Protein AF-A0A7J4B486-F1 (afdb_monomer)

Foldseek 3Di:
DVVCVVVCVLVVVVVVVVCVVFFDWDKDWFDWFFWAFDDKDFDDPPPPPFGFKIKTWTDWDDDPQKIKTKIKMKGFDAFDPPADQWFKWAFQPVVLVVLLVLLVCLLPPDWDFPQPCVPAQDLAPDLVRNVVVLCVDPRSVVVCVVPVVCRSLSVVLNVLSNQLSVLSVVLSVLCVVPRIDTPVSLVVSLVSLVVNLVSLVSSCPGPCNVVVGTDNVSSVVSSVVSVCVSVSIHGPPPVSSLSSLVRHFKMKMWMKMKMFGQAFKKWKWKFFDAVQFDQAPVQKDKDAFQFPDWDGGPSIITITIDTDDNPDDRMDMITIIGMGGRDRVVVVSSRGIDTITMITGGDPVVDPVVVVVVVVLVVQLVVQVVPDANLQSNLVSVLVVSVVVVVVVLVVQLVVLQVVCVVVVHPSLVSVLVSLAAQDPCLVVLLVQLVVLLVQLVVLLVVQDHFPDPDSVCRCVVGVSSVVSSVSNSVSVVSVVVSVSSVVCCVPSDPVRHDDDPPPVVVLVVLLVVLVVVLVVLVVLLVVLVVVLVVVVHDDDPVLVVVLNVLSVVLNVCSVVSVSVVSVVSCVPPNVVSSVVSNVVSPPPPPLPVVLVVLLVVLVVLLVVLVVLVVVVVVVVDDDDDDDLNVQSVCLVVCCVPPNRVRSVVSSVVSSVVSVVVSVVSVVVVVVVVVQQVCFFQQLAPRDTAGPPDCARPPPRHGSLVSLVVSLVVLLVLLVVLVVVCVVVVPPVLPVLSVVLVVLSVVLNVVSVVVVSRVNSVSSVVSVVSSVVSVVVVVVVVVLVVLLVVLLVLLVVLLVVLVVLVVVCVVVVHDPVVLVVLVVVCDHCVNSVVLVPDDSVVSSVSSVVSSVSSVVSSVVSVVSVVLLVVLVVLLVLLVVLLVLLVVLLVLLVVLQADCPVVVVLSVVPPVVVQVVCSVVVNDDPVSSVVSSVSSVVSSVQSVVLSVLSVVLSVLVVVLVVLLVVLVVLCVVCVVLVNHPPVLVVLSVPQDCVVLSVCSRYDDPVCSVVSVVVSVVSSVSSVVSSVVSVVSVVVVVCLVVQLVVVVVVCVVDQKDALVNSPVDPSVCLQVSQVSSCVPDPFQWDDPDSMIGHDDDDDDDDLVLLVVLQVVLCVVVFFQWKFKAWLCQHTSDIDHPPPDDSSVVSNVLSVVLVVVQVVCVVVVNDHDAWDWDDDPQFIKIKGALADTMIMMTTGGPPDDPVVSSVSRVVSSPSSHVSVVVD

Structure (mmCIF, N/CA/C/O backbone):
data_AF-A0A7J4B486-F1
#
_entry.id   AF-A0A7J4B486-F1
#
loop_
_atom_site.group_PDB
_atom_site.id
_atom_site.type_symbol
_atom_site.label_atom_id
_atom_site.label_alt_id
_atom_site.label_comp_id
_atom_site.label_asym_id
_atom_site.label_entity_id
_atom_site.label_seq_id
_atom_site.pdbx_PDB_ins_code
_atom_site.Cartn_x
_atom_site.Cartn_y
_atom_site.Cartn_z
_atom_site.occupancy
_atom_site.B_iso_or_equiv
_atom_site.auth_seq_id
_atom_site.auth_comp_id
_atom_site.auth_asym_id
_atom_site.auth_atom_id
_atom_site.pdbx_PDB_model_num
ATOM 1 N N . MET A 1 1 ? 31.840 15.062 -29.868 1.00 35.25 1 MET A N 1
ATOM 2 C CA . MET A 1 1 ? 30.694 14.927 -28.935 1.00 35.25 1 MET A CA 1
ATOM 3 C C . MET A 1 1 ? 30.847 13.747 -27.963 1.00 35.25 1 MET A C 1
ATOM 5 O O . MET A 1 1 ? 30.755 13.978 -26.769 1.00 35.25 1 MET A O 1
ATOM 9 N N . VAL A 1 2 ? 31.172 12.523 -28.416 1.00 40.81 2 VAL A N 1
ATOM 10 C CA . VAL A 1 2 ? 31.375 11.330 -27.542 1.00 40.81 2 VAL A CA 1
ATOM 11 C C . VAL A 1 2 ? 32.538 11.485 -26.535 1.00 40.81 2 VAL A C 1
ATOM 13 O O . VAL A 1 2 ? 32.473 10.971 -25.422 1.00 40.81 2 VAL A O 1
ATOM 16 N N . MET A 1 3 ? 33.566 12.257 -26.903 1.00 42.00 3 MET A N 1
ATOM 17 C CA . MET A 1 3 ? 34.770 12.542 -26.103 1.00 42.00 3 MET A CA 1
ATOM 18 C C . MET A 1 3 ? 34.486 13.290 -24.787 1.00 42.00 3 MET A C 1
ATOM 20 O O . MET A 1 3 ? 35.061 12.951 -23.756 1.00 42.00 3 MET A O 1
ATOM 24 N N . ASN A 1 4 ? 33.548 14.246 -24.795 1.00 51.62 4 ASN A N 1
ATOM 25 C CA . ASN A 1 4 ? 33.191 15.011 -23.595 1.00 51.62 4 ASN A CA 1
ATOM 26 C C . ASN A 1 4 ? 32.416 14.153 -22.591 1.00 51.62 4 ASN A C 1
ATOM 28 O O . ASN A 1 4 ? 32.542 14.366 -21.395 1.00 51.62 4 ASN A O 1
ATOM 32 N N . TYR A 1 5 ? 31.670 13.151 -23.063 1.00 55.62 5 TYR A N 1
ATOM 33 C CA . TYR A 1 5 ? 30.859 12.295 -22.200 1.00 55.62 5 TYR A CA 1
ATOM 34 C C . TYR A 1 5 ? 31.695 11.312 -21.373 1.00 55.62 5 TYR A C 1
ATOM 36 O O . TYR A 1 5 ? 31.379 11.098 -20.210 1.00 55.62 5 TYR A O 1
ATOM 44 N N . ARG A 1 6 ? 32.770 10.730 -21.930 1.00 63.31 6 ARG A N 1
ATOM 45 C CA . ARG A 1 6 ? 33.605 9.745 -21.208 1.00 63.31 6 ARG A CA 1
ATOM 46 C C . ARG A 1 6 ? 34.406 10.388 -20.073 1.00 63.31 6 ARG A C 1
ATOM 48 O O . ARG A 1 6 ? 34.409 9.876 -18.957 1.00 63.31 6 ARG A O 1
ATOM 55 N N . ILE A 1 7 ? 35.035 11.530 -20.356 1.00 58.75 7 ILE A N 1
ATOM 56 C CA . ILE A 1 7 ? 35.798 12.294 -19.361 1.00 58.75 7 ILE A CA 1
ATOM 57 C C . ILE A 1 7 ? 34.842 12.918 -18.341 1.00 58.75 7 ILE A C 1
ATOM 59 O O . ILE A 1 7 ? 35.069 12.758 -17.149 1.00 58.75 7 ILE A O 1
ATOM 63 N N . ALA A 1 8 ? 33.724 13.519 -18.772 1.00 57.81 8 ALA A N 1
ATOM 64 C CA . ALA A 1 8 ? 32.730 14.049 -17.838 1.00 57.81 8 ALA A CA 1
ATOM 65 C C . ALA A 1 8 ? 32.130 12.962 -16.938 1.00 57.81 8 ALA A C 1
ATOM 67 O O . ALA A 1 8 ? 31.888 13.239 -15.775 1.00 57.81 8 ALA A O 1
ATOM 68 N N . PHE A 1 9 ? 31.932 11.733 -17.426 1.00 64.94 9 PHE A N 1
ATOM 69 C CA . PHE A 1 9 ? 31.400 10.630 -16.622 1.00 64.94 9 PHE A CA 1
ATOM 70 C C . PHE A 1 9 ? 32.386 10.158 -15.547 1.00 64.94 9 PHE A C 1
ATOM 72 O O . PHE A 1 9 ? 32.004 10.038 -14.388 1.00 64.94 9 PHE A O 1
ATOM 79 N N . LEU A 1 10 ? 33.659 9.941 -15.897 1.00 61.62 10 LEU A N 1
ATOM 80 C CA . LEU A 1 10 ? 34.688 9.565 -14.920 1.00 61.62 10 LEU A CA 1
ATOM 81 C C . LEU A 1 10 ? 34.997 10.706 -13.946 1.00 61.62 10 LEU A C 1
ATOM 83 O O . LEU A 1 10 ? 35.162 10.451 -12.759 1.00 61.62 10 LEU A O 1
ATOM 87 N N . SER A 1 11 ? 34.999 11.960 -14.404 1.00 57.25 11 SER A N 1
ATOM 88 C CA . SER A 1 11 ? 35.110 13.132 -13.529 1.00 57.25 11 SER A CA 1
ATOM 89 C C . SER A 1 11 ? 33.884 13.301 -12.630 1.00 57.25 11 SER A C 1
ATOM 91 O O . SER A 1 11 ? 34.046 13.649 -11.467 1.00 57.25 11 SER A O 1
ATOM 93 N N . PHE A 1 12 ? 32.677 13.014 -13.128 1.00 62.69 12 PHE A N 1
ATOM 94 C CA . PHE A 1 12 ? 31.435 13.028 -12.354 1.00 62.69 12 PHE A CA 1
ATOM 95 C C . PHE A 1 12 ? 31.423 11.925 -11.303 1.00 62.69 12 PHE A C 1
ATOM 97 O O . PHE A 1 12 ? 31.048 12.211 -10.180 1.00 62.69 12 PHE A O 1
ATOM 104 N N . PHE A 1 13 ? 31.888 10.711 -11.617 1.00 60.88 13 PHE A N 1
ATOM 105 C CA . PHE A 1 13 ? 32.009 9.613 -10.652 1.00 60.88 13 PHE A CA 1
ATOM 106 C C . PHE A 1 13 ? 33.167 9.791 -9.671 1.00 60.88 13 PHE A C 1
ATOM 108 O O . PHE A 1 13 ? 33.026 9.407 -8.519 1.00 60.88 13 PHE A O 1
ATOM 115 N N . LEU A 1 14 ? 34.274 10.419 -10.074 1.00 57.44 14 LEU A N 1
ATOM 116 C CA . LEU A 1 14 ? 35.321 10.870 -9.153 1.00 57.44 14 LEU A CA 1
ATOM 117 C C . LEU A 1 14 ? 34.750 11.911 -8.176 1.00 57.44 14 LEU A C 1
ATOM 119 O O . LEU A 1 14 ? 34.950 11.791 -6.973 1.00 57.44 14 LEU A O 1
ATOM 123 N N . LEU A 1 15 ? 33.974 12.879 -8.679 1.00 55.94 15 LEU A N 1
ATOM 124 C CA . LEU A 1 15 ? 33.225 13.840 -7.865 1.00 55.94 15 LEU A CA 1
ATOM 125 C C . LEU A 1 15 ? 32.200 13.141 -6.974 1.00 55.94 15 LEU A C 1
ATOM 127 O O . LEU A 1 15 ? 32.154 13.445 -5.797 1.00 55.94 15 LEU A O 1
ATOM 131 N N . LEU A 1 16 ? 31.429 12.182 -7.486 1.00 53.41 16 LEU A N 1
ATOM 132 C CA . LEU A 1 16 ? 30.439 11.404 -6.738 1.00 53.41 16 LEU A CA 1
ATOM 133 C C . LEU A 1 16 ? 31.081 10.497 -5.699 1.00 53.41 16 LEU A C 1
ATOM 135 O O . LEU A 1 16 ? 30.483 10.304 -4.661 1.00 53.41 16 LEU A O 1
ATOM 139 N N . PHE A 1 17 ? 32.279 9.967 -5.936 1.00 58.56 17 PHE A N 1
ATOM 140 C CA . PHE A 1 17 ? 33.033 9.192 -4.954 1.00 58.56 17 PHE A CA 1
ATOM 141 C C . PHE A 1 17 ? 33.535 10.107 -3.829 1.00 58.56 17 PHE A C 1
ATOM 143 O O . PHE A 1 17 ? 33.348 9.801 -2.652 1.00 58.56 17 PHE A O 1
ATOM 150 N N . ILE A 1 18 ? 34.052 11.290 -4.189 1.00 54.09 18 ILE A N 1
ATOM 151 C CA . ILE A 1 18 ? 34.416 12.360 -3.247 1.00 54.09 18 ILE A CA 1
ATOM 152 C C . ILE A 1 18 ? 33.174 12.864 -2.480 1.00 54.09 18 ILE A C 1
ATOM 154 O O . ILE A 1 18 ? 33.251 13.102 -1.279 1.00 54.09 18 ILE A O 1
ATOM 158 N N . PHE A 1 19 ? 32.014 12.964 -3.137 1.00 46.88 19 PHE A N 1
ATOM 159 C CA . PHE A 1 19 ? 30.731 13.371 -2.552 1.00 46.88 19 PHE A CA 1
ATOM 160 C C . PHE A 1 19 ? 29.998 12.233 -1.831 1.00 46.88 19 PHE A C 1
ATOM 162 O O . PHE A 1 19 ? 29.177 12.523 -0.974 1.00 46.88 19 PHE A O 1
ATOM 169 N N . SER A 1 20 ? 30.298 10.960 -2.108 1.00 47.25 20 SER A N 1
ATOM 170 C CA . SER A 1 20 ? 29.746 9.789 -1.403 1.00 47.25 20 SER A CA 1
ATOM 171 C C . SER A 1 20 ? 30.420 9.553 -0.057 1.00 47.25 20 SER A C 1
ATOM 173 O O . SER A 1 20 ? 29.933 8.767 0.746 1.00 47.25 20 SER A O 1
ATOM 175 N N . MET A 1 21 ? 31.495 10.297 0.224 1.00 46.81 21 MET A N 1
ATOM 176 C CA . MET A 1 21 ? 31.936 10.562 1.594 1.00 46.81 21 MET A CA 1
ATOM 177 C C . MET A 1 21 ? 31.051 11.604 2.306 1.00 46.81 21 MET A C 1
ATOM 179 O O . MET A 1 21 ? 31.299 11.950 3.458 1.00 46.81 21 MET A O 1
ATOM 183 N N . GLY A 1 22 ? 30.008 12.102 1.638 1.00 45.34 22 GLY A N 1
ATOM 184 C CA . GLY A 1 22 ? 28.989 13.002 2.154 1.00 45.34 22 GLY A CA 1
ATOM 185 C C . GLY A 1 22 ? 27.659 12.289 2.405 1.00 45.34 22 GLY A C 1
ATOM 186 O O . GLY A 1 22 ? 26.991 11.832 1.485 1.00 45.34 22 GLY A O 1
ATOM 187 N N . CYS A 1 23 ? 27.308 12.250 3.688 1.00 45.22 23 CYS A N 1
ATOM 188 C CA . CYS A 1 23 ? 25.974 12.334 4.284 1.00 45.22 23 CYS A CA 1
ATOM 189 C C . CYS A 1 23 ? 24.801 11.647 3.562 1.00 45.22 23 CYS A C 1
ATOM 191 O O . CYS A 1 23 ? 24.114 12.255 2.744 1.00 45.22 23 CYS A O 1
ATOM 193 N N . LEU A 1 24 ? 24.474 10.433 4.007 1.00 45.28 24 LEU A N 1
ATOM 194 C CA . LEU A 1 24 ? 23.100 9.930 3.984 1.00 45.28 24 LEU A CA 1
ATOM 195 C C . LEU A 1 24 ? 22.490 10.164 5.373 1.00 45.28 24 LEU A C 1
ATOM 197 O O . LEU A 1 24 ? 23.072 9.773 6.384 1.00 45.28 24 LEU A O 1
ATOM 201 N N . GLU A 1 25 ? 21.357 10.866 5.417 1.00 50.50 25 GLU A N 1
ATOM 202 C CA . GLU A 1 25 ? 20.599 11.109 6.646 1.00 50.50 25 GLU A CA 1
ATOM 203 C C . GLU A 1 25 ? 19.809 9.846 7.003 1.00 50.50 25 GLU A C 1
ATOM 205 O O . GLU A 1 25 ? 18.933 9.418 6.253 1.00 50.50 25 GLU A O 1
ATOM 210 N N . THR A 1 26 ? 20.100 9.245 8.156 1.00 53.62 26 THR A N 1
ATOM 211 C CA . THR A 1 26 ? 19.224 8.222 8.740 1.00 53.62 26 THR A CA 1
ATOM 212 C C . THR A 1 26 ? 18.359 8.874 9.806 1.00 53.62 26 THR A C 1
ATOM 214 O O . THR A 1 26 ? 18.893 9.404 10.783 1.00 53.62 26 THR A O 1
ATOM 217 N N . SER A 1 27 ? 17.039 8.841 9.626 1.00 59.53 27 SER A N 1
ATOM 218 C CA . SER A 1 27 ? 16.076 9.352 10.603 1.00 59.53 27 SER A CA 1
ATOM 219 C C . SER A 1 27 ? 15.604 8.235 11.534 1.00 59.53 27 SER A C 1
ATOM 221 O O . SER A 1 27 ? 14.993 7.271 11.068 1.00 59.53 27 SER A O 1
ATOM 223 N N . THR A 1 28 ? 15.824 8.371 12.838 1.00 74.06 28 THR A N 1
ATOM 224 C CA . THR A 1 28 ? 15.201 7.528 13.865 1.00 74.06 28 THR A CA 1
ATOM 225 C C . THR A 1 28 ? 14.073 8.299 14.563 1.00 74.06 28 THR A C 1
ATOM 227 O O . THR A 1 28 ? 14.246 9.476 14.901 1.00 74.06 28 THR A O 1
ATOM 230 N N . PRO A 1 29 ? 12.887 7.692 14.755 1.00 80.25 29 PRO A N 1
ATOM 231 C CA . PRO A 1 29 ? 11.792 8.335 15.472 1.00 80.25 29 PRO A CA 1
ATOM 232 C C . PRO A 1 29 ? 12.079 8.386 16.980 1.00 80.25 29 PRO A C 1
ATOM 234 O O . PRO A 1 29 ? 12.559 7.420 17.565 1.00 80.25 29 PRO A O 1
ATOM 237 N N . LEU A 1 30 ? 11.743 9.509 17.612 1.00 82.94 30 LEU A N 1
ATOM 238 C CA . LEU A 1 30 ? 11.764 9.728 19.057 1.00 82.94 30 LEU A CA 1
ATOM 239 C C . LEU A 1 30 ? 10.314 9.738 19.559 1.00 82.94 30 LEU A C 1
ATOM 241 O O . LEU A 1 30 ? 9.554 10.664 19.271 1.00 82.94 30 LEU A O 1
ATOM 245 N N . ALA A 1 31 ? 9.920 8.693 20.284 1.00 80.56 31 ALA A N 1
ATOM 246 C CA . ALA A 1 31 ? 8.553 8.537 20.773 1.00 80.56 31 ALA A CA 1
ATOM 247 C C . ALA A 1 31 ? 8.219 9.522 21.907 1.00 80.56 31 ALA A C 1
ATOM 249 O O . ALA A 1 31 ? 9.063 9.836 22.750 1.00 80.56 31 ALA A O 1
ATOM 250 N N . GLN A 1 32 ? 6.961 9.966 21.967 1.00 82.44 32 GLN A N 1
ATOM 251 C CA . GLN A 1 32 ? 6.466 10.782 23.074 1.00 82.44 32 GLN A CA 1
ATOM 252 C C . GLN A 1 32 ? 6.387 9.940 24.353 1.00 82.44 32 GLN A C 1
ATOM 254 O O . GLN A 1 32 ? 5.708 8.915 24.384 1.00 82.44 32 GLN A O 1
ATOM 259 N N . LYS A 1 33 ? 7.053 10.377 25.426 1.00 85.81 33 LYS A N 1
ATOM 260 C CA . LYS A 1 33 ? 7.035 9.705 26.736 1.00 85.81 33 LYS A CA 1
ATOM 261 C C . LYS A 1 33 ? 6.523 10.652 27.819 1.00 85.81 33 LYS A C 1
ATOM 263 O O . LYS A 1 33 ? 6.839 11.845 27.814 1.00 85.81 33 LYS A O 1
ATOM 268 N N . LYS A 1 34 ? 5.741 10.126 28.764 1.00 86.56 34 LYS A N 1
ATOM 269 C CA . LYS A 1 34 ? 5.276 10.874 29.943 1.00 86.56 34 LYS A CA 1
ATOM 270 C C . LYS A 1 34 ? 6.471 11.237 30.832 1.00 86.56 34 LYS A C 1
ATOM 272 O O . LYS A 1 34 ? 7.337 10.395 31.061 1.00 86.56 34 LYS A O 1
ATOM 277 N N . ALA A 1 35 ? 6.537 12.477 31.315 1.00 87.75 35 ALA A N 1
ATOM 278 C CA . ALA A 1 35 ? 7.606 12.901 32.211 1.00 87.75 35 ALA A CA 1
ATOM 279 C C . ALA A 1 35 ? 7.284 12.476 33.652 1.00 87.75 35 ALA A C 1
ATOM 281 O O . ALA A 1 35 ? 6.197 12.748 34.157 1.00 87.75 35 ALA A O 1
ATOM 282 N N . ILE A 1 36 ? 8.224 11.798 34.315 1.00 88.06 36 ILE A N 1
ATOM 283 C CA . ILE A 1 36 ? 8.067 11.357 35.707 1.00 88.06 36 ILE A CA 1
ATOM 284 C C . ILE A 1 36 ? 8.708 12.409 36.611 1.00 88.06 36 ILE A C 1
ATOM 286 O O . ILE A 1 36 ? 9.889 12.729 36.459 1.00 88.06 36 ILE A O 1
ATOM 290 N N . LEU A 1 37 ? 7.929 12.974 37.535 1.00 88.81 37 LEU A N 1
ATOM 291 C CA . LEU A 1 37 ? 8.420 13.959 38.496 1.00 88.81 37 LEU A CA 1
ATOM 292 C C . LEU A 1 37 ? 9.411 13.286 39.459 1.00 88.81 37 LEU A C 1
ATOM 294 O O . LEU A 1 37 ? 9.061 12.330 40.142 1.00 88.81 37 LEU A O 1
ATOM 298 N N . GLN A 1 38 ? 10.648 13.783 39.509 1.00 89.62 38 GLN A N 1
ATOM 299 C CA . GLN A 1 38 ? 11.706 13.243 40.367 1.00 89.62 38 GLN A CA 1
ATOM 300 C C . GLN A 1 38 ? 11.854 14.044 41.660 1.00 89.62 38 GLN A C 1
ATOM 302 O O . GLN A 1 38 ? 12.089 13.477 42.725 1.00 89.62 38 GLN A O 1
ATOM 307 N N . LYS A 1 39 ? 11.780 15.374 41.565 1.00 89.12 39 LYS A N 1
ATOM 308 C CA . LYS A 1 39 ? 11.981 16.269 42.703 1.00 89.12 39 LYS A CA 1
ATOM 309 C C . LYS A 1 39 ? 11.145 17.532 42.545 1.00 89.12 39 LYS A C 1
ATOM 311 O O . LYS A 1 39 ? 11.134 18.132 41.473 1.00 89.12 39 LYS A O 1
ATOM 316 N N . GLN A 1 40 ? 10.521 17.955 43.637 1.00 88.88 40 GLN A N 1
ATOM 317 C CA . GLN A 1 40 ? 9.857 19.245 43.778 1.00 88.88 40 GLN A CA 1
ATOM 318 C C . GLN A 1 40 ? 10.542 20.030 44.895 1.00 88.88 40 GLN A C 1
ATOM 320 O O . GLN A 1 40 ? 10.841 19.480 45.954 1.00 88.88 40 GLN A O 1
ATOM 325 N N . VAL A 1 41 ? 10.827 21.305 44.646 1.00 89.00 41 VAL A N 1
ATOM 326 C CA . VAL A 1 41 ? 11.360 22.232 45.649 1.00 89.00 41 VAL A CA 1
ATOM 327 C C . VAL A 1 41 ? 10.549 23.512 45.582 1.00 89.00 41 VAL A C 1
ATOM 329 O O . VAL A 1 41 ? 10.491 24.140 44.527 1.00 89.00 41 VAL A O 1
ATOM 332 N N . SER A 1 42 ? 9.934 23.895 46.693 1.00 87.44 42 SER A N 1
ATOM 333 C CA . SER A 1 42 ? 9.303 25.201 46.857 1.00 87.44 42 SER A CA 1
ATOM 334 C C . SER A 1 42 ? 10.254 26.149 47.588 1.00 87.44 42 SER A C 1
ATOM 336 O O . SER A 1 42 ? 10.998 25.728 48.475 1.00 87.44 42 SER A O 1
ATOM 338 N N . SER A 1 43 ? 10.241 27.419 47.208 1.00 89.25 43 SER A N 1
ATOM 339 C CA . SER A 1 43 ? 10.996 28.490 47.849 1.00 89.25 43 SER A CA 1
ATOM 340 C C . SER A 1 43 ? 10.087 29.697 48.000 1.00 89.25 43 SER A C 1
ATOM 342 O O . SER A 1 43 ? 9.318 29.998 47.094 1.00 89.25 43 SER A O 1
ATOM 344 N N . ASP A 1 44 ? 10.213 30.369 49.133 1.00 87.62 44 ASP A N 1
ATOM 345 C CA . ASP A 1 44 ? 9.686 31.708 49.366 1.00 87.62 44 ASP A CA 1
ATOM 346 C C . ASP A 1 44 ? 10.830 32.697 49.089 1.00 87.62 44 ASP A C 1
ATOM 348 O O . ASP A 1 44 ? 11.880 32.634 49.737 1.00 87.62 44 ASP A O 1
ATOM 352 N N . THR A 1 45 ? 10.692 33.516 48.047 1.00 85.69 45 THR A N 1
ATOM 353 C CA . THR A 1 45 ? 11.715 34.474 47.617 1.00 85.69 45 THR A CA 1
ATOM 354 C C . THR A 1 45 ? 11.479 35.898 48.104 1.00 85.69 45 THR A C 1
ATOM 356 O O . THR A 1 45 ? 12.429 36.685 48.081 1.00 85.69 45 THR A O 1
ATOM 359 N N . ASP A 1 46 ? 10.278 36.232 48.583 1.00 82.69 46 ASP A N 1
ATOM 360 C CA . ASP A 1 46 ? 9.950 37.560 49.114 1.00 82.69 46 ASP A CA 1
ATOM 361 C C . ASP A 1 46 ? 9.849 37.606 50.652 1.00 82.69 46 ASP A C 1
ATOM 363 O O . ASP A 1 46 ? 9.852 38.693 51.238 1.00 82.69 46 ASP A O 1
ATOM 367 N N . GLY A 1 47 ? 9.909 36.445 51.309 1.00 81.62 47 GLY A N 1
ATOM 368 C CA . GLY A 1 47 ? 9.977 36.288 52.759 1.00 81.62 47 GLY A CA 1
ATOM 369 C C . GLY A 1 47 ? 8.639 36.507 53.458 1.00 81.62 47 GLY A C 1
ATOM 370 O O . GLY A 1 47 ? 8.629 36.789 54.661 1.00 81.62 47 GLY A O 1
ATOM 371 N N . ASP A 1 48 ? 7.525 36.438 52.727 1.00 79.69 48 ASP A N 1
ATOM 372 C CA . ASP A 1 48 ? 6.185 36.656 53.267 1.00 79.69 48 ASP A CA 1
ATOM 373 C C . ASP A 1 48 ? 5.585 35.417 53.965 1.00 79.69 48 ASP A C 1
ATOM 375 O O . ASP A 1 48 ? 4.487 35.485 54.531 1.00 79.69 48 ASP A O 1
ATOM 379 N N . GLY A 1 49 ? 6.333 34.310 53.985 1.00 76.81 49 GLY A N 1
ATOM 380 C CA . GLY A 1 49 ? 5.950 33.041 54.591 1.00 76.81 49 GLY A CA 1
ATOM 381 C C . GLY A 1 49 ? 5.122 32.141 53.673 1.00 76.81 49 GLY A C 1
ATOM 382 O O . GLY A 1 49 ? 4.749 31.043 54.097 1.00 76.81 49 GLY A O 1
ATOM 383 N N . LEU A 1 50 ? 4.832 32.565 52.440 1.00 81.88 50 LEU A N 1
ATOM 384 C CA . LEU A 1 50 ? 4.195 31.764 51.402 1.00 81.88 50 LEU A CA 1
ATOM 385 C C . LEU A 1 50 ? 5.234 31.430 50.322 1.00 81.88 50 LEU A C 1
ATOM 387 O O . LEU A 1 50 ? 5.945 32.308 49.846 1.00 81.88 50 LEU A O 1
ATOM 391 N N . PRO A 1 51 ? 5.345 30.166 49.886 1.00 84.06 51 PRO A N 1
ATOM 392 C CA . PRO A 1 51 ? 6.192 29.854 48.747 1.00 84.06 51 PRO A CA 1
ATOM 393 C C . PRO A 1 51 ? 5.666 30.563 47.495 1.00 84.06 51 PRO A C 1
ATOM 395 O O . PRO A 1 51 ? 4.486 30.443 47.173 1.00 84.06 51 PRO A O 1
ATOM 398 N N . ASP A 1 52 ? 6.545 31.251 46.772 1.00 87.25 52 ASP A N 1
ATOM 399 C CA . ASP A 1 52 ? 6.223 31.978 45.543 1.00 87.25 52 ASP A CA 1
ATOM 400 C C . ASP A 1 52 ? 6.907 31.361 44.312 1.00 87.25 52 ASP A C 1
ATOM 402 O O . ASP A 1 52 ? 6.565 31.693 43.177 1.00 87.25 52 ASP A O 1
ATOM 406 N N . VAL A 1 53 ? 7.845 30.426 44.505 1.00 90.25 53 VAL A N 1
ATOM 407 C CA . VAL A 1 53 ? 8.537 29.702 43.434 1.00 90.25 53 VAL A CA 1
ATOM 408 C C . VAL A 1 53 ? 8.509 28.197 43.687 1.00 90.25 53 VAL A C 1
ATOM 410 O O . VAL A 1 53 ? 8.990 27.710 44.707 1.00 90.25 53 VAL A O 1
ATOM 413 N N . TRP A 1 54 ? 8.048 27.431 42.698 1.00 92.31 54 TRP A N 1
ATOM 414 C CA . TRP A 1 54 ? 8.089 25.969 42.684 1.00 92.31 54 TRP A CA 1
ATOM 415 C C . TRP A 1 54 ? 8.926 25.473 41.518 1.00 92.31 54 TRP A C 1
ATOM 417 O O . TRP A 1 54 ? 8.660 25.777 40.357 1.00 92.31 54 TRP A O 1
ATOM 427 N N . LYS A 1 55 ? 9.933 24.666 41.830 1.00 93.56 55 LYS A N 1
ATOM 428 C CA . LYS A 1 55 ? 10.833 24.050 40.865 1.00 93.56 55 LYS A CA 1
ATOM 429 C C . LYS A 1 55 ? 10.562 22.551 40.783 1.00 93.56 55 LYS A C 1
ATOM 431 O O . LYS A 1 55 ? 10.768 21.828 41.757 1.00 93.56 55 LYS A O 1
ATOM 436 N N . TYR A 1 56 ? 10.160 22.098 39.601 1.00 93.00 56 TYR A N 1
ATOM 437 C CA . TYR A 1 56 ? 9.882 20.706 39.266 1.00 93.00 56 TYR A CA 1
ATOM 438 C C . TYR A 1 56 ? 11.006 20.155 38.386 1.00 93.00 56 TYR A C 1
ATOM 440 O O . TYR A 1 56 ? 11.278 20.667 37.298 1.00 93.00 56 TYR A O 1
ATOM 448 N N . THR A 1 57 ? 11.671 19.102 38.854 1.00 91.88 57 THR A N 1
ATOM 449 C CA . THR A 1 57 ? 12.711 18.381 38.113 1.00 91.88 57 THR A CA 1
ATOM 450 C C . THR A 1 57 ? 12.195 16.996 37.750 1.00 91.88 57 THR A C 1
ATOM 452 O O . THR A 1 57 ? 11.752 16.247 38.623 1.00 91.88 57 THR A O 1
ATOM 455 N N . PHE A 1 58 ? 12.262 16.654 36.465 1.00 93.31 58 PHE A N 1
ATOM 456 C CA . PHE A 1 58 ? 11.785 15.378 35.932 1.00 93.31 58 PHE A CA 1
ATOM 457 C C . PHE A 1 58 ? 12.942 14.400 35.708 1.00 93.31 58 PHE A C 1
ATOM 459 O O . PHE A 1 58 ? 14.067 14.813 35.417 1.00 93.31 58 PHE A O 1
ATOM 466 N N . SER A 1 59 ? 12.660 13.100 35.826 1.00 88.81 59 SER A N 1
ATOM 467 C CA . SER A 1 59 ? 13.648 12.030 35.665 1.00 88.81 59 SER A CA 1
ATOM 468 C C . SER A 1 59 ? 14.265 12.047 34.266 1.00 88.81 59 SER A C 1
ATOM 470 O O . SER A 1 59 ? 13.537 11.945 33.279 1.00 88.81 59 SER A O 1
ATOM 472 N N . GLN A 1 60 ? 15.591 12.105 34.171 1.00 88.88 60 GLN A N 1
ATOM 473 C CA . GLN A 1 60 ? 16.300 12.069 32.891 1.00 88.88 60 GLN A CA 1
ATOM 474 C C . GLN A 1 60 ? 15.915 10.831 32.061 1.00 88.88 60 GLN A C 1
ATOM 476 O O . GLN A 1 60 ? 15.817 9.725 32.589 1.00 88.88 60 GLN A O 1
ATOM 481 N N . GLN A 1 61 ? 15.705 11.029 30.762 1.00 86.19 61 GLN A N 1
ATOM 482 C CA . GLN A 1 61 ? 15.413 9.966 29.798 1.00 86.19 61 GLN A CA 1
ATOM 483 C C . GLN A 1 61 ? 16.593 9.792 28.843 1.00 86.19 61 GLN A C 1
ATOM 485 O O . GLN A 1 61 ? 17.292 10.765 28.544 1.00 86.19 61 GLN A O 1
ATOM 490 N N . SER A 1 62 ? 16.802 8.571 28.351 1.00 83.94 62 SER A N 1
ATOM 491 C CA . SER A 1 62 ? 17.803 8.277 27.323 1.00 83.94 62 SER A CA 1
ATOM 492 C C . SER A 1 62 ? 17.216 7.444 26.188 1.00 83.94 62 SER A C 1
ATOM 494 O O . SER A 1 62 ? 16.565 6.433 26.450 1.00 83.94 62 SER A O 1
ATOM 496 N N . GLU A 1 63 ? 17.491 7.835 24.947 1.00 77.69 63 GLU A N 1
ATOM 497 C CA . GLU A 1 63 ? 17.129 7.100 23.732 1.00 77.69 63 GLU A CA 1
ATOM 498 C C . GLU A 1 63 ? 18.375 7.025 22.832 1.00 77.69 63 GLU A C 1
ATOM 500 O O . GLU A 1 63 ? 18.796 8.024 22.244 1.00 77.69 63 GLU A O 1
ATOM 505 N N . GLY A 1 64 ? 19.036 5.864 22.783 1.00 78.44 64 GLY A N 1
ATOM 506 C CA . GLY A 1 64 ? 20.367 5.745 22.173 1.00 78.44 64 GLY A CA 1
ATOM 507 C C . GLY A 1 64 ? 21.404 6.633 22.877 1.00 78.44 64 GLY A C 1
ATOM 508 O O . GLY A 1 64 ? 21.507 6.610 24.101 1.00 78.44 64 GLY A O 1
ATOM 509 N N . ASN A 1 65 ? 22.139 7.443 22.106 1.00 79.31 65 ASN A N 1
ATOM 510 C CA . ASN A 1 65 ? 23.136 8.400 22.614 1.00 79.31 65 ASN A CA 1
ATOM 511 C C . ASN A 1 65 ? 22.529 9.767 23.001 1.00 79.31 65 ASN A C 1
ATOM 513 O O . ASN A 1 65 ? 23.267 10.717 23.267 1.00 79.31 65 ASN A O 1
ATOM 517 N N . LEU A 1 66 ? 21.193 9.890 23.011 1.00 82.94 66 LEU A N 1
ATOM 518 C CA . LEU A 1 66 ? 20.486 11.116 23.375 1.00 82.94 66 LEU A CA 1
ATOM 519 C C . LEU A 1 66 ? 19.999 11.082 24.809 1.00 82.94 66 LEU A C 1
ATOM 521 O O . LEU A 1 66 ? 19.204 10.223 25.177 1.00 82.94 66 LEU A O 1
ATOM 525 N N . TYR A 1 67 ? 20.399 12.091 25.577 1.00 87.31 67 TYR A N 1
ATOM 526 C CA . TYR A 1 67 ? 19.951 12.309 26.943 1.00 87.31 67 TYR A CA 1
ATOM 527 C C . TYR A 1 67 ? 19.074 13.551 27.031 1.00 87.31 67 TYR A C 1
ATOM 529 O O . TYR A 1 67 ? 19.460 14.624 26.568 1.00 87.31 67 TYR A O 1
ATOM 537 N N . ILE A 1 68 ? 17.914 13.415 27.668 1.00 90.06 68 ILE A N 1
ATOM 538 C CA . ILE A 1 68 ? 16.924 14.483 27.786 1.00 90.06 68 ILE A CA 1
ATOM 539 C C . ILE A 1 68 ? 16.635 14.739 29.262 1.00 90.06 68 ILE A C 1
ATOM 541 O O . ILE A 1 68 ? 16.219 13.836 29.990 1.00 90.06 68 ILE A O 1
ATOM 545 N N . SER A 1 69 ? 16.809 15.982 29.703 1.00 90.75 69 SER A N 1
ATOM 546 C CA . SER A 1 69 ? 16.363 16.442 31.019 1.00 90.75 69 SER A CA 1
ATOM 547 C C . SER A 1 69 ? 15.398 17.614 30.880 1.00 90.75 69 SER A C 1
ATOM 549 O O . SER A 1 69 ? 15.484 18.410 29.945 1.00 90.75 69 SER A O 1
ATOM 551 N N . LYS A 1 70 ? 14.424 17.690 31.790 1.00 92.88 70 LYS A N 1
ATOM 552 C CA . LYS A 1 70 ? 13.384 18.719 31.780 1.00 92.88 70 LYS A CA 1
ATOM 553 C C . LYS A 1 70 ? 13.222 19.297 33.174 1.00 92.88 70 LYS A C 1
ATOM 555 O O . LYS A 1 70 ? 13.215 18.570 34.169 1.00 92.88 70 LYS A O 1
ATOM 560 N N . GLU A 1 71 ? 13.098 20.611 33.219 1.00 93.94 71 GLU A N 1
ATOM 561 C CA . GLU A 1 71 ? 12.908 21.399 34.423 1.00 93.94 71 GLU A CA 1
ATOM 562 C C . GLU A 1 71 ? 11.803 22.418 34.160 1.00 93.94 71 GLU A C 1
ATOM 564 O O . GLU A 1 71 ? 11.828 23.117 33.148 1.00 93.94 71 GLU A O 1
ATOM 569 N N . ILE A 1 72 ? 10.829 22.501 35.063 1.00 94.19 72 ILE A N 1
ATOM 570 C CA . ILE A 1 72 ? 9.775 23.512 34.998 1.00 94.19 72 ILE A CA 1
ATOM 571 C C . ILE A 1 72 ? 9.800 24.316 36.290 1.00 94.19 72 ILE A C 1
ATOM 573 O O . ILE A 1 72 ? 9.802 23.753 37.382 1.00 94.19 72 ILE A O 1
ATOM 577 N N . VAL A 1 73 ? 9.820 25.638 36.162 1.00 93.88 73 VAL A N 1
ATOM 578 C CA . VAL A 1 73 ? 9.732 26.575 37.281 1.00 93.88 73 VAL A CA 1
ATOM 579 C C . VAL A 1 73 ? 8.415 27.324 37.172 1.00 93.88 73 VAL A C 1
ATOM 581 O O . VAL A 1 73 ? 8.140 27.932 36.143 1.00 93.88 73 VAL A O 1
ATOM 584 N N . VAL A 1 74 ? 7.610 27.281 38.225 1.00 92.94 74 VAL A N 1
ATOM 585 C CA . VAL A 1 74 ? 6.356 28.024 38.352 1.00 92.94 74 VAL A CA 1
ATOM 586 C C . VAL A 1 74 ? 6.572 29.118 39.384 1.00 92.94 74 VAL A C 1
ATOM 588 O O . VAL A 1 74 ? 7.011 28.821 40.492 1.00 92.94 74 VAL A O 1
ATOM 591 N N . LYS A 1 75 ? 6.290 30.370 39.032 1.00 92.31 75 LYS A N 1
ATOM 592 C CA . LYS A 1 75 ? 6.455 31.526 39.914 1.00 92.31 75 LYS A CA 1
ATOM 593 C C . LYS A 1 75 ? 5.140 32.287 40.073 1.00 92.31 75 LYS A C 1
ATOM 595 O O . LYS A 1 75 ? 4.539 32.655 39.070 1.00 92.31 75 LYS A O 1
ATOM 600 N N . GLY A 1 76 ? 4.700 32.538 41.302 1.00 89.38 76 GLY A N 1
ATOM 601 C CA . GLY A 1 76 ? 3.556 33.400 41.601 1.00 89.38 76 GLY A CA 1
ATOM 602 C C . GLY A 1 76 ? 3.843 34.850 41.208 1.00 89.38 76 GLY A C 1
ATOM 603 O O . GLY A 1 76 ? 4.926 35.366 41.479 1.00 89.38 76 GLY A O 1
ATOM 604 N N . MET A 1 77 ? 2.899 35.499 40.521 1.00 87.56 77 MET A N 1
ATOM 605 C CA . MET A 1 77 ? 3.077 36.865 40.003 1.00 87.56 77 MET A CA 1
ATOM 606 C C . MET A 1 77 ? 2.164 37.880 40.693 1.00 87.56 77 MET A C 1
ATOM 608 O O . MET A 1 77 ? 2.638 38.904 41.177 1.00 87.56 77 MET A O 1
ATOM 612 N N . GLU A 1 78 ? 0.857 37.612 40.742 1.00 85.88 78 GLU A N 1
ATOM 613 C CA . GLU A 1 78 ? -0.129 38.510 41.355 1.00 85.88 78 GLU A CA 1
ATOM 614 C C . GLU A 1 78 ? -0.756 37.840 42.577 1.00 85.88 78 GLU A C 1
ATOM 616 O O . GLU A 1 78 ? -1.567 36.930 42.425 1.00 85.88 78 GLU A O 1
ATOM 621 N N . LYS A 1 79 ? -0.388 38.285 43.782 1.00 84.06 79 LYS A N 1
ATOM 622 C CA . LYS A 1 79 ? -0.935 37.757 45.039 1.00 84.06 79 LYS A CA 1
ATOM 623 C C . LYS A 1 79 ? -2.422 38.096 45.179 1.00 84.06 79 LYS A C 1
ATOM 625 O O . LYS A 1 79 ? -2.828 39.228 44.907 1.00 84.06 79 LYS A O 1
ATOM 630 N N . ASP A 1 80 ? -3.235 37.139 45.617 1.00 82.88 80 ASP A N 1
ATOM 631 C CA . ASP A 1 80 ? -4.642 37.380 45.925 1.00 82.88 80 ASP A CA 1
ATOM 632 C C . ASP A 1 80 ? -4.778 38.017 47.324 1.00 82.88 80 ASP A C 1
ATOM 634 O O . ASP A 1 80 ? -4.452 37.378 48.326 1.00 82.88 80 ASP A O 1
ATOM 638 N N . PRO A 1 81 ? -5.258 39.271 47.439 1.00 77.44 81 PRO A N 1
ATOM 639 C CA . PRO A 1 81 ? -5.409 39.938 48.732 1.00 77.44 81 PRO A CA 1
ATOM 640 C C . PRO A 1 81 ? -6.474 39.303 49.639 1.00 77.44 81 PRO A C 1
ATOM 642 O O . PRO A 1 81 ? -6.502 39.614 50.827 1.00 77.44 81 PRO A O 1
ATOM 645 N N . ALA A 1 82 ? -7.360 38.455 49.104 1.00 76.81 82 ALA A N 1
ATOM 646 C CA . ALA A 1 82 ? -8.367 37.738 49.885 1.00 76.81 82 ALA A CA 1
ATOM 647 C C . ALA A 1 82 ? -7.866 36.388 50.426 1.00 76.81 82 ALA A C 1
ATOM 649 O O . ALA A 1 82 ? -8.574 35.746 51.205 1.00 76.81 82 ALA A O 1
ATOM 650 N N . PHE A 1 83 ? -6.669 35.947 50.025 1.00 76.81 83 PHE A N 1
ATOM 651 C CA . PHE A 1 83 ? -6.147 34.646 50.416 1.00 76.81 83 PHE A CA 1
ATOM 652 C C . PHE A 1 83 ? -5.759 34.617 51.898 1.00 76.81 83 PHE A C 1
ATOM 654 O O . PHE A 1 83 ? -4.931 35.399 52.370 1.00 76.81 83 PHE A O 1
ATOM 661 N N . VAL A 1 84 ? -6.343 33.668 52.627 1.00 72.12 84 VAL A N 1
ATOM 662 C CA . VAL A 1 84 ? -5.993 33.345 54.011 1.00 72.12 84 VAL A CA 1
ATOM 663 C C . VAL A 1 84 ? -5.585 31.883 54.036 1.00 72.12 84 VAL A C 1
ATOM 665 O O . VAL A 1 84 ? -6.384 31.017 53.682 1.00 72.12 84 VAL A O 1
ATOM 668 N N . LEU A 1 85 ? -4.354 31.605 54.469 1.00 68.06 85 LEU A N 1
ATOM 669 C CA . LEU A 1 85 ? -3.864 30.238 54.599 1.00 68.06 85 LEU A CA 1
ATOM 670 C C . LEU A 1 85 ? -4.698 29.498 55.652 1.00 68.06 85 LEU A C 1
ATOM 672 O O . LEU A 1 85 ? -4.584 29.762 56.849 1.00 68.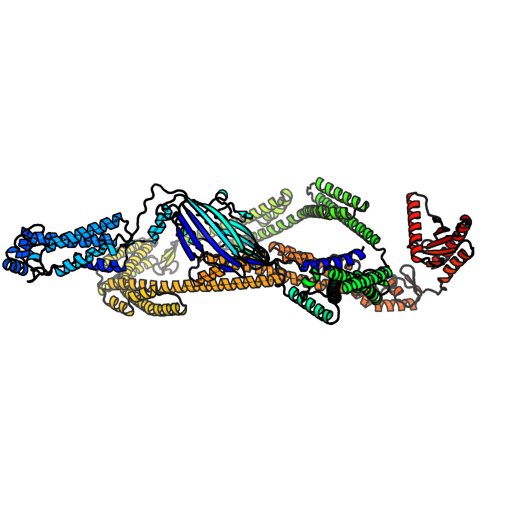06 85 LEU A O 1
ATOM 676 N N . GLN A 1 86 ? -5.549 28.580 55.203 1.00 65.31 86 GLN A N 1
ATOM 677 C CA . GLN A 1 86 ? -6.281 27.682 56.085 1.00 65.31 86 GLN A CA 1
ATOM 678 C C . GLN A 1 86 ? -5.481 26.391 56.236 1.00 65.31 86 GLN A C 1
ATOM 680 O O . GLN A 1 86 ? -5.417 25.591 55.305 1.00 65.31 86 GLN A O 1
ATOM 685 N N . SER A 1 87 ? -4.879 26.179 57.408 1.00 62.53 87 SER A N 1
ATOM 686 C CA . SER A 1 87 ? -4.298 24.880 57.753 1.00 62.53 87 SER A CA 1
ATOM 687 C C . SER A 1 87 ? -5.398 23.820 57.708 1.00 62.53 87 SER A C 1
ATOM 689 O O . SER A 1 87 ? -6.423 23.947 58.387 1.00 62.53 87 SER A O 1
ATOM 691 N N . LYS A 1 88 ? -5.202 22.794 56.880 1.00 67.25 88 LYS A N 1
ATOM 692 C CA . LYS A 1 88 ? -6.122 21.660 56.763 1.00 67.25 88 LYS A CA 1
ATOM 693 C C . LYS A 1 88 ? -5.565 20.512 57.589 1.00 67.25 88 LYS A C 1
ATOM 695 O O . LYS A 1 88 ? -4.384 20.187 57.488 1.00 67.25 88 LYS A O 1
ATOM 700 N N . TYR A 1 89 ? -6.410 19.914 58.417 1.00 79.00 89 TYR A N 1
ATOM 701 C CA . TYR A 1 89 ? -6.040 18.766 59.234 1.00 79.00 89 TYR A CA 1
ATOM 702 C C . TYR A 1 89 ? -6.602 17.491 58.621 1.00 79.00 89 TYR A C 1
ATOM 704 O O . TYR A 1 89 ? -7.653 17.507 57.981 1.00 79.00 89 TYR A O 1
ATOM 712 N N . LYS A 1 90 ? -5.925 16.370 58.847 1.00 84.81 90 LYS A N 1
ATOM 713 C CA . LYS A 1 90 ? -6.373 15.036 58.460 1.00 84.81 90 LYS A CA 1
ATOM 714 C C . LYS A 1 90 ? -6.432 14.147 59.693 1.00 84.81 90 LYS A C 1
ATOM 716 O O . LYS A 1 90 ? -5.476 14.068 60.463 1.00 84.81 90 LYS A O 1
ATOM 721 N N . ARG A 1 91 ? -7.570 13.475 59.869 1.00 87.62 91 ARG A N 1
ATOM 722 C CA . ARG A 1 91 ? -7.766 12.476 60.920 1.00 87.62 91 ARG A CA 1
ATOM 723 C C . ARG A 1 91 ? -6.901 11.245 60.640 1.00 87.62 91 ARG A C 1
ATOM 725 O O . ARG A 1 91 ? -6.995 10.661 59.560 1.00 87.62 91 ARG A O 1
ATOM 732 N N . ASP A 1 92 ? -6.092 10.836 61.608 1.00 85.00 92 ASP A N 1
ATOM 733 C CA . ASP A 1 92 ? -5.394 9.554 61.586 1.00 85.00 92 ASP A CA 1
ATOM 734 C C . ASP A 1 92 ? -6.366 8.440 62.003 1.00 85.00 92 ASP A C 1
ATOM 736 O O . ASP A 1 92 ? -6.776 8.337 63.164 1.00 85.00 92 ASP A O 1
ATOM 740 N N . GLU A 1 93 ? -6.755 7.603 61.040 1.00 82.56 93 GLU A N 1
ATOM 741 C CA . GLU A 1 93 ? -7.708 6.510 61.260 1.00 82.56 93 GLU A CA 1
ATOM 742 C C . GLU A 1 93 ? -7.187 5.444 62.235 1.00 82.56 93 GLU A C 1
ATOM 744 O O . GLU A 1 93 ? -7.984 4.810 62.932 1.00 82.56 93 GLU A O 1
ATOM 749 N N . SER A 1 94 ? -5.862 5.273 62.344 1.00 79.69 94 SER A N 1
ATOM 750 C CA . SER A 1 94 ? -5.265 4.320 63.283 1.00 79.69 94 SER A CA 1
ATOM 751 C C . SER A 1 94 ? -5.566 4.728 64.725 1.00 79.69 94 SER A C 1
ATOM 753 O O . SER A 1 94 ? -5.979 3.891 65.529 1.00 79.69 94 SER A O 1
ATOM 755 N N . TYR A 1 95 ? -5.433 6.017 65.049 1.00 80.06 95 TYR A N 1
ATOM 756 C CA . TYR A 1 95 ? -5.719 6.537 66.390 1.00 80.06 95 TYR A CA 1
ATOM 757 C C . TYR A 1 95 ? -7.211 6.808 66.620 1.00 80.06 95 TYR A C 1
ATOM 759 O O . TYR A 1 95 ? -7.702 6.601 67.732 1.00 80.06 95 TYR A O 1
ATOM 767 N N . ALA A 1 96 ? -7.962 7.205 65.586 1.00 84.62 96 ALA A N 1
ATOM 768 C CA . ALA A 1 96 ? -9.394 7.494 65.697 1.00 84.62 96 ALA A CA 1
ATOM 769 C C . ALA A 1 96 ? -10.213 6.286 66.188 1.00 84.62 96 ALA A C 1
ATOM 771 O O . ALA A 1 96 ? -11.141 6.460 66.980 1.00 84.62 96 ALA A O 1
ATOM 772 N N . SER A 1 97 ? -9.831 5.066 65.789 1.00 82.44 97 SER A N 1
ATOM 773 C CA . SER A 1 97 ? -10.462 3.816 66.242 1.00 82.44 97 SER A CA 1
ATOM 774 C C . SER A 1 97 ? -10.534 3.697 67.773 1.00 82.44 97 SER A C 1
ATOM 776 O O . SER A 1 97 ? -11.595 3.416 68.329 1.00 82.44 97 SER A O 1
ATOM 778 N N . THR A 1 98 ? -9.445 4.040 68.467 1.00 84.25 98 THR A N 1
ATOM 779 C CA . THR A 1 98 ? -9.348 3.960 69.934 1.00 84.25 98 THR A CA 1
ATOM 780 C C . THR A 1 98 ? -10.307 4.942 70.615 1.00 84.25 98 THR A C 1
ATOM 782 O O . THR A 1 98 ? -10.901 4.638 71.652 1.00 84.25 98 THR A O 1
ATOM 785 N N . TYR A 1 99 ? -10.511 6.118 70.015 1.00 88.25 99 TYR A N 1
ATOM 786 C CA . TYR A 1 99 ? -11.444 7.124 70.522 1.00 88.25 99 TYR A CA 1
ATOM 787 C C . TYR A 1 99 ? -12.901 6.792 70.213 1.00 88.25 99 TYR A C 1
ATOM 789 O O . TYR A 1 99 ? -13.771 7.090 71.032 1.00 88.25 99 TYR A O 1
ATOM 797 N N . TYR A 1 100 ? -13.189 6.142 69.082 1.00 88.75 100 TYR A N 1
ATOM 798 C CA . TYR A 1 100 ? -14.531 5.629 68.817 1.00 88.75 100 TYR A CA 1
ATOM 799 C C . TYR A 1 100 ? -14.940 4.585 69.846 1.00 88.75 100 TYR A C 1
ATOM 801 O O . TYR A 1 100 ? -16.058 4.667 70.356 1.00 88.75 100 TYR A O 1
ATOM 809 N N . ASP A 1 101 ? -14.046 3.665 70.196 1.00 86.31 101 ASP A N 1
ATOM 810 C CA . ASP A 1 101 ? -14.309 2.660 71.225 1.00 86.31 101 ASP A CA 1
ATOM 811 C C . ASP A 1 101 ? -14.502 3.315 72.592 1.00 86.31 101 ASP A C 1
ATOM 813 O O . ASP A 1 101 ? -15.494 3.048 73.269 1.00 86.31 101 ASP A O 1
ATOM 817 N N . LEU A 1 102 ? -13.627 4.254 72.968 1.00 90.31 102 LEU A N 1
ATOM 818 C CA . LEU A 1 102 ? -13.758 5.015 74.211 1.00 90.31 102 LEU A CA 1
ATOM 819 C C . LEU A 1 102 ? -15.106 5.748 74.312 1.00 90.31 102 LEU A C 1
ATOM 821 O O . LEU A 1 102 ? -15.808 5.628 75.317 1.00 90.31 102 LEU A O 1
ATOM 825 N N . LEU A 1 103 ? -15.484 6.502 73.279 1.00 92.44 103 LEU A N 1
ATOM 826 C CA . LEU A 1 103 ? -16.723 7.281 73.268 1.00 92.44 103 LEU A CA 1
ATOM 827 C C . LEU A 1 103 ? -17.964 6.388 73.185 1.00 92.44 103 LEU A C 1
ATOM 829 O O . LEU A 1 103 ? -18.988 6.710 73.783 1.00 92.44 103 LEU A O 1
ATOM 833 N N . THR A 1 104 ? -17.880 5.251 72.491 1.00 90.88 104 THR A N 1
ATOM 834 C CA . THR A 1 104 ? -18.955 4.247 72.456 1.00 90.88 104 THR A CA 1
ATOM 835 C C . THR A 1 104 ? -19.145 3.611 73.824 1.00 90.88 104 THR A C 1
ATOM 837 O O . THR A 1 104 ? -20.278 3.508 74.299 1.00 90.88 104 THR A O 1
ATOM 840 N N . ASN A 1 105 ? -18.043 3.255 74.486 1.00 88.56 105 ASN A N 1
ATOM 841 C CA . ASN A 1 105 ? -18.063 2.736 75.844 1.00 88.56 105 ASN A CA 1
ATOM 842 C C . ASN A 1 105 ? -18.690 3.765 76.785 1.00 88.56 105 ASN A C 1
ATOM 844 O O . ASN A 1 105 ? -19.641 3.424 77.467 1.00 88.56 105 ASN A O 1
ATOM 848 N N . LEU A 1 106 ? -18.287 5.040 76.748 1.00 88.81 106 LEU A N 1
ATOM 849 C CA . LEU A 1 106 ? -18.908 6.100 77.559 1.00 88.81 106 LEU A CA 1
ATOM 850 C C . LEU A 1 106 ? -20.387 6.348 77.235 1.00 88.81 106 LEU A C 1
ATOM 852 O O . LEU A 1 106 ? -21.179 6.596 78.140 1.00 88.81 106 LEU A O 1
ATOM 856 N N . ALA A 1 107 ? -20.786 6.276 75.965 1.00 88.25 107 ALA A N 1
ATOM 857 C CA . ALA A 1 107 ? -22.179 6.461 75.559 1.00 88.25 107 ALA A CA 1
ATOM 858 C C . ALA A 1 107 ? -23.085 5.300 76.003 1.00 88.25 107 ALA A C 1
ATOM 860 O O . ALA A 1 107 ? -24.295 5.481 76.149 1.00 88.25 107 ALA A O 1
ATOM 861 N N . THR A 1 108 ? -22.516 4.115 76.238 1.00 85.00 108 THR A N 1
ATOM 862 C CA . THR A 1 108 ? -23.246 2.894 76.620 1.00 85.00 108 THR A CA 1
ATOM 863 C C . THR A 1 108 ? -22.968 2.431 78.050 1.00 85.00 108 THR A C 1
ATOM 865 O O . THR A 1 108 ? -23.653 1.527 78.526 1.00 85.00 108 THR A O 1
ATOM 868 N N . ILE A 1 109 ? -22.043 3.090 78.754 1.00 84.06 109 ILE A N 1
ATOM 869 C CA . ILE A 1 109 ? -21.592 2.731 80.099 1.00 84.06 109 ILE A CA 1
ATOM 870 C C . ILE A 1 109 ? -22.765 2.648 81.077 1.00 84.06 109 ILE A C 1
ATOM 872 O O . ILE A 1 109 ? -23.765 3.375 80.975 1.00 84.06 109 ILE A O 1
ATOM 876 N N . THR A 1 110 ? -22.615 1.757 82.048 1.00 78.12 110 THR A N 1
ATOM 877 C CA . THR A 1 110 ? -23.493 1.601 83.208 1.00 78.12 110 THR A CA 1
ATOM 878 C C . THR A 1 110 ? -22.694 1.906 84.467 1.00 78.12 110 THR A C 1
ATOM 880 O O . THR A 1 110 ? -21.541 1.497 84.571 1.00 78.12 110 THR A O 1
ATOM 883 N N . LEU A 1 111 ? -23.286 2.605 85.436 1.00 75.69 111 LEU A N 1
ATOM 884 C CA . LEU A 1 111 ? -22.600 2.947 86.682 1.00 75.69 111 LEU A CA 1
ATOM 885 C C . LEU A 1 111 ? -22.284 1.688 87.503 1.00 75.69 111 LEU A C 1
ATOM 887 O O . LEU A 1 111 ? -23.185 0.970 87.929 1.00 75.69 111 LEU A O 1
ATOM 891 N N . ASN A 1 112 ? -21.001 1.441 87.765 1.00 71.44 112 ASN A N 1
ATOM 892 C CA . ASN A 1 112 ? -20.564 0.350 88.629 1.00 71.44 112 ASN A CA 1
ATOM 893 C C . ASN A 1 112 ? -20.449 0.836 90.082 1.00 71.44 112 ASN A C 1
ATOM 895 O O . ASN A 1 112 ? -19.484 1.516 90.443 1.00 71.44 112 ASN A O 1
ATOM 899 N N . CYS A 1 113 ? -21.439 0.509 90.914 1.00 73.25 113 CYS A N 1
ATOM 900 C CA . CYS A 1 113 ? -21.499 0.949 92.307 1.00 73.25 113 CYS A CA 1
ATOM 901 C C . CYS A 1 113 ? -21.631 -0.229 93.293 1.00 73.25 113 CYS A C 1
ATOM 903 O O . CYS A 1 113 ? -22.345 -1.204 93.045 1.00 73.25 113 CYS A O 1
ATOM 905 N N . ASN A 1 114 ? -20.962 -0.124 94.445 1.00 66.12 114 ASN A N 1
ATOM 906 C CA . ASN A 1 114 ? -20.985 -1.100 95.533 1.00 66.12 114 ASN A CA 1
ATOM 907 C C . ASN A 1 114 ? -22.408 -1.290 96.087 1.00 66.12 114 ASN A C 1
ATOM 909 O O . ASN A 1 114 ? -23.139 -0.325 96.292 1.00 66.12 114 ASN A O 1
ATOM 913 N N . TYR A 1 115 ? -22.768 -2.543 96.392 1.00 60.97 115 TYR A N 1
ATOM 914 C CA . TYR A 1 115 ? -24.120 -2.980 96.785 1.00 60.97 115 TYR A CA 1
ATOM 915 C C . TYR A 1 115 ? -25.177 -2.815 95.701 1.00 60.97 115 TYR A C 1
ATOM 917 O O . TYR A 1 115 ? -26.191 -2.178 95.947 1.00 60.97 115 TYR A O 1
ATOM 925 N N . ALA A 1 116 ? -24.958 -3.425 94.532 1.00 53.56 116 ALA A N 1
ATOM 926 C CA . ALA A 1 116 ? -25.964 -3.626 93.489 1.00 53.56 116 ALA A CA 1
ATOM 927 C C . ALA A 1 116 ? -27.003 -2.495 93.399 1.00 53.56 116 ALA A C 1
ATOM 929 O O . ALA A 1 116 ? -28.199 -2.746 93.250 1.00 53.56 116 ALA A O 1
ATOM 930 N N . LEU A 1 117 ? -26.514 -1.253 93.343 1.00 55.44 117 LEU A N 1
ATOM 931 C CA . LEU A 1 117 ? -27.163 -0.205 92.576 1.00 55.44 117 LEU A CA 1
ATOM 932 C C . LEU A 1 117 ? -27.015 -0.576 91.073 1.00 55.44 117 LEU A C 1
ATOM 934 O O . LEU A 1 117 ? -26.621 0.227 90.249 1.00 55.44 117 LEU A O 1
ATOM 938 N N . GLY A 1 118 ? -27.209 -1.849 90.717 1.00 46.78 118 GLY A N 1
ATOM 939 C CA . GLY A 1 118 ? -26.756 -2.443 89.458 1.00 46.78 118 GLY A CA 1
ATOM 940 C C . GLY A 1 118 ? -27.733 -2.234 88.309 1.00 46.78 118 GLY A C 1
ATOM 941 O O . GLY A 1 118 ? -27.367 -2.450 87.166 1.00 46.78 118 GLY A O 1
ATOM 942 N N . ASP A 1 119 ? -28.937 -1.758 88.629 1.00 52.25 119 ASP A N 1
ATOM 943 C CA . ASP A 1 119 ? -29.983 -1.351 87.686 1.00 52.25 119 ASP A CA 1
ATOM 944 C C . ASP A 1 119 ? -30.361 0.130 87.922 1.00 52.25 119 ASP A C 1
ATOM 946 O O . ASP A 1 119 ? -31.520 0.522 87.787 1.00 52.25 119 ASP A O 1
ATOM 950 N N . VAL A 1 120 ? -29.410 0.936 88.421 1.00 58.28 120 VAL A N 1
ATOM 951 C CA . VAL A 1 120 ? -29.686 2.203 89.112 1.00 58.28 120 VAL A CA 1
ATOM 952 C C . VAL A 1 120 ? -29.512 3.452 88.277 1.00 58.28 120 VAL A C 1
ATOM 954 O O . VAL A 1 120 ? -28.637 3.591 87.431 1.00 58.28 120 VAL A O 1
ATOM 957 N N . ILE A 1 121 ? -30.382 4.374 88.672 1.00 58.72 121 ILE A N 1
ATOM 958 C CA . ILE A 1 121 ? -30.747 5.655 88.117 1.00 58.72 121 ILE A CA 1
ATOM 959 C C . ILE A 1 121 ? -31.550 5.506 86.821 1.00 58.72 121 ILE A C 1
ATOM 961 O O . ILE A 1 121 ? -30.999 5.577 85.724 1.00 58.72 121 ILE A O 1
ATOM 965 N N . PRO A 1 122 ? -32.871 5.282 86.936 1.00 56.19 122 PRO A N 1
ATOM 966 C CA . PRO A 1 122 ? -33.739 5.333 85.775 1.00 56.19 122 PRO A CA 1
ATOM 967 C C . PRO A 1 122 ? -33.669 6.724 85.150 1.00 56.19 122 PRO A C 1
ATOM 969 O O . PRO A 1 122 ? -33.405 7.712 85.837 1.00 56.19 122 PRO A O 1
ATOM 972 N N . VAL A 1 123 ? -33.927 6.804 83.845 1.00 59.62 123 VAL A N 1
ATOM 973 C CA . VAL A 1 123 ? -34.178 8.090 83.194 1.00 59.62 123 VAL A CA 1
ATOM 974 C C . VAL A 1 123 ? -35.417 8.675 83.857 1.00 59.62 123 VAL A C 1
ATOM 976 O O . VAL A 1 123 ? -36.530 8.214 83.634 1.00 59.62 123 VAL A O 1
ATOM 979 N N . CYS A 1 124 ? -35.190 9.623 84.749 1.00 69.19 124 CYS A N 1
ATOM 980 C CA . CYS A 1 124 ? -36.201 10.249 85.573 1.00 69.19 124 CYS A CA 1
ATOM 981 C C . CYS A 1 124 ? -36.199 11.741 85.248 1.00 69.19 124 CYS A C 1
ATOM 983 O O . CYS A 1 124 ? -35.153 12.341 84.994 1.00 69.19 124 CYS A O 1
ATOM 985 N N . SER A 1 125 ? -37.384 12.331 85.216 1.00 71.12 125 SER A N 1
ATOM 986 C CA . SER A 1 125 ? -37.622 13.703 84.761 1.00 71.12 125 SER A CA 1
ATOM 987 C C . SER A 1 125 ? -37.596 14.701 85.916 1.00 71.12 125 SER A C 1
ATOM 989 O O . SER A 1 125 ? -37.492 15.906 85.703 1.00 71.12 125 SER A O 1
ATOM 991 N N . ASN A 1 126 ? -37.748 14.202 87.143 1.00 77.50 126 ASN A N 1
ATOM 992 C CA . ASN A 1 126 ? -37.738 14.979 88.372 1.00 77.50 126 ASN A CA 1
ATOM 993 C C . ASN A 1 126 ? -37.318 14.109 89.573 1.00 77.50 126 ASN A C 1
ATOM 995 O O . ASN A 1 126 ? -37.190 12.884 89.487 1.00 77.50 126 ASN A O 1
ATOM 999 N N . GLU A 1 127 ? -37.083 14.773 90.702 1.00 76.19 127 GLU A N 1
ATOM 1000 C CA . GLU A 1 127 ? -36.565 14.168 91.930 1.00 76.19 127 GLU A CA 1
ATOM 1001 C C . GLU A 1 127 ? -37.527 13.147 92.559 1.00 76.19 127 GLU A C 1
ATOM 1003 O O . GLU A 1 127 ? -37.083 12.092 93.015 1.00 76.19 127 GLU A O 1
ATOM 1008 N N . GLU A 1 128 ? -38.837 13.408 92.503 1.00 76.38 128 GLU A N 1
ATOM 1009 C CA . GLU A 1 128 ? -39.877 12.506 93.016 1.00 76.38 128 GLU A CA 1
ATOM 1010 C C . GLU A 1 128 ? -39.950 11.202 92.216 1.00 76.38 128 GLU A C 1
ATOM 1012 O O . GLU A 1 128 ? -40.002 10.120 92.799 1.00 76.38 128 GLU A O 1
ATOM 1017 N N . GLU A 1 129 ? -39.891 11.283 90.887 1.00 77.81 129 GLU A N 1
ATOM 1018 C CA . GLU A 1 129 ? -39.894 10.129 89.987 1.00 77.81 129 GLU A CA 1
ATOM 1019 C C . GLU A 1 129 ? -38.646 9.263 90.192 1.00 77.81 129 GLU A C 1
ATOM 1021 O O . GLU A 1 129 ? -38.728 8.035 90.269 1.00 77.81 129 GLU A O 1
ATOM 1026 N N . CYS A 1 130 ? -37.484 9.899 90.355 1.00 73.25 130 CYS A N 1
ATOM 1027 C CA . CYS A 1 130 ? -36.235 9.186 90.590 1.00 73.25 130 CYS A CA 1
ATOM 1028 C C . CYS A 1 130 ? -36.235 8.451 91.940 1.00 73.25 130 CYS A C 1
ATOM 1030 O O . CYS A 1 130 ? -35.780 7.306 92.040 1.00 73.25 130 CYS A O 1
ATOM 1032 N N . LEU A 1 131 ? -36.793 9.085 92.975 1.00 73.44 131 LEU A N 1
ATOM 1033 C CA . LEU A 1 131 ? -36.969 8.476 94.289 1.00 73.44 131 LEU A CA 1
ATOM 1034 C C . LEU A 1 131 ? -38.016 7.350 94.257 1.00 73.44 131 LEU A C 1
ATOM 1036 O O . LEU A 1 131 ? -37.788 6.291 94.842 1.00 73.44 131 LEU A O 1
ATOM 1040 N N . ALA A 1 132 ? -39.128 7.527 93.540 1.00 73.81 132 ALA A N 1
ATOM 1041 C CA . ALA A 1 132 ? -40.177 6.518 93.385 1.00 73.81 132 ALA A CA 1
ATOM 1042 C C . ALA A 1 132 ? -39.662 5.258 92.672 1.00 73.81 132 ALA A C 1
ATOM 1044 O O . ALA A 1 132 ? -39.869 4.137 93.139 1.00 73.81 132 ALA A O 1
ATOM 1045 N N . LEU A 1 133 ? -38.917 5.425 91.579 1.00 75.50 133 LEU A N 1
ATOM 1046 C CA . LEU A 1 133 ? -38.349 4.296 90.847 1.00 75.50 133 LEU A CA 1
ATOM 1047 C C . LEU A 1 133 ? -37.217 3.608 91.631 1.00 75.50 133 LEU A C 1
ATOM 1049 O O . LEU A 1 133 ? -37.093 2.383 91.588 1.00 75.50 133 LEU A O 1
ATOM 1053 N N . CYS A 1 134 ? -36.427 4.361 92.405 1.00 73.38 134 CYS A N 1
ATOM 1054 C CA . CYS A 1 134 ? -35.411 3.774 93.282 1.00 73.38 134 CYS A CA 1
ATOM 1055 C C . CYS A 1 134 ? -36.031 3.025 94.474 1.00 73.38 134 CYS A C 1
ATOM 1057 O O . CYS A 1 134 ? -35.571 1.944 94.828 1.00 73.38 134 CYS A O 1
ATOM 1059 N N . THR A 1 135 ? -37.103 3.542 95.077 1.00 74.56 135 THR A N 1
ATOM 1060 C CA . THR A 1 135 ? -37.797 2.857 96.183 1.00 74.56 135 THR A CA 1
ATOM 1061 C C . THR A 1 135 ? -38.544 1.601 95.722 1.00 74.56 135 THR A C 1
ATOM 1063 O O . THR A 1 135 ? -38.605 0.629 96.479 1.00 74.56 135 THR A O 1
ATOM 1066 N N . ALA A 1 136 ? -39.031 1.574 94.474 1.00 74.50 136 ALA A N 1
ATOM 1067 C CA . ALA A 1 136 ? -39.627 0.395 93.842 1.00 74.50 136 ALA A CA 1
ATOM 1068 C C . ALA A 1 136 ? -38.609 -0.728 93.554 1.00 74.50 136 ALA A C 1
ATOM 1070 O O . ALA A 1 136 ? -38.970 -1.907 93.545 1.00 74.50 136 ALA A O 1
ATOM 1071 N N . ASN A 1 137 ? -37.329 -0.396 93.354 1.00 74.81 137 ASN A N 1
ATOM 1072 C CA . ASN A 1 137 ? -36.266 -1.384 93.198 1.00 74.81 137 ASN A CA 1
ATOM 1073 C C . ASN A 1 137 ? -35.683 -1.761 94.570 1.00 74.81 137 ASN A C 1
ATOM 1075 O O . ASN A 1 137 ? -34.994 -0.970 95.212 1.00 74.81 137 ASN A O 1
ATOM 1079 N N . VAL A 1 138 ? -35.902 -3.010 94.996 1.00 71.75 138 VAL A N 1
ATOM 1080 C CA . VAL A 1 138 ? -35.474 -3.524 96.312 1.00 71.75 138 VAL A CA 1
ATOM 1081 C C . VAL A 1 138 ? -33.986 -3.272 96.586 1.00 71.75 138 VAL A C 1
ATOM 1083 O O . VAL A 1 138 ? -33.610 -2.963 97.715 1.00 71.75 138 VAL A O 1
ATOM 1086 N N . ARG A 1 139 ? -33.122 -3.358 95.569 1.00 67.81 139 ARG A N 1
ATOM 1087 C CA . ARG A 1 139 ? -31.679 -3.140 95.737 1.00 67.81 139 ARG A CA 1
ATOM 1088 C C . ARG A 1 139 ? -31.327 -1.655 95.874 1.00 67.81 139 ARG A C 1
ATOM 1090 O O . ARG A 1 139 ? -30.531 -1.313 96.745 1.00 67.81 139 ARG A O 1
ATOM 1097 N N . CYS A 1 140 ? -31.965 -0.781 95.093 1.00 71.81 140 CYS A N 1
ATOM 1098 C CA . CYS A 1 140 ? -31.774 0.672 95.183 1.00 71.81 140 CYS A CA 1
ATOM 1099 C C . CYS A 1 140 ? -32.313 1.228 96.514 1.00 71.81 140 CYS A C 1
ATOM 1101 O O . CYS A 1 140 ? -31.617 1.982 97.194 1.00 71.81 140 CYS A O 1
ATOM 1103 N N . ASN A 1 141 ? -33.483 0.758 96.960 1.00 74.31 141 ASN A N 1
ATOM 1104 C CA . ASN A 1 141 ? -34.064 1.094 98.262 1.00 74.31 141 ASN A CA 1
ATOM 1105 C C . ASN A 1 141 ? -33.167 0.643 99.433 1.00 74.31 141 ASN A C 1
ATOM 1107 O O . ASN A 1 141 ? -32.904 1.406 100.361 1.00 74.31 141 ASN A O 1
ATOM 1111 N N . ASN A 1 142 ? -32.609 -0.573 99.370 1.00 71.06 142 ASN A N 1
ATOM 1112 C CA . ASN A 1 142 ? -31.639 -1.046 100.365 1.00 71.06 142 ASN A CA 1
ATOM 1113 C C . ASN A 1 142 ? -30.362 -0.185 100.391 1.00 71.06 142 ASN A C 1
ATOM 1115 O O . ASN A 1 142 ? -29.819 0.069 101.468 1.00 71.06 142 ASN A O 1
ATOM 1119 N N . GLY A 1 143 ? -29.905 0.295 99.229 1.00 70.62 143 GLY A N 1
ATOM 1120 C CA . GLY A 1 143 ? -28.802 1.251 99.111 1.00 70.62 143 GLY A CA 1
ATOM 1121 C C . GLY A 1 143 ? -29.116 2.609 99.748 1.00 70.62 143 GLY A C 1
ATOM 1122 O O . GLY A 1 143 ? -28.317 3.098 100.545 1.00 70.62 143 GLY A O 1
ATOM 1123 N N . LEU A 1 144 ? -30.297 3.177 99.474 1.00 72.25 144 LEU A N 1
ATOM 1124 C CA . LEU A 1 144 ? -30.784 4.423 100.087 1.00 72.25 144 LEU A CA 1
ATOM 1125 C C . LEU A 1 144 ? -30.904 4.318 101.612 1.00 72.25 144 LEU A C 1
ATOM 1127 O O . LEU A 1 144 ? -30.478 5.221 102.326 1.00 72.25 144 LEU A O 1
ATOM 1131 N N . ASN A 1 145 ? -31.426 3.201 102.124 1.00 74.69 145 ASN A N 1
ATOM 1132 C CA . ASN A 1 145 ? -31.549 2.972 103.566 1.00 74.69 145 ASN A CA 1
ATOM 1133 C C . ASN A 1 145 ? -30.182 2.826 104.251 1.00 74.69 145 ASN A C 1
ATOM 1135 O O . ASN A 1 145 ? -30.003 3.267 105.385 1.00 74.69 145 ASN A O 1
ATOM 1139 N N . LYS A 1 146 ? -29.202 2.226 103.563 1.00 74.69 146 LYS A N 1
ATOM 1140 C CA . LYS A 1 146 ? -27.826 2.086 104.059 1.00 74.69 146 LYS A CA 1
ATOM 1141 C C . LYS A 1 146 ? -27.031 3.392 103.981 1.00 74.69 146 LYS A C 1
ATOM 1143 O O . LYS A 1 146 ? -26.173 3.630 104.829 1.00 74.69 146 LYS A O 1
ATOM 1148 N N . TYR A 1 147 ? -27.336 4.244 103.004 1.00 72.81 147 TYR A N 1
ATOM 1149 C CA . TYR A 1 147 ? -26.704 5.545 102.796 1.00 72.81 147 TYR A CA 1
ATOM 1150 C C . TYR A 1 147 ? -27.769 6.649 102.647 1.00 72.81 147 TYR A C 1
ATOM 1152 O O . TYR A 1 147 ? -27.973 7.162 101.544 1.00 72.81 147 TYR A O 1
ATOM 1160 N N . PRO A 1 148 ? -28.412 7.088 103.752 1.00 72.06 148 PRO A N 1
ATOM 1161 C CA . PRO A 1 148 ? -29.507 8.072 103.716 1.00 72.06 148 PRO A CA 1
ATOM 1162 C C . PRO A 1 148 ? -29.105 9.420 103.106 1.00 72.06 148 PRO A C 1
ATOM 1164 O O . PRO A 1 148 ? -29.942 10.178 102.629 1.00 72.06 148 PRO A O 1
ATOM 1167 N N . GLN A 1 149 ? -27.802 9.702 103.105 1.00 72.38 149 GLN A N 1
ATOM 1168 C CA . GLN A 1 149 ? -27.188 10.923 102.582 1.00 72.38 149 GLN A CA 1
ATOM 1169 C C . GLN A 1 149 ? -27.277 11.035 101.051 1.00 72.38 149 GLN A C 1
ATOM 1171 O O . GLN A 1 149 ? -26.941 12.078 100.500 1.00 72.38 149 GLN A O 1
ATOM 1176 N N . LEU A 1 150 ? -27.711 9.967 100.369 1.00 70.69 150 LEU A N 1
ATOM 1177 C CA . LEU A 1 150 ? -28.005 9.968 98.937 1.00 70.69 150 LEU A CA 1
ATOM 1178 C C . LEU A 1 150 ? -29.402 10.513 98.609 1.00 70.69 150 LEU A C 1
ATOM 1180 O O . LEU A 1 150 ? -29.665 10.839 97.447 1.00 70.69 150 LEU A O 1
ATOM 1184 N N . ASN A 1 151 ? -30.295 10.617 99.598 1.00 69.25 151 ASN A N 1
ATOM 1185 C CA . ASN A 1 151 ? -31.650 11.110 99.385 1.00 69.25 151 ASN A CA 1
ATOM 1186 C C . ASN A 1 151 ? -31.615 12.570 98.892 1.00 69.25 151 ASN A C 1
ATOM 1188 O O . ASN A 1 151 ? -30.954 13.415 99.491 1.00 69.25 151 ASN A O 1
ATOM 1192 N N . GLY A 1 152 ? -32.261 12.828 97.757 1.00 69.94 152 GLY A N 1
ATOM 1193 C CA . GLY A 1 152 ? -32.228 14.105 97.030 1.00 69.94 152 GLY A CA 1
ATOM 1194 C C . GLY A 1 152 ? -30.998 14.372 96.146 1.00 69.94 152 GLY A C 1
ATOM 1195 O O . GLY A 1 152 ? -30.930 15.375 95.444 1.00 69.94 152 GLY A O 1
ATOM 1196 N N . THR A 1 153 ? -30.025 13.454 96.098 1.00 74.19 153 THR A N 1
ATOM 1197 C CA . THR A 1 153 ? -28.848 13.566 95.200 1.00 74.19 153 THR A CA 1
ATOM 1198 C C . THR A 1 153 ? -28.883 12.597 94.014 1.00 74.19 153 THR A C 1
ATOM 1200 O O . THR A 1 153 ? -28.108 12.743 93.067 1.00 74.19 153 THR A O 1
ATOM 1203 N N . LEU A 1 154 ? -29.820 11.642 94.021 1.00 73.06 154 LEU A N 1
ATOM 1204 C CA . LEU A 1 154 ? -29.997 10.648 92.956 1.00 73.06 154 LEU A CA 1
ATOM 1205 C C . LEU A 1 154 ? -30.399 11.278 91.618 1.00 73.06 154 LEU A C 1
ATOM 1207 O O . LEU A 1 154 ? -29.801 10.951 90.598 1.00 73.06 154 LEU A O 1
ATOM 1211 N N . TYR A 1 155 ? -31.359 12.206 91.622 1.00 75.38 155 TYR A N 1
ATOM 1212 C CA . TYR A 1 155 ? -31.804 12.896 90.408 1.00 75.38 155 TYR A CA 1
ATOM 1213 C C . TYR A 1 155 ? -30.704 13.776 89.785 1.00 75.38 155 TYR A C 1
ATOM 1215 O O . TYR A 1 155 ? -30.414 13.598 88.603 1.00 75.38 155 TYR A O 1
ATOM 1223 N N . PRO A 1 156 ? -29.991 14.636 90.542 1.00 77.44 156 PRO A N 1
ATOM 1224 C CA . PRO A 1 156 ? -28.825 15.346 90.012 1.00 77.44 156 PRO A CA 1
ATOM 1225 C C . PRO A 1 156 ? -27.763 14.413 89.414 1.00 77.44 156 PRO A C 1
ATOM 1227 O O . PRO A 1 156 ? -27.231 14.688 88.342 1.00 77.44 156 PRO A O 1
ATOM 1230 N N . THR A 1 157 ? -27.497 13.273 90.060 1.00 81.75 157 THR A N 1
ATOM 1231 C CA . THR A 1 157 ? -26.542 12.274 89.552 1.00 81.75 157 THR A CA 1
ATOM 1232 C C . THR A 1 157 ? -27.043 11.624 88.250 1.00 81.75 157 THR A C 1
ATOM 1234 O O . THR A 1 157 ? -26.254 11.422 87.331 1.00 81.75 157 THR A O 1
ATOM 1237 N N . ALA A 1 158 ? -28.355 11.374 88.124 1.00 78.00 158 ALA A N 1
ATOM 1238 C CA . ALA A 1 158 ? -29.015 10.898 86.899 1.00 78.00 158 ALA A CA 1
ATOM 1239 C C . ALA A 1 158 ? -28.800 11.824 85.711 1.00 78.00 158 ALA A C 1
ATOM 1241 O O . ALA A 1 158 ? -28.475 11.391 84.605 1.00 78.00 158 ALA A O 1
ATOM 1242 N N . VAL A 1 159 ? -29.044 13.109 85.957 1.00 81.94 159 VAL A N 1
ATOM 1243 C CA . VAL A 1 159 ? -29.021 14.149 84.938 1.00 81.94 159 VAL A CA 1
ATOM 1244 C C . VAL A 1 159 ? -27.603 14.304 84.408 1.00 81.94 159 VAL A C 1
ATOM 1246 O O . VAL A 1 159 ? -27.403 14.262 83.196 1.00 81.94 159 VAL A O 1
ATOM 1249 N N . GLU A 1 160 ? -26.615 14.394 85.299 1.00 85.94 160 GLU A N 1
ATOM 1250 C CA . GLU A 1 160 ? -25.210 14.501 84.900 1.00 85.94 160 GLU A CA 1
ATOM 1251 C C . GLU A 1 160 ? -24.717 13.231 84.193 1.00 85.94 160 GLU A C 1
ATOM 1253 O O . GLU A 1 160 ? -24.002 13.314 83.196 1.00 85.94 160 GLU A O 1
ATOM 1258 N N . PHE A 1 161 ? -25.156 12.047 84.627 1.00 86.44 161 PHE A N 1
ATOM 1259 C CA . PHE A 1 161 ? -24.786 10.791 83.976 1.00 86.44 161 PHE A CA 1
ATOM 1260 C C . PHE A 1 161 ? -25.335 10.687 82.547 1.00 86.44 161 PHE A C 1
ATOM 1262 O O . PHE A 1 161 ? -24.598 10.383 81.608 1.00 86.44 161 PHE A O 1
ATOM 1269 N N . ASN A 1 162 ? -26.616 11.007 82.352 1.00 84.25 162 ASN A N 1
ATOM 1270 C CA . ASN A 1 162 ? -27.225 11.026 81.022 1.00 84.25 162 ASN A CA 1
ATOM 1271 C C . ASN A 1 162 ? -26.623 12.119 80.129 1.00 84.25 162 ASN A C 1
ATOM 1273 O O . ASN A 1 162 ? -26.479 11.916 78.921 1.00 84.25 162 ASN A O 1
ATOM 1277 N N . LEU A 1 163 ? -26.223 13.253 80.711 1.00 88.81 163 LEU A N 1
ATOM 1278 C CA . LEU A 1 163 ? -25.527 14.315 79.992 1.00 88.81 163 LEU A CA 1
ATOM 1279 C C . LEU A 1 163 ? -24.162 13.846 79.471 1.00 88.81 163 LEU A C 1
ATOM 1281 O O . LEU A 1 163 ? -23.837 14.133 78.319 1.00 88.81 163 LEU A O 1
ATOM 1285 N N . VAL A 1 164 ? -23.401 13.083 80.266 1.00 90.88 164 VAL A N 1
ATOM 1286 C CA . VAL A 1 164 ? -22.143 12.453 79.825 1.00 90.88 164 VAL A CA 1
ATOM 1287 C C . VAL A 1 164 ? -22.393 11.502 78.654 1.00 90.88 164 VAL A C 1
ATOM 1289 O O . VAL A 1 164 ? -21.722 11.621 77.630 1.00 90.88 164 VAL A O 1
ATOM 1292 N N . LYS A 1 165 ? -23.395 10.614 78.747 1.00 90.81 165 LYS A N 1
ATOM 1293 C CA . LYS A 1 165 ? -23.729 9.668 77.664 1.00 90.81 165 LYS A CA 1
ATOM 1294 C C . LYS A 1 165 ? -24.098 10.388 76.367 1.00 90.81 165 LYS A C 1
ATOM 1296 O O . LYS A 1 165 ? -23.608 10.025 75.299 1.00 90.81 165 LYS A O 1
ATOM 1301 N N . LYS A 1 166 ? -24.922 11.437 76.468 1.00 91.50 166 LYS A N 1
ATOM 1302 C CA . LYS A 1 166 ? -25.324 12.260 75.322 1.00 91.50 166 LYS A CA 1
ATOM 1303 C C . LYS A 1 166 ? -24.125 12.973 74.696 1.00 91.50 166 LYS A C 1
ATOM 1305 O O . LYS A 1 166 ? -23.894 12.819 73.503 1.00 91.50 166 LYS A O 1
ATOM 1310 N N . LYS A 1 167 ? -23.327 13.693 75.493 1.00 94.25 167 LYS A N 1
ATOM 1311 C CA . LYS A 1 167 ? -22.148 14.419 74.992 1.00 94.25 167 LYS A CA 1
ATOM 1312 C C . LYS A 1 167 ? -21.103 13.479 74.380 1.00 94.25 167 LYS A C 1
ATOM 1314 O O . LYS A 1 167 ? -20.470 13.851 73.399 1.00 94.25 167 LYS A O 1
ATOM 1319 N N . ALA A 1 168 ? -20.951 12.260 74.906 1.00 93.06 168 ALA A N 1
ATOM 1320 C CA . ALA A 1 168 ? -20.075 11.246 74.320 1.00 93.06 168 ALA A CA 1
ATOM 1321 C C . ALA A 1 168 ? -20.575 10.769 72.944 1.00 93.06 168 ALA A C 1
ATOM 1323 O O . ALA A 1 168 ? -19.778 10.653 72.012 1.00 93.06 168 ALA A O 1
ATOM 1324 N N . ALA A 1 169 ? -21.885 10.544 72.790 1.00 91.06 169 ALA A N 1
ATOM 1325 C CA . ALA A 1 169 ? -22.492 10.175 71.510 1.00 91.06 169 ALA A CA 1
ATOM 1326 C C . ALA A 1 169 ? -22.424 11.312 70.470 1.00 91.06 169 ALA A C 1
ATOM 1328 O O . ALA A 1 169 ? -22.096 11.062 69.307 1.00 91.06 169 ALA A O 1
ATOM 1329 N N . ASP A 1 170 ? -22.676 12.553 70.896 1.00 91.81 170 ASP A N 1
ATOM 1330 C CA . ASP A 1 170 ? -22.593 13.743 70.044 1.00 91.81 170 ASP A CA 1
ATOM 1331 C C . ASP A 1 170 ? -21.153 13.936 69.538 1.00 91.81 170 ASP A C 1
ATOM 1333 O O . ASP A 1 170 ? -20.925 13.993 68.329 1.00 91.81 170 ASP A O 1
ATOM 1337 N N . LEU A 1 171 ? -20.162 13.916 70.440 1.00 93.88 171 LEU A N 1
ATOM 1338 C CA . LEU A 1 171 ? -18.747 14.056 70.080 1.00 93.88 171 LEU A CA 1
ATOM 1339 C C . LEU A 1 171 ? -18.275 12.936 69.144 1.00 93.88 171 LEU A C 1
ATOM 1341 O O . LEU A 1 171 ? -17.560 13.201 68.178 1.00 93.88 171 LEU A O 1
ATOM 1345 N N . ARG A 1 172 ? -18.710 11.690 69.376 1.00 93.44 172 ARG A N 1
ATOM 1346 C CA . ARG A 1 172 ? -18.417 10.560 68.480 1.00 93.44 172 ARG A CA 1
ATOM 1347 C C . ARG A 1 172 ? -18.933 10.821 67.066 1.00 93.44 172 ARG A C 1
ATOM 1349 O O . ARG A 1 172 ? -18.225 10.546 66.101 1.00 93.44 172 ARG A O 1
ATOM 1356 N N . THR A 1 173 ? -20.150 11.346 66.948 1.00 90.62 173 THR A N 1
ATOM 1357 C CA . THR A 1 173 ? -20.794 11.635 65.659 1.00 90.62 173 THR A CA 1
ATOM 1358 C C . THR A 1 173 ? -20.084 12.774 64.927 1.00 90.62 173 THR A C 1
ATOM 1360 O O . THR A 1 173 ? -19.828 12.667 63.726 1.00 90.62 173 THR A O 1
ATOM 1363 N N . THR A 1 174 ? -19.693 13.829 65.648 1.00 90.50 174 THR A N 1
ATOM 1364 C CA . THR A 1 174 ? -18.901 14.939 65.095 1.00 90.50 174 THR A CA 1
ATOM 1365 C C . THR A 1 174 ? -17.539 14.452 64.598 1.00 90.50 174 THR A C 1
ATOM 1367 O O . THR A 1 174 ? -17.163 14.738 63.467 1.00 90.50 174 THR A O 1
ATOM 1370 N N . ILE A 1 175 ? -16.817 13.647 65.391 1.00 90.19 175 ILE A N 1
ATOM 1371 C CA . ILE A 1 175 ? -15.532 13.076 64.959 1.00 90.19 175 ILE A CA 1
ATOM 1372 C C . ILE A 1 175 ? -15.733 12.198 63.725 1.00 90.19 175 ILE A C 1
ATOM 1374 O O . ILE A 1 175 ? -14.962 12.324 62.784 1.00 90.19 175 ILE A O 1
ATOM 1378 N N . ALA A 1 176 ? -16.766 11.349 63.697 1.00 86.00 176 ALA A N 1
ATOM 1379 C CA . ALA A 1 176 ? -17.032 10.441 62.581 1.00 86.00 176 ALA A CA 1
ATOM 1380 C C . ALA A 1 176 ? -17.326 11.176 61.265 1.00 86.00 176 ALA A C 1
ATOM 1382 O O . ALA A 1 176 ? -16.804 10.776 60.222 1.00 86.00 176 ALA A O 1
ATOM 1383 N N . SER A 1 177 ? -18.112 12.253 61.324 1.00 86.62 177 SER A N 1
ATOM 1384 C CA . SER A 1 177 ? -18.526 13.043 60.156 1.00 86.62 177 SER A CA 1
ATOM 1385 C C . SER A 1 177 ? -17.460 14.017 59.642 1.00 86.62 177 SER A C 1
ATOM 1387 O O . SER A 1 177 ? -17.530 14.411 58.479 1.00 86.62 177 SER A O 1
ATOM 1389 N N . THR A 1 178 ? -16.442 14.341 60.445 1.00 84.38 178 THR A N 1
ATOM 1390 C CA . THR A 1 178 ? -15.418 15.333 60.090 1.00 84.38 178 THR A CA 1
ATOM 1391 C C . THR A 1 178 ? -14.025 14.703 60.007 1.00 84.38 178 THR A C 1
ATOM 1393 O O . THR A 1 178 ? -13.242 14.737 60.951 1.00 84.38 178 THR A O 1
ATOM 1396 N N . SER A 1 179 ? -13.683 14.120 58.852 1.00 83.00 179 SER A N 1
ATOM 1397 C CA . SER A 1 179 ? -12.373 13.476 58.628 1.00 83.00 179 SER A CA 1
ATOM 1398 C C . SER A 1 179 ? -11.247 14.448 58.245 1.00 83.00 179 SER A C 1
ATOM 1400 O O . SER A 1 179 ? -10.071 14.110 58.397 1.00 83.00 179 SER A O 1
ATOM 1402 N N . LYS A 1 180 ? -11.590 15.636 57.729 1.00 83.56 180 LYS A N 1
ATOM 1403 C CA . LYS A 1 180 ? -10.639 16.682 57.323 1.00 83.56 180 LYS A CA 1
ATOM 1404 C C . LYS A 1 180 ? -11.068 18.073 57.821 1.00 83.56 180 LYS A C 1
ATOM 1406 O O . LYS A 1 180 ? -11.536 18.872 57.010 1.00 83.56 180 LYS A O 1
ATOM 1411 N N . PRO A 1 181 ? -11.004 18.348 59.135 1.00 82.94 181 PRO A N 1
ATOM 1412 C CA . PRO A 1 181 ? -11.478 19.617 59.672 1.00 82.94 181 PRO A CA 1
ATOM 1413 C C . PRO A 1 181 ? -10.578 20.787 59.259 1.00 82.94 181 PRO A C 1
ATOM 1415 O O . PRO A 1 181 ? -9.349 20.679 59.210 1.00 82.94 181 PRO A O 1
ATOM 1418 N N . THR A 1 182 ? -11.202 21.938 59.034 1.00 81.62 182 THR A N 1
ATOM 1419 C CA . THR A 1 182 ? -10.541 23.247 59.111 1.00 81.62 182 THR A CA 1
ATOM 1420 C C . THR A 1 182 ? -10.142 23.560 60.557 1.00 81.62 182 THR A C 1
ATOM 1422 O O . THR A 1 182 ? -10.674 22.965 61.495 1.00 81.62 182 THR A O 1
ATOM 1425 N N . GLN A 1 183 ? -9.253 24.537 60.773 1.00 80.12 183 GLN A N 1
ATOM 1426 C CA . GLN A 1 183 ? -8.894 24.982 62.130 1.00 80.12 183 GLN A CA 1
ATOM 1427 C C . GLN A 1 183 ? -10.130 25.327 62.983 1.00 80.12 183 GLN A C 1
ATOM 1429 O O . GLN A 1 183 ? -10.224 24.905 64.130 1.00 80.12 183 GLN A O 1
ATOM 1434 N N . ALA A 1 184 ? -11.108 26.036 62.409 1.00 80.31 184 ALA A N 1
ATOM 1435 C CA . ALA A 1 184 ? -12.324 26.427 63.122 1.00 80.31 184 ALA A CA 1
ATOM 1436 C C . ALA A 1 184 ? -13.203 25.220 63.507 1.00 80.31 184 ALA A C 1
ATOM 1438 O O . ALA A 1 184 ? -13.800 25.197 64.584 1.00 80.31 184 ALA A O 1
ATOM 1439 N N . GLU A 1 185 ? -13.277 24.204 62.646 1.00 85.44 185 GLU A N 1
ATOM 1440 C CA . GLU A 1 185 ? -14.008 22.964 62.931 1.00 85.44 185 GLU A CA 1
ATOM 1441 C C . GLU A 1 185 ? -13.273 22.094 63.953 1.00 85.44 185 GLU A C 1
ATOM 1443 O O . GLU A 1 185 ? -13.913 21.495 64.818 1.00 85.44 185 GLU A O 1
ATOM 1448 N N . LEU A 1 186 ? -11.937 22.057 63.904 1.00 87.88 186 LEU A N 1
ATOM 1449 C CA . LEU A 1 186 ? -11.121 21.389 64.913 1.00 87.88 186 LEU A CA 1
ATOM 1450 C C . LEU A 1 186 ? -11.319 22.047 66.282 1.00 87.88 186 LEU A C 1
ATOM 1452 O O . LEU A 1 186 ? -11.594 21.346 67.253 1.00 87.88 186 LEU A O 1
ATOM 1456 N N . ASP A 1 187 ? -11.285 23.378 66.357 1.00 87.62 187 ASP A N 1
ATOM 1457 C CA . ASP A 1 187 ? -11.551 24.119 67.593 1.00 87.62 187 ASP A CA 1
ATOM 1458 C C . ASP A 1 187 ? -12.953 23.806 68.150 1.00 87.62 187 ASP A C 1
ATOM 1460 O O . ASP A 1 187 ? -13.119 23.611 69.357 1.00 87.62 187 ASP A O 1
ATOM 1464 N N . ALA A 1 188 ? -13.963 23.660 67.282 1.00 89.38 188 ALA A N 1
ATOM 1465 C CA . ALA A 1 188 ? -15.309 23.248 67.683 1.00 89.38 188 ALA A CA 1
ATOM 1466 C C . ALA A 1 188 ? -15.359 21.805 68.228 1.00 89.38 188 ALA A C 1
ATOM 1468 O O . ALA A 1 188 ? -16.069 21.538 69.203 1.00 89.38 188 ALA A O 1
ATOM 1469 N N . ILE A 1 189 ? -14.591 20.875 67.650 1.00 90.94 189 ILE A N 1
ATOM 1470 C CA . ILE A 1 189 ? -14.452 19.496 68.155 1.00 90.94 189 ILE A CA 1
ATOM 1471 C C . ILE A 1 189 ? -13.773 19.490 69.532 1.00 90.94 189 ILE A C 1
ATOM 1473 O O . ILE A 1 189 ? -14.225 18.796 70.446 1.00 90.94 189 ILE A O 1
ATOM 1477 N N . LEU A 1 190 ? -12.714 20.284 69.712 1.00 91.94 190 LEU A N 1
ATOM 1478 C CA . LEU A 1 190 ? -12.008 20.399 70.992 1.00 91.94 190 LEU A CA 1
ATOM 1479 C C . LEU A 1 190 ? -12.888 21.036 72.075 1.00 91.94 190 LEU A C 1
ATOM 1481 O O . LEU A 1 190 ? -12.845 20.606 73.228 1.00 91.94 190 LEU A O 1
ATOM 1485 N N . LEU A 1 191 ? -13.756 21.974 71.698 1.00 92.44 191 LEU A N 1
ATOM 1486 C CA . LEU A 1 191 ? -14.756 22.532 72.603 1.00 92.44 191 LEU A CA 1
ATOM 1487 C C . LEU A 1 191 ? -15.771 21.468 73.056 1.00 92.44 191 LEU A C 1
ATOM 1489 O O . LEU A 1 191 ? -16.059 21.365 74.247 1.00 92.44 191 LEU A O 1
ATOM 1493 N N . GLN A 1 192 ? -16.268 20.623 72.142 1.00 92.88 192 GLN A N 1
ATOM 1494 C CA . GLN A 1 192 ? -17.166 19.509 72.491 1.00 92.88 192 GLN A CA 1
ATOM 1495 C C . GLN A 1 192 ? -16.492 18.472 73.411 1.00 92.88 192 GLN A C 1
ATOM 1497 O O . GLN A 1 192 ? -17.134 17.933 74.318 1.00 92.88 192 GLN A O 1
ATOM 1502 N N . ARG A 1 193 ? -15.193 18.212 73.219 1.00 93.94 193 ARG A N 1
ATOM 1503 C CA . ARG A 1 193 ? -14.370 17.395 74.128 1.00 93.94 193 ARG A CA 1
ATOM 1504 C C . ARG A 1 193 ? -14.303 18.000 75.526 1.00 93.94 193 ARG A C 1
ATOM 1506 O O . ARG A 1 193 ? -14.480 17.276 76.506 1.00 93.94 193 ARG A O 1
ATOM 1513 N N . ASP A 1 194 ? -14.039 19.298 75.631 1.00 92.62 194 ASP A N 1
ATOM 1514 C CA . ASP A 1 194 ? -13.925 19.977 76.926 1.00 92.62 194 ASP A CA 1
ATOM 1515 C C . ASP A 1 194 ? -15.262 19.983 77.670 1.00 92.62 194 ASP A C 1
ATOM 1517 O O . ASP A 1 194 ? -15.317 19.698 78.866 1.00 92.62 194 ASP A O 1
ATOM 1521 N N . ASP A 1 195 ? -16.355 20.173 76.941 1.00 92.44 195 ASP A N 1
ATOM 1522 C CA . ASP A 1 195 ? -17.721 20.017 77.427 1.00 92.44 195 ASP A CA 1
ATOM 1523 C C . ASP A 1 195 ? -18.006 18.624 78.010 1.00 92.44 195 ASP A C 1
ATOM 1525 O O . ASP A 1 195 ? -18.636 18.505 79.066 1.00 92.44 195 ASP A O 1
ATOM 1529 N N . LEU A 1 196 ? -17.553 17.565 77.332 1.00 93.94 196 LEU A N 1
ATOM 1530 C CA . LEU A 1 196 ? -17.674 16.191 77.819 1.00 93.94 196 LEU A CA 1
ATOM 1531 C C . LEU A 1 196 ? -16.821 15.971 79.078 1.00 93.94 196 LEU A C 1
ATOM 1533 O O . LEU A 1 196 ? -17.320 15.431 80.064 1.00 93.94 196 LEU A O 1
ATOM 1537 N N . ASN A 1 197 ? -15.569 16.436 79.087 1.00 92.25 197 ASN A N 1
ATOM 1538 C CA . ASN A 1 197 ? -14.683 16.351 80.254 1.00 92.25 197 ASN A CA 1
ATOM 1539 C C . ASN A 1 197 ? -15.242 17.097 81.476 1.00 92.25 197 ASN A C 1
ATOM 1541 O O . ASN A 1 197 ? -15.139 16.613 82.608 1.00 92.25 197 ASN A O 1
ATOM 1545 N N . ASN A 1 198 ? -15.869 18.253 81.257 1.00 91.75 198 ASN A N 1
ATOM 1546 C CA . ASN A 1 198 ? -16.534 19.021 82.304 1.00 91.75 198 ASN A CA 1
ATOM 1547 C C . ASN A 1 198 ? -17.747 18.266 82.865 1.00 91.75 198 ASN A C 1
ATOM 1549 O O . ASN A 1 198 ? -17.902 18.188 84.084 1.00 91.75 198 ASN A O 1
ATOM 1553 N N . ALA A 1 199 ? -18.568 17.656 82.002 1.00 91.06 199 ALA A N 1
ATOM 1554 C CA . ALA A 1 199 ? -19.692 16.821 82.431 1.00 91.06 199 ALA A CA 1
ATOM 1555 C C . ALA A 1 199 ? -19.223 15.593 83.236 1.00 91.06 199 ALA A C 1
ATOM 1557 O O . ALA A 1 199 ? -19.788 15.291 84.286 1.00 91.06 199 ALA A O 1
ATOM 1558 N N . ILE A 1 200 ? -18.138 14.937 82.805 1.00 91.19 200 ILE A N 1
ATOM 1559 C CA . ILE A 1 200 ? -17.521 13.819 83.535 1.00 91.19 200 ILE A CA 1
ATOM 1560 C C . ILE A 1 200 ? -17.033 14.278 84.918 1.00 91.19 200 ILE A C 1
ATOM 1562 O O . ILE A 1 200 ? -17.321 13.633 85.924 1.00 91.19 200 ILE A O 1
ATOM 1566 N N . SER A 1 201 ? -16.347 15.420 84.994 1.00 89.88 201 SER A N 1
ATOM 1567 C CA . SER A 1 201 ? -15.858 15.981 86.263 1.00 89.88 201 SER A CA 1
ATOM 1568 C C . SER A 1 201 ? -17.004 16.316 87.221 1.00 89.88 201 SER A C 1
ATOM 1570 O O . SER A 1 201 ? -16.937 16.000 88.410 1.00 89.88 201 SER A O 1
ATOM 1572 N N . LYS A 1 202 ? -18.090 16.898 86.701 1.00 89.38 202 LYS A N 1
ATOM 1573 C CA . LYS A 1 202 ? -19.281 17.244 87.481 1.00 89.38 202 LYS A CA 1
ATOM 1574 C C . LYS A 1 202 ? -20.004 16.000 88.003 1.00 89.38 202 LYS A C 1
ATOM 1576 O O . LYS A 1 202 ? -20.366 15.964 89.178 1.00 89.38 202 LYS A O 1
ATOM 1581 N N . LEU A 1 203 ? -20.121 14.954 87.184 1.00 88.44 203 LEU A N 1
ATOM 1582 C CA . LEU A 1 203 ? -20.638 13.651 87.606 1.00 88.44 203 LEU A CA 1
ATOM 1583 C C . LEU A 1 203 ? -19.789 13.042 88.733 1.00 88.44 203 LEU A C 1
ATOM 1585 O O . LEU A 1 203 ? -20.342 12.606 89.743 1.00 88.44 203 LEU A O 1
ATOM 1589 N N . MET A 1 204 ? -18.459 13.053 88.598 1.00 86.50 204 MET A N 1
ATOM 1590 C CA . MET A 1 204 ? -17.543 12.505 89.610 1.00 86.50 204 MET A CA 1
ATOM 1591 C C . MET A 1 204 ? -17.551 13.288 90.931 1.00 86.50 204 MET A C 1
ATOM 1593 O O . MET A 1 204 ? -17.232 12.706 91.962 1.00 86.50 204 MET A O 1
ATOM 1597 N N . SER A 1 205 ? -17.949 14.565 90.912 1.00 84.81 205 SER A N 1
ATOM 1598 C CA . SER A 1 205 ? -18.164 15.389 92.115 1.00 84.81 205 SER A CA 1
ATOM 1599 C C . SER A 1 205 ? -19.539 15.201 92.769 1.00 84.81 205 SER A C 1
ATOM 1601 O O . SER A 1 205 ? -19.865 15.855 93.759 1.00 84.81 205 SER A O 1
ATOM 1603 N N . SER A 1 206 ? -20.396 14.349 92.197 1.00 84.19 206 SER A N 1
ATOM 1604 C CA . SER A 1 206 ? -21.686 14.046 92.810 1.00 84.19 206 SER A CA 1
ATOM 1605 C C . SER A 1 206 ? -21.504 13.182 94.058 1.00 84.19 206 SER A C 1
ATOM 1607 O O . SER A 1 206 ? -20.562 12.394 94.192 1.00 84.19 206 SER A O 1
ATOM 1609 N N . LYS A 1 207 ? -22.462 13.292 94.984 1.00 80.12 207 LYS A N 1
ATOM 1610 C CA . LYS A 1 207 ? -22.362 12.674 96.311 1.00 80.12 207 LYS A CA 1
ATOM 1611 C C . LYS A 1 207 ? -22.191 11.148 96.268 1.00 80.12 207 LYS A C 1
ATOM 1613 O O . LYS A 1 207 ? -21.593 10.575 97.176 1.00 80.12 207 LYS A O 1
ATOM 1618 N N . ALA A 1 208 ? -22.684 10.499 95.211 1.00 76.38 208 ALA A N 1
ATOM 1619 C CA . ALA A 1 208 ? -22.550 9.060 94.993 1.00 76.38 208 ALA A CA 1
ATOM 1620 C C . ALA A 1 208 ? -21.093 8.615 94.765 1.00 76.38 208 ALA A C 1
ATOM 1622 O O . ALA A 1 208 ? -20.690 7.545 95.223 1.00 76.38 208 ALA A O 1
ATOM 1623 N N . PHE A 1 209 ? -20.283 9.438 94.103 1.00 81.06 209 PHE A N 1
ATOM 1624 C CA . PHE A 1 209 ? -18.870 9.146 93.873 1.00 81.06 209 PHE A CA 1
ATOM 1625 C C . PHE A 1 209 ? -17.993 9.636 95.034 1.00 81.06 209 PHE A C 1
ATOM 1627 O O . PHE A 1 209 ? -17.100 8.903 95.451 1.00 81.06 209 PHE A O 1
ATOM 1634 N N . ASP A 1 210 ? -18.308 10.790 95.637 1.00 80.69 210 ASP A N 1
ATOM 1635 C CA . ASP A 1 210 ? -17.611 11.312 96.830 1.00 80.69 210 ASP A CA 1
ATOM 1636 C C . ASP A 1 210 ? -17.625 10.333 98.014 1.00 80.69 210 ASP A C 1
ATOM 1638 O O . ASP A 1 210 ? -16.669 10.244 98.783 1.00 80.69 210 ASP A O 1
ATOM 1642 N N . LEU A 1 211 ? -18.726 9.595 98.186 1.00 77.62 211 LEU A N 1
ATOM 1643 C CA . LEU A 1 211 ? -18.879 8.603 99.253 1.00 77.62 211 LEU A CA 1
ATOM 1644 C C . LEU A 1 211 ? -18.224 7.247 98.920 1.00 77.62 211 LEU A C 1
ATOM 1646 O O . LEU A 1 211 ? -18.349 6.308 99.707 1.00 77.62 211 LEU A O 1
ATOM 1650 N N . GLY A 1 212 ? -17.555 7.118 97.767 1.00 74.31 212 GLY A N 1
ATOM 1651 C CA . GLY A 1 212 ? -16.921 5.874 97.314 1.00 74.31 212 GLY A CA 1
ATOM 1652 C C . GLY A 1 212 ? -17.918 4.758 96.983 1.00 74.31 212 GLY A C 1
ATOM 1653 O O . GLY A 1 212 ? -17.573 3.575 97.030 1.00 74.31 212 GLY A O 1
ATOM 1654 N N . ILE A 1 213 ? -19.174 5.120 96.701 1.00 79.00 213 ILE A N 1
ATOM 1655 C CA . ILE A 1 213 ? -20.246 4.162 96.415 1.00 79.00 213 ILE A CA 1
ATOM 1656 C C . ILE A 1 213 ? -20.156 3.723 94.955 1.00 79.00 213 ILE A C 1
ATOM 1658 O O . ILE A 1 213 ? -20.267 2.532 94.691 1.00 79.00 213 ILE A O 1
ATOM 1662 N N . CYS A 1 214 ? -19.891 4.649 94.031 1.00 80.12 214 CYS A N 1
ATOM 1663 C CA . CYS A 1 214 ? -19.665 4.369 92.613 1.00 80.12 214 CYS A CA 1
ATOM 1664 C C . CYS A 1 214 ? -18.180 4.462 92.237 1.00 80.12 214 CYS A C 1
ATOM 1666 O O . CYS A 1 214 ? -17.461 5.337 92.721 1.00 80.12 214 CYS A O 1
ATOM 1668 N N . SER A 1 215 ? -17.718 3.559 91.370 1.00 81.31 215 SER A N 1
ATOM 1669 C CA . SER A 1 215 ? -16.338 3.535 90.874 1.00 81.31 215 SER A CA 1
ATOM 1670 C C . SER A 1 215 ? -16.069 4.716 89.943 1.00 81.31 215 SER A C 1
ATOM 1672 O O . SER A 1 215 ? -16.763 4.895 88.945 1.00 81.31 215 SER A O 1
ATOM 1674 N N . GLN A 1 216 ? -15.022 5.492 90.230 1.00 84.75 216 GLN A N 1
ATOM 1675 C CA . GLN A 1 216 ? -14.561 6.580 89.357 1.00 84.75 216 GLN A CA 1
ATOM 1676 C C . GLN A 1 216 ? -13.593 6.103 88.259 1.00 84.75 216 GLN A C 1
ATOM 1678 O O . GLN A 1 216 ? -13.283 6.872 87.352 1.00 84.75 216 GLN A O 1
ATOM 1683 N N . ASN A 1 217 ? -13.098 4.859 88.317 1.00 84.75 217 ASN A N 1
ATOM 1684 C CA . ASN A 1 217 ? -11.954 4.417 87.507 1.00 84.75 217 ASN A CA 1
ATOM 1685 C C . ASN A 1 217 ? -12.186 4.575 85.998 1.00 84.75 217 ASN A C 1
ATOM 1687 O O . ASN A 1 217 ? -11.333 5.118 85.303 1.00 84.75 217 ASN A O 1
ATOM 1691 N N . GLU A 1 218 ? -13.345 4.146 85.500 1.00 83.25 218 GLU A N 1
ATOM 1692 C CA . GLU A 1 218 ? -13.682 4.196 84.070 1.00 83.25 218 GLU A CA 1
ATOM 1693 C C . GLU A 1 218 ? -13.785 5.646 83.565 1.00 83.25 218 GLU A C 1
ATOM 1695 O O . GLU A 1 218 ? -13.283 5.971 82.491 1.00 83.25 218 GLU A O 1
ATOM 1700 N N . PHE A 1 219 ? -14.335 6.546 84.384 1.00 88.31 219 PHE A N 1
ATOM 1701 C CA . PHE A 1 219 ? -14.461 7.970 84.068 1.00 88.31 219 PHE A CA 1
ATOM 1702 C C . PHE A 1 219 ? -13.130 8.725 84.162 1.00 88.31 219 PHE A C 1
ATOM 1704 O O . PHE A 1 219 ? -12.878 9.614 83.351 1.00 88.31 219 PHE A O 1
ATOM 1711 N N . MET A 1 220 ? -12.250 8.359 85.100 1.00 86.19 220 MET A N 1
ATOM 1712 C CA . MET A 1 220 ? -10.905 8.937 85.188 1.00 86.19 220 MET A CA 1
ATOM 1713 C C . MET A 1 220 ? -10.021 8.514 84.015 1.00 86.19 220 MET A C 1
ATOM 1715 O O . MET A 1 220 ? -9.312 9.351 83.456 1.00 86.19 220 MET A O 1
ATOM 1719 N N . VAL A 1 221 ? -10.078 7.237 83.617 1.00 87.25 221 VAL A N 1
ATOM 1720 C CA . VAL A 1 221 ? -9.365 6.737 82.430 1.00 87.25 221 VAL A CA 1
ATOM 1721 C C . VAL A 1 221 ? -9.869 7.457 81.182 1.00 87.25 221 VAL A C 1
ATOM 1723 O O . VAL A 1 221 ? -9.064 7.982 80.413 1.00 87.25 221 VAL A O 1
ATOM 1726 N N . ALA A 1 222 ? -11.190 7.577 81.036 1.00 87.19 222 ALA A N 1
ATOM 1727 C CA . ALA A 1 222 ? -11.803 8.309 79.939 1.00 87.19 222 ALA A CA 1
ATOM 1728 C C . ALA A 1 222 ? -11.393 9.786 79.889 1.00 87.19 222 ALA A C 1
ATOM 1730 O O . ALA A 1 222 ? -10.953 10.262 78.844 1.00 87.19 222 ALA A O 1
ATOM 1731 N N . ALA A 1 223 ? -11.475 10.506 81.010 1.00 87.88 223 ALA A N 1
ATOM 1732 C CA . ALA A 1 223 ? -11.077 11.911 81.081 1.00 87.88 223 ALA A CA 1
ATOM 1733 C C . ALA A 1 223 ? -9.577 12.109 80.791 1.00 87.88 223 ALA A C 1
ATOM 1735 O O . ALA A 1 223 ? -9.183 13.115 80.197 1.00 87.88 223 ALA A O 1
ATOM 1736 N N . GLY A 1 224 ? -8.731 11.147 81.179 1.00 88.56 224 GLY A N 1
ATOM 1737 C CA . GLY A 1 224 ? -7.308 11.131 80.842 1.00 88.56 224 GLY A CA 1
ATOM 1738 C C . GLY A 1 224 ? -7.065 10.969 79.342 1.00 88.56 224 GLY A C 1
ATOM 1739 O O . GLY A 1 224 ? -6.347 11.770 78.748 1.00 88.56 224 GLY A O 1
ATOM 1740 N N . GLN A 1 225 ? -7.708 9.983 78.715 1.00 88.25 225 GLN A N 1
ATOM 1741 C CA . GLN A 1 225 ? -7.567 9.711 77.281 1.00 88.25 225 GLN A CA 1
ATOM 1742 C C . GLN A 1 225 ? -8.143 10.836 76.411 1.00 88.25 225 GLN A C 1
ATOM 1744 O O . GLN A 1 225 ? -7.535 11.207 75.405 1.00 88.25 225 GLN A O 1
ATOM 1749 N N . LEU A 1 226 ? -9.266 11.439 76.818 1.00 89.94 226 LEU A N 1
ATOM 1750 C CA . LEU A 1 226 ? -9.906 12.539 76.091 1.00 89.94 226 LEU A CA 1
ATOM 1751 C C . LEU A 1 226 ? -8.989 13.756 75.922 1.00 89.94 226 LEU A C 1
ATOM 1753 O O . LEU A 1 226 ? -9.091 14.427 74.902 1.00 89.94 226 LEU A O 1
ATOM 1757 N N . LYS A 1 227 ? -8.060 14.033 76.850 1.00 87.25 227 LYS A N 1
ATOM 1758 C CA . LYS A 1 227 ? -7.118 15.166 76.725 1.00 87.25 227 LYS A CA 1
ATOM 1759 C C . LYS A 1 227 ? -6.268 15.105 75.456 1.00 87.25 227 LYS A C 1
ATOM 1761 O O . LYS A 1 227 ? -5.988 16.150 74.877 1.00 87.25 227 LYS A O 1
ATOM 1766 N N . HIS A 1 228 ? -5.933 13.899 75.009 1.00 87.94 228 HIS A N 1
ATOM 1767 C CA . HIS A 1 228 ? -5.097 13.658 73.835 1.00 87.94 228 HIS A CA 1
ATOM 1768 C C . HIS A 1 228 ? -5.895 13.609 72.521 1.00 87.94 228 HIS A C 1
ATOM 1770 O O . HIS A 1 228 ? -5.323 13.374 71.466 1.00 87.94 228 HIS A O 1
ATOM 1776 N N . LEU A 1 229 ? -7.207 13.890 72.539 1.00 87.00 229 LEU A N 1
ATOM 1777 C CA . LEU A 1 229 ? -8.044 13.845 71.333 1.00 87.00 229 LEU A CA 1
ATOM 1778 C C . LEU A 1 229 ? -7.535 14.764 70.209 1.00 87.00 229 LEU A C 1
ATOM 1780 O O . LEU A 1 229 ? -7.717 14.444 69.043 1.00 87.00 229 LEU A O 1
ATOM 1784 N N . SER A 1 230 ? -6.880 15.887 70.524 1.00 83.94 230 SER A N 1
ATOM 1785 C CA . SER A 1 230 ? -6.293 16.763 69.497 1.00 83.94 230 SER A CA 1
ATOM 1786 C C . SER A 1 230 ? -5.199 16.079 68.674 1.00 83.94 230 SER A C 1
ATOM 1788 O O . SER A 1 230 ? -4.962 16.478 67.543 1.00 83.94 230 SER A O 1
ATOM 1790 N N . GLU A 1 231 ? -4.549 15.048 69.218 1.00 84.44 231 GLU A N 1
ATOM 1791 C CA . GLU A 1 231 ? -3.430 14.349 68.578 1.00 84.44 231 GLU A CA 1
ATOM 1792 C C . GLU A 1 231 ? -3.883 13.427 67.434 1.00 84.44 231 GLU A C 1
ATOM 1794 O O . GLU A 1 231 ? -3.055 13.021 66.624 1.00 84.44 231 GLU A O 1
ATOM 1799 N N . ILE A 1 232 ? -5.188 13.137 67.307 1.00 88.44 232 ILE A N 1
ATOM 1800 C CA . ILE A 1 232 ? -5.717 12.343 66.182 1.00 88.44 232 ILE A CA 1
ATOM 1801 C C . ILE A 1 232 ? -5.804 13.145 64.880 1.00 88.44 232 ILE A C 1
ATOM 1803 O O . ILE A 1 232 ? -6.004 12.557 63.821 1.00 88.44 232 ILE A O 1
ATOM 1807 N N . TYR A 1 233 ? -5.718 14.475 64.949 1.00 86.00 233 TYR A N 1
ATOM 1808 C CA . TYR A 1 233 ? -5.777 15.356 63.789 1.00 86.00 233 TYR A CA 1
ATOM 1809 C C . TYR A 1 233 ? -4.381 15.905 63.513 1.00 86.00 233 TYR A C 1
ATOM 1811 O O . TYR A 1 233 ? -3.894 16.798 64.205 1.00 86.00 233 TYR A O 1
ATOM 1819 N N . LEU A 1 234 ? -3.735 15.356 62.489 1.00 82.81 234 LEU A N 1
ATOM 1820 C CA . LEU A 1 234 ? -2.414 15.781 62.035 1.00 82.81 234 LEU A CA 1
ATOM 1821 C C . LEU A 1 234 ? -2.567 16.860 60.959 1.00 82.81 234 LEU A C 1
ATOM 1823 O O . LEU A 1 234 ? -3.589 16.903 60.274 1.00 82.81 234 LEU A O 1
ATOM 1827 N N . MET A 1 235 ? -1.571 17.733 60.794 1.00 75.31 235 MET A N 1
ATOM 1828 C CA . MET A 1 235 ? -1.570 18.655 59.653 1.00 75.31 235 MET A CA 1
ATOM 1829 C C . MET A 1 235 ? -1.484 17.857 58.347 1.00 75.31 235 MET A C 1
ATOM 1831 O O . MET A 1 235 ? -0.660 16.954 58.212 1.00 75.31 235 MET A O 1
ATOM 1835 N N . ASP A 1 236 ? -2.359 18.177 57.397 1.00 75.75 236 ASP A N 1
ATOM 1836 C CA . ASP A 1 236 ? -2.317 17.638 56.041 1.00 75.75 236 ASP A CA 1
ATOM 1837 C C . ASP A 1 236 ? -1.354 18.510 55.225 1.00 75.75 236 ASP A C 1
ATOM 1839 O O . ASP A 1 236 ? -1.756 19.505 54.612 1.00 75.75 236 ASP A O 1
ATOM 1843 N N . ASP A 1 237 ? -0.060 18.183 55.286 1.00 66.62 237 ASP A N 1
ATOM 1844 C CA . ASP A 1 237 ? 1.004 18.938 54.607 1.00 66.62 237 ASP A CA 1
ATOM 1845 C C . ASP A 1 237 ? 0.739 19.062 53.095 1.00 66.62 237 ASP A C 1
ATOM 1847 O O . ASP A 1 237 ? 1.039 20.089 52.483 1.00 66.62 237 ASP A O 1
ATOM 1851 N N . GLU A 1 238 ? 0.112 18.050 52.488 1.00 65.19 238 GLU A N 1
ATOM 1852 C CA . GLU A 1 238 ? -0.214 18.010 51.062 1.00 65.19 238 GLU A CA 1
ATOM 1853 C C . GLU A 1 238 ? -1.372 18.964 50.731 1.00 65.19 238 GLU A C 1
ATOM 1855 O O . GLU A 1 238 ? -1.225 19.831 49.869 1.00 65.19 238 GLU A O 1
ATOM 1860 N N . ALA A 1 239 ? -2.478 18.910 51.483 1.00 64.38 239 ALA A N 1
ATOM 1861 C CA . ALA A 1 239 ? -3.610 19.826 51.295 1.00 64.38 239 ALA A CA 1
ATOM 1862 C C . ALA A 1 239 ? -3.274 21.287 51.665 1.00 64.38 239 ALA A C 1
ATOM 1864 O O . ALA A 1 239 ? -3.833 22.235 51.098 1.00 64.38 239 ALA A O 1
ATOM 1865 N N . THR A 1 240 ? -2.353 21.483 52.610 1.00 67.31 240 THR A N 1
ATOM 1866 C CA . THR A 1 240 ? -1.815 22.806 52.961 1.00 67.31 240 THR A CA 1
ATOM 1867 C C . THR A 1 240 ? -0.938 23.338 51.828 1.00 67.31 240 THR A C 1
ATOM 1869 O O . THR A 1 240 ? -1.065 24.503 51.452 1.00 67.31 240 THR A O 1
ATOM 1872 N N . THR A 1 241 ? -0.137 22.468 51.201 1.00 67.06 241 THR A N 1
ATOM 1873 C CA . THR A 1 241 ? 0.671 22.820 50.027 1.00 67.06 241 THR A CA 1
ATOM 1874 C C . THR A 1 241 ? -0.188 23.185 48.816 1.00 67.06 241 THR A C 1
ATOM 1876 O O . THR A 1 241 ? 0.108 24.162 48.132 1.00 67.06 241 THR A O 1
ATOM 1879 N N . GLU A 1 242 ? -1.279 22.454 48.567 1.00 69.19 242 GLU A N 1
ATOM 1880 C CA . GLU A 1 242 ? -2.239 22.785 47.504 1.00 69.19 242 GLU A CA 1
ATOM 1881 C C . GLU A 1 242 ? -2.874 24.162 47.701 1.00 69.19 242 GLU A C 1
ATOM 1883 O O . GLU A 1 242 ? -3.069 24.897 46.734 1.00 69.19 242 GLU A O 1
ATOM 1888 N N . SER A 1 243 ? -3.131 24.540 48.954 1.00 72.62 243 SER A N 1
ATOM 1889 C CA . SER A 1 243 ? -3.726 25.836 49.279 1.00 72.62 243 SER A CA 1
ATOM 1890 C C . SER A 1 243 ? -2.768 26.994 48.952 1.00 72.62 243 SER A C 1
ATOM 1892 O O . SER A 1 243 ? -3.229 28.080 48.618 1.00 72.62 243 SER A O 1
ATOM 1894 N N . TYR A 1 244 ? -1.441 26.785 48.925 1.00 78.94 244 TYR A N 1
ATOM 1895 C CA . TYR A 1 244 ? -0.495 27.816 48.462 1.00 78.94 244 TYR A CA 1
ATOM 1896 C C . TYR A 1 244 ? -0.659 28.174 46.978 1.00 78.94 244 TYR A C 1
ATOM 1898 O O . TYR A 1 244 ? -0.320 29.289 46.579 1.00 78.94 244 TYR A O 1
ATOM 1906 N N . PHE A 1 245 ? -1.204 27.277 46.149 1.00 80.44 245 PHE A N 1
ATOM 1907 C CA . PHE A 1 245 ? -1.475 27.583 44.739 1.00 80.44 245 PHE A CA 1
ATOM 1908 C C . PHE A 1 245 ? -2.690 28.502 44.531 1.00 80.44 245 PHE A C 1
ATOM 1910 O O . PHE A 1 245 ? -2.926 28.979 43.424 1.00 80.44 245 PHE A O 1
ATOM 1917 N N . GLU A 1 246 ? -3.455 28.767 45.589 1.00 80.81 246 GLU A N 1
ATOM 1918 C CA . GLU A 1 246 ? -4.562 29.728 45.586 1.00 80.81 246 GLU A CA 1
ATOM 1919 C C . GLU A 1 246 ? -4.106 31.119 46.061 1.00 80.81 246 GLU A C 1
ATOM 1921 O O . GLU A 1 246 ? -4.846 32.093 45.940 1.00 80.81 246 GLU A O 1
ATOM 1926 N N . ALA A 1 247 ? -2.866 31.240 46.556 1.00 82.38 247 ALA A N 1
ATOM 1927 C CA . ALA A 1 247 ? -2.312 32.502 47.038 1.00 82.38 247 ALA A CA 1
ATOM 1928 C C . ALA A 1 247 ? -2.038 33.518 45.921 1.00 82.38 247 ALA A C 1
ATOM 1930 O O . ALA A 1 247 ? -1.926 34.712 46.202 1.00 82.38 247 ALA A O 1
ATOM 1931 N N . TYR A 1 248 ? -1.939 33.075 44.663 1.00 86.50 248 TYR A N 1
ATOM 1932 C CA . TYR A 1 248 ? -1.672 33.939 43.515 1.00 86.50 248 TYR A CA 1
ATOM 1933 C C . TYR A 1 248 ? -2.696 33.703 42.402 1.00 86.50 248 TYR A C 1
ATOM 1935 O O . TYR A 1 248 ? -3.034 32.572 42.072 1.00 86.50 248 TYR A O 1
ATOM 1943 N N . LYS A 1 249 ? -3.163 34.781 41.768 1.00 84.88 249 LYS A N 1
ATOM 1944 C CA . LYS A 1 249 ? -4.126 34.744 40.654 1.00 84.88 249 LYS A CA 1
ATOM 1945 C C . LYS A 1 249 ? -3.494 34.301 39.340 1.00 84.88 249 LYS A C 1
ATOM 1947 O O . LYS A 1 249 ? -4.154 33.691 38.498 1.00 84.88 249 LYS A O 1
ATOM 1952 N N . THR A 1 250 ? -2.227 34.657 39.146 1.00 88.12 250 THR A N 1
ATOM 1953 C CA . THR A 1 250 ? -1.466 34.362 37.932 1.00 88.12 250 THR A CA 1
ATOM 1954 C C . THR A 1 250 ? -0.074 33.856 38.273 1.00 88.12 250 THR A C 1
ATOM 1956 O O . THR A 1 250 ? 0.548 34.289 39.247 1.00 88.12 250 THR A O 1
ATOM 1959 N N . TYR A 1 251 ? 0.408 32.947 37.433 1.00 91.06 251 TYR A N 1
ATOM 1960 C CA . TYR A 1 251 ? 1.697 32.291 37.555 1.00 91.06 251 TYR A CA 1
ATOM 1961 C C . TYR A 1 251 ? 2.501 32.449 36.269 1.00 91.06 251 TYR A C 1
ATOM 1963 O O . TYR A 1 251 ? 1.975 32.336 35.164 1.00 91.06 251 TYR A O 1
ATOM 1971 N N . GLU A 1 252 ? 3.796 32.683 36.407 1.00 92.38 252 GLU A N 1
ATOM 1972 C CA . GLU A 1 252 ? 4.762 32.606 35.324 1.00 92.38 252 GLU A CA 1
ATOM 1973 C C . GLU A 1 252 ? 5.391 31.210 35.310 1.00 92.38 252 GLU A C 1
ATOM 1975 O O . GLU A 1 252 ? 6.083 30.811 36.246 1.00 92.38 252 GLU A O 1
ATOM 1980 N N . ILE A 1 253 ? 5.160 30.462 34.238 1.00 92.88 253 ILE A N 1
ATOM 1981 C CA . ILE A 1 253 ? 5.713 29.127 34.031 1.00 92.88 253 ILE A CA 1
ATOM 1982 C C . ILE A 1 253 ? 6.891 29.246 33.078 1.00 92.88 253 ILE A C 1
ATOM 1984 O O . ILE A 1 253 ? 6.739 29.713 31.952 1.00 92.88 253 ILE A O 1
ATOM 1988 N N . THR A 1 254 ? 8.058 28.782 33.505 1.00 93.12 254 THR A N 1
ATOM 1989 C CA . THR A 1 254 ? 9.256 28.647 32.677 1.00 93.12 254 THR A CA 1
ATOM 1990 C C . THR A 1 254 ? 9.570 27.167 32.507 1.00 93.12 254 THR A C 1
ATOM 1992 O O . THR A 1 254 ? 9.995 26.510 33.453 1.00 93.12 254 THR A O 1
ATOM 1995 N N . SER A 1 255 ? 9.367 26.638 31.301 1.00 92.94 255 SER A N 1
ATOM 1996 C CA . SER A 1 255 ? 9.750 25.276 30.923 1.00 92.94 255 SER A CA 1
ATOM 1997 C C . SER A 1 255 ? 11.105 25.310 30.233 1.00 92.94 255 SER A C 1
ATOM 1999 O O . SER A 1 255 ? 11.282 26.041 29.258 1.00 92.94 255 SER A O 1
ATOM 2001 N N . LYS A 1 256 ? 12.057 24.516 30.721 1.00 92.75 256 LYS A N 1
ATOM 2002 C CA . LYS A 1 256 ? 13.383 24.340 30.135 1.00 92.75 256 LYS A CA 1
ATOM 2003 C C . LYS A 1 256 ? 13.643 22.858 29.893 1.00 92.75 256 LYS A C 1
ATOM 2005 O O . LYS A 1 256 ? 13.632 22.054 30.822 1.00 92.75 256 LYS A O 1
ATOM 2010 N N . THR A 1 257 ? 13.947 22.516 28.650 1.00 90.25 257 THR A N 1
ATOM 2011 C CA . THR A 1 257 ? 14.349 21.171 28.245 1.00 90.25 257 THR A CA 1
ATOM 2012 C C . THR A 1 257 ? 15.778 21.214 27.709 1.00 90.25 257 THR A C 1
ATOM 2014 O O . THR A 1 257 ? 16.117 22.052 26.874 1.00 90.25 257 THR A O 1
ATOM 2017 N N . SER A 1 258 ? 16.625 20.321 28.208 1.00 88.88 258 SER A N 1
ATOM 2018 C CA . SER A 1 258 ? 18.031 20.188 27.833 1.00 88.88 258 SER A CA 1
ATOM 2019 C C . SER A 1 258 ? 18.247 18.854 27.130 1.00 88.88 258 SER A C 1
ATOM 2021 O O . SER A 1 258 ? 17.889 17.806 27.666 1.00 88.88 258 SER A O 1
ATOM 2023 N N . TYR A 1 259 ? 18.836 18.896 25.939 1.00 87.81 259 TYR A N 1
ATOM 2024 C CA . TYR A 1 259 ? 19.230 17.719 25.167 1.00 87.81 259 TYR A CA 1
ATOM 2025 C C . TYR A 1 259 ? 20.754 17.640 25.134 1.00 87.81 259 TYR A C 1
ATOM 2027 O O . TYR A 1 259 ? 21.403 18.640 24.828 1.00 87.81 259 TYR A O 1
ATOM 2035 N N . THR A 1 260 ? 21.312 16.462 25.40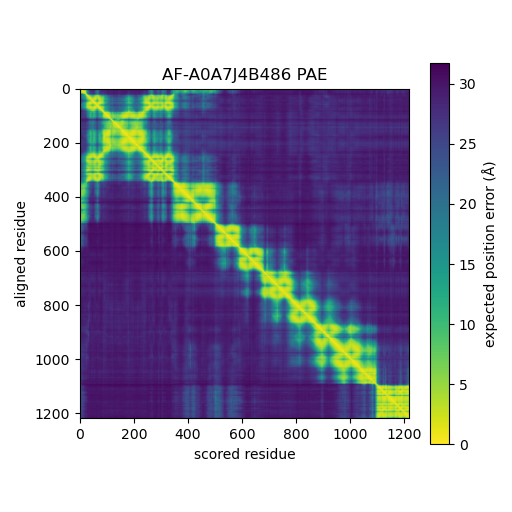6 1.00 84.69 260 THR A N 1
ATOM 2036 C CA . THR A 1 260 ? 22.747 16.185 25.272 1.00 84.69 260 THR A CA 1
ATOM 2037 C C . THR A 1 260 ? 22.958 15.033 24.293 1.00 84.69 260 THR A C 1
ATOM 2039 O O . THR A 1 260 ? 22.326 13.988 24.455 1.00 84.69 260 THR A O 1
ATOM 2042 N N . TYR A 1 261 ? 23.821 15.221 23.292 1.00 80.50 261 TYR A N 1
ATOM 2043 C CA . TYR A 1 261 ? 24.119 14.233 22.249 1.00 80.50 261 TYR A CA 1
ATOM 2044 C C . TYR A 1 261 ? 25.613 14.241 21.890 1.00 80.50 261 TYR A C 1
ATOM 2046 O O . TYR A 1 261 ? 26.200 15.311 21.720 1.00 80.50 261 TYR A O 1
ATOM 2054 N N . ASP A 1 262 ? 26.209 13.056 21.734 1.00 67.50 262 ASP A N 1
ATOM 2055 C CA . ASP A 1 262 ? 27.666 12.886 21.557 1.00 67.50 262 ASP A CA 1
ATOM 2056 C C . ASP A 1 262 ? 28.122 12.757 20.082 1.00 67.50 262 ASP A C 1
ATOM 2058 O O . ASP A 1 262 ? 29.311 12.602 19.789 1.00 67.50 262 ASP A O 1
ATOM 2062 N N . GLU A 1 263 ? 27.200 12.856 19.119 1.00 69.88 263 GLU A N 1
ATOM 2063 C CA . GLU A 1 263 ? 27.473 12.726 17.678 1.00 69.88 263 GLU A CA 1
ATOM 2064 C C . GLU A 1 263 ? 26.942 13.917 16.855 1.00 69.88 263 GLU A C 1
ATOM 2066 O O . GLU A 1 263 ? 26.212 14.776 17.347 1.00 69.88 263 GLU A O 1
ATOM 2071 N N . ASN A 1 264 ? 27.306 13.982 15.567 1.00 72.31 264 ASN A N 1
ATOM 2072 C CA . ASN A 1 264 ? 26.719 14.951 14.637 1.00 72.31 264 ASN A CA 1
ATOM 2073 C C . ASN A 1 264 ? 25.273 14.550 14.316 1.00 72.31 264 ASN A C 1
ATOM 2075 O O . ASN A 1 264 ? 25.048 13.615 13.542 1.00 72.31 264 ASN A O 1
ATOM 2079 N N . ALA A 1 265 ? 24.302 15.275 14.867 1.00 76.00 265 ALA A N 1
ATOM 2080 C CA . ALA A 1 265 ? 22.892 15.003 14.629 1.00 76.00 265 ALA A CA 1
ATOM 2081 C C . ALA A 1 265 ? 22.061 16.274 14.506 1.00 76.00 265 ALA A C 1
ATOM 2083 O O . ALA A 1 265 ? 22.286 17.277 15.183 1.00 76.00 265 ALA A O 1
ATOM 2084 N N . ILE A 1 266 ? 21.040 16.198 13.661 1.00 80.56 266 ILE A N 1
ATOM 2085 C CA . ILE A 1 266 ? 19.971 17.185 13.607 1.00 80.56 266 ILE A CA 1
ATOM 2086 C C . ILE A 1 266 ? 18.757 16.563 14.284 1.00 80.56 266 ILE A C 1
ATOM 2088 O O . ILE A 1 266 ? 18.205 15.577 13.804 1.00 80.56 266 ILE A O 1
ATOM 2092 N N . VAL A 1 267 ? 18.330 17.142 15.397 1.00 83.69 267 VAL A N 1
ATOM 2093 C CA . VAL A 1 267 ? 17.200 16.645 16.182 1.00 83.69 267 VAL A CA 1
ATOM 2094 C C . VAL A 1 267 ? 16.041 17.612 16.009 1.00 83.69 267 VAL A C 1
ATOM 2096 O O . VAL A 1 267 ? 16.148 18.783 16.369 1.00 83.69 267 VAL A O 1
ATOM 2099 N N . THR A 1 268 ? 14.944 17.141 15.422 1.00 86.31 268 THR A N 1
ATOM 2100 C CA . THR A 1 268 ? 13.707 17.924 15.292 1.00 86.31 268 THR A CA 1
ATOM 2101 C C . THR A 1 268 ? 12.687 17.368 16.263 1.00 86.31 268 THR A C 1
ATOM 2103 O O . THR A 1 268 ? 12.423 16.170 16.220 1.00 86.31 268 THR A O 1
ATOM 2106 N N . VAL A 1 269 ? 12.135 18.213 17.131 1.00 89.38 269 VAL A N 1
ATOM 2107 C CA . VAL A 1 269 ? 11.200 17.791 18.179 1.00 89.38 269 VAL A CA 1
ATOM 2108 C C . VAL A 1 269 ? 9.971 18.676 18.241 1.00 89.38 269 VAL A C 1
ATOM 2110 O O . VAL A 1 269 ? 10.069 19.892 18.102 1.00 89.38 269 VAL A O 1
ATOM 2113 N N . ASP A 1 270 ? 8.838 18.043 18.496 1.00 89.25 270 ASP A N 1
ATOM 2114 C CA . ASP A 1 270 ? 7.529 18.617 18.733 1.00 89.25 270 ASP A CA 1
ATOM 2115 C C . ASP A 1 270 ? 7.196 18.485 20.220 1.00 89.25 270 ASP A C 1
ATOM 2117 O O . ASP A 1 270 ? 7.094 17.389 20.777 1.00 89.25 270 ASP A O 1
ATOM 2121 N N . GLU A 1 271 ? 7.043 19.628 20.880 1.00 89.69 271 GLU A N 1
ATOM 2122 C CA . GLU A 1 271 ? 6.587 19.716 22.259 1.00 89.69 271 GLU A CA 1
ATOM 2123 C C . GLU A 1 271 ? 5.120 20.145 22.291 1.00 89.69 271 GLU A C 1
ATOM 2125 O O . GLU A 1 271 ? 4.761 21.194 21.754 1.00 89.69 271 GLU A O 1
ATOM 2130 N N . ILE A 1 272 ? 4.281 19.344 22.949 1.00 89.19 272 ILE A N 1
ATOM 2131 C CA . ILE A 1 272 ? 2.889 19.696 23.234 1.00 89.19 272 ILE A CA 1
ATOM 2132 C C . ILE A 1 272 ? 2.856 20.504 24.533 1.00 89.19 272 ILE A C 1
ATOM 2134 O O . ILE A 1 272 ? 3.312 20.035 25.578 1.00 89.19 272 ILE A O 1
ATOM 2138 N N . ILE A 1 273 ? 2.321 21.720 24.462 1.00 88.38 273 ILE A N 1
ATOM 2139 C CA . ILE A 1 273 ? 2.126 22.603 25.610 1.00 88.38 273 ILE A CA 1
ATOM 2140 C C . ILE A 1 273 ? 0.741 22.317 26.207 1.00 88.38 273 ILE A C 1
ATOM 2142 O O . ILE A 1 273 ? -0.255 22.430 25.485 1.00 88.38 273 ILE A O 1
ATOM 2146 N N . PRO A 1 274 ? 0.652 21.963 27.504 1.00 87.75 274 PRO A N 1
ATOM 2147 C CA . PRO A 1 274 ? -0.627 21.765 28.179 1.00 87.75 274 PRO A CA 1
ATOM 2148 C C . PRO A 1 274 ? -1.535 22.994 28.065 1.00 87.75 274 PRO A C 1
ATOM 2150 O O . PRO A 1 274 ? -1.073 24.130 28.178 1.00 87.75 274 PRO A O 1
ATOM 2153 N N . GLU A 1 275 ? -2.842 22.783 27.903 1.00 86.12 275 GLU A N 1
ATOM 2154 C CA . GLU A 1 275 ? -3.814 23.885 27.801 1.00 86.12 275 GLU A CA 1
ATOM 2155 C C . GLU A 1 275 ? -3.847 24.760 29.061 1.00 86.12 275 GLU A C 1
ATOM 2157 O O . GLU A 1 275 ? -4.082 25.964 28.972 1.00 86.12 275 GLU A O 1
ATOM 2162 N N . SER A 1 276 ? -3.539 24.171 30.221 1.00 82.94 276 SER A N 1
ATOM 2163 C CA . SER A 1 276 ? -3.376 24.880 31.493 1.00 82.94 276 SER A CA 1
ATOM 2164 C C . SER A 1 276 ? -2.217 25.877 31.482 1.00 82.94 276 SER A C 1
ATOM 2166 O O . SER A 1 276 ? -2.220 26.819 32.270 1.00 82.94 276 SER A O 1
ATOM 2168 N N . PHE A 1 277 ? -1.235 25.704 30.592 1.00 87.06 277 PHE A N 1
ATOM 2169 C CA . PHE A 1 277 ? -0.088 26.599 30.476 1.00 87.06 277 PHE A CA 1
ATOM 2170 C C . PHE A 1 277 ? -0.380 27.712 29.471 1.00 87.06 277 PHE A C 1
ATOM 2172 O O . PHE A 1 277 ? -0.088 28.874 29.737 1.00 87.06 277 PHE A O 1
ATOM 2179 N N . ALA A 1 278 ? -0.934 27.366 28.305 1.00 85.62 278 ALA A N 1
ATOM 2180 C CA . ALA A 1 278 ? -1.166 28.315 27.223 1.00 85.62 278 ALA A CA 1
ATOM 2181 C C . ALA A 1 278 ? -2.299 27.868 26.291 1.00 85.62 278 ALA A C 1
ATOM 2183 O O . ALA A 1 278 ? -2.277 26.763 25.756 1.00 85.62 278 ALA A O 1
ATOM 2184 N N . THR A 1 279 ? -3.226 28.780 25.990 1.00 82.50 279 THR A N 1
ATOM 2185 C CA . THR A 1 279 ? -4.286 28.569 24.983 1.00 82.50 279 THR A CA 1
ATOM 2186 C C . THR A 1 279 ? -4.091 29.401 23.713 1.00 82.50 279 THR A C 1
ATOM 2188 O O . THR A 1 279 ? -4.804 29.210 22.732 1.00 82.50 279 THR A O 1
ATOM 2191 N N . ARG A 1 280 ? -3.138 30.345 23.700 1.00 84.25 280 ARG A N 1
ATOM 2192 C CA . ARG A 1 280 ? -2.858 31.219 22.549 1.00 84.25 280 ARG A CA 1
ATOM 2193 C C . ARG A 1 280 ? -1.361 31.362 22.324 1.00 84.25 280 ARG A C 1
ATOM 2195 O O . ARG A 1 280 ? -0.608 31.571 23.265 1.00 84.25 280 ARG A O 1
ATOM 2202 N N . LYS A 1 281 ? -0.932 31.380 21.063 1.00 85.38 281 LYS A N 1
ATOM 2203 C CA . LYS A 1 281 ? 0.475 31.597 20.684 1.00 85.38 281 LYS A CA 1
ATOM 2204 C C . LYS A 1 281 ? 1.077 32.890 21.251 1.00 85.38 281 LYS A C 1
ATOM 2206 O O . LYS A 1 281 ? 2.256 32.918 21.578 1.00 85.38 281 LYS A O 1
ATOM 2211 N N . SER A 1 282 ? 0.278 33.950 21.389 1.00 83.19 282 SER A N 1
ATOM 2212 C CA . SER A 1 282 ? 0.739 35.255 21.883 1.00 83.19 282 SER A CA 1
ATOM 2213 C C . SER A 1 282 ? 1.169 35.261 23.353 1.00 83.19 282 SER A C 1
ATOM 2215 O O . SER A 1 282 ? 1.802 36.224 23.771 1.00 83.19 282 SER A O 1
ATOM 2217 N N . SER A 1 283 ? 0.815 34.242 24.146 1.00 82.75 283 SER A N 1
ATOM 2218 C CA . SER A 1 283 ? 1.23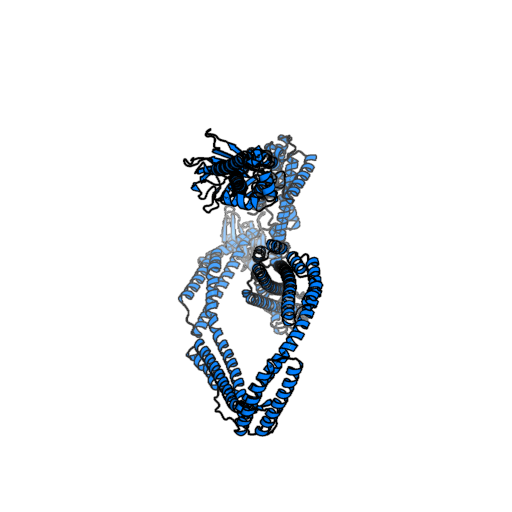2 34.153 25.551 1.00 82.75 283 SER A CA 1
ATOM 2219 C C . SER A 1 283 ? 2.601 33.488 25.734 1.00 82.75 283 SER A C 1
ATOM 2221 O O . SER A 1 283 ? 3.118 33.478 26.847 1.00 82.75 283 SER A O 1
ATOM 2223 N N . LEU A 1 284 ? 3.199 32.944 24.667 1.00 87.12 284 LEU A N 1
ATOM 2224 C CA . LEU A 1 284 ? 4.485 32.249 24.712 1.00 87.12 284 LEU A CA 1
ATOM 2225 C C . LEU A 1 284 ? 5.649 33.192 24.398 1.00 87.12 284 LEU A C 1
ATOM 2227 O O . LEU A 1 284 ? 5.646 33.910 23.399 1.00 87.12 284 LEU A O 1
ATOM 2231 N N . SER A 1 285 ? 6.697 33.107 25.211 1.00 88.88 285 SER A N 1
ATOM 2232 C CA . SER A 1 285 ? 8.006 33.713 24.957 1.00 88.88 285 SER A CA 1
ATOM 2233 C C . SER A 1 285 ? 9.083 32.626 24.982 1.00 88.88 285 SER A C 1
ATOM 2235 O O . SER A 1 285 ? 9.103 31.806 25.891 1.00 88.88 285 SER A O 1
ATOM 2237 N N . PHE A 1 286 ? 9.959 32.560 23.979 1.00 89.44 286 PHE A N 1
ATOM 2238 C CA . PHE A 1 286 ? 10.944 31.473 23.848 1.00 89.44 286 PHE A CA 1
ATOM 2239 C C . PHE A 1 286 ? 12.304 31.876 24.429 1.00 89.44 286 PHE A C 1
ATOM 2241 O O . PHE A 1 286 ? 12.722 33.020 24.273 1.00 89.44 286 PHE A O 1
ATOM 2248 N N . LEU A 1 287 ? 12.985 30.948 25.112 1.00 80.81 287 LEU A N 1
ATOM 2249 C CA . LEU A 1 287 ? 14.176 31.263 25.916 1.00 80.81 287 LEU A CA 1
ATOM 2250 C C . LEU A 1 287 ? 15.462 31.446 25.088 1.00 80.81 287 LEU A C 1
ATOM 2252 O O . LEU A 1 287 ? 16.135 32.464 25.213 1.00 80.81 287 LEU A O 1
ATOM 2256 N N . THR A 1 288 ? 15.838 30.445 24.288 1.00 72.00 288 THR A N 1
ATOM 2257 C CA . THR A 1 288 ? 17.181 30.336 23.673 1.00 72.00 288 THR A CA 1
ATOM 2258 C C . THR A 1 288 ? 17.110 29.973 22.192 1.00 72.00 288 THR A C 1
ATOM 2260 O O . THR A 1 288 ? 17.618 30.704 21.346 1.00 72.00 288 THR A O 1
ATOM 2263 N N . VAL A 1 289 ? 16.453 28.859 21.864 1.00 77.56 289 VAL A N 1
ATOM 2264 C CA . VAL A 1 289 ? 16.240 28.402 20.486 1.00 77.56 289 VAL A CA 1
ATOM 2265 C C . VAL A 1 289 ? 14.845 28.822 20.045 1.00 77.56 289 VAL A C 1
ATOM 2267 O O . VAL A 1 289 ? 13.851 28.415 20.645 1.00 77.56 289 VAL A O 1
ATOM 2270 N N . SER A 1 290 ? 14.766 29.637 18.992 1.00 82.19 290 SER A N 1
ATOM 2271 C CA . SER A 1 290 ? 13.477 29.984 18.390 1.00 82.19 290 SER A CA 1
ATOM 2272 C C . SER A 1 290 ? 12.875 28.751 17.708 1.00 82.19 290 SER A C 1
ATOM 2274 O O . SER A 1 290 ? 13.584 28.072 16.958 1.00 82.19 290 SER A O 1
ATOM 2276 N N . PRO A 1 291 ? 11.590 28.443 17.942 1.00 86.12 291 PRO A N 1
ATOM 2277 C CA . PRO A 1 291 ? 10.942 27.334 17.265 1.00 86.12 291 PRO A CA 1
ATOM 2278 C C . PRO A 1 291 ? 10.756 27.640 15.781 1.00 86.12 291 PRO A C 1
ATOM 2280 O O . PRO A 1 291 ? 10.594 28.790 15.375 1.00 86.12 291 PRO A O 1
ATOM 2283 N N . ILE A 1 292 ? 10.737 26.592 14.963 1.00 89.81 292 ILE A N 1
ATOM 2284 C CA . ILE A 1 292 ? 10.464 26.711 13.526 1.00 89.81 292 ILE A CA 1
ATOM 2285 C C . ILE A 1 292 ? 8.962 26.870 13.283 1.00 89.81 292 ILE A C 1
ATOM 2287 O O . ILE A 1 292 ? 8.544 27.500 12.315 1.00 89.81 292 ILE A O 1
ATOM 2291 N N . TYR A 1 293 ? 8.143 26.278 14.153 1.00 89.31 293 TYR A N 1
ATOM 2292 C CA . TYR A 1 293 ? 6.695 26.274 14.018 1.00 89.31 293 TYR A CA 1
ATOM 2293 C C . TYR A 1 293 ? 6.016 26.278 15.388 1.00 89.31 293 TYR A C 1
ATOM 2295 O O . TYR A 1 293 ? 6.508 25.676 16.340 1.00 89.31 293 TYR A O 1
ATOM 2303 N N . VAL A 1 294 ? 4.876 26.962 15.463 1.00 89.44 294 VAL A N 1
ATOM 2304 C CA . VAL A 1 294 ? 3.963 26.967 16.610 1.00 89.44 294 VAL A CA 1
ATOM 2305 C C . VAL A 1 294 ? 2.555 26.867 16.039 1.00 89.44 294 VAL A C 1
ATOM 2307 O O . VAL A 1 294 ? 2.216 27.698 15.190 1.00 89.44 294 VAL A O 1
ATOM 2310 N N . SER A 1 295 ? 1.775 25.875 16.469 1.00 88.94 295 SER A N 1
ATOM 2311 C CA . SER A 1 295 ? 0.394 25.694 16.009 1.00 88.94 295 SER A CA 1
ATOM 2312 C C . SER A 1 295 ? -0.521 26.829 16.469 1.00 88.94 295 SER A C 1
ATOM 2314 O O . SER A 1 295 ? -0.272 27.480 17.484 1.00 88.94 295 SER A O 1
ATOM 2316 N N . ASP A 1 296 ? -1.603 27.045 15.719 1.00 83.75 296 ASP A N 1
ATOM 2317 C CA . ASP A 1 296 ? -2.647 28.017 16.068 1.00 83.75 296 ASP A CA 1
ATOM 2318 C C . ASP A 1 296 ? -3.825 27.369 16.829 1.00 83.75 296 ASP A C 1
ATOM 2320 O O . ASP A 1 296 ? -4.648 28.075 17.409 1.00 83.75 296 ASP A O 1
ATOM 2324 N N . SER A 1 297 ? -3.900 26.031 16.854 1.00 80.50 297 SER A N 1
ATOM 2325 C CA . SER A 1 297 ? -4.917 25.238 17.559 1.00 80.50 297 SER A CA 1
ATOM 2326 C C . SER A 1 297 ? -4.410 24.702 18.901 1.00 80.50 297 SER A C 1
ATOM 2328 O O . SER A 1 297 ? -3.236 24.337 19.008 1.00 80.50 297 SER A O 1
ATOM 2330 N N . THR A 1 298 ? -5.300 24.614 19.896 1.00 78.62 298 THR A N 1
ATOM 2331 C CA . THR A 1 298 ? -5.038 24.026 21.222 1.00 78.62 298 THR A CA 1
ATOM 2332 C C . THR A 1 298 ? -5.252 22.501 21.227 1.00 78.62 298 THR A C 1
ATOM 2334 O O . THR A 1 298 ? -6.192 22.045 20.572 1.00 78.62 298 THR A O 1
ATOM 2337 N N . PRO A 1 299 ? -4.416 21.713 21.940 1.00 84.44 299 PRO A N 1
ATOM 2338 C CA . PRO A 1 299 ? -3.213 22.128 22.671 1.00 84.44 299 PRO A CA 1
ATOM 2339 C C . PRO A 1 299 ? -2.104 22.621 21.726 1.00 84.44 299 PRO A C 1
ATOM 2341 O O . PRO A 1 299 ? -1.905 22.080 20.637 1.00 84.44 299 PRO A O 1
ATOM 2344 N N . LEU A 1 300 ? -1.393 23.680 22.131 1.00 88.31 300 LEU A N 1
ATOM 2345 C CA . LEU A 1 300 ? -0.370 24.297 21.284 1.00 88.31 300 LEU A CA 1
ATOM 2346 C C . LEU A 1 300 ? 0.806 23.333 21.102 1.00 88.31 300 LEU A C 1
ATOM 2348 O O . LEU A 1 300 ? 1.343 22.809 22.072 1.00 88.31 300 LEU A O 1
ATOM 2352 N N . THR A 1 301 ? 1.243 23.138 19.864 1.00 88.69 301 THR A N 1
ATOM 2353 C CA . THR A 1 301 ? 2.409 22.319 19.524 1.00 88.69 301 THR A CA 1
ATOM 2354 C C . THR A 1 301 ? 3.530 23.219 19.031 1.00 88.69 301 THR A C 1
ATOM 2356 O O . THR A 1 301 ? 3.329 24.023 18.116 1.00 88.69 301 THR A O 1
ATOM 2359 N N . VAL A 1 302 ? 4.715 23.091 19.626 1.00 89.56 302 VAL A N 1
ATOM 2360 C CA . VAL A 1 302 ? 5.905 23.874 19.283 1.00 89.56 302 VAL A CA 1
ATOM 2361 C C . VAL A 1 302 ? 6.992 22.964 18.732 1.00 89.56 302 VAL A C 1
ATOM 2363 O O . VAL A 1 302 ? 7.420 22.029 19.404 1.00 89.56 302 VAL A O 1
ATOM 2366 N N . ARG A 1 303 ? 7.475 23.273 17.526 1.00 91.44 303 ARG A N 1
ATOM 2367 C CA . ARG A 1 303 ? 8.534 22.521 16.848 1.00 91.44 303 ARG A CA 1
ATOM 2368 C C . ARG A 1 303 ? 9.883 23.212 16.977 1.00 91.44 303 ARG A C 1
ATOM 2370 O O . ARG A 1 303 ? 10.055 24.326 16.477 1.00 91.44 303 ARG A O 1
ATOM 2377 N N . TYR A 1 304 ? 10.868 22.520 17.532 1.00 90.00 304 TYR A N 1
ATOM 2378 C CA . TYR A 1 304 ? 12.263 22.956 17.609 1.00 90.00 304 TYR A CA 1
ATOM 2379 C C . TYR A 1 304 ? 13.152 22.118 16.686 1.00 90.00 304 TYR A C 1
ATOM 2381 O O . TYR A 1 304 ? 12.898 20.935 16.470 1.00 90.00 304 TYR A O 1
ATOM 2389 N N . LYS A 1 305 ? 14.225 22.723 16.164 1.00 87.69 305 LYS A N 1
ATOM 2390 C CA . LYS A 1 305 ? 15.303 22.017 15.455 1.00 87.69 305 LYS A CA 1
ATOM 2391 C C . LYS A 1 305 ? 16.632 22.358 16.094 1.00 87.69 305 LYS A C 1
ATOM 2393 O O . LYS A 1 305 ? 17.034 23.518 16.135 1.00 87.69 305 LYS A O 1
ATOM 2398 N N . LEU A 1 306 ? 17.299 21.322 16.571 1.00 85.81 306 LEU A N 1
ATOM 2399 C CA . LEU A 1 306 ? 18.570 21.371 17.269 1.00 85.81 306 LEU A CA 1
ATOM 2400 C C . LEU A 1 306 ? 19.636 20.780 16.349 1.00 85.81 306 LEU A C 1
ATOM 2402 O O . LEU A 1 306 ? 19.397 19.774 15.682 1.00 85.81 306 LEU A O 1
ATOM 2406 N N . ASN A 1 307 ? 20.799 21.418 16.285 1.00 81.50 307 ASN A N 1
ATOM 2407 C CA . ASN A 1 307 ? 21.909 20.978 15.448 1.00 81.50 307 ASN A CA 1
ATOM 2408 C C . ASN A 1 307 ? 23.119 20.715 16.345 1.00 81.50 307 ASN A C 1
ATOM 2410 O O . ASN A 1 307 ? 23.752 21.659 16.811 1.00 81.50 307 ASN A O 1
ATOM 2414 N N . PHE A 1 308 ? 23.397 19.439 16.596 1.00 76.56 308 PHE A N 1
ATOM 2415 C CA . PHE A 1 308 ? 24.530 18.978 17.385 1.00 76.56 308 PHE A CA 1
ATOM 2416 C C . PHE A 1 308 ? 25.736 18.798 16.470 1.00 76.56 308 PHE A C 1
ATOM 2418 O O . PHE A 1 308 ? 25.679 18.071 15.474 1.00 76.56 308 PHE A O 1
ATOM 2425 N N . LYS A 1 309 ? 26.837 19.467 16.816 1.00 70.38 309 LYS A N 1
ATOM 2426 C CA . LYS A 1 309 ? 28.127 19.337 16.133 1.00 70.38 309 LYS A CA 1
ATOM 2427 C C . LYS A 1 309 ? 29.149 18.769 17.111 1.00 70.38 309 LYS A C 1
ATOM 2429 O O . LYS A 1 309 ? 29.400 19.379 18.148 1.00 70.38 309 LYS A O 1
ATOM 2434 N N . LYS A 1 310 ? 29.810 17.674 16.723 1.00 58.91 310 LYS A N 1
ATOM 2435 C CA . LYS A 1 310 ? 30.772 16.852 17.489 1.00 58.91 310 LYS A CA 1
ATOM 2436 C C . LYS A 1 310 ? 31.927 17.637 18.139 1.00 58.91 310 LYS A C 1
ATOM 2438 O O . LYS A 1 310 ? 32.621 17.096 18.987 1.00 58.91 310 LYS A O 1
ATOM 2443 N N . LEU A 1 311 ? 32.158 18.891 17.738 1.00 48.19 311 LEU A N 1
ATOM 2444 C CA . LEU A 1 311 ? 33.284 19.727 18.172 1.00 48.19 311 LEU A CA 1
ATOM 2445 C C . LEU A 1 311 ? 32.888 21.010 18.934 1.00 48.19 311 LEU A C 1
ATOM 2447 O O . LEU A 1 311 ? 33.795 21.672 19.430 1.00 48.19 311 LEU A O 1
ATOM 2451 N N . SER A 1 312 ? 31.602 21.392 19.033 1.00 55.16 312 SER A N 1
ATOM 2452 C CA . SER A 1 312 ? 31.215 22.680 19.658 1.00 55.16 312 SER A CA 1
ATOM 2453 C C . SER A 1 312 ? 30.053 22.614 20.645 1.00 55.16 312 SER A C 1
ATOM 2455 O O . SER A 1 312 ? 30.153 23.212 21.710 1.00 55.16 312 SER A O 1
ATOM 2457 N N . ASP A 1 313 ? 28.980 21.887 20.330 1.00 63.12 313 ASP A N 1
ATOM 2458 C CA . ASP A 1 313 ? 27.725 21.961 21.084 1.00 63.12 313 ASP A CA 1
ATOM 2459 C C . ASP A 1 313 ? 27.165 20.555 21.298 1.00 63.12 313 ASP A C 1
ATOM 2461 O O . ASP A 1 313 ? 26.347 20.066 20.518 1.00 63.12 313 ASP A O 1
ATOM 2465 N N . THR A 1 314 ? 27.627 19.886 22.355 1.00 72.94 314 THR A N 1
ATOM 2466 C CA . THR A 1 314 ? 27.071 18.591 22.787 1.00 72.94 314 THR A CA 1
ATOM 2467 C C . THR A 1 314 ? 25.793 18.757 23.600 1.00 72.94 314 THR A C 1
ATOM 2469 O O . THR A 1 314 ? 25.102 17.775 23.839 1.00 72.94 314 THR A O 1
ATOM 2472 N N . LYS A 1 315 ? 25.445 19.987 24.007 1.00 83.75 315 LYS A N 1
ATOM 2473 C CA . LYS A 1 315 ? 24.251 20.307 24.792 1.00 83.75 315 LYS A CA 1
ATOM 2474 C C . LYS A 1 315 ? 23.459 21.446 24.154 1.00 83.75 315 LYS A C 1
ATOM 2476 O O . LYS A 1 315 ? 24.016 22.505 23.883 1.00 83.75 315 LYS A O 1
ATOM 2481 N N . ALA A 1 316 ? 22.153 21.254 23.993 1.00 85.25 316 ALA A N 1
ATOM 2482 C CA . ALA A 1 316 ? 21.226 22.272 23.516 1.00 85.25 316 ALA A CA 1
ATOM 2483 C C . ALA A 1 316 ? 20.068 22.450 24.506 1.00 85.25 316 ALA A C 1
ATOM 2485 O O . ALA A 1 316 ? 19.336 21.506 24.804 1.00 85.25 316 ALA A O 1
ATOM 2486 N N . ASP A 1 317 ? 19.899 23.678 24.990 1.00 87.44 317 ASP A N 1
ATOM 2487 C CA . ASP A 1 317 ? 18.799 24.066 25.871 1.00 87.44 317 ASP A CA 1
ATOM 2488 C C . ASP A 1 317 ? 17.740 24.806 25.052 1.00 87.44 317 ASP A C 1
ATOM 2490 O O . ASP A 1 317 ? 18.077 25.729 24.308 1.00 87.44 317 ASP A O 1
ATOM 2494 N N . PHE A 1 318 ? 16.469 24.448 25.210 1.00 90.06 318 PHE A N 1
ATOM 2495 C CA . PHE A 1 318 ? 15.327 25.160 24.633 1.00 90.06 318 PHE A CA 1
ATOM 2496 C C . PHE A 1 318 ? 14.144 25.149 25.598 1.00 90.06 318 PHE A C 1
ATOM 2498 O O . PHE A 1 318 ? 14.139 24.435 26.601 1.00 90.06 318 PHE A O 1
ATOM 2505 N N . GLY A 1 319 ? 13.144 25.978 25.324 1.00 89.25 319 GLY A N 1
ATOM 2506 C CA . GLY A 1 319 ? 12.000 26.105 26.208 1.00 89.25 319 GLY A CA 1
ATOM 2507 C C . GLY A 1 319 ? 11.246 27.407 26.021 1.00 89.25 319 GLY A C 1
ATOM 2508 O O . GLY A 1 319 ? 11.573 28.227 25.155 1.00 89.25 319 GLY A O 1
ATOM 2509 N N . TYR A 1 320 ? 10.241 27.595 26.862 1.00 92.25 320 TYR A N 1
ATOM 2510 C CA . TYR A 1 320 ? 9.321 28.717 26.794 1.00 92.25 320 TYR A CA 1
ATOM 2511 C C . TYR A 1 320 ? 8.967 29.230 28.186 1.00 92.25 320 TYR A C 1
ATOM 2513 O O . TYR A 1 320 ? 9.016 28.506 29.180 1.00 92.25 320 TYR A O 1
ATOM 2521 N N . LYS A 1 321 ? 8.579 30.498 28.225 1.00 92.31 321 LYS A N 1
ATOM 2522 C CA . LYS A 1 321 ? 7.997 31.190 29.361 1.00 92.31 321 LYS A CA 1
ATOM 2523 C C . LYS A 1 321 ? 6.586 31.647 28.994 1.00 92.31 321 LYS A C 1
ATOM 2525 O O . LYS A 1 321 ? 6.377 32.196 27.908 1.00 92.31 321 LYS A O 1
ATOM 2530 N N . VAL A 1 322 ? 5.638 31.423 29.897 1.00 92.94 322 VAL A N 1
ATOM 2531 C CA . VAL A 1 322 ? 4.221 31.758 29.721 1.00 92.94 322 VAL A CA 1
ATOM 2532 C C . VAL A 1 322 ? 3.585 32.227 31.020 1.00 92.94 322 VAL A C 1
ATOM 2534 O O . VAL A 1 322 ? 3.989 31.804 32.098 1.00 92.94 322 VAL A O 1
ATOM 2537 N N . THR A 1 323 ? 2.577 33.089 30.914 1.00 89.88 323 THR A N 1
ATOM 2538 C CA . THR A 1 323 ? 1.711 33.465 32.034 1.00 89.88 323 THR A CA 1
ATOM 2539 C C . THR A 1 323 ? 0.422 32.649 31.991 1.00 89.88 323 THR A C 1
ATOM 2541 O O . THR A 1 323 ? -0.298 32.688 30.992 1.00 89.88 323 THR A O 1
ATOM 2544 N N . ALA A 1 324 ? 0.129 31.940 33.075 1.00 89.06 324 ALA A N 1
ATOM 2545 C CA . ALA A 1 324 ? -1.024 31.063 33.231 1.00 89.06 324 ALA A CA 1
ATOM 2546 C C . ALA A 1 324 ? -1.868 31.463 34.460 1.00 89.06 324 ALA A C 1
ATOM 2548 O O . ALA A 1 324 ? -1.337 32.077 35.392 1.00 89.06 324 ALA A O 1
ATOM 2549 N N . PRO A 1 325 ? -3.178 31.161 34.481 1.00 87.69 325 PRO A N 1
ATOM 2550 C CA . PRO A 1 325 ? -4.025 31.389 35.652 1.00 87.69 325 PRO A CA 1
ATOM 2551 C C . PRO A 1 325 ? -3.700 30.406 36.787 1.00 87.69 325 PRO A C 1
ATOM 2553 O O . PRO A 1 325 ? -3.005 29.414 36.576 1.00 87.69 325 PRO A O 1
ATOM 2556 N N . ALA A 1 326 ? -4.224 30.670 37.985 1.00 82.62 326 ALA A N 1
ATOM 2557 C CA . ALA A 1 326 ? -4.138 29.746 39.114 1.00 82.62 326 ALA A CA 1
ATOM 2558 C C . ALA A 1 326 ? -4.681 28.347 38.765 1.00 82.62 326 ALA A C 1
ATOM 2560 O O . ALA A 1 326 ? -5.761 28.210 38.188 1.00 82.62 326 ALA A O 1
ATOM 2561 N N . ALA A 1 327 ? -3.921 27.312 39.122 1.00 84.25 327 ALA A N 1
ATOM 2562 C CA . ALA A 1 327 ? -4.257 25.909 38.911 1.00 84.25 327 ALA A CA 1
ATOM 2563 C C . ALA A 1 327 ? -3.568 25.042 39.977 1.00 84.25 327 ALA A C 1
ATOM 2565 O O . ALA A 1 327 ? -2.586 25.463 40.588 1.00 84.25 327 ALA A O 1
ATOM 2566 N N . ASN A 1 328 ? -4.033 23.802 40.166 1.00 84.69 328 ASN A N 1
ATOM 2567 C CA . ASN A 1 328 ? -3.307 22.827 40.981 1.00 84.69 328 ASN A CA 1
ATOM 2568 C C . ASN A 1 328 ? -2.072 22.345 40.201 1.00 84.69 328 ASN A C 1
ATOM 2570 O O . ASN A 1 328 ? -2.135 21.394 39.416 1.00 84.69 328 ASN A O 1
ATOM 2574 N N . TRP A 1 329 ? -0.942 23.027 40.402 1.00 86.31 329 TRP A N 1
ATOM 2575 C CA . TRP A 1 329 ? 0.284 22.769 39.649 1.00 86.31 329 TRP A CA 1
ATOM 2576 C C . TRP A 1 329 ? 0.848 21.369 39.891 1.00 86.31 329 TRP A C 1
ATOM 2578 O O . TRP A 1 329 ? 1.394 20.788 38.959 1.00 86.31 329 TRP A O 1
ATOM 2588 N N . ASN A 1 330 ? 0.642 20.771 41.068 1.00 84.31 330 ASN A N 1
ATOM 2589 C CA . ASN A 1 330 ? 1.034 19.378 41.308 1.00 84.31 330 ASN A CA 1
ATOM 2590 C C . ASN A 1 330 ? 0.298 18.421 40.355 1.00 84.31 330 ASN A C 1
ATOM 2592 O O . ASN A 1 330 ? 0.917 17.530 39.775 1.00 84.31 330 ASN A O 1
ATOM 2596 N N . THR A 1 331 ? -1.001 18.643 40.134 1.00 84.38 331 THR A N 1
ATOM 2597 C CA . THR A 1 331 ? -1.811 17.847 39.197 1.00 84.38 331 THR A CA 1
ATOM 2598 C C . THR A 1 331 ? -1.444 18.138 37.740 1.00 84.38 331 THR A C 1
ATOM 2600 O O . THR A 1 331 ? -1.304 17.219 36.933 1.00 84.38 331 THR A O 1
ATOM 2603 N N . GLU A 1 332 ? -1.235 19.407 37.382 1.00 86.12 332 GLU A N 1
ATOM 2604 C CA . GLU A 1 332 ? -0.878 19.786 36.009 1.00 86.12 332 GLU A CA 1
ATOM 2605 C C . GLU A 1 332 ? 0.513 19.273 35.598 1.00 86.12 332 GLU A C 1
ATOM 2607 O O . GLU A 1 332 ? 0.693 18.817 34.467 1.00 86.12 332 GLU A O 1
ATOM 2612 N N . MET A 1 333 ? 1.483 19.235 36.519 1.00 88.25 333 MET A N 1
ATOM 2613 C CA . MET A 1 333 ? 2.824 18.701 36.242 1.00 88.25 333 MET A CA 1
ATOM 2614 C C . MET A 1 333 ? 2.829 17.192 35.962 1.00 88.25 333 MET A C 1
ATOM 2616 O O . MET A 1 333 ? 3.730 16.709 35.277 1.00 88.25 333 MET A O 1
ATOM 2620 N N . GLN A 1 334 ? 1.807 16.444 36.396 1.00 85.12 334 GLN A N 1
ATOM 2621 C CA . GLN A 1 334 ? 1.658 15.024 36.048 1.00 85.12 334 GLN A CA 1
ATOM 2622 C C . GLN A 1 334 ? 1.254 14.800 34.583 1.00 85.12 334 GLN A C 1
ATOM 2624 O O . GLN A 1 334 ? 1.395 13.684 34.082 1.00 85.12 334 GLN A O 1
ATOM 2629 N N . LYS A 1 335 ? 0.752 15.827 33.884 1.00 84.62 335 LYS A N 1
ATOM 2630 C CA . LYS A 1 335 ? 0.347 15.757 32.467 1.00 84.62 335 LYS A CA 1
ATOM 2631 C C . LYS A 1 335 ? 1.492 16.091 31.504 1.00 84.62 335 LYS A C 1
ATOM 2633 O O . LYS A 1 335 ? 1.339 15.946 30.295 1.00 84.62 335 LYS A O 1
ATOM 2638 N N . VAL A 1 336 ? 2.638 16.538 32.021 1.00 87.94 336 VAL A N 1
ATOM 2639 C CA . VAL A 1 336 ? 3.788 16.964 31.215 1.00 87.94 336 VAL A CA 1
ATOM 2640 C C . VAL A 1 336 ? 4.422 15.767 30.503 1.00 87.94 336 VAL A C 1
ATOM 2642 O O . VAL A 1 336 ? 4.705 14.730 31.104 1.00 87.94 336 VAL A O 1
ATOM 2645 N N . THR A 1 337 ? 4.705 15.926 29.211 1.00 89.62 337 THR A N 1
ATOM 2646 C CA . THR A 1 337 ? 5.442 14.943 28.406 1.00 89.62 337 THR A CA 1
ATOM 2647 C C . THR A 1 337 ? 6.801 15.482 27.971 1.00 89.62 337 THR A C 1
ATOM 2649 O O . THR A 1 337 ? 7.034 16.699 27.922 1.00 89.62 337 THR A O 1
ATOM 2652 N N . TYR A 1 338 ? 7.703 14.569 27.614 1.00 88.69 338 TYR A N 1
ATOM 2653 C CA . TYR A 1 338 ? 8.882 14.903 26.825 1.00 88.69 338 TYR A CA 1
ATOM 2654 C C . TYR A 1 338 ? 8.490 15.185 25.365 1.00 88.69 338 TYR A C 1
ATOM 2656 O O . TYR A 1 338 ? 7.501 14.620 24.889 1.00 88.69 338 TYR A O 1
ATOM 2664 N N . PRO A 1 339 ? 9.230 16.058 24.658 1.00 86.06 339 PRO A N 1
ATOM 2665 C CA . PRO A 1 339 ? 9.010 16.298 23.234 1.00 86.06 339 PRO A CA 1
ATOM 2666 C C . PRO A 1 339 ? 9.213 15.017 22.411 1.00 86.06 339 PRO A C 1
ATOM 2668 O O . PRO A 1 339 ? 10.159 14.272 22.662 1.00 86.06 339 PRO A O 1
ATOM 2671 N N . ALA A 1 340 ? 8.337 14.774 21.439 1.00 85.88 340 ALA A N 1
ATOM 2672 C CA . ALA A 1 340 ? 8.475 13.693 20.458 1.00 85.88 340 ALA A CA 1
ATOM 2673 C C . ALA A 1 340 ? 9.179 14.218 19.206 1.00 85.88 340 ALA A C 1
ATOM 2675 O O . ALA A 1 340 ? 9.233 15.425 19.016 1.00 85.88 340 ALA A O 1
ATOM 2676 N N . GLY A 1 341 ? 9.709 13.378 18.321 1.00 85.12 341 GLY A N 1
ATOM 2677 C CA . GLY A 1 341 ? 10.369 13.916 17.133 1.00 85.12 341 GLY A CA 1
ATOM 2678 C C . GLY A 1 341 ? 11.131 12.919 16.286 1.00 85.12 341 GLY A C 1
ATOM 2679 O O . GLY A 1 341 ? 10.834 11.731 16.265 1.00 85.12 341 GLY A O 1
ATOM 2680 N N . THR A 1 342 ? 12.134 13.421 15.575 1.00 81.12 342 THR A N 1
ATOM 2681 C CA . THR A 1 342 ? 13.036 12.627 14.740 1.00 81.12 342 THR A CA 1
ATOM 2682 C C . THR A 1 342 ? 14.477 13.064 14.961 1.00 81.12 342 THR A C 1
ATOM 2684 O O . THR A 1 342 ? 14.795 14.255 14.861 1.00 81.12 342 THR A O 1
ATOM 2687 N N . ILE A 1 343 ? 15.354 12.096 15.203 1.00 77.81 343 ILE A N 1
ATOM 2688 C CA . ILE A 1 343 ? 16.802 12.280 15.255 1.00 77.81 343 ILE A CA 1
ATOM 2689 C C . ILE A 1 343 ? 17.340 11.907 13.878 1.00 77.81 343 ILE A C 1
ATOM 2691 O O . ILE A 1 343 ? 17.175 10.782 13.423 1.00 77.81 343 ILE A O 1
ATOM 2695 N N . SER A 1 344 ? 17.968 12.855 13.194 1.00 73.12 344 SER A N 1
ATOM 2696 C CA . SER A 1 344 ? 18.665 12.601 11.935 1.00 73.12 344 SER A CA 1
ATOM 2697 C C . SER A 1 344 ? 20.157 12.523 12.223 1.00 73.12 344 SER A C 1
ATOM 2699 O O . SER A 1 344 ? 20.789 13.543 12.508 1.00 73.12 344 SER A O 1
ATOM 2701 N N . ILE A 1 345 ? 20.703 11.308 12.199 1.00 64.81 345 ILE A N 1
ATOM 2702 C CA . ILE A 1 345 ? 22.136 11.060 12.383 1.00 64.81 345 ILE A CA 1
ATOM 2703 C C . ILE A 1 345 ? 22.795 11.090 11.008 1.00 64.81 345 ILE A C 1
ATOM 2705 O O . ILE A 1 345 ? 22.325 10.457 10.060 1.00 64.81 345 ILE A O 1
ATOM 2709 N N . LEU A 1 346 ? 23.895 11.828 10.904 1.00 58.84 346 LEU A N 1
ATOM 2710 C CA . LEU A 1 346 ? 24.726 11.861 9.706 1.00 58.84 346 LEU A CA 1
ATOM 2711 C C . LEU A 1 346 ? 25.809 10.778 9.845 1.00 58.84 346 LEU A C 1
ATOM 2713 O O . LEU A 1 346 ? 26.897 11.062 10.342 1.00 58.84 346 LEU A O 1
ATOM 2717 N N . SER A 1 347 ? 25.507 9.534 9.445 1.00 53.56 347 SER A N 1
ATOM 2718 C CA . SER A 1 347 ? 26.470 8.417 9.476 1.00 53.56 347 SER A CA 1
ATOM 2719 C C . SER A 1 347 ? 26.327 7.471 8.277 1.00 53.56 347 SER A C 1
ATOM 2721 O O . SER A 1 347 ? 25.257 6.932 8.010 1.00 53.56 347 SER A O 1
ATOM 2723 N N . LEU A 1 348 ? 27.438 7.235 7.570 1.00 54.34 348 LEU A N 1
ATOM 2724 C CA . LEU A 1 348 ? 27.538 6.289 6.447 1.00 54.34 348 LEU A CA 1
ATOM 2725 C C . LEU A 1 348 ? 27.843 4.846 6.906 1.00 54.34 348 LEU A C 1
ATOM 2727 O O . LEU A 1 348 ? 27.854 3.931 6.086 1.00 54.34 348 LEU A O 1
ATOM 2731 N N . GLU A 1 349 ? 28.081 4.614 8.204 1.00 53.94 349 GLU A N 1
ATOM 2732 C CA . GLU A 1 349 ? 28.521 3.308 8.731 1.00 53.94 349 GLU A CA 1
ATOM 2733 C C . GLU A 1 349 ? 27.420 2.238 8.774 1.00 53.94 349 GLU A C 1
ATOM 2735 O O . GLU A 1 349 ? 27.723 1.050 8.824 1.00 53.94 349 GLU A O 1
ATOM 2740 N N . ASN A 1 350 ? 26.146 2.626 8.679 1.00 50.16 350 ASN A N 1
ATOM 2741 C CA . ASN A 1 350 ? 25.022 1.683 8.716 1.00 50.16 350 ASN A CA 1
ATOM 2742 C C . ASN A 1 350 ? 24.715 1.023 7.358 1.00 50.16 350 ASN A C 1
ATOM 2744 O O . ASN A 1 350 ? 23.864 0.137 7.278 1.00 50.16 350 ASN A O 1
ATOM 2748 N N . ILE A 1 351 ? 25.393 1.426 6.277 1.00 57.66 351 ILE A N 1
ATOM 2749 C CA . ILE A 1 351 ? 25.196 0.844 4.945 1.00 57.66 351 ILE A CA 1
ATOM 2750 C C . ILE A 1 351 ? 26.228 -0.266 4.745 1.00 57.66 351 ILE A C 1
ATOM 2752 O O . ILE A 1 351 ? 27.395 -0.003 4.458 1.00 57.66 351 ILE A O 1
ATOM 2756 N N . SER A 1 352 ? 25.793 -1.524 4.851 1.00 59.69 352 SER A N 1
ATOM 2757 C CA . SER A 1 352 ? 26.673 -2.702 4.755 1.00 59.69 352 SER A CA 1
ATOM 2758 C C . SER A 1 352 ? 27.506 -2.731 3.469 1.00 59.69 352 SER A C 1
ATOM 2760 O O . SER A 1 352 ? 28.695 -3.035 3.514 1.00 59.69 352 SER A O 1
ATOM 2762 N N . ALA A 1 353 ? 26.918 -2.341 2.335 1.00 64.12 353 ALA A N 1
ATOM 2763 C CA . ALA A 1 353 ? 27.622 -2.239 1.059 1.00 64.12 353 ALA A CA 1
ATOM 2764 C C . ALA A 1 353 ? 28.725 -1.164 1.076 1.00 64.12 353 ALA A C 1
ATOM 2766 O O . ALA A 1 353 ? 29.785 -1.376 0.495 1.00 64.12 353 ALA A O 1
ATOM 2767 N N . TYR A 1 354 ? 28.509 -0.036 1.763 1.00 64.12 354 TYR A N 1
ATOM 2768 C CA . TYR A 1 354 ? 29.520 1.014 1.915 1.00 64.12 354 TYR A CA 1
ATOM 2769 C C . TYR A 1 354 ? 30.656 0.556 2.826 1.00 64.12 354 TYR A C 1
ATOM 2771 O O . TYR A 1 354 ? 31.816 0.729 2.468 1.00 64.12 354 TYR A O 1
ATOM 2779 N N . VAL A 1 355 ? 30.339 -0.078 3.960 1.00 64.56 355 VAL A N 1
ATOM 2780 C CA . VAL A 1 355 ? 31.346 -0.641 4.872 1.00 64.56 355 VAL A CA 1
ATOM 2781 C C . VAL A 1 355 ? 32.204 -1.672 4.142 1.00 64.56 355 VAL A C 1
ATOM 2783 O O . VAL A 1 355 ? 33.424 -1.564 4.155 1.00 64.56 355 VAL A O 1
ATOM 2786 N N . GLN A 1 356 ? 31.587 -2.593 3.396 1.00 73.44 356 GLN A N 1
ATOM 2787 C CA . GLN A 1 356 ? 32.313 -3.566 2.575 1.00 73.44 356 GLN A CA 1
ATOM 2788 C C . GLN A 1 356 ? 33.184 -2.899 1.505 1.00 73.44 356 GLN A C 1
ATOM 2790 O O . GLN A 1 356 ? 34.326 -3.309 1.296 1.00 73.44 356 GLN A O 1
ATOM 2795 N N . LEU A 1 357 ? 32.675 -1.867 0.827 1.00 71.00 357 LEU A N 1
ATOM 2796 C CA . LEU A 1 357 ? 33.405 -1.157 -0.223 1.00 71.00 357 LEU A CA 1
ATOM 2797 C C . LEU A 1 357 ? 34.588 -0.363 0.352 1.00 71.00 357 LEU A C 1
ATOM 2799 O O . LEU A 1 357 ? 35.686 -0.430 -0.200 1.00 71.00 357 LEU A O 1
ATOM 2803 N N . ARG A 1 358 ? 34.394 0.316 1.490 1.00 75.12 358 ARG A N 1
ATOM 2804 C CA . ARG A 1 358 ? 35.440 1.004 2.260 1.00 75.12 358 ARG A CA 1
ATOM 2805 C C . ARG A 1 358 ? 36.505 0.022 2.729 1.00 75.12 358 ARG A C 1
ATOM 2807 O O . ARG A 1 358 ? 37.681 0.274 2.501 1.00 75.12 358 ARG A O 1
ATOM 2814 N N . ASP A 1 359 ? 36.108 -1.088 3.341 1.00 76.94 359 ASP A N 1
ATOM 2815 C CA . ASP A 1 359 ? 37.037 -2.076 3.895 1.00 76.94 359 ASP A CA 1
ATOM 2816 C C . ASP A 1 359 ? 37.820 -2.792 2.780 1.00 76.94 359 ASP A C 1
ATOM 2818 O O . ASP A 1 359 ? 39.009 -3.074 2.912 1.00 76.94 359 ASP A O 1
ATOM 2822 N N . THR A 1 360 ? 37.192 -3.009 1.621 1.00 81.44 360 THR A N 1
ATOM 2823 C CA . THR A 1 360 ? 37.881 -3.510 0.422 1.00 81.44 360 THR A CA 1
ATOM 2824 C C . THR A 1 360 ? 38.866 -2.473 -0.124 1.00 81.44 360 THR A C 1
ATOM 2826 O O . THR A 1 360 ? 39.980 -2.824 -0.517 1.00 81.44 360 THR A O 1
ATOM 2829 N N . PHE A 1 361 ? 38.490 -1.190 -0.132 1.00 85.44 361 PHE A N 1
ATOM 2830 C CA . PHE A 1 361 ? 39.370 -0.101 -0.554 1.00 85.44 361 PHE A CA 1
ATOM 2831 C C . PHE A 1 361 ? 40.588 0.014 0.366 1.00 85.44 361 PHE A C 1
ATOM 2833 O O . PHE A 1 361 ? 41.715 0.080 -0.123 1.00 85.44 361 PHE A O 1
ATOM 2840 N N . THR A 1 362 ? 40.390 -0.008 1.686 1.00 82.62 362 THR A N 1
ATOM 2841 C CA . THR A 1 362 ? 41.485 0.065 2.663 1.00 82.62 362 THR A CA 1
ATOM 2842 C C . THR A 1 362 ? 42.379 -1.170 2.607 1.00 82.62 362 THR A C 1
ATOM 2844 O O . THR A 1 362 ? 43.595 -1.024 2.706 1.00 82.62 362 THR A O 1
ATOM 2847 N N . LEU A 1 363 ? 41.824 -2.362 2.360 1.00 86.12 363 LEU A N 1
ATOM 2848 C CA . LEU A 1 363 ? 42.600 -3.587 2.154 1.00 86.12 363 LEU A CA 1
ATOM 2849 C C . LEU A 1 363 ? 43.496 -3.502 0.908 1.00 86.12 363 LEU A C 1
ATOM 2851 O O . LEU A 1 363 ? 44.691 -3.783 0.991 1.00 86.12 363 LEU A O 1
ATOM 2855 N N . ILE A 1 364 ? 42.943 -3.102 -0.243 1.00 86.94 364 ILE A N 1
ATOM 2856 C CA . ILE A 1 364 ? 43.709 -2.960 -1.495 1.00 86.94 364 ILE A CA 1
ATOM 2857 C C . ILE A 1 364 ? 44.769 -1.862 -1.350 1.00 86.94 364 ILE A C 1
ATOM 2859 O O . ILE A 1 364 ? 45.912 -2.048 -1.770 1.00 86.94 364 ILE A O 1
ATOM 2863 N N . PHE A 1 365 ? 44.416 -0.753 -0.699 1.00 89.62 365 PHE A N 1
ATOM 2864 C CA . PHE A 1 365 ? 45.362 0.308 -0.383 1.00 89.62 365 PHE A CA 1
ATOM 2865 C C . PHE A 1 365 ? 46.508 -0.193 0.498 1.00 89.62 365 PHE A C 1
ATOM 2867 O O . PHE A 1 365 ? 47.665 0.043 0.162 1.00 89.62 365 PHE A O 1
ATOM 2874 N N . ALA A 1 366 ? 46.214 -0.924 1.578 1.00 85.38 366 ALA A N 1
ATOM 2875 C CA . ALA A 1 366 ? 47.230 -1.483 2.467 1.00 85.38 366 ALA A CA 1
ATOM 2876 C C . ALA A 1 366 ? 48.163 -2.461 1.732 1.00 85.38 366 ALA A C 1
ATOM 2878 O O . ALA A 1 366 ? 49.377 -2.417 1.930 1.00 85.38 366 ALA A O 1
ATOM 2879 N N . LEU A 1 367 ? 47.616 -3.292 0.835 1.00 90.19 367 LEU A N 1
ATOM 2880 C CA . LEU A 1 367 ? 48.401 -4.193 -0.012 1.00 90.19 367 LEU A CA 1
ATOM 2881 C C . LEU A 1 367 ? 49.355 -3.429 -0.931 1.00 90.19 367 LEU A C 1
ATOM 2883 O O . LEU A 1 367 ? 50.523 -3.794 -1.021 1.00 90.19 367 LEU A O 1
ATOM 2887 N N . PHE A 1 368 ? 48.898 -2.368 -1.600 1.00 91.12 368 PHE A N 1
ATOM 2888 C CA . PHE A 1 368 ? 49.791 -1.564 -2.433 1.00 91.12 368 PHE A CA 1
ATOM 2889 C C . PHE A 1 368 ? 50.806 -0.788 -1.603 1.00 91.12 368 PHE A C 1
ATOM 2891 O O . PHE A 1 368 ? 51.987 -0.779 -1.948 1.00 91.12 368 PHE A O 1
ATOM 2898 N N . HIS A 1 369 ? 50.378 -0.187 -0.496 1.00 89.56 369 HIS A N 1
ATOM 2899 C CA . HIS A 1 369 ? 51.244 0.607 0.364 1.00 89.56 369 HIS A CA 1
ATOM 2900 C C . HIS A 1 369 ? 52.392 -0.218 0.967 1.00 89.56 369 HIS A C 1
ATOM 2902 O O . HIS A 1 369 ? 53.476 0.316 1.174 1.00 89.56 369 HIS A O 1
ATOM 2908 N N . ALA A 1 370 ? 52.212 -1.531 1.144 1.00 88.75 370 ALA A N 1
ATOM 2909 C CA . ALA A 1 370 ? 53.288 -2.433 1.556 1.00 88.75 370 ALA A CA 1
ATOM 2910 C C . ALA A 1 370 ? 54.471 -2.496 0.564 1.00 88.75 370 ALA A C 1
ATOM 2912 O O . ALA A 1 370 ? 55.578 -2.855 0.962 1.00 88.75 370 ALA A O 1
ATOM 2913 N N . TYR A 1 371 ? 54.260 -2.156 -0.713 1.00 91.00 371 TYR A N 1
ATOM 2914 C CA . TYR A 1 371 ? 55.280 -2.239 -1.768 1.00 91.00 371 TYR A CA 1
ATOM 2915 C C . TYR A 1 371 ? 55.652 -0.887 -2.391 1.00 91.00 371 TYR A C 1
ATOM 2917 O O . TYR A 1 371 ? 56.670 -0.800 -3.078 1.00 91.00 371 TYR A O 1
ATOM 2925 N N . MET A 1 372 ? 54.847 0.163 -2.196 1.00 91.19 372 MET A N 1
ATOM 2926 C CA . MET A 1 372 ? 55.069 1.479 -2.802 1.00 91.19 372 MET A CA 1
ATOM 2927 C C . MET A 1 372 ? 54.677 2.633 -1.873 1.00 91.19 372 MET A C 1
ATOM 2929 O O . MET A 1 372 ? 53.880 2.479 -0.948 1.00 91.19 372 MET A O 1
ATOM 2933 N N . GLY A 1 373 ? 55.209 3.825 -2.157 1.00 87.75 373 GLY A N 1
ATOM 2934 C CA . GLY A 1 373 ? 54.916 5.029 -1.377 1.00 87.75 373 GLY A CA 1
ATOM 2935 C C . GLY A 1 373 ? 53.423 5.376 -1.342 1.00 87.75 373 GLY A C 1
ATOM 2936 O O . GLY A 1 373 ? 52.685 5.109 -2.295 1.00 87.75 373 GLY A O 1
ATOM 2937 N N . PHE A 1 374 ? 52.993 6.010 -0.248 1.00 89.12 374 PHE A N 1
ATOM 2938 C CA . PHE A 1 374 ? 51.589 6.294 0.078 1.00 89.12 374 PHE A CA 1
ATOM 2939 C C . PHE A 1 374 ? 50.781 6.884 -1.095 1.00 89.12 374 PHE A C 1
ATOM 2941 O O . PHE A 1 374 ? 49.698 6.395 -1.416 1.00 89.12 374 PHE A O 1
ATOM 2948 N N . GLY A 1 375 ? 51.317 7.899 -1.786 1.00 86.44 375 GLY A N 1
ATOM 2949 C CA . GLY A 1 375 ? 50.620 8.547 -2.906 1.00 86.44 375 GLY A CA 1
ATOM 2950 C C . GLY A 1 375 ? 50.430 7.644 -4.133 1.00 86.44 375 GLY A C 1
ATOM 2951 O O . GLY A 1 375 ? 49.372 7.661 -4.762 1.00 86.44 375 GLY A O 1
ATOM 2952 N N . PHE A 1 376 ? 51.414 6.791 -4.443 1.00 91.62 376 PHE A N 1
ATOM 2953 C CA . PHE A 1 376 ? 51.298 5.817 -5.534 1.00 91.62 376 PHE A CA 1
ATOM 2954 C C . PHE A 1 376 ? 50.272 4.733 -5.199 1.00 91.62 376 PHE A C 1
ATOM 2956 O O . PHE A 1 376 ? 49.432 4.408 -6.040 1.00 91.62 376 PHE A O 1
ATOM 2963 N N . ALA A 1 377 ? 50.293 4.230 -3.960 1.00 90.56 377 ALA A N 1
ATOM 2964 C CA . ALA A 1 377 ? 49.337 3.238 -3.482 1.00 90.56 377 ALA A CA 1
ATOM 2965 C C . ALA A 1 377 ? 47.900 3.774 -3.531 1.00 90.56 377 ALA A C 1
ATOM 2967 O O . ALA A 1 377 ? 46.988 3.082 -3.990 1.00 90.56 377 ALA A O 1
ATOM 2968 N N . PHE A 1 378 ? 47.700 5.033 -3.135 1.00 89.56 378 PHE A N 1
ATOM 2969 C CA . PHE A 1 378 ? 46.400 5.694 -3.209 1.00 89.56 378 PHE A CA 1
ATOM 2970 C C . PHE A 1 378 ? 45.916 5.837 -4.658 1.00 89.56 378 PHE A C 1
ATOM 2972 O O . PHE A 1 378 ? 44.792 5.441 -4.972 1.00 89.56 378 PHE A O 1
ATOM 2979 N N . ALA A 1 379 ? 46.772 6.334 -5.557 1.00 90.56 379 ALA A N 1
ATOM 2980 C CA . ALA A 1 379 ? 46.420 6.524 -6.962 1.00 90.56 379 ALA A CA 1
ATOM 2981 C C . ALA A 1 379 ? 46.063 5.202 -7.670 1.00 90.56 379 ALA A C 1
ATOM 2983 O O . ALA A 1 379 ? 45.084 5.151 -8.412 1.00 90.56 379 ALA A O 1
ATOM 2984 N N . LEU A 1 380 ? 46.806 4.120 -7.411 1.00 91.75 380 LEU A N 1
ATOM 2985 C CA . LEU A 1 380 ? 46.531 2.787 -7.967 1.00 91.75 380 LEU A CA 1
ATOM 2986 C C . LEU A 1 380 ? 45.249 2.164 -7.413 1.00 91.75 380 LEU A C 1
ATOM 2988 O O . LEU A 1 380 ? 44.466 1.596 -8.176 1.00 91.75 380 LEU A O 1
ATOM 2992 N N . THR A 1 381 ? 45.001 2.304 -6.110 1.00 89.31 381 THR A N 1
ATOM 2993 C CA . THR A 1 381 ? 43.754 1.827 -5.493 1.00 89.31 381 THR A CA 1
ATOM 2994 C C . THR A 1 381 ? 42.555 2.540 -6.110 1.00 89.31 381 THR A C 1
ATOM 2996 O O . THR A 1 381 ? 41.619 1.897 -6.580 1.00 89.31 381 THR A O 1
ATOM 2999 N N . LEU A 1 382 ? 42.611 3.872 -6.202 1.00 87.31 382 LEU A N 1
ATOM 3000 C CA . LEU A 1 382 ? 41.542 4.675 -6.789 1.00 87.31 382 LEU A CA 1
ATOM 3001 C C . LEU A 1 382 ? 41.337 4.359 -8.281 1.00 87.31 382 LEU A C 1
ATOM 3003 O O . LEU A 1 382 ? 40.200 4.265 -8.741 1.00 87.31 382 LEU A O 1
ATOM 3007 N N . PHE A 1 383 ? 42.418 4.112 -9.026 1.00 90.94 383 PHE A N 1
ATOM 3008 C CA . PHE A 1 383 ? 42.359 3.687 -10.425 1.00 90.94 383 PHE A CA 1
ATOM 3009 C C . PHE A 1 383 ? 41.616 2.359 -10.614 1.00 90.94 383 PHE A C 1
ATOM 3011 O O . PHE A 1 383 ? 40.745 2.271 -11.480 1.00 90.94 383 PHE A O 1
ATOM 3018 N N . LEU A 1 384 ? 41.905 1.342 -9.791 1.00 89.06 384 LEU A N 1
ATOM 3019 C CA . LEU A 1 384 ? 41.219 0.047 -9.866 1.00 89.06 384 LEU A CA 1
ATOM 3020 C C . LEU A 1 384 ? 39.717 0.171 -9.602 1.00 89.06 384 LEU A C 1
ATOM 3022 O O . LEU A 1 384 ? 38.918 -0.418 -10.329 1.00 89.06 384 LEU A O 1
ATOM 3026 N N . PHE A 1 385 ? 39.327 0.964 -8.602 1.00 85.81 385 PHE A N 1
ATOM 3027 C CA . PHE A 1 385 ? 37.915 1.204 -8.302 1.00 85.81 385 PHE A CA 1
ATOM 3028 C C . PHE A 1 385 ? 37.206 1.945 -9.440 1.00 85.81 385 PHE A C 1
ATOM 3030 O O . PHE A 1 385 ? 36.108 1.553 -9.834 1.00 85.81 385 PHE A O 1
ATOM 3037 N N . LEU A 1 386 ? 37.838 2.968 -10.026 1.00 84.12 386 LEU A N 1
ATOM 3038 C CA . LEU A 1 386 ? 37.271 3.689 -11.169 1.00 84.12 386 LEU A CA 1
ATOM 3039 C C . LEU A 1 386 ? 37.135 2.798 -12.410 1.00 84.12 386 LEU A C 1
ATOM 3041 O O . LEU A 1 386 ? 36.121 2.882 -13.102 1.00 84.12 386 LEU A O 1
ATOM 3045 N N . ILE A 1 387 ? 38.099 1.906 -12.667 1.00 85.06 387 ILE A N 1
ATOM 3046 C CA . ILE A 1 387 ? 37.983 0.903 -13.735 1.00 85.06 387 ILE A CA 1
ATOM 3047 C C . ILE A 1 387 ? 36.837 -0.063 -13.452 1.00 85.06 387 ILE A C 1
ATOM 3049 O O . ILE A 1 387 ? 36.051 -0.339 -14.354 1.00 85.06 387 ILE A O 1
ATOM 3053 N N . LEU A 1 388 ? 36.715 -0.574 -12.225 1.00 83.50 388 LEU A N 1
ATOM 3054 C CA . LEU A 1 388 ? 35.641 -1.496 -11.862 1.00 83.50 388 LEU A CA 1
ATOM 3055 C C . LEU A 1 388 ? 34.265 -0.852 -12.082 1.00 83.50 388 LEU A C 1
ATOM 3057 O O . LEU A 1 388 ? 33.397 -1.454 -12.713 1.00 83.50 388 LEU A O 1
ATOM 3061 N N . ILE A 1 389 ? 34.088 0.397 -11.641 1.00 81.12 389 ILE A N 1
ATOM 3062 C CA . ILE A 1 389 ? 32.862 1.176 -11.868 1.00 81.12 389 ILE A CA 1
ATOM 3063 C C . ILE A 1 389 ? 32.618 1.373 -13.370 1.00 81.12 389 ILE A C 1
ATOM 3065 O O . ILE A 1 389 ? 31.498 1.182 -13.845 1.00 81.12 389 ILE A O 1
ATOM 3069 N N . TYR A 1 390 ? 33.658 1.705 -14.138 1.00 82.56 390 TYR A N 1
ATOM 3070 C CA . TYR A 1 390 ? 33.560 1.864 -15.589 1.00 82.56 390 TYR A CA 1
ATOM 3071 C C . TYR A 1 390 ? 33.165 0.560 -16.306 1.00 82.56 390 TYR A C 1
ATOM 3073 O O . TYR A 1 390 ? 32.341 0.582 -17.227 1.00 82.56 390 TYR A O 1
ATOM 3081 N N . LEU A 1 391 ? 33.691 -0.586 -15.865 1.00 82.38 391 LEU A N 1
ATOM 3082 C CA . LEU A 1 391 ? 33.330 -1.907 -16.381 1.00 82.38 391 LEU A CA 1
ATOM 3083 C C . LEU A 1 391 ? 31.878 -2.262 -16.047 1.00 82.38 391 LEU A C 1
ATOM 3085 O O . LEU A 1 391 ? 31.150 -2.695 -16.939 1.00 82.38 391 LEU A O 1
ATOM 3089 N N . ILE A 1 392 ? 31.431 -2.020 -14.809 1.00 79.44 392 ILE A N 1
ATOM 3090 C CA . ILE A 1 392 ? 30.033 -2.227 -14.396 1.00 79.44 392 ILE A CA 1
ATOM 3091 C C . ILE A 1 392 ? 29.097 -1.339 -15.222 1.00 79.44 392 ILE A C 1
ATOM 3093 O O . ILE A 1 392 ? 28.105 -1.826 -15.759 1.00 79.44 392 ILE A O 1
ATOM 3097 N N . TYR A 1 393 ? 29.423 -0.057 -15.397 1.00 82.38 393 TYR A N 1
ATOM 3098 C CA . TYR A 1 393 ? 28.643 0.852 -16.240 1.00 82.38 393 TYR A CA 1
ATOM 3099 C C . TYR A 1 393 ? 28.555 0.355 -17.687 1.00 82.38 393 TYR A C 1
ATOM 3101 O O . TYR A 1 393 ? 27.475 0.326 -18.283 1.00 82.38 393 TYR A O 1
ATOM 3109 N N . THR A 1 394 ? 29.683 -0.081 -18.250 1.00 79.44 394 THR A N 1
ATOM 3110 C CA . THR A 1 394 ? 29.733 -0.628 -19.609 1.00 79.44 394 THR A CA 1
ATOM 3111 C C . THR A 1 394 ? 28.907 -1.910 -19.721 1.00 79.44 394 THR A C 1
ATOM 3113 O O . THR A 1 394 ? 28.205 -2.083 -20.715 1.00 79.44 394 THR A O 1
ATOM 3116 N N . LEU A 1 395 ? 28.910 -2.762 -18.691 1.00 80.31 395 LEU A N 1
ATOM 3117 C CA . LEU A 1 395 ? 28.088 -3.969 -18.610 1.00 80.31 395 LEU A CA 1
ATOM 3118 C C . LEU A 1 395 ? 26.592 -3.642 -18.531 1.00 80.31 395 LEU A C 1
ATOM 3120 O O . LEU A 1 395 ? 25.811 -4.225 -19.273 1.00 80.31 395 LEU A O 1
ATOM 3124 N N . VAL A 1 396 ? 26.177 -2.685 -17.697 1.00 79.81 396 VAL A N 1
ATOM 3125 C CA . VAL A 1 396 ? 24.772 -2.242 -17.614 1.00 79.81 396 VAL A CA 1
ATOM 3126 C C . VAL A 1 396 ? 24.315 -1.667 -18.951 1.00 79.81 396 VAL A C 1
ATOM 3128 O O . VAL A 1 396 ? 23.237 -2.000 -19.443 1.00 79.81 396 VAL A O 1
ATOM 3131 N N . ARG A 1 397 ? 25.155 -0.849 -19.591 1.00 79.00 397 ARG A N 1
ATOM 3132 C CA . ARG A 1 397 ? 24.874 -0.305 -20.921 1.00 79.00 397 ARG A CA 1
ATOM 3133 C C . ARG A 1 397 ? 24.799 -1.414 -21.976 1.00 79.00 397 ARG A C 1
ATOM 3135 O O . ARG A 1 397 ? 23.943 -1.328 -22.855 1.00 79.00 397 ARG A O 1
ATOM 3142 N N . LEU A 1 398 ? 25.633 -2.454 -21.858 1.00 80.88 398 LEU A N 1
ATOM 3143 C CA . LEU A 1 398 ? 25.572 -3.693 -22.644 1.00 80.88 398 LEU A CA 1
ATOM 3144 C C . LEU A 1 398 ? 24.264 -4.429 -22.467 1.00 80.88 398 LEU A C 1
ATOM 3146 O O . LEU A 1 398 ? 23.594 -4.670 -23.464 1.00 80.88 398 LEU A O 1
ATOM 3150 N N . ILE A 1 399 ? 23.853 -4.689 -21.234 1.00 79.69 399 ILE A N 1
ATOM 3151 C CA . ILE A 1 399 ? 22.576 -5.330 -20.931 1.00 79.69 399 ILE A CA 1
ATOM 3152 C C . ILE A 1 399 ? 21.424 -4.505 -21.509 1.00 79.69 399 ILE A C 1
ATOM 3154 O O . ILE A 1 399 ? 20.592 -5.050 -22.224 1.00 79.69 399 ILE A O 1
ATOM 3158 N N . HIS A 1 400 ? 21.408 -3.185 -21.302 1.00 81.06 400 HIS A N 1
ATOM 3159 C CA . HIS A 1 400 ? 20.376 -2.315 -21.865 1.00 81.06 400 HIS A CA 1
ATOM 3160 C C . HIS A 1 400 ? 20.357 -2.347 -23.402 1.00 81.06 400 HIS A C 1
ATOM 3162 O O . HIS A 1 400 ? 19.297 -2.491 -24.003 1.00 81.06 400 HIS A O 1
ATOM 3168 N N . SER A 1 401 ? 21.515 -2.250 -24.063 1.00 74.50 401 SER A N 1
ATOM 3169 C CA . SER A 1 401 ? 21.596 -2.325 -25.529 1.00 74.50 401 SER A CA 1
ATOM 3170 C C . SER A 1 401 ? 21.191 -3.701 -26.051 1.00 74.50 401 SER A C 1
ATOM 3172 O O . SER A 1 401 ? 20.514 -3.777 -27.066 1.00 74.50 401 SER A O 1
ATOM 3174 N N . VAL A 1 402 ? 21.539 -4.780 -25.346 1.00 76.19 402 VAL A N 1
ATOM 3175 C CA . VAL A 1 402 ? 21.117 -6.150 -25.663 1.00 76.19 402 VAL A CA 1
ATOM 3176 C C . VAL A 1 402 ? 19.608 -6.298 -25.498 1.00 76.19 402 VAL A C 1
ATOM 3178 O O . VAL A 1 402 ? 18.977 -6.850 -26.385 1.00 76.19 402 VAL A O 1
ATOM 3181 N N . ILE A 1 403 ? 19.004 -5.744 -24.442 1.00 77.81 403 ILE A N 1
ATOM 3182 C CA . ILE A 1 403 ? 17.544 -5.716 -24.263 1.00 77.81 403 ILE A CA 1
ATOM 3183 C C . ILE A 1 403 ? 16.884 -4.935 -25.402 1.00 77.81 403 ILE A C 1
ATOM 3185 O O . ILE A 1 403 ? 15.904 -5.397 -25.977 1.00 77.81 403 ILE A O 1
ATOM 3189 N N . VAL A 1 404 ? 17.423 -3.769 -25.770 1.00 71.50 404 VAL A N 1
ATOM 3190 C CA . VAL A 1 404 ? 16.908 -2.964 -26.888 1.00 71.50 404 VAL A CA 1
ATOM 3191 C C . VAL A 1 404 ? 17.061 -3.701 -28.218 1.00 71.50 404 VAL A C 1
ATOM 3193 O O . VAL A 1 404 ? 16.140 -3.686 -29.025 1.00 71.50 404 VAL A O 1
ATOM 3196 N N . SER A 1 405 ? 18.193 -4.356 -28.451 1.00 76.38 405 SER A N 1
ATOM 3197 C CA . SER A 1 405 ? 18.484 -5.104 -29.676 1.00 76.38 405 SER A CA 1
ATOM 3198 C C . SER A 1 405 ? 17.638 -6.381 -29.761 1.00 76.38 405 SER A C 1
ATOM 3200 O O . SER A 1 405 ? 17.090 -6.665 -30.819 1.00 76.38 405 SER A O 1
ATOM 3202 N N . ALA A 1 406 ? 17.386 -7.056 -28.632 1.00 71.31 406 ALA A N 1
ATOM 3203 C CA . ALA A 1 406 ? 16.442 -8.168 -28.514 1.00 71.31 406 ALA A CA 1
ATOM 3204 C C . ALA A 1 406 ? 14.993 -7.716 -28.756 1.00 71.31 406 ALA A C 1
ATOM 3206 O O . ALA A 1 406 ? 14.267 -8.371 -29.496 1.00 71.31 406 ALA A O 1
ATOM 3207 N N . ARG A 1 407 ? 14.585 -6.556 -28.217 1.00 69.00 407 ARG A N 1
ATOM 3208 C CA . ARG A 1 407 ? 13.284 -5.938 -28.533 1.00 69.00 407 ARG A CA 1
ATOM 3209 C C . ARG A 1 407 ? 13.172 -5.592 -30.020 1.00 69.00 407 ARG A C 1
ATOM 3211 O O . ARG A 1 407 ? 12.118 -5.783 -30.610 1.00 69.00 407 ARG A O 1
ATOM 3218 N N . ARG A 1 408 ? 14.260 -5.130 -30.644 1.00 61.97 408 ARG A N 1
ATOM 3219 C CA . ARG A 1 408 ? 14.308 -4.730 -32.062 1.00 61.97 408 ARG A CA 1
ATOM 3220 C C . ARG A 1 408 ? 14.614 -5.865 -33.041 1.00 61.97 408 ARG A C 1
ATOM 3222 O O . ARG A 1 408 ? 14.649 -5.605 -34.237 1.00 61.97 408 ARG A O 1
ATOM 3229 N N . HIS A 1 409 ? 14.819 -7.091 -32.553 1.00 69.94 409 HIS A N 1
ATOM 3230 C CA . HIS A 1 409 ? 15.178 -8.260 -33.367 1.00 69.94 409 HIS A CA 1
ATOM 3231 C C . HIS A 1 409 ? 16.439 -8.025 -34.226 1.00 69.94 409 HIS A C 1
ATOM 3233 O O . HIS A 1 409 ? 16.595 -8.571 -35.315 1.00 69.94 409 HIS A O 1
ATOM 3239 N N . GLU A 1 410 ? 17.354 -7.188 -33.740 1.00 68.94 410 GLU A N 1
ATOM 3240 C CA . GLU A 1 410 ? 18.640 -6.943 -34.384 1.00 68.94 410 GLU A CA 1
ATOM 3241 C C . GLU A 1 410 ? 19.661 -7.993 -33.901 1.00 68.94 410 GLU A C 1
ATOM 3243 O O . GLU A 1 410 ? 19.587 -8.452 -32.755 1.00 68.94 410 GLU A O 1
ATOM 3248 N N . PRO A 1 411 ? 20.643 -8.389 -34.731 1.00 75.25 411 PRO A N 1
ATOM 3249 C CA . PRO A 1 411 ? 21.691 -9.298 -34.287 1.00 75.25 411 PRO A CA 1
ATOM 3250 C C . PRO A 1 411 ? 22.470 -8.678 -33.119 1.00 75.25 411 PRO A C 1
ATOM 3252 O O . PRO A 1 411 ? 22.814 -7.498 -33.145 1.00 75.25 411 PRO A O 1
ATOM 3255 N N . LEU A 1 412 ? 22.804 -9.492 -32.109 1.00 72.31 412 LEU A N 1
ATOM 3256 C CA . LEU A 1 412 ? 23.508 -9.056 -30.889 1.00 72.31 412 LEU A CA 1
ATOM 3257 C C . LEU A 1 412 ? 24.826 -8.319 -31.173 1.00 72.31 412 LEU A C 1
ATOM 3259 O O . LEU A 1 412 ? 25.269 -7.501 -30.369 1.00 72.31 412 LEU A O 1
ATOM 3263 N N . THR A 1 413 ? 25.442 -8.576 -32.326 1.00 71.38 413 THR A N 1
ATOM 3264 C CA . THR A 1 413 ? 26.618 -7.844 -32.804 1.00 71.38 413 THR A CA 1
ATOM 3265 C C . THR A 1 413 ? 26.340 -6.346 -32.931 1.00 71.38 413 THR A C 1
ATOM 3267 O O . THR A 1 413 ? 27.187 -5.539 -32.558 1.00 71.38 413 THR A O 1
ATOM 3270 N N . GLU A 1 414 ? 25.141 -5.948 -33.355 1.00 70.00 414 GLU A N 1
ATOM 3271 C CA . GLU A 1 414 ? 24.742 -4.548 -33.501 1.00 70.00 414 GLU A CA 1
ATOM 3272 C C . GLU A 1 414 ? 24.580 -3.850 -32.142 1.00 70.00 414 GLU A C 1
ATOM 3274 O O . GLU A 1 414 ? 24.965 -2.688 -31.983 1.00 70.00 414 GLU A O 1
ATOM 3279 N N . ALA A 1 415 ? 24.119 -4.580 -31.118 1.00 73.50 415 ALA A N 1
ATOM 3280 C CA . ALA A 1 415 ? 24.094 -4.097 -29.737 1.00 73.50 415 ALA A CA 1
ATOM 3281 C C . ALA A 1 415 ? 25.503 -3.754 -29.232 1.00 73.50 415 ALA A C 1
ATOM 3283 O O . ALA A 1 415 ? 25.691 -2.720 -28.581 1.00 73.50 415 ALA A O 1
ATOM 3284 N N . VAL A 1 416 ? 26.482 -4.608 -29.559 1.00 75.62 416 VAL A N 1
ATOM 3285 C CA . VAL A 1 416 ? 27.897 -4.440 -29.200 1.00 75.62 416 VAL A CA 1
ATOM 3286 C C . VAL A 1 416 ? 28.510 -3.252 -29.948 1.00 75.62 416 VAL A C 1
ATOM 3288 O O . VAL A 1 416 ? 29.149 -2.411 -29.313 1.00 75.62 416 VAL A O 1
ATOM 3291 N N . TYR A 1 417 ? 28.261 -3.109 -31.255 1.00 73.00 417 TYR A N 1
ATOM 3292 C CA . TYR A 1 417 ? 28.750 -1.966 -32.043 1.00 73.00 417 TYR A CA 1
ATOM 3293 C C . TYR A 1 417 ? 28.185 -0.628 -31.545 1.00 73.00 417 TYR A C 1
ATOM 3295 O O . TYR A 1 417 ? 28.927 0.347 -31.399 1.00 73.00 417 TYR A O 1
ATOM 3303 N N . ARG A 1 418 ? 26.902 -0.590 -31.168 1.00 70.12 418 ARG A N 1
ATOM 3304 C CA . ARG A 1 418 ? 26.237 0.606 -30.623 1.00 70.12 418 ARG A CA 1
ATOM 3305 C C . ARG A 1 418 ? 26.873 1.120 -29.324 1.00 70.12 418 ARG A C 1
ATOM 3307 O O . ARG A 1 418 ? 26.831 2.319 -29.043 1.00 70.12 418 ARG A O 1
ATOM 3314 N N . ILE A 1 419 ? 27.457 0.230 -28.521 1.00 73.69 419 ILE A N 1
ATOM 3315 C CA . ILE A 1 419 ? 28.119 0.585 -27.254 1.00 73.69 419 ILE A CA 1
ATOM 3316 C C . ILE A 1 419 ? 29.588 0.879 -27.445 1.00 73.69 419 ILE A C 1
ATOM 3318 O O . ILE A 1 419 ? 30.088 1.848 -26.866 1.00 73.69 419 ILE A O 1
ATOM 3322 N N . A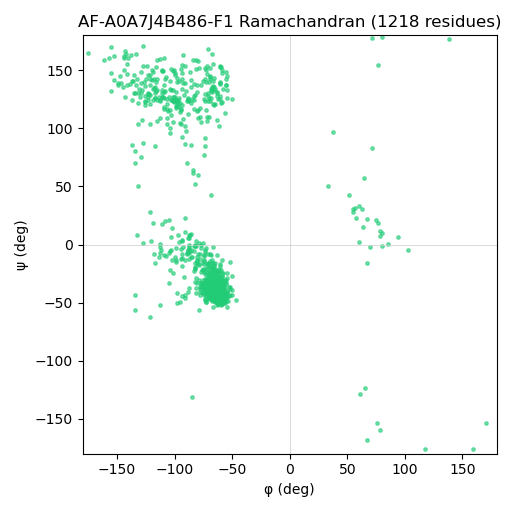LA A 1 420 ? 30.267 0.045 -28.237 1.00 69.44 420 ALA A N 1
ATOM 3323 C CA . ALA A 1 420 ? 31.665 0.241 -28.569 1.00 69.44 420 ALA A CA 1
ATOM 3324 C C . ALA A 1 420 ? 31.883 1.662 -29.103 1.00 69.44 420 ALA A C 1
ATOM 3326 O O . ALA A 1 420 ? 32.842 2.326 -28.699 1.00 69.44 420 ALA A O 1
ATOM 3327 N N . GLY A 1 421 ? 30.921 2.165 -29.885 1.00 67.88 421 GLY A N 1
ATOM 3328 C CA . GLY A 1 421 ? 31.001 3.460 -30.540 1.00 67.88 421 GLY A CA 1
ATOM 3329 C C . GLY A 1 421 ? 31.929 3.375 -31.744 1.00 67.88 421 GLY A C 1
ATOM 3330 O O . GLY A 1 421 ? 32.106 2.305 -32.314 1.00 67.88 421 GLY A O 1
ATOM 3331 N N . TYR A 1 422 ? 32.530 4.502 -32.112 1.00 65.12 422 TYR A N 1
ATOM 3332 C CA . TYR A 1 422 ? 33.482 4.578 -33.218 1.00 65.12 422 TYR A CA 1
ATOM 3333 C C . TYR A 1 422 ? 34.865 4.952 -32.688 1.00 65.12 422 TYR A C 1
ATOM 3335 O O . TYR A 1 422 ? 34.973 5.774 -31.771 1.00 65.12 422 TYR A O 1
ATOM 3343 N N . GLY A 1 423 ? 35.911 4.368 -33.273 1.00 62.78 423 GLY A N 1
ATOM 3344 C CA . GLY A 1 423 ? 37.295 4.655 -32.902 1.00 62.78 423 GLY A CA 1
ATOM 3345 C C . GLY A 1 423 ? 37.676 6.113 -33.180 1.00 62.78 423 GLY A C 1
ATOM 3346 O O . GLY A 1 423 ? 37.491 6.619 -34.288 1.00 62.78 423 GLY A O 1
ATOM 3347 N N . GLY A 1 424 ? 38.219 6.804 -32.176 1.00 61.16 424 GLY A N 1
ATOM 3348 C CA . GLY A 1 424 ? 38.713 8.175 -32.321 1.00 61.16 424 GLY A CA 1
ATOM 3349 C C . GLY A 1 424 ? 40.075 8.226 -33.025 1.00 61.16 424 GLY A C 1
ATOM 3350 O O . GLY A 1 424 ? 40.972 7.450 -32.711 1.00 61.16 424 GLY A O 1
ATOM 3351 N N . ARG A 1 425 ? 40.271 9.178 -33.951 1.00 54.38 425 ARG A N 1
ATOM 3352 C CA . ARG A 1 425 ? 41.539 9.363 -34.696 1.00 54.38 425 ARG A CA 1
ATOM 3353 C C . ARG A 1 425 ? 42.703 9.958 -33.867 1.00 54.38 425 ARG A C 1
ATOM 3355 O O . ARG A 1 425 ? 43.807 10.063 -34.384 1.00 54.38 425 ARG A O 1
ATOM 3362 N N . GLY A 1 426 ? 42.499 10.313 -32.594 1.00 63.94 426 GLY A N 1
ATOM 3363 C CA . GLY A 1 426 ? 43.459 11.063 -31.759 1.00 63.94 426 GLY A CA 1
ATOM 3364 C C . GLY A 1 426 ? 44.463 10.248 -30.921 1.00 63.94 426 GLY A C 1
ATOM 3365 O O . GLY A 1 426 ? 44.945 10.763 -29.917 1.00 63.94 426 GLY A O 1
ATOM 3366 N N . LYS A 1 427 ? 44.785 8.986 -31.265 1.00 69.25 427 LYS A N 1
ATOM 3367 C CA . LYS A 1 427 ? 45.593 8.081 -30.402 1.00 69.25 427 LYS A CA 1
ATOM 3368 C C . LYS A 1 427 ? 46.940 8.675 -29.931 1.00 69.25 427 LYS A C 1
ATOM 3370 O O . LYS A 1 427 ? 47.339 8.436 -28.795 1.00 69.25 427 LYS A O 1
ATOM 3375 N N . MET A 1 428 ? 47.627 9.461 -30.764 1.00 74.94 428 MET A N 1
ATOM 3376 C CA . MET A 1 428 ? 48.960 10.003 -30.441 1.00 74.94 428 MET A CA 1
ATOM 3377 C C . MET A 1 428 ? 48.937 11.123 -29.390 1.00 74.94 428 MET A C 1
ATOM 3379 O O . MET A 1 428 ? 49.854 11.219 -28.576 1.00 74.94 428 MET A O 1
ATOM 3383 N N . GLU A 1 429 ? 47.883 11.938 -29.366 1.00 79.38 429 GLU A N 1
ATOM 3384 C CA . GLU A 1 429 ? 47.738 13.048 -28.413 1.00 79.38 429 GLU A CA 1
ATOM 3385 C C . GLU A 1 429 ? 47.503 12.523 -26.989 1.00 79.38 429 GLU A C 1
ATOM 3387 O O . GLU A 1 429 ? 48.082 13.030 -26.027 1.00 79.38 429 GLU A O 1
ATOM 3392 N N . TYR A 1 430 ? 46.733 11.437 -26.857 1.00 79.88 430 TYR A N 1
ATOM 3393 C CA . TYR A 1 430 ? 46.493 10.771 -25.576 1.00 79.88 430 TYR A CA 1
ATOM 3394 C C . TYR A 1 430 ? 47.746 10.107 -25.005 1.00 79.88 430 TYR A C 1
ATOM 3396 O O . TYR A 1 430 ? 47.975 10.191 -23.800 1.00 79.88 430 TYR A O 1
ATOM 3404 N N . ILE A 1 431 ? 48.574 9.483 -25.852 1.00 84.19 431 ILE A N 1
ATOM 3405 C CA . ILE A 1 431 ? 49.837 8.866 -25.417 1.00 84.19 431 ILE A CA 1
ATOM 3406 C C . ILE A 1 431 ? 50.766 9.941 -24.844 1.00 84.19 431 ILE A C 1
ATOM 3408 O O . ILE A 1 431 ? 51.311 9.771 -23.754 1.00 84.19 431 ILE A O 1
ATOM 3412 N N . ALA A 1 432 ? 50.901 11.073 -25.542 1.00 86.06 432 ALA A N 1
ATOM 3413 C CA . ALA A 1 432 ? 51.717 12.189 -25.075 1.00 86.06 432 ALA A CA 1
ATOM 3414 C C . ALA A 1 432 ? 51.196 12.763 -23.744 1.00 86.06 432 ALA A C 1
ATOM 3416 O O . ALA A 1 432 ? 51.971 12.941 -22.803 1.00 86.06 432 ALA A O 1
ATOM 3417 N N . ALA A 1 433 ? 49.883 12.988 -23.626 1.00 86.88 433 ALA A N 1
ATOM 3418 C CA . ALA A 1 433 ? 49.268 13.501 -22.402 1.00 86.88 433 ALA A CA 1
ATOM 3419 C C . ALA A 1 433 ? 49.407 12.535 -21.207 1.00 86.88 433 ALA A C 1
ATOM 3421 O O . ALA A 1 433 ? 49.689 12.980 -20.091 1.00 86.88 433 ALA A O 1
ATOM 3422 N N . ALA A 1 434 ? 49.265 11.223 -21.429 1.00 88.88 434 ALA A N 1
ATOM 3423 C CA . ALA A 1 434 ? 49.433 10.202 -20.393 1.00 88.88 434 ALA A CA 1
ATOM 3424 C C . ALA A 1 434 ? 50.871 10.170 -19.853 1.00 88.88 434 ALA A C 1
ATOM 3426 O O . ALA A 1 434 ? 51.078 10.169 -18.643 1.00 88.88 434 ALA A O 1
ATOM 3427 N N . ILE A 1 435 ? 51.876 10.215 -20.736 1.00 91.69 435 ILE A N 1
ATOM 3428 C CA . ILE A 1 435 ? 53.292 10.214 -20.334 1.00 91.69 435 ILE A CA 1
ATOM 3429 C C . ILE A 1 435 ? 53.626 11.461 -19.503 1.00 91.69 435 ILE A C 1
ATOM 3431 O O . ILE A 1 435 ? 54.250 11.347 -18.448 1.00 91.69 435 ILE A O 1
ATOM 3435 N N . ILE A 1 436 ? 53.183 12.643 -19.947 1.00 92.12 436 ILE A N 1
ATOM 3436 C CA . ILE A 1 436 ? 53.445 13.914 -19.251 1.00 92.12 436 ILE A CA 1
ATOM 3437 C C . ILE A 1 436 ? 52.821 13.914 -17.850 1.00 92.12 436 ILE A C 1
ATOM 3439 O O . ILE A 1 436 ? 53.478 14.284 -16.877 1.00 92.12 436 ILE A O 1
ATOM 3443 N N . THR A 1 437 ? 51.565 13.480 -17.731 1.00 92.06 437 THR A N 1
ATOM 3444 C CA . THR A 1 437 ? 50.844 13.464 -16.448 1.00 92.06 437 THR A CA 1
ATOM 3445 C C . THR A 1 437 ? 51.395 12.412 -15.484 1.00 92.06 437 THR A C 1
ATOM 3447 O O . THR A 1 437 ? 51.590 12.723 -14.311 1.00 92.06 437 THR A O 1
ATOM 3450 N N . LEU A 1 438 ? 51.763 11.215 -15.956 1.00 93.94 438 LEU A N 1
ATOM 3451 C CA . LEU A 1 438 ? 52.426 10.204 -15.119 1.00 93.94 438 LEU A CA 1
ATOM 3452 C C . LEU A 1 438 ? 53.776 10.695 -14.579 1.00 93.94 438 LEU A C 1
ATOM 3454 O O . LEU A 1 438 ? 54.062 10.518 -13.393 1.00 93.94 438 LEU A O 1
ATOM 3458 N N . ALA A 1 439 ? 54.594 11.337 -15.419 1.00 92.00 439 ALA A N 1
ATOM 3459 C CA . ALA A 1 439 ? 55.890 11.871 -15.007 1.00 92.00 439 ALA A CA 1
ATOM 3460 C C . ALA A 1 439 ? 55.741 13.003 -13.975 1.00 92.00 439 ALA A C 1
ATOM 3462 O O . ALA A 1 439 ? 56.407 12.989 -12.938 1.00 92.00 439 ALA A O 1
ATOM 3463 N N . LEU A 1 440 ? 54.825 13.946 -14.222 1.00 93.12 440 LEU A N 1
ATOM 3464 C CA . LEU A 1 440 ? 54.563 15.071 -13.322 1.00 93.12 440 LEU A CA 1
ATOM 3465 C C . LEU A 1 440 ? 53.976 14.616 -11.977 1.00 93.12 440 LEU A C 1
ATOM 3467 O O . LEU A 1 440 ? 54.419 15.076 -10.927 1.00 93.12 440 LEU A O 1
ATOM 3471 N N . GLY A 1 441 ? 53.012 13.691 -11.997 1.00 91.06 441 GLY A N 1
ATOM 3472 C CA . GLY A 1 441 ? 52.420 13.124 -10.786 1.00 91.06 441 GLY A CA 1
ATOM 3473 C C . GLY A 1 441 ? 53.449 12.367 -9.947 1.00 91.06 441 GLY A C 1
ATOM 3474 O O . GLY A 1 441 ? 53.546 12.596 -8.744 1.00 91.06 441 GLY A O 1
ATOM 3475 N N . SER A 1 442 ? 54.292 11.549 -10.589 1.00 92.50 442 SER A N 1
ATOM 3476 C CA . SER A 1 442 ? 55.370 10.820 -9.905 1.00 92.50 442 SER A CA 1
ATOM 3477 C C . SER A 1 442 ? 56.354 11.763 -9.216 1.00 92.50 442 SER A C 1
ATOM 3479 O O . SER A 1 442 ? 56.719 11.536 -8.065 1.00 92.50 442 SER A O 1
ATOM 3481 N N . TYR A 1 443 ? 56.749 12.843 -9.898 1.00 93.69 443 TYR A N 1
ATOM 3482 C CA . TYR A 1 443 ? 57.636 13.858 -9.335 1.00 93.69 443 TYR A CA 1
ATOM 3483 C C . TYR A 1 443 ? 57.035 14.498 -8.076 1.00 93.69 443 TYR A C 1
ATOM 3485 O O . TYR A 1 443 ? 57.689 14.532 -7.035 1.00 93.69 443 TYR A O 1
ATOM 3493 N N . LEU A 1 444 ? 55.769 14.928 -8.135 1.00 92.06 444 LEU A N 1
ATOM 3494 C CA . LEU A 1 444 ? 55.088 15.563 -7.003 1.00 92.06 444 LEU A CA 1
ATOM 3495 C C . LEU A 1 444 ? 54.939 14.623 -5.799 1.00 92.06 444 LEU A C 1
ATOM 3497 O O . LEU A 1 444 ? 55.202 15.041 -4.672 1.00 92.06 444 LEU A O 1
ATOM 3501 N N . ILE A 1 445 ? 54.582 13.354 -6.030 1.00 92.25 445 ILE A N 1
ATOM 3502 C CA . ILE A 1 445 ? 54.453 12.348 -4.963 1.00 92.25 445 ILE A CA 1
ATOM 3503 C C . ILE A 1 445 ? 55.799 12.121 -4.265 1.00 92.25 445 ILE A C 1
ATOM 3505 O O . ILE A 1 445 ? 55.852 12.119 -3.038 1.00 92.25 445 ILE A O 1
ATOM 3509 N N . ILE A 1 446 ? 56.892 11.983 -5.024 1.00 90.62 446 ILE A N 1
ATOM 3510 C CA . ILE A 1 446 ? 58.237 11.779 -4.460 1.00 90.62 446 ILE A CA 1
ATOM 3511 C C . ILE A 1 446 ? 58.672 12.994 -3.628 1.00 90.62 446 ILE A C 1
ATOM 3513 O O . ILE A 1 446 ? 59.251 12.830 -2.557 1.00 90.62 446 ILE A O 1
ATOM 3517 N N . THR A 1 447 ? 58.364 14.215 -4.081 1.00 88.25 447 THR A N 1
ATOM 3518 C CA . THR A 1 447 ? 58.725 15.443 -3.350 1.00 88.25 447 THR A CA 1
ATOM 3519 C C . THR A 1 447 ? 57.899 15.694 -2.087 1.00 88.25 447 THR A C 1
ATOM 3521 O O . THR A 1 447 ? 58.342 16.446 -1.223 1.00 88.25 447 THR A O 1
ATOM 3524 N N . ALA A 1 448 ? 56.713 15.090 -1.961 1.00 84.56 448 ALA A N 1
ATOM 3525 C CA . ALA A 1 448 ? 55.792 15.356 -0.856 1.00 84.56 448 ALA A CA 1
ATOM 3526 C C . ALA A 1 448 ? 56.137 14.612 0.452 1.00 84.56 448 ALA A C 1
ATOM 3528 O O . ALA A 1 448 ? 55.640 15.014 1.506 1.00 84.56 448 ALA A O 1
ATOM 3529 N N . GLY A 1 449 ? 56.987 13.577 0.399 1.00 77.94 449 GLY A N 1
ATOM 3530 C CA . GLY A 1 449 ? 57.383 12.767 1.562 1.00 77.94 449 GLY A CA 1
ATOM 3531 C C . GLY A 1 449 ? 56.273 11.850 2.103 1.00 77.94 449 GLY A C 1
ATOM 3532 O O . GLY A 1 449 ? 55.152 11.837 1.592 1.00 77.94 449 GLY A O 1
ATOM 3533 N N . GLU A 1 450 ? 56.582 11.054 3.134 1.00 78.62 450 GLU A N 1
ATOM 3534 C CA . GLU A 1 450 ? 55.598 10.170 3.781 1.00 78.62 450 GLU A CA 1
ATOM 3535 C C . GLU A 1 450 ? 54.746 10.916 4.827 1.00 78.62 450 GLU A C 1
ATOM 3537 O O . GLU A 1 450 ? 55.276 11.736 5.583 1.00 78.62 450 GLU A O 1
ATOM 3542 N N . PRO A 1 451 ? 53.425 10.659 4.887 1.00 78.62 451 PRO A N 1
ATOM 3543 C CA . PRO A 1 451 ? 52.543 11.284 5.867 1.00 78.62 451 PRO A CA 1
ATOM 3544 C C . PRO A 1 451 ? 52.749 10.717 7.281 1.00 78.62 451 PRO A C 1
ATOM 3546 O O . PRO A 1 451 ? 53.108 9.559 7.465 1.00 78.62 451 PRO A O 1
ATOM 3549 N N . VAL A 1 452 ? 52.472 11.540 8.297 1.00 70.38 452 VAL A N 1
ATOM 3550 C CA . VAL A 1 452 ? 52.682 11.201 9.720 1.00 70.38 452 VAL A CA 1
ATOM 3551 C C . VAL A 1 452 ? 51.520 10.386 10.317 1.00 70.38 452 VAL A C 1
ATOM 3553 O O . VAL A 1 452 ? 51.703 9.687 11.311 1.00 70.38 452 VAL A O 1
ATOM 3556 N N . SER A 1 453 ? 50.317 10.461 9.738 1.00 69.31 453 SER A N 1
ATOM 3557 C CA . SER A 1 453 ? 49.121 9.765 10.234 1.00 69.31 453 SER A CA 1
ATOM 3558 C C . SER A 1 453 ? 48.859 8.456 9.489 1.00 69.31 453 SER A C 1
ATOM 3560 O O . SER A 1 453 ? 48.934 8.415 8.264 1.00 69.31 453 SER A O 1
ATOM 3562 N N . ALA A 1 454 ? 48.455 7.415 10.223 1.00 62.97 454 ALA A N 1
ATOM 3563 C CA . ALA A 1 454 ? 48.023 6.139 9.644 1.00 62.97 454 ALA A CA 1
ATOM 3564 C C . ALA A 1 454 ? 46.623 6.208 8.997 1.00 62.97 454 ALA A C 1
ATOM 3566 O O . ALA A 1 454 ? 46.297 5.385 8.145 1.00 62.97 454 ALA A O 1
ATOM 3567 N N . ASP A 1 455 ? 45.797 7.184 9.390 1.00 73.12 455 ASP A N 1
ATOM 3568 C CA . ASP A 1 455 ? 44.482 7.410 8.788 1.00 73.12 455 ASP A CA 1
ATOM 3569 C C . ASP A 1 455 ? 44.627 8.030 7.388 1.00 73.12 455 ASP A C 1
ATOM 3571 O O . ASP A 1 455 ? 45.236 9.093 7.220 1.00 73.12 455 ASP A O 1
ATOM 3575 N N . LEU A 1 456 ? 44.049 7.354 6.389 1.00 72.19 456 LEU A N 1
ATOM 3576 C CA . LEU A 1 456 ? 44.111 7.714 4.973 1.00 72.19 456 LEU A CA 1
ATOM 3577 C C . LEU A 1 456 ? 43.597 9.140 4.702 1.00 72.19 456 LEU A C 1
ATOM 3579 O O . LEU A 1 456 ? 44.213 9.884 3.936 1.00 72.19 456 LEU A O 1
ATOM 3583 N N . ILE A 1 457 ? 42.479 9.534 5.320 1.00 71.38 457 ILE A N 1
ATOM 3584 C CA . ILE A 1 457 ? 41.823 10.826 5.063 1.00 71.38 457 ILE A CA 1
ATOM 3585 C C . ILE A 1 457 ? 42.614 11.948 5.736 1.00 71.38 457 ILE A C 1
ATOM 3587 O O . ILE A 1 457 ? 42.853 13.010 5.148 1.00 71.38 457 ILE A O 1
ATOM 3591 N N . GLN A 1 458 ? 43.075 11.703 6.960 1.00 68.81 458 GLN A N 1
ATOM 3592 C CA . GLN A 1 458 ? 43.895 12.661 7.692 1.00 68.81 458 GLN A CA 1
ATOM 3593 C C . GLN A 1 458 ? 45.249 12.890 6.999 1.00 68.81 458 GLN A C 1
ATOM 3595 O O . GLN A 1 458 ? 45.686 14.032 6.869 1.00 68.81 458 GLN A O 1
ATOM 3600 N N . ALA A 1 459 ? 45.858 11.833 6.456 1.00 73.94 459 ALA A N 1
ATOM 3601 C CA . ALA A 1 459 ? 47.124 11.901 5.729 1.00 73.94 459 ALA A CA 1
ATOM 3602 C C . ALA A 1 459 ? 47.022 12.708 4.423 1.00 73.94 459 ALA A C 1
ATOM 3604 O O . ALA A 1 459 ? 47.902 13.515 4.121 1.00 73.94 459 ALA A O 1
ATOM 3605 N N . LEU A 1 460 ? 45.938 12.524 3.660 1.00 74.75 460 LEU A N 1
ATOM 3606 C CA . LEU A 1 460 ? 45.707 13.242 2.401 1.00 74.75 460 LEU A CA 1
ATOM 3607 C C . LEU A 1 460 ? 45.293 14.705 2.618 1.00 74.75 460 LEU A C 1
ATOM 3609 O O . LEU A 1 460 ? 45.703 15.575 1.852 1.00 74.75 460 LEU A O 1
ATOM 3613 N N . SER A 1 461 ? 44.502 14.989 3.658 1.00 71.94 461 SER A N 1
ATOM 3614 C CA . SER A 1 461 ? 44.074 16.360 3.988 1.00 71.94 461 SER A CA 1
ATOM 3615 C C . SER A 1 461 ? 45.200 17.213 4.584 1.00 71.94 461 SER A C 1
ATOM 3617 O O . SER A 1 461 ? 45.240 18.420 4.350 1.00 71.94 461 SER A O 1
ATOM 3619 N N . ALA A 1 462 ? 46.145 16.595 5.299 1.00 73.94 462 ALA A N 1
ATOM 3620 C CA . ALA A 1 462 ? 47.292 17.284 5.883 1.00 73.94 462 ALA A CA 1
ATOM 3621 C C . ALA A 1 462 ? 48.396 17.620 4.861 1.00 73.94 462 ALA A C 1
ATOM 3623 O O . ALA A 1 462 ? 49.175 18.543 5.095 1.00 73.94 462 ALA A O 1
ATOM 3624 N N . ASN A 1 463 ? 48.475 16.900 3.733 1.00 82.81 463 ASN A N 1
ATOM 3625 C CA . ASN A 1 463 ? 49.508 17.090 2.711 1.00 82.81 463 ASN A CA 1
ATOM 3626 C C . ASN A 1 463 ? 48.889 17.274 1.315 1.00 82.81 463 ASN A C 1
ATOM 3628 O O . ASN A 1 463 ? 48.723 16.334 0.534 1.00 82.81 463 ASN A O 1
ATOM 3632 N N . THR A 1 464 ? 48.570 18.526 0.988 1.00 82.25 464 THR A N 1
ATOM 3633 C CA . THR A 1 464 ? 47.940 18.909 -0.284 1.00 82.25 464 THR A CA 1
ATOM 3634 C C . THR A 1 464 ? 48.796 18.565 -1.504 1.00 82.25 464 THR A C 1
ATOM 3636 O O . THR A 1 464 ? 48.252 18.159 -2.530 1.00 82.25 464 THR A O 1
ATOM 3639 N N . THR A 1 465 ? 50.125 18.657 -1.403 1.00 86.88 465 THR A N 1
ATOM 3640 C CA . THR A 1 465 ? 51.051 18.289 -2.488 1.00 86.88 465 THR A CA 1
ATOM 3641 C C . THR A 1 465 ? 50.974 16.797 -2.805 1.00 86.88 465 THR A C 1
ATOM 3643 O O . THR A 1 465 ? 50.930 16.421 -3.977 1.00 86.88 465 THR A O 1
ATOM 3646 N N . LEU A 1 466 ? 50.890 15.948 -1.773 1.00 87.44 466 LEU A N 1
ATOM 3647 C CA . LEU A 1 466 ? 50.736 14.499 -1.919 1.00 87.44 466 LEU A CA 1
ATOM 3648 C C . LEU A 1 466 ? 49.406 14.143 -2.598 1.00 87.44 466 LEU A C 1
ATOM 3650 O O . LEU A 1 466 ? 49.383 13.317 -3.513 1.00 87.44 466 LEU A O 1
ATOM 3654 N N . LEU A 1 467 ? 48.311 14.802 -2.202 1.00 86.06 467 LEU A N 1
ATOM 3655 C CA . LEU A 1 467 ? 46.995 14.631 -2.821 1.00 86.06 467 LEU A CA 1
ATOM 3656 C C . LEU A 1 467 ? 47.011 15.034 -4.305 1.00 86.06 467 LEU A C 1
ATOM 3658 O O . LEU A 1 467 ? 46.599 14.252 -5.162 1.00 86.06 467 LEU A O 1
ATOM 3662 N N . ILE A 1 468 ? 47.526 16.227 -4.619 1.00 87.31 468 ILE A N 1
ATOM 3663 C CA . ILE A 1 468 ? 47.600 16.741 -5.996 1.00 87.31 468 ILE A CA 1
ATOM 3664 C C . ILE A 1 468 ? 48.474 15.830 -6.866 1.00 87.31 468 ILE A C 1
ATOM 3666 O O . ILE A 1 468 ? 48.069 15.466 -7.971 1.00 87.31 468 ILE A O 1
ATOM 3670 N N . GLY A 1 469 ? 49.638 15.407 -6.362 1.00 89.62 469 GLY A N 1
ATOM 3671 C CA . GLY A 1 469 ? 50.524 14.482 -7.071 1.00 89.62 469 GLY A CA 1
ATOM 3672 C C . GLY A 1 469 ? 49.850 13.144 -7.383 1.00 89.62 469 GLY A C 1
ATOM 3673 O O . GLY A 1 469 ? 49.918 12.668 -8.517 1.00 89.62 469 GLY A O 1
ATOM 3674 N N . SER A 1 470 ? 49.123 12.585 -6.411 1.00 90.44 470 SER A N 1
ATOM 3675 C CA . SER A 1 470 ? 48.391 11.319 -6.562 1.00 90.44 470 SER A CA 1
ATOM 3676 C C . SER A 1 470 ? 47.259 11.412 -7.592 1.00 90.44 470 SER A C 1
ATOM 3678 O O . SER A 1 470 ? 47.085 10.503 -8.402 1.00 90.44 470 SER A O 1
ATOM 3680 N N . LEU A 1 471 ? 46.521 12.527 -7.625 1.00 89.38 471 LEU A N 1
ATOM 3681 C CA . LEU A 1 471 ? 45.450 12.756 -8.604 1.00 89.38 471 LEU A CA 1
ATOM 3682 C C . LEU A 1 471 ? 45.982 12.969 -10.029 1.00 89.38 471 LEU A C 1
ATOM 3684 O O . LEU A 1 471 ? 45.394 12.464 -10.986 1.00 89.38 471 LEU A O 1
ATOM 3688 N N . ILE A 1 472 ? 47.103 13.679 -10.188 1.00 91.50 472 ILE A N 1
ATOM 3689 C CA . ILE A 1 472 ? 47.747 13.867 -11.499 1.00 91.50 472 ILE A CA 1
ATOM 3690 C C . ILE A 1 472 ? 48.284 12.530 -12.027 1.00 91.50 472 ILE A C 1
ATOM 3692 O O . ILE A 1 472 ? 48.127 12.224 -13.210 1.00 91.50 472 ILE A O 1
ATOM 3696 N N . PHE A 1 473 ? 48.861 11.705 -11.152 1.00 94.00 473 PHE A N 1
ATOM 3697 C CA . PHE A 1 473 ? 49.305 10.361 -11.514 1.00 94.00 473 PHE A CA 1
ATOM 3698 C C . PHE A 1 473 ? 48.126 9.463 -11.929 1.00 94.00 473 PHE A C 1
ATOM 3700 O O . PHE A 1 473 ? 48.185 8.801 -12.966 1.00 94.00 473 PHE A O 1
ATOM 3707 N N . LEU A 1 474 ? 47.016 9.503 -11.181 1.00 92.19 474 LEU A N 1
ATOM 3708 C CA . LEU A 1 474 ? 45.774 8.809 -11.532 1.00 92.19 474 LEU A CA 1
ATOM 3709 C C . LEU A 1 474 ? 45.244 9.228 -12.912 1.00 92.19 474 LEU A C 1
ATOM 3711 O O . LEU A 1 474 ? 44.847 8.369 -13.699 1.00 92.19 474 LEU A O 1
ATOM 3715 N N . LEU A 1 475 ? 45.250 10.527 -13.226 1.00 89.31 475 LEU A N 1
ATOM 3716 C CA . LEU A 1 475 ? 44.823 11.026 -14.537 1.00 89.31 475 LEU A CA 1
ATOM 3717 C C . LEU A 1 475 ? 45.643 10.385 -15.665 1.00 89.31 475 LEU A C 1
ATOM 3719 O O . LEU A 1 475 ? 45.078 9.960 -16.672 1.00 89.31 475 LEU A O 1
ATOM 3723 N N . GLY A 1 476 ? 46.953 10.246 -15.466 1.00 91.56 476 GLY A N 1
ATOM 3724 C CA . GLY A 1 476 ? 47.833 9.557 -16.403 1.00 91.56 476 GLY A CA 1
ATOM 3725 C C . GLY A 1 476 ? 47.472 8.082 -16.612 1.00 91.56 476 GLY A C 1
ATOM 3726 O O . GLY A 1 476 ? 47.431 7.618 -17.753 1.00 91.56 476 GLY A O 1
ATOM 3727 N N . LEU A 1 477 ? 47.124 7.358 -15.540 1.00 91.88 477 LEU A N 1
ATOM 3728 C CA . LEU A 1 477 ? 46.651 5.969 -15.626 1.00 91.88 477 LEU A CA 1
ATOM 3729 C C . LEU A 1 477 ? 45.315 5.855 -16.382 1.00 91.88 477 LEU A C 1
ATOM 3731 O O . LEU A 1 477 ? 45.151 4.963 -17.216 1.00 91.88 477 LEU A O 1
ATOM 3735 N N . ILE A 1 478 ? 44.376 6.778 -16.146 1.00 89.00 478 ILE A N 1
ATOM 3736 C CA . ILE A 1 478 ? 43.079 6.816 -16.844 1.00 89.00 478 ILE A CA 1
ATOM 3737 C C . ILE A 1 478 ? 43.279 7.038 -18.346 1.00 89.00 478 ILE A C 1
ATOM 3739 O O . ILE A 1 478 ? 42.712 6.300 -19.154 1.00 89.00 478 ILE A O 1
ATOM 3743 N N . LEU A 1 479 ? 44.123 7.997 -18.738 1.00 87.75 479 LEU A N 1
ATOM 3744 C CA . LEU A 1 479 ? 44.421 8.254 -20.151 1.00 87.75 479 LEU A CA 1
ATOM 3745 C C . LEU A 1 479 ? 45.046 7.030 -20.836 1.00 87.75 479 LEU A C 1
ATOM 3747 O O . LEU A 1 479 ? 44.678 6.701 -21.964 1.00 87.75 479 LEU A O 1
ATOM 3751 N N . LEU A 1 480 ? 45.934 6.316 -20.137 1.00 88.06 480 LEU A N 1
ATOM 3752 C CA . LEU A 1 480 ? 46.530 5.074 -20.628 1.00 88.06 480 LEU A CA 1
ATOM 3753 C C . LEU A 1 480 ? 45.481 3.963 -20.813 1.00 88.06 480 LEU A C 1
ATOM 3755 O O . LEU A 1 480 ? 45.514 3.244 -21.812 1.00 88.06 480 LEU A O 1
ATOM 3759 N N . SER A 1 481 ? 44.512 3.856 -19.899 1.00 87.12 481 SER A N 1
ATOM 3760 C CA . SER A 1 481 ? 43.446 2.849 -19.975 1.00 87.12 481 SER A CA 1
ATOM 3761 C C . SER A 1 481 ? 42.553 3.003 -21.213 1.00 87.12 481 SER A C 1
ATOM 3763 O O . SER A 1 481 ? 42.206 2.000 -21.833 1.00 87.12 481 SER A O 1
ATOM 3765 N N . PHE A 1 482 ? 42.256 4.236 -21.646 1.00 84.50 482 PHE A N 1
ATOM 3766 C CA . PHE A 1 482 ? 41.467 4.479 -22.861 1.00 84.50 482 PHE A CA 1
ATOM 3767 C C . PHE A 1 482 ? 42.183 4.021 -24.131 1.00 84.50 482 PHE A C 1
ATOM 3769 O O . PHE A 1 482 ? 41.546 3.511 -25.051 1.00 84.50 482 PHE A O 1
ATOM 3776 N N . ILE A 1 483 ? 43.509 4.171 -24.177 1.00 85.06 483 ILE A N 1
ATOM 3777 C CA . ILE A 1 483 ? 44.318 3.705 -25.308 1.00 85.06 483 ILE A CA 1
ATOM 3778 C C . ILE A 1 483 ? 44.266 2.178 -25.386 1.00 85.06 483 ILE A C 1
ATOM 3780 O O . ILE A 1 483 ? 44.045 1.621 -26.462 1.00 85.06 483 ILE A O 1
ATOM 3784 N N . VAL A 1 484 ? 44.432 1.507 -24.243 1.00 84.62 484 VAL A N 1
ATOM 3785 C CA . VAL A 1 484 ? 44.343 0.044 -24.145 1.00 84.62 484 VAL A CA 1
ATOM 3786 C C . VAL A 1 484 ? 42.948 -0.439 -24.548 1.00 84.62 484 VAL A C 1
ATOM 3788 O O . VAL A 1 484 ? 42.827 -1.388 -25.318 1.00 84.62 484 VAL A O 1
ATOM 3791 N N . GLU A 1 485 ? 41.895 0.236 -24.093 1.00 81.75 485 GLU A N 1
ATOM 3792 C CA . GLU A 1 485 ? 40.512 -0.094 -24.434 1.00 81.75 485 GLU A CA 1
ATOM 3793 C C . GLU A 1 485 ? 40.234 0.026 -25.939 1.00 81.75 485 GLU A C 1
ATOM 3795 O O . GLU A 1 485 ? 39.666 -0.893 -26.531 1.00 81.75 485 GLU A O 1
ATOM 3800 N N . ASP A 1 486 ? 40.642 1.125 -26.577 1.00 79.00 486 ASP A N 1
ATOM 3801 C CA . ASP A 1 486 ? 40.452 1.314 -28.019 1.00 79.00 486 ASP A CA 1
ATOM 3802 C C . ASP A 1 486 ? 41.255 0.297 -28.842 1.00 79.00 486 ASP A C 1
ATOM 3804 O O . ASP A 1 486 ? 40.803 -0.132 -29.904 1.00 79.00 486 ASP A O 1
ATOM 3808 N N . GLU A 1 487 ? 42.421 -0.131 -28.356 1.00 82.56 487 GLU A N 1
ATOM 3809 C CA . GLU A 1 487 ? 43.218 -1.181 -28.992 1.00 82.56 487 GLU A CA 1
ATOM 3810 C C . GLU A 1 487 ? 42.551 -2.558 -28.872 1.00 82.56 487 GLU A C 1
ATOM 3812 O O . GLU A 1 487 ? 42.433 -3.281 -29.864 1.00 82.56 487 GLU A O 1
ATOM 3817 N N . ILE A 1 488 ? 42.038 -2.898 -27.685 1.00 82.38 488 ILE A N 1
ATOM 3818 C CA . ILE A 1 488 ? 41.269 -4.128 -27.462 1.00 82.38 488 ILE A CA 1
ATOM 3819 C C . ILE A 1 488 ? 40.024 -4.135 -28.356 1.00 82.38 488 ILE A C 1
ATOM 3821 O O . ILE A 1 488 ? 39.800 -5.099 -29.087 1.00 82.38 488 ILE A O 1
ATOM 3825 N N . LYS A 1 489 ? 39.239 -3.049 -28.368 1.00 78.69 489 LYS A N 1
ATOM 3826 C CA . LYS A 1 489 ? 38.036 -2.932 -29.207 1.00 78.69 489 LYS A CA 1
ATOM 3827 C C . LYS A 1 489 ? 38.359 -3.022 -30.691 1.00 78.69 489 LYS A C 1
ATOM 3829 O O . LYS A 1 489 ? 37.644 -3.707 -31.416 1.00 78.69 489 LYS A O 1
ATOM 3834 N N . SER A 1 490 ? 39.447 -2.395 -31.136 1.00 74.62 490 SER A N 1
ATOM 3835 C CA . SER A 1 490 ? 39.891 -2.472 -32.530 1.00 74.62 490 SER A CA 1
ATOM 3836 C C . SER A 1 490 ? 40.232 -3.903 -32.949 1.00 74.62 490 SER A C 1
ATOM 3838 O O . SER A 1 490 ? 39.926 -4.287 -34.075 1.00 74.62 490 SER A O 1
ATOM 3840 N N . ARG A 1 491 ? 40.843 -4.701 -32.063 1.00 81.25 491 ARG A N 1
ATOM 3841 C CA . ARG A 1 491 ? 41.163 -6.110 -32.349 1.00 81.25 491 ARG A CA 1
ATOM 3842 C C . ARG A 1 491 ? 39.938 -7.016 -32.302 1.00 81.25 491 ARG A C 1
ATOM 3844 O O . ARG A 1 491 ? 39.845 -7.939 -33.100 1.00 81.25 491 ARG A O 1
ATOM 3851 N N . VAL A 1 492 ? 39.012 -6.757 -31.379 1.00 78.88 492 VAL A N 1
ATOM 3852 C CA . VAL A 1 492 ? 37.818 -7.592 -31.179 1.00 78.88 492 VAL A CA 1
ATOM 3853 C C . VAL A 1 492 ? 36.735 -7.316 -32.230 1.00 78.88 492 VAL A C 1
ATOM 3855 O O . VAL A 1 492 ? 36.075 -8.249 -32.672 1.00 78.88 492 VAL A O 1
ATOM 3858 N N . LEU A 1 493 ? 36.537 -6.058 -32.642 1.00 76.12 493 LEU A N 1
ATOM 3859 C CA . LEU A 1 493 ? 35.383 -5.638 -33.457 1.00 76.12 493 LEU A CA 1
ATOM 3860 C C . LEU A 1 493 ? 35.694 -5.396 -34.945 1.00 76.12 493 LEU A C 1
ATOM 3862 O O . LEU A 1 493 ? 34.765 -5.166 -35.727 1.00 76.12 493 LEU A O 1
ATOM 3866 N N . GLY A 1 494 ? 36.966 -5.473 -35.344 1.00 73.81 494 GLY A N 1
ATOM 3867 C CA . GLY A 1 494 ? 37.407 -5.388 -36.740 1.00 73.81 494 GLY A CA 1
ATOM 3868 C C . GLY A 1 494 ? 37.196 -4.019 -37.406 1.00 73.81 494 GLY A C 1
ATOM 3869 O O . GLY A 1 494 ? 36.888 -3.019 -36.755 1.00 73.81 494 GLY A O 1
ATOM 3870 N N . GLU A 1 495 ? 37.349 -3.968 -38.736 1.00 63.44 495 GLU A N 1
ATOM 3871 C CA . GLU A 1 495 ? 37.342 -2.723 -39.533 1.00 63.44 495 GLU A CA 1
ATOM 3872 C C . GLU A 1 495 ? 36.063 -1.881 -39.398 1.00 63.44 495 GLU A C 1
ATOM 3874 O O . GLU A 1 495 ? 36.093 -0.663 -39.587 1.00 63.44 495 GLU A O 1
ATOM 3879 N N . ARG A 1 496 ? 34.937 -2.505 -39.030 1.00 64.75 496 ARG A N 1
ATOM 3880 C CA . ARG A 1 496 ? 33.641 -1.831 -38.867 1.00 64.75 496 ARG A CA 1
ATOM 3881 C C . ARG A 1 496 ? 33.660 -0.782 -37.745 1.00 64.75 496 ARG A C 1
ATOM 3883 O O . ARG A 1 496 ? 32.973 0.225 -37.866 1.00 64.75 496 ARG A O 1
ATOM 3890 N N . TYR A 1 497 ? 34.492 -0.954 -36.711 1.00 65.88 497 TYR A N 1
ATOM 3891 C CA . TYR A 1 497 ? 34.662 0.020 -35.615 1.00 65.88 497 TYR A CA 1
ATOM 3892 C C . TYR A 1 497 ? 35.317 1.346 -36.065 1.00 65.88 497 TYR A C 1
ATOM 3894 O O . TYR A 1 497 ? 35.183 2.370 -35.393 1.00 65.88 497 TYR A O 1
ATOM 3902 N N . LEU A 1 498 ? 36.019 1.351 -37.207 1.00 62.62 498 LEU A N 1
ATOM 3903 C CA . LEU A 1 498 ? 36.817 2.488 -37.684 1.00 62.62 498 LEU A CA 1
ATOM 3904 C C . LEU A 1 498 ? 36.110 3.367 -38.741 1.00 62.62 498 LEU A C 1
ATOM 3906 O O . LEU A 1 498 ? 36.675 4.386 -39.143 1.00 62.62 498 LEU A O 1
ATOM 3910 N N . ARG A 1 499 ? 34.887 3.028 -39.187 1.00 59.03 499 ARG A N 1
ATOM 3911 C CA . ARG A 1 499 ? 34.123 3.796 -40.200 1.00 59.03 499 ARG A CA 1
ATOM 3912 C C . ARG A 1 499 ? 33.045 4.675 -39.533 1.00 59.03 499 ARG A C 1
ATOM 3914 O O . ARG A 1 499 ? 32.245 4.159 -38.767 1.00 59.03 499 ARG A O 1
ATOM 3921 N N . ALA A 1 500 ? 33.007 5.986 -39.807 1.00 47.69 500 ALA A N 1
ATOM 3922 C CA . ALA A 1 500 ? 32.022 6.937 -39.243 1.00 47.69 500 ALA A CA 1
ATOM 3923 C C . ALA A 1 500 ? 30.784 7.120 -40.165 1.00 47.69 500 ALA A C 1
ATOM 3925 O O . ALA A 1 500 ? 30.968 7.059 -41.381 1.00 47.69 500 ALA A O 1
ATOM 3926 N N . PRO A 1 501 ? 29.548 7.370 -39.661 1.00 53.81 501 PRO A N 1
A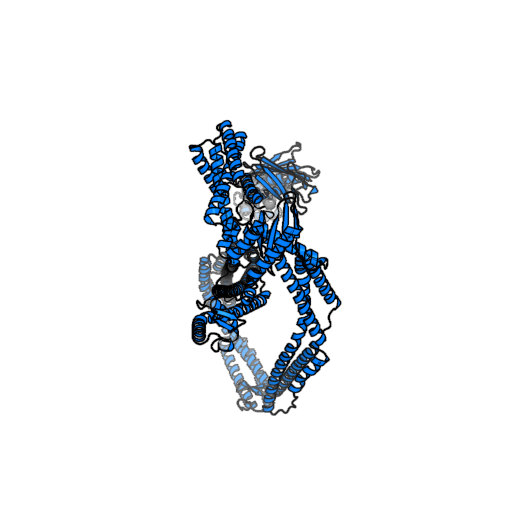TOM 3927 C CA . PRO A 1 501 ? 28.345 7.239 -40.493 1.00 53.81 501 PRO A CA 1
ATOM 3928 C C . PRO A 1 501 ? 27.737 8.552 -41.032 1.00 53.81 501 PRO A C 1
ATOM 3930 O O . PRO A 1 501 ? 27.726 9.595 -40.380 1.00 53.81 501 PRO A O 1
ATOM 3933 N N . VAL A 1 502 ? 27.123 8.407 -42.213 1.00 46.94 502 VAL A N 1
ATOM 3934 C CA . VAL A 1 502 ? 26.314 9.349 -43.023 1.00 46.94 502 VAL A CA 1
ATOM 3935 C C . VAL A 1 502 ? 24.812 9.353 -42.611 1.00 46.94 502 VAL A C 1
ATOM 3937 O O . VAL A 1 502 ? 23.964 9.978 -43.241 1.00 46.94 502 VAL A O 1
ATOM 3940 N N . GLU A 1 503 ? 24.434 8.694 -41.511 1.00 48.19 503 GLU A N 1
ATOM 3941 C CA . GLU A 1 503 ? 23.039 8.305 -41.202 1.00 48.19 503 GLU A CA 1
ATOM 3942 C C . GLU A 1 503 ? 22.051 9.402 -40.746 1.00 48.19 503 GLU A C 1
ATOM 3944 O O . GLU A 1 503 ? 20.842 9.164 -40.755 1.00 48.19 503 GLU A O 1
ATOM 3949 N N . GLN A 1 504 ? 22.477 10.612 -40.366 1.00 45.22 504 GLN A N 1
ATOM 3950 C CA . GLN A 1 504 ? 21.528 11.616 -39.837 1.00 45.22 504 GLN A CA 1
ATOM 3951 C C . GLN A 1 504 ? 20.549 12.190 -40.883 1.00 45.22 504 GLN A C 1
ATOM 3953 O O . GLN A 1 504 ? 19.502 12.717 -40.504 1.00 45.22 504 GLN A O 1
ATOM 3958 N N . GLY A 1 505 ? 20.846 12.074 -42.182 1.00 46.03 505 GLY A N 1
ATOM 3959 C CA . GLY A 1 505 ? 19.971 12.573 -43.252 1.00 46.03 505 GLY A CA 1
ATOM 3960 C C . GLY A 1 505 ? 18.761 11.678 -43.541 1.00 46.03 505 GLY A C 1
ATOM 3961 O O . GLY A 1 505 ? 17.671 12.181 -43.792 1.00 46.03 505 GLY A O 1
ATOM 3962 N N . ILE A 1 506 ? 18.922 10.355 -43.451 1.00 49.31 506 ILE A N 1
ATOM 3963 C CA . ILE A 1 506 ? 17.904 9.379 -43.883 1.00 49.31 506 ILE A CA 1
ATOM 3964 C C . ILE A 1 506 ? 16.736 9.316 -42.888 1.00 49.31 506 ILE A C 1
ATOM 3966 O O . ILE A 1 506 ? 15.574 9.242 -43.284 1.00 49.31 506 ILE A O 1
ATOM 3970 N N . ARG A 1 507 ? 17.023 9.440 -41.586 1.00 47.91 507 ARG A N 1
ATOM 3971 C CA . ARG A 1 507 ? 16.000 9.393 -40.530 1.00 47.91 507 ARG A CA 1
ATOM 3972 C C . ARG A 1 507 ? 14.998 10.551 -40.614 1.00 47.91 507 ARG A C 1
ATOM 3974 O O . ARG A 1 507 ? 13.824 10.349 -40.331 1.00 47.91 507 ARG A O 1
ATOM 3981 N N . LYS A 1 508 ? 15.436 11.745 -41.032 1.00 55.75 508 LYS A N 1
ATOM 3982 C CA . LYS A 1 508 ? 14.550 12.915 -41.173 1.00 55.75 508 LYS A CA 1
ATOM 3983 C C . LYS A 1 508 ? 13.533 12.748 -42.304 1.00 55.75 508 LYS A C 1
ATOM 3985 O O . LYS A 1 508 ? 12.398 13.179 -42.159 1.00 55.75 508 LYS A O 1
ATOM 3990 N N . VAL A 1 509 ? 13.924 12.079 -43.388 1.00 58.75 509 VAL A N 1
ATOM 3991 C CA . VAL A 1 509 ? 13.058 11.849 -44.555 1.00 58.75 509 VAL A CA 1
ATOM 3992 C C . VAL A 1 509 ? 11.975 10.803 -44.262 1.00 58.75 509 VAL A C 1
ATOM 3994 O O . VAL A 1 509 ? 10.847 10.937 -44.729 1.00 58.75 509 VAL A O 1
ATOM 3997 N N . LEU A 1 510 ? 12.288 9.779 -43.460 1.00 61.16 510 LEU A N 1
ATOM 3998 C CA . LEU A 1 510 ? 11.317 8.748 -43.071 1.00 61.16 510 LEU A CA 1
ATOM 3999 C C . LEU A 1 510 ? 10.208 9.292 -42.159 1.00 61.16 510 LEU A C 1
ATOM 4001 O O . LEU A 1 510 ? 9.037 9.030 -42.419 1.00 61.16 510 LEU A O 1
ATOM 4005 N N . VAL A 1 511 ? 10.566 10.095 -41.153 1.00 70.12 511 VAL A N 1
ATOM 4006 C CA . VAL A 1 511 ? 9.599 10.676 -40.201 1.00 70.12 511 VAL A CA 1
ATOM 4007 C C . VAL A 1 511 ? 8.630 11.637 -40.898 1.00 70.12 511 VAL A C 1
ATOM 4009 O O . VAL A 1 511 ? 7.433 11.620 -40.622 1.00 70.12 511 VAL A O 1
ATOM 4012 N N . GLU A 1 512 ? 9.113 12.427 -41.865 1.00 75.69 512 GLU A N 1
ATOM 4013 C CA . GLU A 1 512 ? 8.249 13.328 -42.640 1.00 75.69 512 GLU A CA 1
ATOM 4014 C C . GLU A 1 512 ? 7.160 12.565 -43.418 1.00 75.69 512 GLU A C 1
ATOM 4016 O O . GLU A 1 512 ? 6.011 13.007 -43.500 1.00 75.69 512 GLU A O 1
ATOM 4021 N N . LYS A 1 513 ? 7.508 11.402 -43.983 1.00 75.94 513 LYS A N 1
ATOM 4022 C CA . LYS A 1 513 ? 6.586 10.590 -44.788 1.00 75.94 513 LYS A CA 1
ATOM 4023 C C . LYS A 1 513 ? 5.455 9.995 -43.943 1.00 75.94 513 LYS A C 1
ATOM 4025 O O . LYS A 1 513 ? 4.316 9.952 -44.403 1.00 75.94 513 LYS A O 1
ATOM 4030 N N . GLU A 1 514 ? 5.766 9.556 -42.728 1.00 78.75 514 GLU A N 1
ATOM 4031 C CA . GLU A 1 514 ? 4.822 8.893 -41.824 1.00 78.75 514 GLU A CA 1
ATOM 4032 C C . GLU A 1 514 ? 3.752 9.864 -41.296 1.00 78.75 514 GLU A C 1
ATOM 4034 O O . GLU A 1 514 ? 2.556 9.595 -41.414 1.00 78.75 514 GLU A O 1
ATOM 4039 N N . MET A 1 515 ? 4.158 11.059 -40.853 1.00 79.06 515 MET A N 1
ATOM 4040 C CA . MET A 1 515 ? 3.226 12.081 -40.352 1.00 79.06 515 MET A CA 1
ATOM 4041 C C . MET A 1 515 ? 2.224 12.557 -41.413 1.00 79.06 515 MET A C 1
ATOM 4043 O O . MET A 1 515 ? 1.053 12.796 -41.112 1.00 79.06 515 MET A O 1
ATOM 4047 N N . ARG A 1 516 ? 2.652 12.675 -42.680 1.00 82.94 516 ARG A N 1
ATOM 4048 C CA . ARG A 1 516 ? 1.747 13.054 -43.781 1.00 82.94 516 ARG A CA 1
ATOM 4049 C C . ARG A 1 516 ? 0.696 11.980 -44.068 1.00 82.94 516 ARG A C 1
ATOM 4051 O O . ARG A 1 516 ? -0.435 12.323 -44.409 1.00 82.94 516 ARG A O 1
ATOM 4058 N N . ALA A 1 517 ? 1.050 10.701 -43.934 1.00 81.06 517 ALA A N 1
ATOM 4059 C CA . ALA A 1 517 ? 0.109 9.601 -44.138 1.00 81.06 517 ALA A CA 1
ATOM 4060 C C . ALA A 1 517 ? -0.978 9.581 -43.050 1.00 81.06 517 ALA A C 1
ATOM 4062 O O . ALA A 1 517 ? -2.158 9.408 -43.356 1.00 81.06 517 ALA A O 1
ATOM 4063 N N . GLU A 1 518 ? -0.595 9.832 -41.795 1.00 86.12 518 GLU A N 1
ATOM 4064 C CA . GLU A 1 518 ? -1.526 9.874 -40.665 1.00 86.12 518 GLU A CA 1
ATOM 4065 C C . GLU A 1 518 ? -2.565 11.003 -40.805 1.00 86.12 518 GLU A C 1
ATOM 4067 O O . GLU A 1 518 ? -3.765 10.774 -40.631 1.00 86.12 518 GLU A O 1
ATOM 4072 N N . ILE A 1 519 ? -2.128 12.206 -41.201 1.00 89.06 519 ILE A N 1
ATOM 4073 C CA . ILE A 1 519 ? -3.024 13.355 -41.423 1.00 89.06 519 ILE A CA 1
ATOM 4074 C C . ILE A 1 519 ? -4.056 13.063 -42.522 1.00 89.06 519 ILE A C 1
ATOM 4076 O O . ILE A 1 519 ? -5.238 13.386 -42.371 1.00 89.06 519 ILE A O 1
ATOM 4080 N N . GLN A 1 520 ? -3.641 12.420 -43.616 1.00 86.62 520 GLN A N 1
ATOM 4081 C CA . GLN A 1 520 ? -4.549 12.079 -44.715 1.00 86.62 520 GLN A CA 1
ATOM 4082 C C . GLN A 1 520 ? -5.596 11.036 -44.320 1.00 86.62 520 GLN A C 1
ATOM 4084 O O . GLN A 1 520 ? -6.756 11.150 -44.728 1.00 86.62 520 GLN A O 1
ATOM 4089 N N . LYS A 1 521 ? -5.222 10.065 -43.482 1.00 88.12 521 LYS A N 1
ATOM 4090 C CA . LYS A 1 521 ? -6.161 9.071 -42.955 1.00 88.12 521 LYS A CA 1
ATOM 4091 C C . LYS A 1 521 ? -7.244 9.718 -42.086 1.00 88.12 521 LYS A C 1
ATOM 4093 O O . LYS A 1 521 ? -8.427 9.541 -42.350 1.00 88.12 521 LYS A O 1
ATOM 4098 N N . MET A 1 522 ? -6.855 10.550 -41.117 1.00 89.69 522 MET A N 1
ATOM 4099 C CA . MET A 1 522 ? -7.823 11.249 -40.256 1.00 89.69 522 MET A CA 1
ATOM 4100 C C . MET A 1 522 ? -8.806 12.113 -41.061 1.00 89.69 522 MET A C 1
ATOM 4102 O O . MET A 1 522 ? -9.995 12.173 -40.745 1.00 89.69 522 MET A O 1
ATOM 4106 N N . ARG A 1 523 ? -8.322 12.769 -42.127 1.00 90.56 523 ARG A N 1
ATOM 4107 C CA . ARG A 1 523 ? -9.155 13.590 -43.016 1.00 90.56 523 ARG A CA 1
ATOM 4108 C C . ARG A 1 523 ? -10.196 12.752 -43.768 1.00 90.56 523 ARG A C 1
ATOM 4110 O O . ARG A 1 523 ? -11.335 13.192 -43.906 1.00 90.56 523 ARG A O 1
ATOM 4117 N N . THR A 1 524 ? -9.814 11.577 -44.262 1.00 85.75 524 THR A N 1
ATOM 4118 C CA . THR A 1 524 ? -10.696 10.703 -45.054 1.00 85.75 524 THR A CA 1
ATOM 4119 C C . THR A 1 524 ? -11.738 9.991 -44.193 1.00 85.75 524 THR A C 1
ATOM 4121 O O . THR A 1 524 ? -12.919 10.016 -44.546 1.00 85.75 524 THR A O 1
ATOM 4124 N N . ASP A 1 525 ? -11.344 9.461 -43.034 1.00 85.12 525 ASP A N 1
ATOM 4125 C CA . ASP A 1 525 ? -12.245 8.743 -42.121 1.00 85.12 525 ASP A CA 1
ATOM 4126 C C . ASP A 1 525 ? -13.403 9.648 -41.653 1.00 85.12 525 ASP A C 1
ATOM 4128 O O . ASP A 1 525 ? -14.578 9.307 -41.825 1.00 85.12 525 ASP A O 1
ATOM 4132 N N . ILE A 1 526 ? -13.102 10.861 -41.172 1.00 85.75 526 ILE A N 1
ATOM 4133 C CA . ILE A 1 526 ? -14.132 11.807 -40.704 1.00 85.75 526 ILE A CA 1
ATOM 4134 C C . ILE A 1 526 ? -15.042 12.293 -41.842 1.00 85.75 526 ILE A C 1
ATOM 4136 O O . ILE A 1 526 ? -16.240 12.482 -41.621 1.00 85.75 526 ILE A O 1
ATOM 4140 N N . MET A 1 527 ? -14.527 12.470 -43.066 1.00 81.31 527 MET A N 1
ATOM 4141 C CA . MET A 1 527 ? -15.384 12.832 -44.204 1.00 81.31 527 MET A CA 1
ATOM 4142 C C . MET A 1 527 ? -16.390 11.727 -44.546 1.00 81.31 527 MET A C 1
ATOM 4144 O O . MET A 1 527 ? -17.558 12.033 -44.778 1.00 81.31 527 MET A O 1
ATOM 4148 N N . SER A 1 528 ? -15.977 10.457 -44.507 1.00 78.69 528 SER A N 1
ATOM 4149 C CA . SER A 1 528 ? -16.874 9.329 -44.801 1.00 78.69 528 SER A CA 1
ATOM 4150 C C . SER A 1 528 ? -18.007 9.181 -43.772 1.00 78.69 528 SER A C 1
ATOM 4152 O O . SER A 1 528 ? -19.167 8.941 -44.126 1.00 78.69 528 SER A O 1
ATOM 4154 N N . LEU A 1 529 ? -17.700 9.404 -42.489 1.00 78.69 529 LEU A N 1
ATOM 4155 C CA . LEU A 1 529 ? -18.684 9.376 -41.406 1.00 78.69 529 LEU A CA 1
ATOM 4156 C C . LEU A 1 529 ? -19.646 10.564 -41.486 1.00 78.69 529 LEU A C 1
ATOM 4158 O O . LEU A 1 529 ? -20.845 10.399 -41.270 1.00 78.69 529 LEU A O 1
ATOM 4162 N N . LYS A 1 530 ? -19.144 11.748 -41.861 1.00 79.00 530 LYS A N 1
ATOM 4163 C CA . LYS A 1 530 ? -19.967 12.940 -42.106 1.00 79.00 530 LYS A CA 1
ATOM 4164 C C . LYS A 1 530 ? -20.992 12.696 -43.218 1.00 79.00 530 LYS A C 1
ATOM 4166 O O . LYS A 1 530 ? -22.158 13.053 -43.057 1.00 79.00 530 LYS A O 1
ATOM 4171 N N . GLU A 1 531 ? -20.574 12.092 -44.331 1.00 75.44 531 GLU A N 1
ATOM 4172 C CA . GLU A 1 531 ? -21.475 11.745 -45.438 1.00 75.44 531 GLU A CA 1
ATOM 4173 C C . GLU A 1 531 ? -22.537 10.730 -44.997 1.00 75.44 531 GLU A C 1
ATOM 4175 O O . GLU A 1 531 ? -23.727 10.946 -45.226 1.00 75.44 531 GLU A O 1
ATOM 4180 N N . SER A 1 532 ? -22.131 9.682 -44.279 1.00 70.19 532 SER A N 1
ATOM 4181 C CA . SER A 1 532 ? -23.038 8.632 -43.794 1.00 70.19 532 SER A CA 1
ATOM 4182 C C . SER A 1 532 ? -24.073 9.162 -42.791 1.00 70.19 532 SER A C 1
ATOM 4184 O O . SER A 1 532 ? -25.263 8.863 -42.901 1.00 70.19 532 SER A O 1
ATOM 4186 N N . ALA A 1 533 ? -23.655 10.019 -41.856 1.00 66.69 533 ALA A N 1
ATOM 4187 C CA . ALA A 1 533 ? -24.545 10.651 -40.881 1.00 66.69 533 ALA A CA 1
ATOM 4188 C C . ALA A 1 533 ? -25.524 11.643 -41.533 1.00 66.69 533 ALA A C 1
ATOM 4190 O O . ALA A 1 533 ? -26.685 11.728 -41.124 1.00 66.69 533 ALA A O 1
ATOM 4191 N N . SER A 1 534 ? -25.089 12.351 -42.584 1.00 66.06 534 SER A N 1
ATOM 4192 C CA . SER A 1 534 ? -25.965 13.226 -43.369 1.00 66.06 534 SER A CA 1
ATOM 4193 C C . SER A 1 534 ? -27.040 12.441 -44.128 1.00 66.06 534 SER A C 1
ATOM 4195 O O . SER A 1 534 ? -28.157 12.938 -44.265 1.00 66.06 534 SER A O 1
ATOM 4197 N N . VAL A 1 535 ? -26.734 11.228 -44.608 1.00 68.44 535 VAL A N 1
ATOM 4198 C CA . VAL A 1 535 ? -27.710 10.334 -45.263 1.00 68.44 535 VAL A CA 1
ATOM 4199 C C . VAL A 1 535 ? -28.726 9.785 -44.256 1.00 68.44 535 VAL A C 1
ATOM 4201 O O . VAL A 1 535 ? -29.907 9.681 -44.577 1.00 68.44 535 VAL A O 1
ATOM 4204 N N . ALA A 1 536 ? -28.295 9.497 -43.026 1.00 57.56 536 ALA A N 1
ATOM 4205 C CA . ALA A 1 536 ? -29.157 9.030 -41.937 1.00 57.56 536 ALA A CA 1
ATOM 4206 C C . ALA A 1 536 ? -30.010 10.141 -41.279 1.00 57.56 536 ALA A C 1
ATOM 4208 O O . ALA A 1 536 ? -30.780 9.861 -40.362 1.00 57.56 536 ALA A O 1
ATOM 4209 N N . GLY A 1 537 ? -29.891 11.399 -41.727 1.00 54.56 537 GLY A N 1
ATOM 4210 C CA . GLY A 1 537 ? -30.682 12.527 -41.220 1.00 54.56 537 GLY A CA 1
ATOM 4211 C C . GLY A 1 537 ? -30.258 13.050 -39.841 1.00 54.56 537 GLY A C 1
ATOM 4212 O O . GLY A 1 537 ? -31.053 13.699 -39.161 1.00 54.56 537 GLY A O 1
ATOM 4213 N N . ILE A 1 538 ? -29.022 12.777 -39.413 1.00 61.97 538 ILE A N 1
ATOM 4214 C CA . ILE A 1 538 ? -28.493 13.171 -38.098 1.00 61.97 538 ILE A CA 1
ATOM 4215 C C . ILE A 1 538 ? -27.980 14.623 -38.156 1.00 61.97 538 ILE A C 1
ATOM 4217 O O . ILE A 1 538 ? -27.169 14.967 -39.013 1.00 61.97 538 ILE A O 1
ATOM 4221 N N . ILE A 1 539 ? -28.431 15.489 -37.237 1.00 59.16 539 ILE A N 1
ATOM 4222 C CA . ILE A 1 539 ? -28.033 16.911 -37.158 1.00 59.16 539 ILE A CA 1
ATOM 4223 C C . ILE A 1 539 ? -26.766 17.058 -36.293 1.00 59.16 539 ILE A C 1
ATOM 4225 O O . ILE A 1 539 ? -26.771 16.641 -35.136 1.00 59.16 539 ILE A O 1
ATOM 4229 N N . PHE A 1 540 ? -25.703 17.686 -36.815 1.00 69.56 540 PHE A N 1
ATOM 4230 C CA . PHE A 1 540 ? -24.428 17.917 -36.107 1.00 69.56 540 PHE A CA 1
ATOM 4231 C C . PHE A 1 540 ? -23.820 19.313 -36.384 1.00 69.56 540 PHE A C 1
ATOM 4233 O O . PHE A 1 540 ? -24.171 19.970 -37.363 1.00 69.56 540 PHE A O 1
ATOM 4240 N N . ASP A 1 541 ? -22.906 19.777 -35.515 1.00 76.19 541 ASP A N 1
ATOM 4241 C CA . ASP A 1 541 ? -22.269 21.109 -35.581 1.00 76.19 541 ASP A CA 1
ATOM 4242 C C . ASP A 1 541 ? -21.165 21.177 -36.655 1.00 76.19 541 ASP A C 1
ATOM 4244 O O . ASP A 1 541 ? -20.055 20.666 -36.480 1.00 76.19 541 ASP A O 1
ATOM 4248 N N . SER A 1 542 ? -21.457 21.844 -37.775 1.00 73.81 542 SER A N 1
ATOM 4249 C CA . SER A 1 542 ? -20.527 21.978 -38.900 1.00 73.81 542 SER A CA 1
ATOM 4250 C C . SER A 1 542 ? -19.299 22.840 -38.582 1.00 73.81 542 SER A C 1
ATOM 4252 O O . SER A 1 542 ? -18.228 22.592 -39.130 1.00 73.81 542 SER A O 1
ATOM 4254 N N . ALA A 1 543 ? -19.405 23.808 -37.664 1.00 78.38 543 ALA A N 1
ATOM 4255 C CA . ALA A 1 543 ? -18.314 24.740 -37.368 1.00 78.38 543 ALA A CA 1
ATOM 4256 C C . ALA A 1 543 ? -17.156 24.076 -36.609 1.00 78.38 543 ALA A C 1
ATOM 4258 O O . ALA A 1 543 ? -16.009 24.527 -36.688 1.00 78.38 543 ALA A O 1
ATOM 4259 N N . ARG A 1 544 ? -17.451 23.010 -35.857 1.00 81.62 544 ARG A N 1
ATOM 4260 C CA . ARG A 1 544 ? -16.452 22.213 -35.139 1.00 81.62 544 ARG A CA 1
ATOM 4261 C C . ARG A 1 544 ? -15.637 21.333 -36.092 1.00 81.62 544 ARG A C 1
ATOM 4263 O O . ARG A 1 544 ? -14.416 21.271 -35.970 1.00 81.62 544 ARG A O 1
ATOM 4270 N N . LEU A 1 545 ? -16.297 20.740 -37.087 1.00 82.38 545 LEU A N 1
ATOM 4271 C CA . LEU A 1 545 ? -15.658 19.969 -38.160 1.00 82.38 545 LEU A CA 1
ATOM 4272 C C . LEU A 1 545 ? -14.729 20.834 -39.020 1.00 82.38 545 LEU A C 1
ATOM 4274 O O . LEU A 1 545 ? -13.606 20.427 -39.314 1.00 82.38 545 LEU A O 1
ATOM 4278 N N . ASP A 1 546 ? -15.154 22.046 -39.375 1.00 85.06 546 ASP A N 1
ATOM 4279 C CA . ASP A 1 546 ? -14.350 22.936 -40.220 1.00 85.06 546 ASP A CA 1
ATOM 4280 C C . ASP A 1 546 ? -13.048 23.382 -39.530 1.00 85.06 546 ASP A C 1
ATOM 4282 O O . ASP A 1 546 ? -11.996 23.456 -40.170 1.00 85.06 546 ASP A O 1
ATOM 4286 N N . ARG A 1 547 ? -13.080 23.612 -38.209 1.00 86.62 547 ARG A N 1
ATOM 4287 C CA . ARG A 1 547 ? -11.867 23.909 -37.425 1.00 86.62 547 ARG A CA 1
ATOM 4288 C C . ARG A 1 547 ? -10.890 22.740 -37.412 1.00 86.62 547 ARG A C 1
ATOM 4290 O O . ARG A 1 547 ? -9.702 22.950 -37.633 1.00 86.62 547 ARG A O 1
ATOM 4297 N N . PHE A 1 548 ? -11.386 21.518 -37.229 1.00 91.00 548 PHE A N 1
ATOM 4298 C CA . PHE A 1 548 ? -10.543 20.324 -37.243 1.00 91.00 548 PHE A CA 1
ATOM 4299 C C . PHE A 1 548 ? -9.790 20.165 -38.577 1.00 91.00 548 PHE A C 1
ATOM 4301 O O . PHE A 1 548 ? -8.580 19.928 -38.593 1.00 91.00 548 PHE A O 1
ATOM 4308 N N . PHE A 1 549 ? -10.459 20.389 -39.714 1.00 90.50 549 PHE A N 1
ATOM 4309 C CA . PHE A 1 549 ? -9.795 20.350 -41.023 1.00 90.50 549 PHE A CA 1
ATOM 4310 C C . PHE A 1 549 ? -8.788 21.494 -41.236 1.00 90.50 549 PHE A C 1
ATOM 4312 O O . PHE A 1 549 ? -7.769 21.297 -41.913 1.00 90.50 549 PHE A O 1
ATOM 4319 N N . ALA A 1 550 ? -9.033 22.671 -40.655 1.00 89.69 550 ALA A N 1
ATOM 4320 C CA . ALA A 1 550 ? -8.083 23.781 -40.680 1.00 89.69 550 ALA A CA 1
ATOM 4321 C C . ALA A 1 550 ? -6.802 23.448 -39.892 1.00 89.69 550 ALA A C 1
ATOM 4323 O O . ALA A 1 550 ? -5.699 23.658 -40.402 1.00 89.69 550 ALA A O 1
ATOM 4324 N N . ASP A 1 551 ? -6.935 22.845 -38.710 1.00 89.81 551 ASP A N 1
ATOM 4325 C CA . ASP A 1 551 ? -5.801 22.448 -37.870 1.00 89.81 551 ASP A CA 1
ATOM 4326 C C . ASP A 1 551 ? -4.961 21.331 -38.513 1.00 89.81 551 ASP A C 1
ATOM 4328 O O . ASP A 1 551 ? -3.729 21.387 -38.476 1.00 89.81 551 ASP A O 1
ATOM 4332 N N . LEU A 1 552 ? -5.596 20.364 -39.195 1.00 90.94 552 LEU A N 1
ATOM 4333 C CA . LEU A 1 552 ? -4.880 19.352 -39.991 1.00 90.94 552 LEU A CA 1
ATOM 4334 C C . LEU A 1 552 ? -4.016 20.004 -41.085 1.00 90.94 552 LEU A C 1
ATOM 4336 O O . LEU A 1 552 ? -2.873 19.608 -41.311 1.00 90.94 552 LEU A O 1
ATOM 4340 N N . SER A 1 553 ? -4.538 21.045 -41.737 1.00 90.75 553 SER A N 1
ATOM 4341 C CA . SER A 1 553 ? -3.830 21.768 -42.803 1.00 90.75 553 SER A CA 1
ATOM 4342 C C . SER A 1 553 ? -2.661 22.610 -42.260 1.00 90.75 553 SER A C 1
ATOM 4344 O O . SER A 1 553 ? -1.615 22.746 -42.905 1.00 90.75 553 SER A O 1
ATOM 4346 N N . ALA A 1 554 ? -2.799 23.151 -41.045 1.00 88.25 554 ALA A N 1
ATOM 4347 C CA . ALA A 1 554 ? -1.721 23.853 -40.351 1.00 88.25 554 ALA A CA 1
ATOM 4348 C C . ALA A 1 554 ? -0.563 22.906 -39.981 1.00 88.25 554 ALA A C 1
ATOM 4350 O O . ALA A 1 554 ? 0.604 23.262 -40.175 1.00 88.25 554 ALA A O 1
ATOM 4351 N N . ALA A 1 555 ? -0.871 21.682 -39.538 1.00 86.88 555 ALA A N 1
ATOM 4352 C CA . ALA A 1 555 ? 0.129 20.649 -39.272 1.00 86.88 555 ALA A CA 1
ATOM 4353 C C . ALA A 1 555 ? 0.895 20.241 -40.551 1.00 86.88 555 ALA A C 1
ATOM 4355 O O . ALA A 1 555 ? 2.127 20.235 -40.546 1.00 86.88 555 ALA A O 1
ATOM 4356 N N . GLU A 1 556 ? 0.210 20.024 -41.684 1.00 85.25 556 GLU A N 1
ATOM 4357 C CA . GLU A 1 556 ? 0.859 19.744 -42.987 1.00 85.25 556 GLU A CA 1
ATOM 4358 C C . GLU A 1 556 ? 1.817 20.872 -43.423 1.00 85.25 556 GLU A C 1
ATOM 4360 O O . GLU A 1 556 ? 2.873 20.629 -44.024 1.00 85.25 556 GLU A O 1
ATOM 4365 N N . THR A 1 557 ? 1.477 22.121 -43.093 1.00 88.00 557 THR A N 1
ATOM 4366 C CA . THR A 1 557 ? 2.305 23.293 -43.405 1.00 88.00 557 THR A CA 1
ATOM 4367 C C . THR A 1 557 ? 3.595 23.314 -42.581 1.00 88.00 557 THR A C 1
ATOM 4369 O O . THR A 1 557 ? 4.656 23.613 -43.132 1.00 88.00 557 THR A O 1
ATOM 4372 N N . LYS A 1 558 ? 3.539 22.960 -41.290 1.00 84.12 558 LYS A N 1
ATOM 4373 C CA . LYS A 1 558 ? 4.725 22.856 -40.416 1.00 84.12 558 LYS A CA 1
ATOM 4374 C C . LYS A 1 558 ? 5.674 21.742 -40.857 1.00 84.12 558 LYS A C 1
ATOM 4376 O O . LYS A 1 558 ? 6.877 21.976 -40.969 1.00 84.12 558 LYS A O 1
ATOM 4381 N N . ILE A 1 559 ? 5.127 20.583 -41.229 1.00 82.38 559 ILE A N 1
ATOM 4382 C CA . ILE A 1 559 ? 5.896 19.464 -41.798 1.00 82.38 559 ILE A CA 1
ATOM 4383 C C . ILE A 1 559 ? 6.648 19.922 -43.055 1.00 82.38 559 ILE A C 1
ATOM 4385 O O . ILE A 1 559 ? 7.851 19.712 -43.180 1.00 82.38 559 ILE A O 1
ATOM 4389 N N . SER A 1 560 ? 5.967 20.649 -43.946 1.00 78.81 560 SER A N 1
ATOM 4390 C CA . SER A 1 560 ? 6.558 21.158 -45.193 1.00 78.81 560 SER A CA 1
ATOM 4391 C C . SER A 1 560 ? 7.663 22.206 -44.983 1.00 78.81 560 SER A C 1
ATOM 4393 O O . SER A 1 560 ? 8.439 22.461 -45.901 1.00 78.81 560 SER A O 1
ATOM 4395 N N . ARG A 1 561 ? 7.755 22.815 -43.793 1.00 78.88 561 ARG A N 1
ATOM 4396 C CA . ARG A 1 561 ? 8.821 23.760 -43.409 1.00 78.88 561 ARG A CA 1
ATOM 4397 C C . ARG A 1 561 ? 10.002 23.090 -42.694 1.00 78.88 561 ARG A C 1
ATOM 4399 O O . ARG A 1 561 ? 10.972 23.771 -42.378 1.00 78.88 561 ARG A O 1
ATOM 4406 N N . GLY A 1 562 ? 9.948 21.775 -42.459 1.00 66.94 562 GLY A N 1
ATOM 4407 C CA . GLY A 1 562 ? 10.984 21.024 -41.740 1.00 66.94 562 GLY A CA 1
ATOM 4408 C C . GLY A 1 562 ? 10.904 21.138 -40.212 1.00 66.94 562 GLY A C 1
ATOM 4409 O O . GLY A 1 562 ? 11.812 20.675 -39.520 1.00 66.94 562 GLY A O 1
ATOM 4410 N N . GLU A 1 563 ? 9.824 21.718 -39.679 1.00 82.62 563 GLU A N 1
ATOM 4411 C CA . GLU A 1 563 ? 9.538 21.845 -38.242 1.00 82.62 563 GLU A CA 1
ATOM 4412 C C . GLU A 1 563 ? 8.879 20.555 -37.709 1.00 82.62 563 GLU A C 1
ATOM 4414 O O . GLU A 1 563 ? 7.725 20.558 -37.282 1.00 82.62 563 GLU A O 1
ATOM 4419 N N . LEU A 1 564 ? 9.590 19.423 -37.793 1.00 77.75 564 LEU A N 1
ATOM 4420 C CA . LEU A 1 564 ? 9.012 18.095 -37.519 1.00 77.75 564 LEU A CA 1
ATOM 4421 C C . LEU A 1 564 ? 8.568 17.912 -36.056 1.00 77.75 564 LEU A C 1
ATOM 4423 O O . LEU A 1 564 ? 7.502 17.356 -35.818 1.00 77.75 564 LEU A O 1
ATOM 4427 N N . GLU A 1 565 ? 9.331 18.425 -35.088 1.00 74.06 565 GLU A N 1
ATOM 4428 C CA . GLU A 1 565 ? 8.993 18.310 -33.657 1.00 74.06 565 GLU A CA 1
ATOM 4429 C C . GLU A 1 565 ? 7.727 19.108 -33.296 1.00 74.06 565 GLU A C 1
ATOM 4431 O O . GLU A 1 565 ? 6.871 18.630 -32.553 1.00 74.06 565 GLU A O 1
ATOM 4436 N N . ASP A 1 566 ? 7.559 20.298 -33.875 1.00 78.50 566 ASP A N 1
ATOM 4437 C CA . ASP A 1 566 ? 6.368 21.125 -33.662 1.00 78.50 566 ASP A CA 1
ATOM 4438 C C . ASP A 1 566 ? 5.111 20.496 -34.274 1.00 78.50 566 ASP A C 1
ATOM 4440 O O . ASP A 1 566 ? 4.018 20.603 -33.713 1.00 78.50 566 ASP A O 1
ATOM 4444 N N . ALA A 1 567 ? 5.253 19.867 -35.445 1.00 81.88 567 ALA A N 1
ATOM 4445 C CA . ALA A 1 567 ? 4.158 19.160 -36.096 1.00 81.88 567 ALA A CA 1
ATOM 4446 C C . ALA A 1 567 ? 3.718 17.932 -35.284 1.00 81.88 567 ALA A C 1
ATOM 4448 O O . ALA A 1 567 ? 2.518 17.713 -35.112 1.00 81.88 567 ALA A O 1
ATOM 4449 N N . GLU A 1 568 ? 4.673 17.180 -34.731 1.00 81.81 568 GLU A N 1
ATOM 4450 C CA . GLU A 1 568 ? 4.402 16.029 -33.863 1.00 81.81 568 GLU A CA 1
ATOM 4451 C C . GLU A 1 568 ? 3.662 16.442 -32.590 1.00 81.81 568 GLU A C 1
ATOM 4453 O O . GLU A 1 568 ? 2.643 15.852 -32.226 1.00 81.81 568 GLU A O 1
ATOM 4458 N N . LEU A 1 569 ? 4.108 17.533 -31.965 1.00 84.75 569 LEU A N 1
ATOM 4459 C CA . LEU A 1 569 ? 3.481 18.076 -30.767 1.00 84.75 569 LEU A CA 1
ATOM 4460 C C . LEU A 1 569 ? 2.027 18.512 -31.016 1.00 84.75 569 LEU A C 1
ATOM 4462 O O . LEU A 1 569 ? 1.162 18.314 -30.159 1.00 84.75 569 LEU A O 1
ATOM 4466 N N . MET A 1 570 ? 1.746 19.106 -32.181 1.00 84.75 570 MET A N 1
ATOM 4467 C CA . MET A 1 570 ? 0.396 19.523 -32.577 1.00 84.75 570 MET A CA 1
ATOM 4468 C C . MET A 1 570 ? -0.526 18.323 -32.848 1.00 84.75 570 MET A C 1
ATOM 4470 O O . MET A 1 570 ? -1.703 18.350 -32.470 1.00 84.75 570 MET A O 1
ATOM 4474 N N . LEU A 1 571 ? 0.011 17.255 -33.451 1.00 84.69 571 LEU A N 1
ATOM 4475 C CA . LEU A 1 571 ? -0.709 15.999 -33.666 1.00 84.69 571 LEU A CA 1
ATOM 4476 C C . LEU A 1 571 ? -1.108 15.340 -32.341 1.00 84.69 571 LEU A C 1
ATOM 4478 O O . LEU A 1 571 ? -2.268 14.967 -32.161 1.00 84.69 571 LEU A O 1
ATOM 4482 N N . GLU A 1 572 ? -0.170 15.246 -31.398 1.00 81.75 572 GLU A N 1
ATOM 4483 C CA . GLU A 1 572 ? -0.377 14.557 -30.123 1.00 81.75 572 GLU A CA 1
ATOM 4484 C C . GLU A 1 572 ? -1.294 15.329 -29.165 1.00 81.75 572 GLU A C 1
ATOM 4486 O O . GLU A 1 572 ? -2.196 14.751 -28.550 1.00 81.75 572 GLU A O 1
ATOM 4491 N N . LYS A 1 573 ? -1.097 16.646 -29.032 1.00 79.94 573 LYS A N 1
ATOM 4492 C CA . LYS A 1 573 ? -1.843 17.437 -28.042 1.00 79.94 573 LYS A CA 1
ATOM 4493 C C . LYS A 1 573 ? -3.271 17.752 -28.460 1.00 79.94 573 LYS A C 1
ATOM 4495 O O . LYS A 1 573 ? -4.13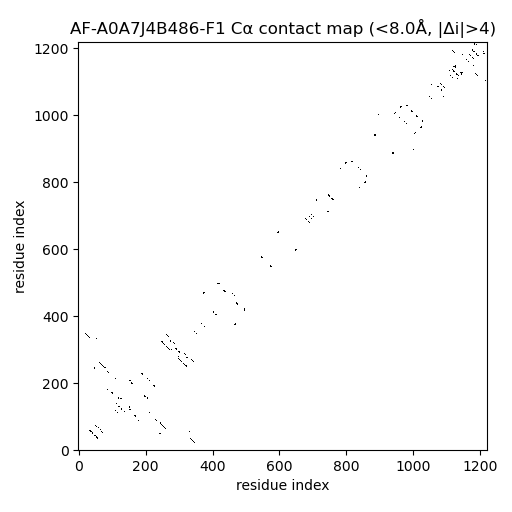1 17.822 -27.580 1.00 79.94 573 LYS A O 1
ATOM 4500 N N . THR A 1 574 ? -3.509 17.941 -29.756 1.00 82.94 574 THR A N 1
ATOM 4501 C CA . THR A 1 574 ? -4.763 18.522 -30.251 1.00 82.94 574 THR A CA 1
ATOM 4502 C C . THR A 1 574 ? -5.482 17.582 -31.214 1.00 82.94 574 THR A C 1
ATOM 4504 O O . THR A 1 574 ? -6.581 17.120 -30.915 1.00 82.94 574 THR A O 1
ATOM 4507 N N . LEU A 1 575 ? -4.862 17.256 -32.353 1.00 87.56 575 LEU A N 1
ATOM 4508 C CA . LEU A 1 575 ? -5.561 16.627 -33.480 1.00 87.56 575 LEU A CA 1
ATOM 4509 C C . LEU A 1 575 ? -6.045 15.202 -33.182 1.00 87.56 575 LEU A C 1
ATOM 4511 O O . LEU A 1 575 ? -7.196 14.887 -33.467 1.00 87.56 575 LEU A O 1
ATOM 4515 N N . ARG A 1 576 ? -5.223 14.352 -32.554 1.00 89.81 576 ARG A N 1
ATOM 4516 C CA . ARG A 1 576 ? -5.619 12.963 -32.243 1.00 89.81 576 ARG A CA 1
ATOM 4517 C C . ARG A 1 576 ? -6.792 12.877 -31.261 1.00 89.81 576 ARG A C 1
ATOM 4519 O O . ARG A 1 576 ? -7.648 12.007 -31.399 1.00 89.81 576 ARG A O 1
ATOM 4526 N N . LYS A 1 577 ? -6.853 13.789 -30.285 1.00 85.06 577 LYS A N 1
ATOM 4527 C CA . LYS A 1 577 ? -7.942 13.841 -29.295 1.00 85.06 577 LYS A CA 1
ATOM 4528 C C . LYS A 1 577 ? -9.252 14.297 -29.928 1.00 85.06 577 LYS A C 1
ATOM 4530 O O . LYS A 1 577 ? -10.288 13.681 -29.697 1.00 85.06 577 LYS A O 1
ATOM 4535 N N . GLU A 1 578 ? -9.192 15.345 -30.747 1.00 84.00 578 GLU A N 1
ATOM 4536 C CA . GLU A 1 578 ? -10.383 15.876 -31.415 1.00 84.00 578 GLU A CA 1
ATOM 4537 C C . GLU A 1 578 ? -10.927 14.896 -32.468 1.00 84.00 578 GLU A C 1
ATOM 4539 O O . GLU A 1 578 ? -12.140 14.733 -32.590 1.00 84.00 578 GLU A O 1
ATOM 4544 N N . TYR A 1 579 ? -10.039 14.172 -33.160 1.00 86.88 579 TYR A N 1
ATOM 4545 C CA . TYR A 1 579 ? -10.400 13.087 -34.075 1.00 86.88 579 TYR A CA 1
ATOM 4546 C C . TYR A 1 579 ? -11.233 11.991 -33.385 1.00 86.88 579 TYR A C 1
ATOM 4548 O O . TYR A 1 579 ? -12.296 11.625 -33.885 1.00 86.88 579 TYR A O 1
ATOM 4556 N N . ALA A 1 580 ? -10.792 11.502 -32.219 1.00 80.75 580 ALA A N 1
ATOM 4557 C CA . ALA A 1 580 ? -11.501 10.455 -31.479 1.00 80.75 580 ALA A CA 1
ATOM 4558 C C . ALA A 1 580 ? -12.910 10.899 -31.042 1.00 80.75 580 ALA A C 1
ATOM 4560 O O . ALA A 1 580 ? -13.878 10.167 -31.239 1.00 80.75 580 ALA A O 1
ATOM 4561 N N . ALA A 1 581 ? -13.035 12.127 -30.526 1.00 80.38 581 ALA A N 1
ATOM 4562 C CA . ALA A 1 581 ? -14.315 12.676 -30.080 1.00 80.38 581 ALA A CA 1
ATOM 4563 C C . ALA A 1 581 ? -15.327 12.845 -31.231 1.00 80.38 581 ALA A C 1
ATOM 4565 O O . ALA A 1 581 ? -16.514 12.560 -31.067 1.00 80.38 581 ALA A O 1
ATOM 4566 N N . LEU A 1 582 ? -14.872 13.298 -32.407 1.00 79.69 582 LEU A N 1
ATOM 4567 C CA . LEU A 1 582 ? -15.727 13.427 -33.593 1.00 79.69 582 LEU A CA 1
ATOM 4568 C C . LEU A 1 582 ? -16.156 12.062 -34.149 1.00 79.69 582 LEU A C 1
ATOM 4570 O O . LEU A 1 582 ? -17.286 11.923 -34.617 1.00 79.69 582 LEU A O 1
ATOM 4574 N N . HIS A 1 583 ? -15.281 11.060 -34.078 1.00 79.94 583 HIS A N 1
ATOM 4575 C CA . HIS A 1 583 ? -15.573 9.710 -34.552 1.00 79.94 583 HIS A CA 1
ATOM 4576 C C . HIS A 1 583 ? -16.634 9.002 -33.688 1.00 79.94 583 HIS A C 1
ATOM 4578 O O . HIS A 1 583 ? -17.527 8.348 -34.224 1.00 79.94 583 HIS A O 1
ATOM 4584 N N . GLU A 1 584 ? -16.572 9.136 -32.361 1.00 71.12 584 GLU A N 1
ATOM 4585 C CA . GLU A 1 584 ? -17.529 8.516 -31.430 1.00 71.12 584 GLU A CA 1
ATOM 4586 C C . GLU A 1 584 ? -18.950 9.078 -31.593 1.00 71.12 584 GLU A C 1
ATOM 4588 O O . GLU A 1 584 ? -19.923 8.327 -31.682 1.00 71.12 584 GLU A O 1
ATOM 4593 N N . LEU A 1 585 ? -19.072 10.402 -31.721 1.00 68.88 585 LEU A N 1
ATOM 4594 C CA . LEU A 1 585 ? -20.361 11.086 -31.839 1.00 68.88 585 LEU A CA 1
ATOM 4595 C C . LEU A 1 585 ? -21.158 10.637 -33.076 1.00 68.88 585 LEU A C 1
ATOM 4597 O O . LEU A 1 585 ? -22.382 10.538 -33.020 1.00 68.88 585 LEU A O 1
ATOM 4601 N N . LEU A 1 586 ? -20.474 10.337 -34.183 1.00 65.88 586 LEU A N 1
ATOM 4602 C CA . LEU A 1 586 ? -21.107 9.939 -35.444 1.00 65.88 586 LEU A CA 1
ATOM 4603 C C . LEU A 1 586 ? -21.534 8.453 -35.479 1.00 65.88 586 LEU A C 1
ATOM 4605 O O . LEU A 1 586 ? -22.332 8.088 -36.338 1.00 65.88 586 LEU A O 1
ATOM 4609 N N . ALA A 1 587 ? -21.069 7.605 -34.549 1.00 58.66 587 ALA A N 1
ATOM 4610 C CA . ALA A 1 587 ? -21.319 6.154 -34.554 1.00 58.66 587 ALA A CA 1
ATOM 4611 C C . ALA A 1 587 ? -22.566 5.694 -33.752 1.00 58.66 587 ALA A C 1
ATOM 4613 O O . ALA A 1 587 ? -23.183 4.688 -34.093 1.00 58.66 587 ALA A O 1
ATOM 4614 N N . VAL A 1 588 ? -22.980 6.430 -32.710 1.00 53.78 588 VAL A N 1
ATOM 4615 C CA . VAL A 1 588 ? -24.008 6.013 -31.718 1.00 53.78 588 VAL A CA 1
ATOM 4616 C C . VAL A 1 588 ? -25.453 5.955 -32.263 1.00 53.78 588 VAL A C 1
ATOM 4618 O O . VAL A 1 588 ? -26.320 5.310 -31.674 1.00 53.78 588 VAL A O 1
ATOM 4621 N N . GLY A 1 589 ? -25.752 6.572 -33.409 1.00 55.31 589 GLY A N 1
ATOM 4622 C CA . GLY A 1 589 ? -27.112 6.608 -33.973 1.00 55.31 589 GLY A CA 1
ATOM 4623 C C . GLY A 1 589 ? -27.691 5.250 -34.416 1.00 55.31 589 GLY A C 1
ATOM 4624 O O . GLY A 1 589 ? -28.901 5.144 -34.594 1.00 55.31 589 GLY A O 1
ATOM 4625 N N . MET A 1 590 ? -26.866 4.210 -34.578 1.00 56.19 590 MET A N 1
ATOM 4626 C CA . MET A 1 590 ? -27.258 2.937 -35.206 1.00 56.19 590 MET A CA 1
ATOM 4627 C C . MET A 1 590 ? -27.802 1.852 -34.244 1.00 56.19 590 MET A C 1
ATOM 4629 O O . MET A 1 590 ? -28.407 0.891 -34.712 1.00 56.19 590 MET A O 1
ATOM 4633 N N . ASP A 1 591 ? -27.646 1.976 -32.919 1.00 58.59 591 ASP A N 1
ATOM 4634 C CA . ASP A 1 591 ? -27.956 0.889 -31.957 1.00 58.59 591 ASP A CA 1
ATOM 4635 C C . ASP A 1 591 ? -29.406 0.853 -31.415 1.00 58.59 591 ASP A C 1
ATOM 4637 O O . ASP A 1 591 ? -29.809 -0.101 -30.744 1.00 58.59 591 ASP A O 1
ATOM 4641 N N . GLN A 1 592 ? -30.238 1.858 -31.698 1.00 61.84 592 GLN A N 1
ATOM 4642 C CA . GLN A 1 592 ? -31.554 2.019 -31.052 1.00 61.84 592 GLN A CA 1
ATOM 4643 C C . GLN A 1 592 ? -32.660 1.067 -31.566 1.00 61.84 592 GLN A C 1
ATOM 4645 O O . GLN A 1 592 ? -33.629 0.815 -30.849 1.00 61.84 592 GLN A O 1
ATOM 4650 N N . GLU A 1 593 ? -32.540 0.507 -32.771 1.00 62.53 593 GLU A N 1
ATOM 4651 C CA . GLU A 1 593 ? -33.591 -0.304 -33.416 1.00 62.53 593 GLU A CA 1
ATOM 4652 C C . GLU A 1 593 ? -33.700 -1.729 -32.832 1.00 62.53 593 GLU A C 1
ATOM 4654 O O . GLU A 1 593 ? -34.799 -2.240 -32.607 1.00 62.53 593 GLU A O 1
ATOM 4659 N N . LYS A 1 594 ? -32.566 -2.337 -32.451 1.00 66.88 594 LYS A N 1
ATOM 4660 C CA . LYS A 1 594 ? -32.502 -3.705 -31.894 1.00 66.88 594 LYS A CA 1
ATOM 4661 C C . LYS A 1 594 ? -33.214 -3.866 -30.547 1.00 66.88 594 LYS A C 1
ATOM 4663 O O . LYS A 1 594 ? -33.648 -4.960 -30.197 1.00 66.88 594 LYS A O 1
ATOM 4668 N N . ILE A 1 595 ? -33.329 -2.793 -29.766 1.00 74.31 595 ILE A N 1
ATOM 4669 C CA . ILE A 1 595 ? -33.902 -2.849 -28.413 1.00 74.31 595 ILE A CA 1
ATOM 4670 C C . ILE A 1 595 ? -35.429 -3.036 -28.454 1.00 74.31 595 ILE A C 1
ATOM 4672 O O . ILE A 1 595 ? -35.983 -3.729 -27.601 1.00 74.31 595 ILE A O 1
ATOM 4676 N N . LEU A 1 596 ? -36.120 -2.466 -29.447 1.00 76.25 596 LEU A N 1
ATOM 4677 C CA . LEU A 1 596 ? -37.583 -2.568 -29.547 1.00 76.25 596 LEU A CA 1
ATOM 4678 C C . LEU A 1 596 ? -38.056 -3.960 -29.984 1.00 76.25 596 LEU A C 1
ATOM 4680 O O . LEU A 1 596 ? -39.136 -4.385 -29.578 1.00 76.25 596 LEU A O 1
ATOM 4684 N N . GLU A 1 597 ? -37.257 -4.689 -30.768 1.00 75.62 597 GLU A N 1
ATOM 4685 C CA . GLU A 1 597 ? -37.597 -6.056 -31.186 1.00 75.62 597 GLU A CA 1
ATOM 4686 C C . GLU A 1 597 ? -37.647 -7.025 -30.005 1.00 75.62 597 GLU A C 1
ATOM 4688 O O . GLU A 1 597 ? -38.568 -7.833 -29.915 1.00 75.62 597 GLU A O 1
ATOM 4693 N N . LYS A 1 598 ? -36.719 -6.890 -29.052 1.00 81.00 598 LYS A N 1
ATOM 4694 C CA . LYS A 1 598 ? -36.676 -7.743 -27.859 1.00 81.00 598 LYS A CA 1
ATOM 4695 C C . LYS A 1 598 ? -37.908 -7.563 -26.963 1.00 81.00 598 LYS A C 1
ATOM 4697 O O . LYS A 1 598 ? -38.466 -8.542 -26.482 1.00 81.00 598 LYS A O 1
ATOM 4702 N N . MET A 1 599 ? -38.361 -6.325 -26.757 1.00 82.19 599 MET A N 1
ATOM 4703 C CA . MET A 1 599 ? -39.528 -6.043 -25.905 1.00 82.19 599 MET A CA 1
ATOM 4704 C C . MET A 1 599 ? -40.839 -6.589 -26.486 1.00 82.19 599 MET A C 1
ATOM 4706 O O . MET A 1 599 ? -41.738 -6.970 -25.741 1.00 82.19 599 MET A O 1
ATOM 4710 N N . ARG A 1 600 ? -40.966 -6.653 -27.816 1.00 85.06 600 ARG A N 1
ATOM 4711 C CA . ARG A 1 600 ? -42.128 -7.266 -28.477 1.00 85.06 600 ARG A CA 1
ATOM 4712 C C . ARG A 1 600 ? -42.249 -8.752 -28.130 1.00 85.06 600 ARG A C 1
ATOM 4714 O O . ARG A 1 600 ? -43.363 -9.239 -27.936 1.00 85.06 600 ARG A O 1
ATOM 4721 N N . ASP A 1 601 ? -41.126 -9.459 -28.060 1.00 82.25 601 ASP A N 1
ATOM 4722 C CA . ASP A 1 601 ? -41.122 -10.899 -27.806 1.00 82.25 601 ASP A CA 1
ATOM 4723 C C . ASP A 1 601 ? -41.605 -11.208 -26.377 1.00 82.25 601 ASP A C 1
ATOM 4725 O O . ASP A 1 601 ? -42.442 -12.088 -26.195 1.00 82.25 601 ASP A O 1
ATOM 4729 N N . GLU A 1 602 ? -41.221 -10.393 -25.388 1.00 85.38 602 GLU A N 1
ATOM 4730 C CA . GLU A 1 602 ? -41.706 -10.510 -24.000 1.00 85.38 602 GLU A CA 1
ATOM 4731 C C . GLU A 1 602 ? -43.232 -10.323 -23.881 1.00 85.38 602 GLU A C 1
ATOM 4733 O O . GLU A 1 602 ? -43.902 -11.029 -23.124 1.00 85.38 602 GLU A O 1
ATOM 4738 N N . VAL A 1 603 ? -43.816 -9.410 -24.665 1.00 86.38 603 VAL A N 1
ATOM 4739 C CA . VAL A 1 603 ? -45.277 -9.220 -24.712 1.00 86.38 603 VAL A CA 1
ATOM 4740 C C . VAL A 1 603 ? -45.982 -10.448 -25.299 1.00 86.38 603 VAL A C 1
ATOM 4742 O O . VAL A 1 603 ? -47.090 -10.778 -24.872 1.00 86.38 603 VAL A O 1
ATOM 4745 N N . SER A 1 604 ? -45.358 -11.152 -26.250 1.00 83.00 604 SER A N 1
ATOM 4746 C CA . SER A 1 604 ? -45.934 -12.366 -26.843 1.00 83.00 604 SER A CA 1
ATOM 4747 C C . SER A 1 604 ? -46.088 -13.494 -25.817 1.00 83.00 604 SER A C 1
ATOM 4749 O O . SER A 1 604 ? -47.101 -14.194 -25.847 1.00 83.00 604 SER A O 1
ATOM 4751 N N . ASP A 1 605 ? -45.143 -13.645 -24.890 1.00 84.94 605 ASP A N 1
ATOM 4752 C CA . ASP A 1 605 ? -45.172 -14.713 -23.882 1.00 84.94 605 ASP A CA 1
ATOM 4753 C C . ASP A 1 605 ? -46.321 -14.544 -22.867 1.00 84.94 605 ASP A C 1
ATOM 4755 O O . ASP A 1 605 ? -46.978 -15.514 -22.478 1.00 84.94 605 ASP A O 1
ATOM 4759 N N . GLU A 1 606 ? -46.622 -13.311 -22.445 1.00 85.88 606 GLU A N 1
ATOM 4760 C CA . GLU A 1 606 ? -47.730 -13.034 -21.510 1.00 85.88 606 GLU A CA 1
ATOM 4761 C C . GLU A 1 606 ? -49.107 -13.303 -22.136 1.00 85.88 606 GLU A C 1
ATOM 4763 O O . GLU A 1 606 ? -50.038 -13.744 -21.450 1.00 85.88 606 GLU A O 1
ATOM 4768 N N . ILE A 1 607 ? -49.240 -13.099 -23.451 1.00 84.50 607 ILE A N 1
ATOM 4769 C CA . ILE A 1 607 ? -50.466 -13.436 -24.186 1.00 84.50 607 ILE A CA 1
ATOM 4770 C C . ILE A 1 607 ? -50.736 -14.943 -24.096 1.00 84.50 607 ILE A C 1
ATOM 4772 O O . ILE A 1 607 ? -51.870 -15.351 -23.828 1.00 84.50 607 ILE A O 1
ATOM 4776 N N . ASP A 1 608 ? -49.701 -15.773 -24.237 1.00 82.69 608 ASP A N 1
ATOM 4777 C CA . ASP A 1 608 ? -49.838 -17.231 -24.186 1.00 82.69 608 ASP A CA 1
ATOM 4778 C C . ASP A 1 608 ? -50.314 -17.728 -22.809 1.00 82.69 608 ASP A C 1
ATOM 4780 O O . ASP A 1 608 ? -51.133 -18.653 -22.713 1.00 82.69 608 ASP A O 1
ATOM 4784 N N . GLN A 1 609 ? -49.891 -17.073 -21.724 1.00 82.75 609 GLN A N 1
ATOM 4785 C CA . GLN A 1 609 ? -50.360 -17.396 -20.374 1.00 82.75 609 GLN A CA 1
ATOM 4786 C C . GLN A 1 609 ? -51.849 -17.083 -20.177 1.00 82.75 609 GLN A C 1
ATOM 4788 O O . GLN A 1 609 ? -52.583 -17.908 -19.618 1.00 82.75 609 GLN A O 1
ATOM 4793 N N . LEU A 1 610 ? -52.316 -15.920 -20.640 1.00 83.81 610 LEU A N 1
ATOM 4794 C CA . LEU A 1 610 ? -53.721 -15.517 -20.538 1.00 83.81 610 LEU A CA 1
ATOM 4795 C C . LEU A 1 610 ? -54.639 -16.486 -21.303 1.00 83.81 610 LEU A C 1
ATOM 4797 O O . LEU A 1 610 ? -55.683 -16.901 -20.789 1.00 83.81 610 LEU A O 1
ATOM 4801 N N . GLU A 1 611 ? -54.223 -16.934 -22.489 1.00 80.06 611 GLU A N 1
ATOM 4802 C CA . GLU A 1 611 ? -54.982 -17.911 -23.277 1.00 80.06 611 GLU A CA 1
ATOM 4803 C C . GLU A 1 611 ? -55.153 -19.267 -22.576 1.00 80.06 611 GLU A C 1
ATOM 4805 O O . GLU A 1 611 ? -56.154 -19.956 -22.796 1.00 80.06 611 GLU A O 1
ATOM 4810 N N . SER A 1 612 ? -54.224 -19.656 -21.699 1.00 79.50 612 SER A N 1
ATOM 4811 C CA . SER A 1 612 ? -54.342 -20.887 -20.908 1.00 79.50 612 SER A CA 1
ATOM 4812 C C . SER A 1 612 ? -55.455 -20.816 -19.848 1.00 79.50 612 SER A C 1
ATOM 4814 O O . SER A 1 612 ? -56.153 -21.806 -19.611 1.00 79.50 612 SER A O 1
ATOM 4816 N N . LEU A 1 613 ? -55.674 -19.647 -19.237 1.00 77.50 613 LEU A N 1
ATOM 4817 C CA . LEU A 1 613 ? -56.696 -19.442 -18.202 1.00 77.50 613 LEU A CA 1
ATOM 4818 C C . LEU A 1 613 ? -58.104 -19.446 -18.792 1.00 77.50 613 LEU A C 1
ATOM 4820 O O . LEU A 1 613 ? -59.013 -20.054 -18.223 1.00 77.50 613 LEU A O 1
ATOM 4824 N N . TYR A 1 614 ? -58.257 -18.879 -19.987 1.00 75.19 614 TYR A N 1
ATOM 4825 C CA . TYR A 1 614 ? -59.491 -18.969 -20.760 1.00 75.19 614 TYR A CA 1
ATOM 4826 C C . TYR A 1 614 ? -59.920 -20.423 -21.015 1.00 75.19 614 TYR A C 1
ATOM 4828 O O . TYR A 1 614 ? -61.104 -20.748 -20.905 1.00 75.19 614 TYR A O 1
ATOM 4836 N N . ARG A 1 615 ? -58.971 -21.340 -21.256 1.00 72.12 615 ARG A N 1
ATOM 4837 C CA . ARG A 1 615 ? -59.283 -22.774 -21.409 1.00 72.12 615 ARG A CA 1
ATOM 4838 C C . ARG A 1 615 ? -59.813 -23.407 -20.117 1.00 72.12 615 ARG A C 1
ATOM 4840 O O . ARG A 1 615 ? -60.686 -24.264 -20.187 1.00 72.12 615 ARG A O 1
ATOM 4847 N N . LYS A 1 616 ? -59.327 -22.992 -18.940 1.00 68.31 616 LYS A N 1
ATOM 4848 C CA . LYS A 1 616 ? -59.765 -23.549 -17.643 1.00 68.31 616 LYS A CA 1
ATOM 4849 C C . LYS A 1 616 ? -61.188 -23.131 -17.272 1.00 68.31 616 LYS A C 1
ATOM 4851 O O . LYS A 1 616 ? -61.948 -23.956 -16.780 1.00 68.31 616 LYS A O 1
ATOM 4856 N N . LEU A 1 617 ? -61.571 -21.887 -17.539 1.00 66.31 617 LEU A N 1
ATOM 4857 C CA . LEU A 1 617 ? -62.928 -21.397 -17.265 1.00 66.31 617 LEU A CA 1
ATOM 4858 C C . LEU A 1 617 ? -63.998 -22.004 -18.169 1.00 66.31 617 LEU A C 1
ATOM 4860 O O . LEU A 1 617 ? -65.128 -22.205 -17.725 1.00 66.31 617 LEU A O 1
ATOM 4864 N N . ALA A 1 618 ? -63.631 -22.372 -19.397 1.00 62.06 618 ALA A N 1
ATOM 4865 C CA . ALA A 1 618 ? -64.521 -23.102 -20.292 1.00 62.06 618 ALA A CA 1
ATOM 4866 C C . ALA A 1 618 ? -64.939 -24.471 -19.711 1.00 62.06 618 ALA A C 1
ATOM 4868 O O . ALA A 1 618 ? -66.078 -24.891 -19.911 1.00 62.06 618 ALA A O 1
ATOM 4869 N N . ASN A 1 619 ? -64.074 -25.126 -18.921 1.00 62.91 619 ASN A N 1
ATOM 4870 C CA . ASN A 1 619 ? -64.401 -26.389 -18.242 1.00 62.91 619 ASN A CA 1
ATOM 4871 C C . ASN A 1 619 ? -65.445 -26.227 -17.123 1.00 62.91 619 ASN A C 1
ATOM 4873 O O . ASN A 1 619 ? -66.148 -27.184 -16.815 1.00 62.91 619 ASN A O 1
ATOM 4877 N N . TYR A 1 620 ? -65.583 -25.029 -16.547 1.00 61.12 620 TYR A N 1
ATOM 4878 C CA . TYR A 1 620 ? -66.621 -24.705 -15.559 1.00 61.12 620 TYR A CA 1
ATOM 4879 C C . TYR A 1 620 ? -67.934 -24.222 -16.205 1.00 61.12 620 TYR A C 1
ATOM 4881 O O . TYR A 1 620 ? -68.842 -23.775 -15.510 1.00 61.12 620 TYR A O 1
ATOM 4889 N N . GLY A 1 621 ? -68.057 -24.307 -17.537 1.00 57.06 621 GLY A N 1
ATOM 4890 C CA . GLY A 1 621 ? -69.290 -23.997 -18.270 1.00 57.06 621 GLY A CA 1
ATOM 4891 C C . GLY A 1 621 ? -69.578 -22.504 -18.473 1.00 57.06 621 GLY A C 1
ATOM 4892 O O . GLY A 1 621 ? -70.681 -22.151 -18.894 1.00 57.06 621 GLY A O 1
ATOM 4893 N N . VAL A 1 622 ? -68.612 -21.618 -18.206 1.00 57.16 622 VAL A N 1
ATOM 4894 C CA . VAL A 1 622 ? -68.779 -20.156 -18.302 1.00 57.16 622 VAL A CA 1
ATOM 4895 C C . VAL A 1 622 ? -68.371 -19.650 -19.696 1.00 57.16 622 VAL A C 1
ATOM 4897 O O . VAL A 1 622 ? -67.278 -19.948 -20.174 1.00 57.16 622 VAL A O 1
ATOM 4900 N N . LYS A 1 623 ? -69.234 -18.866 -20.363 1.00 56.56 623 LYS A N 1
ATOM 4901 C CA . LYS A 1 623 ? -68.969 -18.251 -21.686 1.00 56.56 623 LYS A CA 1
ATOM 4902 C C . LYS A 1 623 ? -68.346 -16.849 -21.548 1.00 56.56 623 LYS A C 1
ATOM 4904 O O . LYS A 1 623 ? -68.810 -16.071 -20.720 1.00 56.56 623 LYS A O 1
ATOM 4909 N N . PHE A 1 624 ? -67.359 -16.507 -22.385 1.00 65.44 624 PHE A N 1
ATOM 4910 C CA . PHE A 1 624 ? -66.694 -15.188 -22.432 1.00 65.44 624 PHE A CA 1
ATOM 4911 C C . PHE A 1 624 ? -66.313 -14.772 -23.873 1.00 65.44 624 PHE A C 1
ATOM 4913 O O . PHE A 1 624 ? -66.273 -15.615 -24.770 1.00 65.44 624 PHE A O 1
ATOM 4920 N N . GLU A 1 625 ? -66.049 -13.476 -24.095 1.00 60.03 625 GLU A N 1
ATOM 4921 C CA . GLU A 1 625 ? -65.715 -12.862 -25.397 1.00 60.03 625 GLU A CA 1
ATOM 4922 C C . GLU A 1 625 ? -64.190 -12.652 -25.521 1.00 60.03 625 GLU A C 1
ATOM 4924 O O . GLU A 1 625 ? -63.571 -12.100 -24.615 1.00 60.03 625 GLU A O 1
ATOM 4929 N N . LYS A 1 626 ? -63.556 -13.138 -26.603 1.00 66.31 626 LYS A N 1
ATOM 4930 C CA . LYS A 1 626 ? -62.085 -13.188 -26.751 1.00 66.31 626 LYS A CA 1
ATOM 4931 C C . LYS A 1 626 ? -61.560 -12.012 -27.589 1.00 66.31 626 LYS A C 1
ATOM 4933 O O . LYS A 1 626 ? -61.932 -11.887 -28.753 1.00 66.31 626 LYS A O 1
ATOM 4938 N N . LYS A 1 627 ? -60.648 -11.203 -27.034 1.00 73.50 627 LYS A N 1
ATOM 4939 C CA . LYS A 1 627 ? -59.909 -10.141 -27.749 1.00 73.50 627 LYS A CA 1
ATOM 4940 C C . LYS A 1 627 ? -58.556 -10.657 -28.265 1.00 73.50 627 LYS A C 1
ATOM 4942 O O . LYS A 1 627 ? -57.904 -11.447 -27.585 1.00 73.50 627 LYS A O 1
ATOM 4947 N N . ASP A 1 628 ? -58.133 -10.230 -29.459 1.00 79.31 628 ASP A N 1
ATOM 4948 C CA . ASP A 1 628 ? -56.873 -10.669 -30.085 1.00 79.31 628 ASP A CA 1
ATOM 4949 C C . ASP A 1 628 ? -55.712 -9.714 -29.761 1.00 79.31 628 ASP A C 1
ATOM 4951 O O . ASP A 1 628 ? -55.487 -8.699 -30.424 1.00 79.31 628 ASP A O 1
ATOM 4955 N N . TRP A 1 629 ? -54.980 -10.036 -28.697 1.00 83.69 629 TRP A N 1
ATOM 4956 C CA . TRP A 1 629 ? -53.882 -9.215 -28.183 1.00 83.69 629 TRP A CA 1
ATOM 4957 C C . TRP A 1 629 ? -52.624 -9.233 -29.066 1.00 83.69 629 TRP A C 1
ATOM 4959 O O . TRP A 1 629 ? -51.836 -8.287 -29.015 1.00 83.69 629 TRP A O 1
ATOM 4969 N N . ARG A 1 630 ? -52.448 -10.248 -29.929 1.00 81.12 630 ARG A N 1
ATOM 4970 C CA . ARG A 1 630 ? -51.272 -10.348 -30.816 1.00 81.12 630 ARG A CA 1
ATOM 4971 C C . ARG A 1 630 ? -51.293 -9.275 -31.904 1.00 81.12 630 ARG A C 1
ATOM 4973 O O . ARG A 1 630 ? -50.248 -8.750 -32.284 1.00 81.12 630 ARG A O 1
ATOM 4980 N N . VAL A 1 631 ? -52.481 -8.914 -32.382 1.00 81.88 631 VAL A N 1
ATOM 4981 C CA . VAL A 1 631 ? -52.657 -7.848 -33.381 1.00 81.88 631 VAL A CA 1
ATOM 4982 C C . VAL A 1 631 ? -52.366 -6.468 -32.785 1.00 81.88 631 VAL A C 1
ATOM 4984 O O . VAL A 1 631 ? -51.771 -5.626 -33.457 1.00 81.88 631 VAL A O 1
ATOM 4987 N N . GLU A 1 632 ? -52.729 -6.238 -31.522 1.00 79.62 632 GLU A N 1
ATOM 4988 C CA . GLU A 1 632 ? -52.516 -4.946 -30.862 1.00 79.62 632 GLU A CA 1
ATOM 4989 C C . GLU A 1 632 ? -51.029 -4.700 -30.553 1.00 79.62 632 GLU A C 1
ATOM 4991 O O . GLU A 1 632 ? -50.527 -3.604 -30.794 1.00 79.62 632 GLU A O 1
ATOM 4996 N N . ALA A 1 633 ? -50.287 -5.732 -30.131 1.00 80.12 633 ALA A N 1
ATOM 4997 C CA . ALA A 1 633 ? -48.850 -5.627 -29.861 1.00 80.12 633 ALA A CA 1
ATOM 4998 C C . ALA A 1 633 ? -48.025 -5.227 -31.104 1.00 80.12 633 ALA A C 1
ATOM 5000 O O . ALA A 1 633 ? -47.072 -4.458 -30.997 1.00 80.12 633 ALA A O 1
ATOM 5001 N N . ASN A 1 634 ? -48.423 -5.667 -32.304 1.00 80.81 634 ASN A N 1
ATOM 5002 C CA . ASN A 1 634 ? -47.693 -5.403 -33.554 1.00 80.81 634 ASN A CA 1
ATOM 5003 C C . ASN A 1 634 ? -47.754 -3.941 -34.049 1.00 80.81 634 ASN A C 1
ATOM 5005 O O . ASN A 1 634 ? -47.017 -3.566 -34.966 1.00 80.81 634 ASN A O 1
ATOM 5009 N N . ARG A 1 635 ? -48.577 -3.081 -33.437 1.00 81.94 635 ARG A N 1
ATOM 5010 C CA . ARG A 1 635 ? -48.712 -1.661 -33.814 1.00 81.94 635 ARG A CA 1
ATOM 5011 C C . ARG A 1 635 ? -47.543 -0.768 -33.382 1.00 81.94 635 ARG A C 1
ATOM 5013 O O . ARG A 1 635 ? -47.453 0.365 -33.855 1.00 81.94 635 ARG A O 1
ATOM 5020 N N . TYR A 1 636 ? -46.621 -1.259 -32.548 1.00 82.38 636 TYR A N 1
ATOM 5021 C CA . TYR A 1 636 ? -45.453 -0.485 -32.092 1.00 82.38 636 TYR A CA 1
ATOM 5022 C C . TYR A 1 636 ? -44.553 -0.006 -33.246 1.00 82.38 636 TYR A C 1
ATOM 5024 O O . TYR A 1 636 ? -43.982 1.082 -33.171 1.00 82.38 636 TYR A O 1
ATOM 5032 N N . SER A 1 637 ? -44.474 -0.785 -34.331 1.00 76.31 637 SER A N 1
ATOM 5033 C CA . SER A 1 637 ? -43.683 -0.480 -35.533 1.00 76.31 637 SER A CA 1
ATOM 5034 C C . SER A 1 637 ? -44.110 0.836 -36.195 1.00 76.31 637 SER A C 1
ATOM 5036 O O . SER A 1 637 ? -43.277 1.650 -36.593 1.00 76.31 637 SER A O 1
ATOM 5038 N N . ILE A 1 638 ? -45.418 1.100 -36.223 1.00 80.31 638 ILE A N 1
ATOM 5039 C CA . ILE A 1 638 ? -45.997 2.330 -36.772 1.00 80.31 638 ILE A CA 1
ATOM 5040 C C . ILE A 1 638 ? -45.649 3.525 -35.871 1.00 80.31 638 ILE A C 1
ATOM 5042 O O . ILE A 1 638 ? -45.288 4.593 -36.363 1.00 80.31 638 ILE A O 1
ATOM 5046 N N . ILE A 1 639 ? -45.684 3.344 -34.549 1.00 78.94 639 ILE A N 1
ATOM 5047 C CA . ILE A 1 639 ? -45.388 4.403 -33.571 1.00 78.94 639 ILE A CA 1
ATOM 5048 C C . ILE A 1 639 ? -43.900 4.772 -33.586 1.00 78.94 639 ILE A C 1
ATOM 5050 O O . ILE A 1 639 ? -43.571 5.956 -33.516 1.00 78.94 639 ILE A O 1
ATOM 5054 N N . TYR A 1 640 ? -43.007 3.792 -33.751 1.00 78.19 640 TYR A N 1
ATOM 5055 C CA . TYR A 1 640 ? -41.567 4.035 -33.863 1.00 78.19 640 TYR A CA 1
ATOM 5056 C C . TYR A 1 640 ? -41.235 4.947 -35.047 1.00 78.19 640 TYR A C 1
ATOM 5058 O O . TYR A 1 640 ? -40.539 5.947 -34.876 1.00 78.19 640 TYR A O 1
ATOM 5066 N N . SER A 1 641 ? -41.826 4.663 -36.213 1.00 71.44 641 SER A N 1
ATOM 5067 C CA . SER A 1 641 ? -41.609 5.450 -37.432 1.00 71.44 641 SER A CA 1
ATOM 5068 C C . SER A 1 641 ? -42.142 6.890 -37.363 1.00 71.44 641 SER A C 1
ATOM 5070 O O . SER A 1 641 ? -41.657 7.752 -38.089 1.00 71.44 641 SER A O 1
ATOM 5072 N N . GLY A 1 642 ? -43.121 7.172 -36.494 1.00 72.88 642 GLY A N 1
ATOM 5073 C CA . GLY A 1 642 ? -43.756 8.492 -36.396 1.00 72.88 642 GLY A CA 1
ATOM 5074 C C . GLY A 1 642 ? -43.336 9.341 -35.192 1.00 72.88 642 GLY A C 1
ATOM 5075 O O . GLY A 1 642 ? -43.316 10.564 -35.289 1.00 72.88 642 GLY A O 1
ATOM 5076 N N . GLN A 1 643 ? -43.043 8.721 -34.046 1.00 72.06 643 GLN A N 1
ATOM 5077 C CA . GLN A 1 643 ? -42.841 9.411 -32.758 1.00 72.06 643 GLN A CA 1
ATOM 5078 C C . GLN A 1 643 ? -41.521 9.034 -32.064 1.00 72.06 643 GLN A C 1
ATOM 5080 O O . GLN A 1 643 ? -41.224 9.536 -30.978 1.00 72.06 643 GLN A O 1
ATOM 5085 N N . GLY A 1 644 ? -40.713 8.178 -32.691 1.00 71.12 644 GLY A N 1
ATOM 5086 C CA . GLY A 1 644 ? -39.386 7.803 -32.220 1.00 71.12 644 GLY A CA 1
ATOM 5087 C C . GLY A 1 644 ? -39.373 6.741 -31.117 1.00 71.12 644 GLY A C 1
ATOM 5088 O O . GLY A 1 644 ? -40.399 6.244 -30.645 1.00 71.12 644 GLY A O 1
ATOM 5089 N N . PHE A 1 645 ? -38.157 6.384 -30.703 1.00 72.56 645 PHE A N 1
ATOM 5090 C CA . PHE A 1 645 ? -37.865 5.249 -29.822 1.00 72.56 645 PHE A CA 1
ATOM 5091 C C . PHE A 1 645 ? -38.624 5.275 -28.486 1.00 72.56 645 PHE A C 1
ATOM 5093 O O . PHE A 1 645 ? -39.247 4.287 -28.095 1.00 72.56 645 PHE A O 1
ATOM 5100 N N . ALA A 1 646 ? -38.615 6.417 -27.794 1.00 68.50 646 ALA A N 1
ATOM 5101 C CA . ALA A 1 646 ? -39.204 6.530 -26.460 1.00 68.50 646 ALA A CA 1
ATOM 5102 C C . ALA A 1 646 ? -40.730 6.310 -26.459 1.00 68.50 646 ALA A C 1
ATOM 5104 O O . ALA A 1 646 ? -41.267 5.709 -25.527 1.00 68.50 646 ALA A O 1
ATOM 5105 N N . ALA A 1 647 ? -41.427 6.756 -27.508 1.00 74.81 647 ALA A N 1
ATOM 5106 C CA . ALA A 1 647 ? -42.874 6.596 -27.637 1.00 74.81 647 ALA A CA 1
ATOM 5107 C C . ALA A 1 647 ? -43.264 5.142 -27.947 1.00 74.81 647 ALA A C 1
ATOM 5109 O O . ALA A 1 647 ? -44.188 4.608 -27.332 1.00 74.81 647 ALA A O 1
ATOM 5110 N N . ALA A 1 648 ? -42.524 4.482 -28.843 1.00 76.88 648 ALA A N 1
ATOM 5111 C CA . ALA A 1 648 ? -42.746 3.076 -29.181 1.00 76.88 648 ALA A CA 1
ATOM 5112 C C . ALA A 1 648 ? -42.511 2.149 -27.980 1.00 76.88 648 ALA A C 1
ATOM 5114 O O . ALA A 1 648 ? -43.315 1.251 -27.727 1.00 76.88 648 ALA A O 1
ATOM 5115 N N . LYS A 1 649 ? -41.463 2.422 -27.191 1.00 83.44 649 LYS A N 1
ATOM 5116 C CA . LYS A 1 649 ? -41.182 1.699 -25.946 1.00 83.44 649 LYS A CA 1
ATOM 5117 C C . LYS A 1 649 ? -42.344 1.808 -24.952 1.00 83.44 649 LYS A C 1
ATOM 5119 O O . LYS A 1 649 ? -42.865 0.799 -24.489 1.00 83.44 649 LYS A O 1
ATOM 5124 N N . LYS A 1 650 ? -42.805 3.036 -24.690 1.00 84.06 650 LYS A N 1
ATOM 5125 C CA . LYS A 1 650 ? -43.899 3.308 -23.744 1.00 84.06 650 LYS A CA 1
ATOM 5126 C C . LYS A 1 650 ? -45.219 2.635 -24.147 1.00 84.06 650 LYS A C 1
ATOM 5128 O O . LYS A 1 650 ? -46.004 2.247 -23.285 1.00 84.06 650 LYS A O 1
ATOM 5133 N N . TYR A 1 651 ? -45.479 2.505 -25.447 1.00 87.19 651 TYR A N 1
ATOM 5134 C CA . TYR A 1 651 ? -46.671 1.826 -25.952 1.00 87.19 651 TYR A CA 1
ATOM 5135 C C . TYR A 1 651 ? -46.659 0.323 -25.645 1.00 87.19 651 TYR A C 1
ATOM 5137 O O . TYR A 1 651 ? -47.655 -0.181 -25.119 1.00 87.19 651 TYR A O 1
ATOM 5145 N N . LEU A 1 652 ? -45.534 -0.362 -25.903 1.00 84.88 652 LEU A N 1
ATOM 5146 C CA . LEU A 1 652 ? -45.367 -1.789 -25.592 1.00 84.88 652 LEU A CA 1
ATOM 5147 C C . LEU A 1 652 ? -45.541 -2.061 -24.090 1.00 84.88 652 LEU A C 1
ATOM 5149 O O . LEU A 1 652 ? -46.260 -2.992 -23.725 1.00 84.88 652 LEU A O 1
ATOM 5153 N N . ASP A 1 653 ? -44.993 -1.193 -23.234 1.00 84.56 653 ASP A N 1
ATOM 5154 C CA . ASP A 1 653 ? -45.172 -1.294 -21.779 1.00 84.56 653 ASP A CA 1
ATOM 5155 C C . ASP A 1 653 ? -46.657 -1.212 -21.366 1.00 84.56 653 ASP A C 1
ATOM 5157 O O . ASP A 1 653 ? -47.128 -2.027 -20.571 1.00 84.56 653 ASP A O 1
ATOM 5161 N N . SER A 1 654 ? -47.441 -0.294 -21.948 1.00 85.19 654 SER A N 1
ATOM 5162 C CA . SER A 1 654 ? -48.870 -0.167 -21.602 1.00 85.19 654 SER A CA 1
ATOM 5163 C C . SER A 1 654 ? -49.726 -1.365 -22.045 1.00 85.19 654 SER A C 1
ATOM 5165 O O . SER A 1 654 ? -50.720 -1.712 -21.394 1.00 85.19 654 SER A O 1
ATOM 5167 N N . ILE A 1 655 ? -49.347 -2.016 -23.152 1.00 87.44 655 ILE A N 1
ATOM 5168 C CA . ILE A 1 655 ? -50.038 -3.214 -23.641 1.00 87.44 655 ILE A CA 1
ATOM 5169 C C . ILE A 1 655 ? -49.804 -4.368 -22.670 1.00 87.44 655 ILE A C 1
ATOM 5171 O O . ILE A 1 655 ? -50.757 -5.051 -22.288 1.00 87.44 655 ILE A O 1
ATOM 5175 N N . MET A 1 656 ? -48.559 -4.544 -22.224 1.00 86.69 656 MET A N 1
ATOM 5176 C CA . MET A 1 656 ? -48.191 -5.579 -21.260 1.00 86.69 656 MET A CA 1
ATOM 5177 C C . MET A 1 656 ? -49.002 -5.463 -19.959 1.00 86.69 656 MET A C 1
ATOM 5179 O O . MET A 1 656 ? -49.491 -6.461 -19.427 1.00 86.69 656 MET A O 1
ATOM 5183 N N . GLU A 1 657 ? -49.207 -4.242 -19.465 1.00 85.44 657 GLU A N 1
ATOM 5184 C CA . GLU A 1 657 ? -49.968 -3.987 -18.238 1.00 85.44 657 GLU A CA 1
ATOM 5185 C C . GLU A 1 657 ? -51.469 -4.301 -18.391 1.00 85.44 657 GLU A C 1
ATOM 5187 O O . GLU A 1 657 ? -52.089 -4.897 -17.504 1.00 85.44 657 GLU A O 1
ATOM 5192 N N . SER A 1 658 ? -52.043 -3.998 -19.559 1.00 84.88 658 SER A N 1
ATOM 5193 C CA . SER A 1 658 ? -53.450 -4.293 -19.865 1.00 84.88 658 SER A CA 1
ATOM 5194 C C . SER A 1 658 ? -53.738 -5.801 -19.895 1.00 84.88 658 SER A C 1
ATOM 5196 O O . SER A 1 658 ? -54.743 -6.247 -19.337 1.00 84.88 658 SER A O 1
ATOM 5198 N N . ILE A 1 659 ? -52.830 -6.595 -20.477 1.00 84.38 659 ILE A N 1
ATOM 5199 C CA . ILE A 1 659 ? -52.937 -8.064 -20.542 1.00 84.38 659 ILE A CA 1
ATOM 5200 C C . ILE A 1 659 ? -52.918 -8.675 -19.130 1.00 84.38 659 ILE A C 1
ATOM 5202 O O . ILE A 1 659 ? -53.713 -9.564 -18.810 1.00 84.38 659 ILE A O 1
ATOM 5206 N N . ARG A 1 660 ? -52.059 -8.162 -18.241 1.00 85.00 660 ARG A N 1
ATOM 5207 C CA . ARG A 1 660 ? -51.963 -8.633 -16.848 1.00 85.00 660 ARG A CA 1
ATOM 5208 C C . ARG A 1 660 ? -53.212 -8.320 -16.020 1.00 85.00 660 ARG A C 1
ATOM 5210 O O . ARG A 1 660 ? -53.603 -9.136 -15.185 1.00 85.00 660 ARG A O 1
ATOM 5217 N N . SER A 1 661 ? -53.851 -7.175 -16.254 1.00 81.19 661 SER A N 1
ATOM 5218 C CA . SER A 1 661 ? -55.084 -6.778 -15.558 1.00 81.19 661 SER A CA 1
ATOM 5219 C C . SER A 1 661 ? -56.266 -7.700 -15.890 1.00 81.19 661 SER A C 1
ATOM 5221 O O . SER A 1 661 ? -56.961 -8.184 -14.990 1.00 81.19 661 SER A O 1
ATOM 5223 N N . GLU A 1 662 ? -56.451 -8.034 -17.171 1.00 80.06 662 GLU A N 1
ATOM 5224 C CA . GLU A 1 662 ? -57.523 -8.933 -17.621 1.00 80.06 662 GLU A CA 1
ATOM 5225 C C . GLU A 1 662 ? -57.377 -10.340 -17.018 1.00 80.06 662 GLU A C 1
ATOM 5227 O O . GLU A 1 662 ? -58.352 -10.933 -16.548 1.00 80.06 662 GLU A O 1
ATOM 5232 N N . ARG A 1 663 ? -56.133 -10.823 -16.909 1.00 83.44 663 ARG A N 1
ATOM 5233 C CA . ARG A 1 663 ? -55.794 -12.084 -16.239 1.00 83.44 663 ARG A CA 1
ATOM 5234 C C . ARG A 1 663 ? -56.314 -12.154 -14.797 1.00 83.44 663 ARG A C 1
ATOM 5236 O O . ARG A 1 663 ? -56.833 -13.189 -14.385 1.00 83.44 663 ARG A O 1
ATOM 5243 N N . SER A 1 664 ? -56.194 -11.059 -14.047 1.00 77.50 664 SER A N 1
ATOM 5244 C CA . SER A 1 664 ? -56.572 -10.978 -12.628 1.00 77.50 664 SER A CA 1
ATOM 5245 C C . SER A 1 664 ? -58.094 -10.963 -12.417 1.00 77.50 664 SER A C 1
ATOM 5247 O O . SER A 1 664 ? -58.623 -11.677 -11.565 1.00 77.50 664 SER A O 1
ATOM 5249 N N . SER A 1 665 ? -58.842 -10.227 -13.249 1.00 76.00 665 SER A N 1
ATOM 5250 C CA . SER A 1 665 ? -60.315 -10.159 -13.159 1.00 76.00 665 SER A CA 1
ATOM 5251 C C . SER A 1 665 ? -60.986 -11.534 -13.301 1.00 76.00 665 SER A C 1
ATOM 5253 O O . SER A 1 665 ? -61.959 -11.859 -12.615 1.00 76.00 665 SER A O 1
ATOM 5255 N N . ILE A 1 666 ? -60.421 -12.361 -14.176 1.00 69.88 666 ILE A N 1
ATOM 5256 C CA . ILE A 1 666 ? -60.861 -13.719 -14.488 1.00 69.88 666 ILE A CA 1
ATOM 5257 C C . ILE A 1 666 ? -60.653 -14.673 -13.301 1.00 69.88 666 ILE A C 1
ATOM 5259 O O . ILE A 1 666 ? -61.491 -15.541 -13.062 1.00 69.88 666 ILE A O 1
ATOM 5263 N N . GLN A 1 667 ? -59.590 -14.477 -12.518 1.00 72.19 667 GLN A N 1
ATOM 5264 C CA . GLN A 1 667 ? -59.330 -15.262 -11.308 1.00 72.19 667 GLN A CA 1
ATOM 5265 C C . GLN A 1 667 ? -60.337 -14.947 -10.189 1.00 72.19 667 GLN A C 1
ATOM 5267 O O . GLN A 1 667 ? -60.795 -15.862 -9.513 1.00 72.19 667 GLN A O 1
ATOM 5272 N N . ASN A 1 668 ? -60.757 -13.687 -10.039 1.00 67.62 668 ASN A N 1
ATOM 5273 C CA . ASN A 1 668 ? -61.661 -13.277 -8.956 1.00 67.62 668 ASN A CA 1
ATOM 5274 C C . ASN A 1 668 ? -63.095 -13.815 -9.107 1.00 67.62 668 ASN A C 1
ATOM 5276 O O . ASN A 1 668 ? -63.704 -14.217 -8.121 1.00 67.62 668 ASN A O 1
ATOM 5280 N N . LYS A 1 669 ? -63.642 -13.900 -10.329 1.00 61.75 669 LYS A N 1
ATOM 5281 C CA . LYS A 1 669 ? -65.001 -14.446 -10.556 1.00 61.75 669 LYS A CA 1
ATOM 5282 C C . LYS A 1 669 ? -65.134 -15.937 -10.228 1.00 61.75 669 LYS A C 1
ATOM 5284 O O . LYS A 1 669 ? -66.248 -16.413 -10.027 1.00 61.75 669 LYS A O 1
ATOM 5289 N N . MET A 1 670 ? -64.023 -16.672 -10.182 1.00 60.94 670 MET A N 1
ATOM 5290 C CA . MET A 1 670 ? -64.027 -18.065 -9.734 1.00 60.94 670 MET A CA 1
ATOM 5291 C C . MET A 1 670 ? -64.283 -18.188 -8.221 1.00 60.94 670 MET A C 1
ATOM 5293 O O . MET A 1 670 ? -64.828 -19.202 -7.804 1.00 60.94 670 MET A O 1
ATOM 5297 N N . ALA A 1 671 ? -63.974 -17.159 -7.422 1.00 55.94 671 ALA A N 1
ATOM 5298 C CA . ALA A 1 671 ? -64.028 -17.213 -5.959 1.00 55.94 671 ALA A CA 1
ATOM 5299 C C . ALA A 1 671 ? -65.445 -17.040 -5.361 1.00 55.94 671 ALA A C 1
ATOM 5301 O O . ALA A 1 671 ? -65.775 -17.662 -4.357 1.00 55.94 671 ALA A O 1
ATOM 5302 N N . ASP A 1 672 ? -66.332 -16.246 -5.972 1.00 52.78 672 ASP A N 1
ATOM 5303 C CA . ASP A 1 672 ? -67.667 -15.972 -5.397 1.00 52.78 672 ASP A CA 1
ATOM 5304 C C . ASP A 1 672 ? -68.632 -17.172 -5.467 1.00 52.78 672 ASP A C 1
ATOM 5306 O O . ASP A 1 672 ? -69.461 -17.365 -4.574 1.00 52.78 672 ASP A O 1
ATOM 5310 N N . MET A 1 673 ? -68.516 -18.029 -6.489 1.00 54.47 673 MET A N 1
ATOM 5311 C CA . MET A 1 673 ? -69.288 -19.281 -6.560 1.00 54.47 673 MET A CA 1
ATOM 5312 C C . MET A 1 673 ? -68.875 -20.288 -5.479 1.00 54.47 673 MET A C 1
ATOM 5314 O O . MET A 1 673 ? -69.666 -21.162 -5.122 1.00 54.47 673 MET A O 1
ATOM 5318 N N . GLU A 1 674 ? -67.682 -20.138 -4.907 1.00 55.88 674 GLU A N 1
ATOM 5319 C CA . GLU A 1 674 ? -67.246 -20.952 -3.780 1.00 55.88 674 GLU A CA 1
ATOM 5320 C C . GLU A 1 674 ? -67.998 -20.547 -2.489 1.00 55.88 674 GLU A C 1
ATOM 5322 O O . GLU A 1 674 ? -68.316 -21.416 -1.683 1.00 55.88 674 GLU A O 1
ATOM 5327 N N . HIS A 1 675 ? -68.413 -19.282 -2.301 1.00 51.84 675 HIS A N 1
ATOM 5328 C CA . HIS A 1 675 ? -68.964 -18.761 -1.030 1.00 51.84 675 HIS A CA 1
ATOM 5329 C C . HIS A 1 675 ? -70.285 -19.410 -0.550 1.00 51.84 675 HIS A C 1
ATOM 5331 O O . HIS A 1 675 ? -70.460 -19.658 0.645 1.00 51.84 675 HIS A O 1
ATOM 5337 N N . LEU A 1 676 ? -71.234 -19.726 -1.437 1.00 51.62 676 LEU A N 1
ATOM 5338 C CA . LEU A 1 676 ? -72.497 -20.394 -1.054 1.00 51.62 676 LEU A CA 1
ATOM 5339 C C . LEU A 1 676 ? -72.314 -21.891 -0.753 1.00 51.62 676 LEU A C 1
ATOM 5341 O O . LEU A 1 676 ? -73.092 -22.465 0.003 1.00 51.62 676 LEU A O 1
ATOM 5345 N N . MET A 1 677 ? -71.237 -22.500 -1.256 1.00 50.78 677 MET A N 1
ATOM 5346 C CA . MET A 1 677 ? -70.764 -23.807 -0.790 1.00 50.78 677 MET A CA 1
ATOM 5347 C C . MET A 1 677 ? -69.957 -23.706 0.520 1.00 50.78 677 MET A C 1
ATOM 5349 O O . MET A 1 677 ? -69.620 -24.734 1.111 1.00 50.78 677 MET A O 1
ATOM 5353 N N . LEU A 1 678 ? -69.625 -22.492 0.987 1.00 51.88 678 LEU A N 1
ATOM 5354 C CA . LEU A 1 678 ? -68.724 -22.239 2.118 1.00 51.88 678 LEU A CA 1
ATOM 5355 C C . LEU A 1 678 ? -69.425 -21.863 3.438 1.00 51.88 678 LEU A C 1
ATOM 5357 O O . LEU A 1 678 ? -68.750 -21.931 4.466 1.00 51.88 678 LEU A O 1
ATOM 5361 N N . THR A 1 679 ? -70.730 -21.525 3.485 1.00 58.31 679 THR A N 1
ATOM 5362 C CA . THR A 1 679 ? -71.438 -21.289 4.771 1.00 58.31 679 THR A CA 1
ATOM 5363 C C . THR A 1 679 ? -71.697 -22.609 5.482 1.00 58.31 679 THR A C 1
ATOM 5365 O O . THR A 1 679 ? -72.729 -23.264 5.330 1.00 58.31 679 THR A O 1
ATOM 5368 N N . LYS A 1 680 ? -70.671 -23.016 6.214 1.00 62.62 680 LYS A N 1
ATOM 5369 C CA . LYS A 1 680 ? -70.512 -24.335 6.783 1.00 62.62 680 LYS A CA 1
ATOM 5370 C C . LYS A 1 680 ? -70.682 -24.278 8.297 1.00 62.62 680 LYS A C 1
ATOM 5372 O O . LYS A 1 680 ? -70.035 -23.466 8.952 1.00 62.62 680 LYS A O 1
ATOM 5377 N N . PHE A 1 681 ? -71.503 -25.163 8.848 1.00 68.69 681 PHE A N 1
ATOM 5378 C CA . PHE A 1 681 ? -71.563 -25.424 10.286 1.00 68.69 681 PHE A CA 1
ATOM 5379 C C . PHE A 1 681 ? -71.202 -26.893 10.545 1.00 68.69 681 PHE A C 1
ATOM 5381 O O . PHE A 1 681 ? -71.409 -27.750 9.677 1.00 68.69 681 PHE A O 1
ATOM 5388 N N . PRO A 1 682 ? -70.589 -27.215 11.691 1.00 72.88 682 PRO A N 1
ATOM 5389 C CA . PRO A 1 682 ? -70.161 -28.576 11.963 1.00 72.88 682 PRO A CA 1
ATOM 5390 C C . PRO A 1 682 ? -71.376 -29.468 12.220 1.00 72.88 682 PRO A C 1
ATOM 5392 O O . PRO A 1 682 ? -72.248 -29.162 13.032 1.00 72.88 682 PRO A O 1
ATOM 5395 N N . CYS A 1 683 ? -71.433 -30.608 11.536 1.00 74.50 683 CYS A N 1
ATOM 5396 C CA . CYS A 1 683 ? -72.429 -31.624 11.844 1.00 74.50 683 CYS A CA 1
ATOM 5397 C C . CYS A 1 683 ? -72.142 -32.228 13.234 1.00 74.50 683 CYS A C 1
ATOM 5399 O O . CYS A 1 683 ? -71.006 -32.630 13.488 1.00 74.50 683 CYS A O 1
ATOM 5401 N N . PRO A 1 684 ? -73.147 -32.394 14.111 1.00 71.94 684 PRO A N 1
ATOM 5402 C CA . PRO A 1 684 ? -72.953 -32.891 15.478 1.00 71.94 684 PRO A CA 1
ATOM 5403 C C . PRO A 1 684 ? -72.557 -34.374 15.537 1.00 71.94 684 PRO A C 1
ATOM 5405 O O . PRO A 1 684 ? -72.121 -34.843 16.581 1.00 71.94 684 PRO A O 1
ATOM 5408 N N . VAL A 1 685 ? -72.714 -35.108 14.427 1.00 76.88 685 VAL A N 1
ATOM 5409 C CA . VAL A 1 685 ? -72.425 -36.547 14.335 1.00 76.88 685 VAL A CA 1
ATOM 5410 C C . VAL A 1 685 ? -71.049 -36.804 13.735 1.00 76.88 685 VAL A C 1
ATOM 5412 O O . VAL A 1 685 ? -70.263 -37.553 14.301 1.00 76.88 685 VAL A O 1
ATOM 5415 N N . CYS A 1 686 ? -70.734 -36.194 12.586 1.00 73.69 686 CYS A N 1
ATOM 5416 C CA . CYS A 1 686 ? -69.454 -36.439 11.915 1.00 73.69 686 CYS A CA 1
ATOM 5417 C C . CYS A 1 686 ? -68.424 -35.320 12.097 1.00 73.69 686 CYS A C 1
ATOM 5419 O O . CYS A 1 686 ? -67.324 -35.437 11.558 1.00 73.69 686 CYS A O 1
ATOM 5421 N N . GLY A 1 687 ? -68.775 -34.204 12.744 1.00 66.38 687 GLY A N 1
ATOM 5422 C CA . GLY A 1 687 ? -67.913 -33.030 12.946 1.00 66.38 687 GLY A CA 1
ATOM 5423 C C . GLY A 1 687 ? -67.556 -32.268 11.666 1.00 66.38 687 GLY A C 1
ATOM 5424 O O . GLY A 1 687 ? -67.114 -31.123 11.719 1.00 66.38 687 GLY A O 1
ATOM 5425 N N . ARG A 1 688 ? -67.758 -32.882 10.494 1.00 78.31 688 ARG A N 1
ATOM 5426 C CA . ARG A 1 688 ? -67.499 -32.257 9.203 1.00 78.31 688 ARG A CA 1
ATOM 5427 C C . ARG A 1 688 ? -68.481 -31.129 8.962 1.00 78.31 688 ARG A C 1
ATOM 5429 O O . ARG A 1 688 ? -69.689 -31.248 9.168 1.00 78.31 688 ARG A O 1
ATOM 5436 N N . MET A 1 689 ? -67.890 -30.052 8.489 1.00 69.94 689 MET A N 1
ATOM 5437 C CA . MET A 1 689 ? -68.557 -28.873 8.004 1.00 69.94 689 MET A CA 1
ATOM 5438 C C . MET A 1 689 ? -69.536 -29.243 6.888 1.00 69.94 689 MET A C 1
ATOM 5440 O O . MET A 1 689 ? -69.122 -29.692 5.820 1.00 69.94 689 MET A O 1
ATOM 5444 N N . THR A 1 690 ? -70.822 -29.070 7.156 1.00 69.81 690 THR A N 1
ATOM 5445 C CA . THR A 1 690 ? -71.897 -29.232 6.179 1.00 69.81 690 THR A CA 1
ATOM 5446 C C . THR A 1 690 ? -72.431 -27.861 5.825 1.00 69.81 690 THR A C 1
ATOM 5448 O O . THR A 1 690 ? -72.458 -26.974 6.680 1.00 69.81 690 THR A O 1
ATOM 5451 N N . SER A 1 691 ? -72.812 -27.664 4.569 1.00 67.31 691 SER A N 1
ATOM 5452 C CA . SER A 1 691 ? -73.401 -26.397 4.167 1.00 67.31 691 SER A CA 1
ATOM 5453 C C . SER A 1 691 ? -74.890 -26.334 4.525 1.00 67.31 691 SER A C 1
ATOM 5455 O O . SER A 1 691 ? -75.557 -27.357 4.698 1.00 67.31 691 SER A O 1
ATOM 5457 N N . LEU A 1 692 ? -75.415 -25.112 4.611 1.00 57.81 692 LEU A N 1
ATOM 5458 C CA . LEU A 1 692 ? -76.851 -24.829 4.719 1.00 57.81 692 LEU A CA 1
ATOM 5459 C C . LEU A 1 692 ? -77.653 -25.215 3.457 1.00 57.81 692 LEU A C 1
ATOM 5461 O O . LEU A 1 692 ? -78.870 -25.062 3.452 1.00 57.81 692 LEU A O 1
ATOM 5465 N N . ALA A 1 693 ? -77.012 -25.710 2.392 1.00 54.59 693 ALA A N 1
ATOM 5466 C CA . ALA A 1 693 ? -77.679 -26.055 1.138 1.00 54.59 693 ALA A CA 1
ATOM 5467 C C . ALA A 1 693 ? -78.453 -27.396 1.175 1.00 54.59 693 ALA A C 1
ATOM 5469 O O . ALA A 1 693 ? -79.097 -27.736 0.182 1.00 54.59 693 ALA A O 1
ATOM 5470 N N . SER A 1 694 ? -78.410 -28.161 2.281 1.00 60.47 694 SER A N 1
ATOM 5471 C CA . SER A 1 694 ? -79.030 -29.496 2.412 1.00 60.47 694 SER A CA 1
ATOM 5472 C C . SER A 1 694 ? -79.558 -29.798 3.833 1.00 60.47 694 SER A C 1
ATOM 5474 O O . SER A 1 694 ? -78.869 -29.561 4.821 1.00 60.47 694 SER A O 1
ATOM 5476 N N . ASP A 1 695 ? -80.743 -30.425 3.941 1.00 59.44 695 ASP A N 1
ATOM 5477 C CA . ASP A 1 695 ? -81.404 -30.844 5.207 1.00 59.44 695 ASP A CA 1
ATOM 5478 C C . ASP A 1 695 ? -80.754 -32.076 5.875 1.00 59.44 695 ASP A C 1
ATOM 5480 O O . ASP A 1 695 ? -81.112 -32.507 6.978 1.00 59.44 695 ASP A O 1
ATOM 5484 N N . ARG A 1 696 ? -79.791 -32.676 5.178 1.00 68.94 696 ARG A N 1
ATOM 5485 C CA . ARG A 1 696 ? -78.939 -33.767 5.649 1.00 68.94 696 ARG A CA 1
ATOM 5486 C C . ARG A 1 696 ? -77.498 -33.321 5.600 1.00 68.94 696 ARG A C 1
ATOM 5488 O O . ARG A 1 696 ? -77.113 -32.566 4.708 1.00 68.94 696 ARG A O 1
ATOM 5495 N N . CYS A 1 697 ? -76.685 -33.860 6.501 1.00 72.44 697 CYS A N 1
ATOM 5496 C CA . CYS A 1 697 ? -75.256 -33.615 6.430 1.00 72.44 697 CYS A CA 1
ATOM 5497 C C . CYS A 1 697 ? -74.706 -34.104 5.083 1.00 72.44 697 CYS A C 1
ATOM 5499 O O . CYS A 1 697 ? -74.790 -35.291 4.771 1.00 72.44 697 CYS A O 1
ATOM 5501 N N . GLU A 1 698 ? -74.085 -33.209 4.322 1.00 73.19 698 GLU A N 1
ATOM 5502 C CA . GLU A 1 698 ? -73.514 -33.503 2.999 1.00 73.19 698 GLU A CA 1
ATOM 5503 C C . GLU A 1 698 ? -72.397 -34.557 3.058 1.00 73.19 698 GLU A C 1
ATOM 5505 O O . GLU A 1 698 ? -72.085 -35.200 2.062 1.00 73.19 698 GLU A O 1
ATOM 5510 N N . SER A 1 699 ? -71.794 -34.753 4.236 1.00 77.31 699 SER A N 1
ATOM 5511 C CA . SER A 1 699 ? -70.706 -35.712 4.442 1.00 77.31 699 SER A CA 1
ATOM 5512 C C . SER A 1 699 ? -71.160 -37.088 4.921 1.00 77.31 699 SER A C 1
ATOM 5514 O O . SER A 1 699 ? -70.624 -38.091 4.459 1.00 77.31 699 SER A O 1
ATOM 5516 N N . CYS A 1 700 ? -72.083 -37.161 5.885 1.00 75.62 700 CYS A N 1
ATOM 5517 C CA . CYS A 1 700 ? -72.486 -38.440 6.487 1.00 75.62 700 CYS A CA 1
ATOM 5518 C C . CYS A 1 700 ? -73.924 -38.855 6.161 1.00 75.62 700 CYS A C 1
ATOM 5520 O O . CYS A 1 700 ? -74.330 -39.959 6.505 1.00 75.62 700 CYS A O 1
ATOM 5522 N N . GLY A 1 701 ? -74.707 -37.989 5.514 1.00 73.00 701 GLY A N 1
ATOM 5523 C CA . GLY A 1 701 ? -76.087 -38.259 5.112 1.00 73.00 701 GLY A CA 1
ATOM 5524 C C . GLY A 1 701 ? -77.097 -38.342 6.262 1.00 73.00 701 GLY A C 1
ATOM 5525 O O . GLY A 1 701 ? -78.289 -38.508 6.000 1.00 73.00 701 GLY A O 1
ATOM 5526 N N . VAL A 1 702 ? -76.649 -38.217 7.516 1.00 78.81 702 VAL A N 1
ATOM 5527 C CA . VAL A 1 702 ? -77.504 -38.267 8.709 1.00 78.81 702 VAL A CA 1
ATOM 5528 C C . VAL A 1 702 ? -78.391 -37.024 8.771 1.00 78.81 702 VAL A C 1
ATOM 5530 O O . VAL A 1 702 ? -77.971 -35.919 8.407 1.00 78.81 702 VAL A O 1
ATOM 5533 N N . SER A 1 703 ? -79.631 -37.221 9.225 1.00 80.06 703 SER A N 1
ATOM 5534 C CA . SER A 1 703 ? -80.564 -36.128 9.495 1.00 80.06 703 SER A CA 1
ATOM 5535 C C . SER A 1 703 ? -79.983 -35.207 10.564 1.00 80.06 703 SER A C 1
ATOM 5537 O O . SER A 1 703 ? -79.588 -35.666 11.637 1.00 80.06 703 SER A O 1
ATOM 5539 N N . LEU A 1 704 ? -79.931 -33.904 10.286 1.00 78.94 704 LEU A N 1
ATOM 5540 C CA . LEU A 1 704 ? -79.367 -32.939 11.231 1.00 78.94 704 LEU A CA 1
ATOM 5541 C C . LEU A 1 704 ? -80.176 -32.888 12.537 1.00 78.94 704 LEU A C 1
ATOM 5543 O O . LEU A 1 704 ? -79.591 -32.811 13.614 1.00 78.94 704 LEU A O 1
ATOM 5547 N N . GLU A 1 705 ? -81.497 -33.044 12.465 1.00 77.94 705 GLU A N 1
ATOM 5548 C CA . GLU A 1 705 ? -82.388 -33.101 13.632 1.00 77.94 705 GLU A CA 1
ATOM 5549 C C . GLU A 1 705 ? -82.093 -34.298 14.548 1.00 77.94 705 GLU A C 1
ATOM 5551 O O . GLU A 1 705 ? -81.967 -34.154 15.768 1.00 77.94 705 GLU A O 1
ATOM 5556 N N . GLU A 1 706 ? -81.910 -35.477 13.953 1.00 79.31 706 GLU A N 1
ATOM 5557 C CA . GLU A 1 706 ? -81.562 -36.701 14.678 1.00 79.31 706 GLU A CA 1
ATOM 5558 C C . GLU A 1 706 ? -80.155 -36.595 15.283 1.00 79.31 706 GLU A C 1
ATOM 5560 O O . GLU A 1 706 ? -79.933 -36.927 16.449 1.00 79.31 706 GLU A O 1
ATOM 5565 N N . GLY A 1 707 ? -79.212 -36.037 14.521 1.00 81.56 707 GLY A N 1
ATOM 5566 C CA . GLY A 1 707 ? -77.837 -35.838 14.955 1.00 81.56 707 GLY A CA 1
ATOM 5567 C C . GLY A 1 707 ? -77.697 -34.918 16.168 1.00 81.56 707 GLY A C 1
ATOM 5568 O O . GLY A 1 707 ? -77.014 -35.268 17.130 1.00 81.56 707 GLY A O 1
ATOM 5569 N N . PHE A 1 708 ? -78.357 -33.756 16.161 1.00 82.50 708 PHE A N 1
ATOM 5570 C CA . PHE A 1 708 ? -78.287 -32.823 17.292 1.00 82.50 708 PHE A CA 1
ATOM 5571 C C . PHE A 1 708 ? -79.024 -33.355 18.529 1.00 82.50 708 PHE A C 1
ATOM 5573 O O . PHE A 1 708 ? -78.576 -33.124 19.654 1.00 82.50 708 PHE A O 1
ATOM 5580 N N . THR A 1 709 ? -80.109 -34.113 18.340 1.00 81.00 709 THR A N 1
ATOM 5581 C CA . THR A 1 709 ? -80.851 -34.736 19.449 1.00 81.00 709 THR A CA 1
ATOM 5582 C C . THR A 1 709 ? -80.005 -35.784 20.172 1.00 81.00 709 THR A C 1
ATOM 5584 O O . THR A 1 709 ? -79.964 -35.804 21.404 1.00 81.00 709 THR A O 1
ATOM 5587 N N . ASN A 1 710 ? -79.275 -36.612 19.420 1.00 81.88 710 ASN A N 1
ATOM 5588 C CA . ASN A 1 710 ? -78.356 -37.594 19.991 1.00 81.88 710 ASN A CA 1
ATOM 5589 C C . ASN A 1 710 ? -77.186 -36.918 20.714 1.00 81.88 710 ASN A C 1
ATOM 5591 O O . ASN A 1 710 ? -76.875 -37.289 21.846 1.00 81.88 710 ASN A O 1
ATOM 5595 N N . LYS A 1 711 ? -76.605 -35.865 20.122 1.00 84.12 711 LYS A N 1
ATOM 5596 C CA . LYS A 1 711 ? -75.484 -35.143 20.737 1.00 84.12 711 LYS A CA 1
ATOM 5597 C C . LYS A 1 711 ? -75.859 -34.463 22.057 1.00 84.12 711 LYS A C 1
ATOM 5599 O O . LYS A 1 711 ? -75.076 -34.471 22.999 1.00 84.12 711 LYS A O 1
ATOM 5604 N N . ARG A 1 712 ? -77.080 -33.935 22.177 1.00 86.44 712 ARG A N 1
ATOM 5605 C CA . ARG A 1 712 ? -77.596 -33.396 23.447 1.00 86.44 712 ARG A CA 1
ATOM 5606 C C . ARG A 1 712 ? -77.635 -34.460 24.553 1.00 86.44 712 ARG A C 1
ATOM 5608 O O . ARG A 1 712 ? -77.281 -34.170 25.692 1.00 86.44 712 ARG A O 1
ATOM 5615 N N . ASN A 1 713 ? -78.087 -35.674 24.235 1.00 82.25 713 ASN A N 1
ATOM 5616 C CA . ASN A 1 713 ? -78.175 -36.758 25.219 1.00 82.25 713 ASN A CA 1
ATOM 5617 C C . ASN A 1 713 ? -76.783 -37.217 25.680 1.00 82.25 713 ASN A C 1
ATOM 5619 O O . ASN A 1 713 ? -76.592 -37.481 26.863 1.00 82.25 713 ASN A O 1
ATOM 5623 N N . GLU A 1 714 ? -75.815 -37.251 24.763 1.00 82.94 714 GLU A N 1
ATOM 5624 C CA . GLU A 1 714 ? -74.407 -37.532 25.063 1.00 82.94 714 GLU A CA 1
ATOM 5625 C C . GLU A 1 714 ? -73.824 -36.505 26.051 1.00 82.94 714 GLU A C 1
ATOM 5627 O O . GLU A 1 714 ? -73.309 -36.885 27.100 1.00 82.94 714 GLU A O 1
ATOM 5632 N N . LEU A 1 715 ? -74.003 -35.205 25.785 1.00 84.69 715 LEU A N 1
ATOM 5633 C CA . LEU A 1 715 ? -73.524 -34.127 26.664 1.00 84.69 715 LEU A CA 1
ATOM 5634 C C . LEU A 1 715 ? -74.162 -34.173 28.063 1.00 84.69 715 LEU A C 1
ATOM 5636 O O . LEU A 1 715 ? -73.519 -33.843 29.060 1.00 84.69 715 LEU A O 1
ATOM 5640 N N . LYS A 1 716 ? -75.424 -34.613 28.164 1.00 83.75 716 LYS A N 1
ATOM 5641 C CA . LYS A 1 716 ? -76.093 -34.812 29.457 1.00 83.75 716 LYS A CA 1
ATOM 5642 C C . LYS A 1 716 ? -75.461 -35.958 30.253 1.00 83.75 716 LYS A C 1
ATOM 5644 O O . LYS A 1 716 ? -75.241 -35.822 31.453 1.00 83.75 716 LYS A O 1
ATOM 5649 N N . GLN A 1 717 ? -75.126 -37.059 29.587 1.00 82.31 717 GLN A N 1
ATOM 5650 C CA . GLN A 1 717 ? -74.452 -38.189 30.223 1.00 82.31 717 GLN A CA 1
ATOM 5651 C C . GLN A 1 717 ? -73.033 -37.820 30.697 1.00 82.31 717 GLN A C 1
ATOM 5653 O O . GLN A 1 717 ? -72.616 -38.234 31.780 1.00 82.31 717 GLN A O 1
ATOM 5658 N N . GLU A 1 718 ? -72.310 -37.004 29.927 1.00 81.81 718 GLU A N 1
ATOM 5659 C CA . GLU A 1 718 ? -70.983 -36.498 30.298 1.00 81.81 718 GLU A CA 1
ATOM 5660 C C . GLU A 1 718 ? -71.040 -35.595 31.539 1.00 81.81 718 GLU A C 1
ATOM 5662 O O . GLU A 1 718 ? -70.274 -35.798 32.486 1.00 81.81 718 GLU A O 1
ATOM 5667 N N . LEU A 1 719 ? -72.009 -34.675 31.592 1.00 83.31 719 LEU A N 1
ATOM 5668 C CA . LEU A 1 719 ? -72.259 -33.820 32.755 1.00 83.31 719 LEU A CA 1
ATOM 5669 C C . LEU A 1 719 ? -72.479 -34.633 34.039 1.00 83.31 719 LEU A C 1
ATOM 5671 O O . LEU A 1 719 ? -71.911 -34.320 35.089 1.00 83.31 719 LEU A O 1
ATOM 5675 N N . ASP A 1 720 ? -73.292 -35.686 33.945 1.00 78.94 720 ASP A N 1
ATOM 5676 C CA . ASP A 1 720 ? -73.630 -36.536 35.083 1.00 78.94 720 ASP A CA 1
ATOM 5677 C C . ASP A 1 720 ? -72.401 -37.327 35.580 1.00 78.94 720 ASP A C 1
ATOM 5679 O O . ASP A 1 720 ? -72.232 -37.507 36.788 1.00 78.94 720 ASP A O 1
ATOM 5683 N N . SER A 1 721 ? -71.495 -37.734 34.679 1.00 78.88 721 SER A N 1
ATOM 5684 C CA . SER A 1 721 ? -70.248 -38.433 35.032 1.00 78.88 721 SER A CA 1
ATOM 5685 C C . SER A 1 721 ? -69.240 -37.532 35.767 1.00 78.88 721 SER A C 1
ATOM 5687 O O . SER A 1 721 ? -68.721 -37.908 36.822 1.00 78.88 721 SER A O 1
ATOM 5689 N N . LEU A 1 722 ? -69.047 -36.294 35.294 1.00 76.69 722 LEU A N 1
ATOM 5690 C CA . LEU A 1 722 ? -68.176 -35.295 35.928 1.00 76.69 722 LEU A CA 1
ATOM 5691 C C . LEU A 1 722 ? -68.690 -34.897 37.314 1.00 76.69 722 LEU A C 1
ATOM 5693 O O . LEU A 1 722 ? -67.908 -34.673 38.241 1.00 76.69 722 LEU A O 1
ATOM 5697 N N . GLY A 1 723 ? -70.015 -34.871 37.486 1.00 73.25 723 GLY A N 1
ATOM 5698 C CA . GLY A 1 723 ? -70.655 -34.639 38.779 1.00 73.25 723 GLY A CA 1
ATOM 5699 C C . GLY A 1 723 ? -70.312 -35.698 39.837 1.00 73.25 723 GLY A C 1
ATOM 5700 O O . GLY A 1 723 ? -70.291 -35.387 41.031 1.00 73.25 723 GLY A O 1
ATOM 5701 N N . VAL A 1 724 ? -70.001 -36.935 39.429 1.00 76.00 724 VAL A N 1
ATOM 5702 C CA . VAL A 1 724 ? -69.562 -38.009 40.337 1.00 76.00 724 VAL A CA 1
ATOM 5703 C C . VAL A 1 724 ? -68.088 -37.838 40.728 1.00 76.00 724 VAL A C 1
ATOM 5705 O O . VAL A 1 724 ? -67.754 -37.950 41.911 1.00 76.00 724 VAL A O 1
ATOM 5708 N N . GLU A 1 725 ? -67.207 -37.506 39.780 1.00 67.31 725 GLU A N 1
ATOM 5709 C CA . GLU A 1 725 ? -65.767 -37.326 40.035 1.00 67.31 725 GLU A CA 1
ATOM 5710 C C . GLU A 1 725 ? -65.455 -36.108 40.918 1.00 67.31 725 GLU A C 1
ATOM 5712 O O . GLU A 1 725 ? -64.635 -36.196 41.839 1.00 67.31 725 GLU A O 1
ATOM 5717 N N . LEU A 1 726 ? -66.167 -34.994 40.723 1.00 70.69 726 LEU A N 1
ATOM 5718 C CA . LEU A 1 726 ? -66.038 -33.798 41.567 1.00 70.69 726 LEU A CA 1
ATOM 5719 C C . LEU A 1 726 ? -66.375 -34.084 43.038 1.00 70.69 726 LEU A C 1
ATOM 5721 O O . LEU A 1 726 ? -65.710 -33.570 43.946 1.00 70.69 726 LEU A O 1
ATOM 5725 N N . LYS A 1 727 ? -67.365 -34.953 43.284 1.00 69.88 727 LYS A N 1
ATOM 5726 C CA . LYS A 1 727 ? -67.737 -35.405 44.633 1.00 69.88 727 LYS A CA 1
ATOM 5727 C C . LYS A 1 727 ? -66.677 -36.316 45.247 1.00 69.88 727 LYS A C 1
ATOM 5729 O O . LYS A 1 727 ? -66.380 -36.172 46.433 1.00 69.88 727 LYS A O 1
ATOM 5734 N N . ALA A 1 728 ? -66.061 -37.200 44.460 1.00 66.75 728 ALA A N 1
ATOM 5735 C CA . ALA A 1 728 ? -64.984 -38.077 44.927 1.00 66.75 728 ALA A CA 1
ATOM 5736 C C . ALA A 1 728 ? -63.722 -37.295 45.352 1.00 66.75 728 ALA A C 1
ATOM 5738 O O . ALA A 1 728 ? -63.071 -37.658 46.332 1.00 66.75 728 ALA A O 1
ATOM 5739 N N . LYS A 1 729 ? -63.408 -36.187 44.665 1.00 65.94 729 LYS A N 1
ATOM 5740 C CA . LYS A 1 729 ? -62.267 -35.297 44.962 1.00 65.94 729 LYS A CA 1
ATOM 5741 C C . LYS A 1 729 ? -62.581 -34.169 45.967 1.00 65.94 729 LYS A C 1
ATOM 5743 O O . LYS A 1 729 ? -61.714 -33.348 46.240 1.00 65.94 729 LYS A O 1
ATOM 5748 N N . LYS A 1 730 ? -63.786 -34.153 46.563 1.00 67.88 730 LYS A N 1
ATOM 5749 C CA . LYS A 1 730 ? -64.257 -33.189 47.588 1.00 67.88 730 LYS A CA 1
ATOM 5750 C C . LYS A 1 730 ? -64.270 -31.707 47.150 1.00 67.88 730 LYS A C 1
ATOM 5752 O O . LYS A 1 730 ? -64.091 -30.819 47.982 1.00 67.88 730 LYS A O 1
ATOM 5757 N N . ILE A 1 731 ? -64.527 -31.411 45.872 1.00 62.94 731 ILE A N 1
ATOM 5758 C CA . ILE A 1 731 ? -64.519 -30.033 45.340 1.00 62.94 731 ILE A CA 1
ATOM 5759 C C . ILE A 1 731 ? -65.922 -29.403 45.451 1.00 62.94 731 ILE A C 1
ATOM 5761 O O . ILE A 1 731 ? -66.781 -29.589 44.594 1.00 62.94 731 ILE A O 1
ATOM 5765 N N . THR A 1 732 ? -66.162 -28.609 46.497 1.00 58.34 732 THR A N 1
ATOM 5766 C CA . THR A 1 732 ? -67.491 -28.055 46.856 1.00 58.34 732 THR A CA 1
ATOM 5767 C C . THR A 1 732 ? -68.038 -26.970 45.915 1.00 58.34 732 THR A C 1
ATOM 5769 O O . THR A 1 732 ? -69.227 -26.659 45.949 1.00 58.34 732 THR A O 1
ATOM 5772 N N . ARG A 1 733 ? -67.201 -26.370 45.056 1.00 62.09 733 ARG A N 1
ATOM 5773 C CA . ARG A 1 733 ? -67.602 -25.292 44.125 1.00 62.09 733 ARG A CA 1
ATOM 5774 C C . ARG A 1 733 ? -68.268 -25.816 42.836 1.00 62.09 733 ARG A C 1
ATOM 5776 O O . ARG A 1 733 ? -68.968 -25.051 42.175 1.00 62.09 733 ARG A O 1
ATOM 5783 N N . GLY A 1 734 ? -68.077 -27.098 42.500 1.00 61.34 734 GLY A N 1
ATOM 5784 C CA . GLY A 1 734 ? -68.535 -27.719 41.247 1.00 61.34 734 GLY A CA 1
ATOM 5785 C C . GLY A 1 734 ? -70.055 -27.891 41.127 1.00 61.34 734 GLY A C 1
ATOM 5786 O O . GLY A 1 734 ? -70.600 -27.764 40.031 1.00 61.34 734 GLY A O 1
ATOM 5787 N N . ASP A 1 735 ? -70.765 -28.068 42.244 1.00 67.19 735 ASP A N 1
ATOM 5788 C CA . ASP A 1 735 ? -72.201 -28.394 42.245 1.00 67.19 735 ASP A CA 1
ATOM 5789 C C . ASP A 1 735 ? -73.088 -27.305 41.604 1.00 67.19 735 ASP A C 1
ATOM 5791 O O . ASP A 1 735 ? -74.103 -27.608 40.977 1.00 67.19 735 ASP A O 1
ATOM 5795 N N . ARG A 1 736 ? -72.705 -26.020 41.701 1.00 72.62 736 ARG A N 1
ATOM 5796 C CA . ARG A 1 736 ? -73.472 -24.911 41.091 1.00 72.62 736 ARG A CA 1
ATOM 5797 C C . ARG A 1 736 ? -73.316 -24.835 39.572 1.00 72.62 736 ARG A C 1
ATOM 5799 O O . ARG A 1 736 ? -74.244 -24.413 38.888 1.00 72.62 736 ARG A O 1
ATOM 5806 N N . LEU A 1 737 ? -72.147 -25.204 39.049 1.00 71.50 737 LEU A N 1
ATOM 5807 C CA . LEU A 1 737 ? -71.878 -25.177 37.610 1.00 71.50 737 LEU A CA 1
ATOM 5808 C C . LEU A 1 737 ? -72.629 -26.302 36.900 1.00 71.50 737 LEU A C 1
ATOM 5810 O O . LEU A 1 737 ? -73.195 -26.064 35.835 1.00 71.50 737 LEU A O 1
ATOM 5814 N N . VAL A 1 738 ? -72.723 -27.473 37.538 1.00 76.56 738 VAL A N 1
ATOM 5815 C CA . VAL A 1 738 ? -73.497 -28.608 37.021 1.00 76.56 738 VAL A CA 1
ATOM 5816 C C . VAL A 1 738 ? -74.962 -28.220 36.788 1.00 76.56 738 VAL A C 1
ATOM 5818 O O . VAL A 1 738 ? -75.494 -28.439 35.703 1.00 76.56 738 VAL A O 1
ATOM 5821 N N . ALA A 1 739 ? -75.581 -27.522 37.745 1.00 77.31 739 ALA A N 1
ATOM 5822 C CA . ALA A 1 739 ? -76.957 -27.040 37.608 1.00 77.31 739 ALA A CA 1
ATOM 5823 C C . ALA A 1 739 ? -77.146 -26.019 36.463 1.00 77.31 739 ALA A C 1
ATOM 5825 O O . ALA A 1 739 ? -78.210 -25.955 35.854 1.00 77.31 739 ALA A O 1
ATOM 5826 N N . SER A 1 740 ? -76.123 -25.216 36.143 1.00 81.31 740 SER A N 1
ATOM 5827 C CA . SER A 1 740 ? -76.192 -24.241 35.045 1.00 81.31 740 SER A CA 1
ATOM 5828 C C . SER A 1 740 ? -76.147 -24.894 33.664 1.00 81.31 740 SER A C 1
ATOM 5830 O O . SER A 1 740 ? -76.771 -24.369 32.741 1.00 81.31 740 SER A O 1
ATOM 5832 N N . VAL A 1 741 ? -75.380 -25.975 33.496 1.00 81.94 741 VAL A N 1
ATOM 5833 C CA . VAL A 1 741 ? -75.257 -26.679 32.209 1.00 81.94 741 VAL A CA 1
ATOM 5834 C C . VAL A 1 741 ? -76.554 -27.417 31.876 1.00 81.94 741 VAL A C 1
ATOM 5836 O O . VAL A 1 741 ? -76.989 -27.392 30.724 1.00 81.94 741 VAL A O 1
ATOM 5839 N N . ASP A 1 742 ? -77.234 -27.961 32.887 1.00 81.31 742 ASP A N 1
ATOM 5840 C CA . ASP A 1 742 ? -78.539 -28.611 32.720 1.00 81.31 742 ASP A CA 1
ATOM 5841 C C . ASP A 1 742 ? -79.597 -27.686 32.100 1.00 81.31 742 ASP A C 1
ATOM 5843 O O . ASP A 1 742 ? -80.346 -28.091 31.209 1.00 81.31 742 ASP A O 1
ATOM 5847 N N . THR A 1 743 ? -79.612 -26.411 32.491 1.00 83.19 743 THR A N 1
ATOM 5848 C CA . THR A 1 743 ? -80.531 -25.412 31.924 1.00 83.19 743 THR A CA 1
ATOM 5849 C C . THR A 1 743 ? -80.245 -25.122 30.445 1.00 83.19 743 THR A C 1
ATOM 5851 O O . THR A 1 743 ? -81.170 -24.929 29.659 1.00 83.19 743 THR A O 1
ATOM 5854 N N . LEU A 1 744 ? -78.975 -25.109 30.025 1.00 84.25 744 LEU A N 1
ATOM 5855 C CA . LEU A 1 744 ? -78.609 -24.855 28.625 1.00 84.25 744 LEU A CA 1
ATOM 5856 C C . LEU A 1 744 ? -78.955 -26.036 27.711 1.00 84.25 744 LEU A C 1
ATOM 5858 O O . LEU A 1 744 ? -79.408 -25.826 26.585 1.00 84.25 744 LEU A O 1
ATOM 5862 N N . LEU A 1 745 ? -78.803 -27.269 28.203 1.00 84.44 745 LEU A N 1
ATOM 5863 C CA . LEU A 1 745 ? -79.226 -28.475 27.485 1.00 84.44 745 LEU A CA 1
ATOM 5864 C C . LEU A 1 745 ? -80.736 -28.467 27.191 1.00 84.44 745 LEU A C 1
ATOM 5866 O O . LEU A 1 745 ? -81.156 -28.951 26.135 1.00 84.44 745 LEU A O 1
ATOM 5870 N N . ALA A 1 746 ? -81.545 -27.864 28.070 1.00 80.88 746 ALA A N 1
ATOM 5871 C CA . ALA A 1 746 ? -82.974 -27.666 27.834 1.00 80.88 746 ALA A CA 1
ATOM 5872 C C . ALA A 1 746 ? -83.248 -26.681 26.678 1.00 80.88 746 ALA A C 1
ATOM 5874 O O . ALA A 1 746 ? -84.018 -27.010 25.778 1.00 80.88 746 ALA A O 1
ATOM 5875 N N . HIS A 1 747 ? -82.572 -25.525 26.631 1.00 82.12 747 HIS A N 1
ATOM 5876 C CA . HIS A 1 747 ? -82.698 -24.569 25.514 1.00 82.12 747 HIS A CA 1
ATOM 5877 C C . HIS A 1 747 ? -82.202 -25.133 24.172 1.00 82.12 747 HIS A C 1
ATOM 5879 O O . HIS A 1 747 ? -82.781 -24.856 23.122 1.00 82.12 747 HIS A O 1
ATOM 5885 N N . MET A 1 748 ? -81.149 -25.957 24.176 1.00 84.56 748 MET A N 1
ATOM 5886 C CA . MET A 1 748 ? -80.682 -26.621 22.954 1.00 84.56 748 MET A CA 1
ATOM 5887 C C . MET A 1 748 ? -81.773 -27.514 22.344 1.00 84.56 748 MET A C 1
ATOM 5889 O O . MET A 1 748 ? -81.928 -27.545 21.124 1.00 84.56 748 MET A O 1
ATOM 5893 N N . ALA A 1 749 ? -82.565 -28.199 23.174 1.00 79.81 749 ALA A N 1
ATOM 5894 C CA . ALA A 1 749 ? -83.678 -29.020 22.702 1.00 79.81 749 ALA A CA 1
ATOM 5895 C C . ALA A 1 749 ? -84.743 -28.194 21.954 1.00 79.81 749 ALA A C 1
ATOM 5897 O O . ALA A 1 749 ? -85.296 -28.659 20.958 1.00 79.81 749 ALA A O 1
ATOM 5898 N N . GLU A 1 750 ? -84.985 -26.963 22.403 1.00 82.31 750 GLU A N 1
ATOM 5899 C CA . GLU A 1 750 ? -85.941 -26.039 21.795 1.00 82.31 750 GLU A CA 1
ATOM 5900 C C . GLU A 1 750 ? -85.482 -25.589 20.396 1.00 82.31 750 GLU A C 1
ATOM 5902 O O . GLU A 1 750 ? -86.236 -25.709 19.429 1.00 82.31 750 GLU A O 1
ATOM 5907 N N . ASN A 1 751 ? -84.214 -25.195 20.236 1.00 81.38 751 ASN A N 1
ATOM 5908 C CA . ASN A 1 751 ? -83.666 -24.772 18.937 1.00 81.38 751 ASN A CA 1
ATOM 5909 C C . ASN A 1 751 ? -83.631 -25.894 17.888 1.00 81.38 751 ASN A C 1
ATOM 5911 O O . ASN A 1 751 ? -83.855 -25.634 16.702 1.00 81.38 751 ASN A O 1
ATOM 5915 N N . ILE A 1 752 ? -83.391 -27.140 18.309 1.00 80.69 752 ILE A N 1
ATOM 5916 C CA . ILE A 1 752 ? -83.445 -28.306 17.412 1.00 80.69 752 ILE A CA 1
ATOM 5917 C C . ILE A 1 752 ? -84.855 -28.463 16.834 1.00 80.69 752 ILE A C 1
ATOM 5919 O O . ILE A 1 752 ? -85.001 -28.647 15.626 1.00 80.69 752 ILE A O 1
ATOM 5923 N N . SER A 1 753 ? -85.890 -28.307 17.668 1.00 74.81 753 SER A N 1
ATOM 5924 C CA . SER A 1 753 ? -87.288 -28.399 17.226 1.00 74.81 753 SER A CA 1
ATOM 5925 C C . SER A 1 753 ? -87.697 -27.287 16.242 1.00 74.81 753 SER A C 1
ATOM 5927 O O . SER A 1 753 ? -88.613 -27.474 15.444 1.00 74.81 753 SER A O 1
ATOM 5929 N N . ALA A 1 754 ? -86.975 -26.158 16.234 1.00 77.12 754 ALA A N 1
ATOM 5930 C CA . ALA A 1 754 ? -87.199 -25.017 15.343 1.00 77.12 754 ALA A CA 1
ATOM 5931 C C . ALA A 1 754 ? -86.364 -25.038 14.039 1.00 77.12 754 ALA A C 1
ATOM 5933 O O . ALA A 1 754 ? -86.425 -24.079 13.269 1.00 77.12 754 ALA A O 1
ATOM 5934 N N . LYS A 1 755 ? -85.580 -26.099 13.777 1.00 75.44 755 LYS A N 1
ATOM 5935 C CA . LYS A 1 755 ? -84.685 -26.264 12.604 1.00 75.44 755 LYS A CA 1
ATOM 5936 C C . LYS A 1 755 ? -83.615 -25.173 12.412 1.00 75.44 755 LYS A C 1
ATOM 5938 O O . LYS A 1 755 ? -83.091 -24.999 11.315 1.00 75.44 755 LYS A O 1
ATOM 5943 N N . GLN A 1 756 ? -83.247 -24.457 13.473 1.00 78.56 756 GLN A N 1
ATOM 5944 C CA . GLN A 1 756 ? -82.152 -23.477 13.455 1.00 78.56 756 GLN A CA 1
ATOM 5945 C C . GLN A 1 756 ? -80.830 -24.180 13.797 1.00 78.56 756 GLN A C 1
ATOM 5947 O O . GLN A 1 756 ? -80.311 -24.058 14.908 1.00 78.56 756 GLN A O 1
ATOM 5952 N N . TYR A 1 757 ? -80.336 -25.013 12.872 1.00 76.19 757 TYR A N 1
ATOM 5953 C CA . TYR A 1 757 ? -79.220 -25.936 13.126 1.00 76.19 757 TYR A CA 1
ATOM 5954 C C . TYR A 1 757 ? -77.868 -25.243 13.325 1.00 76.19 757 TYR A C 1
ATOM 5956 O O . TYR A 1 757 ? -77.030 -25.748 14.066 1.00 76.19 757 TYR A O 1
ATOM 5964 N N . ASP A 1 758 ? -77.680 -24.069 12.734 1.00 70.19 758 ASP A N 1
ATOM 5965 C CA . ASP A 1 758 ? -76.546 -23.180 12.982 1.00 70.19 758 ASP A CA 1
ATOM 5966 C C . ASP A 1 758 ? -76.519 -22.694 14.443 1.00 70.19 758 ASP A C 1
ATOM 5968 O O . ASP A 1 758 ? -75.492 -22.794 15.113 1.00 70.19 758 ASP A O 1
ATOM 5972 N N . LYS A 1 759 ? -77.670 -22.286 14.993 1.00 77.31 759 LYS A N 1
ATOM 5973 C CA . LYS A 1 759 ? -77.790 -21.838 16.394 1.00 77.31 759 LYS A CA 1
ATOM 5974 C C . LYS A 1 759 ? -77.793 -22.984 17.403 1.00 77.31 759 LYS A C 1
ATOM 5976 O O . LYS A 1 759 ? -77.247 -22.853 18.497 1.00 77.31 759 LYS A O 1
ATOM 5981 N N . ALA A 1 760 ? -78.382 -24.130 17.056 1.00 72.69 760 ALA A N 1
ATOM 5982 C CA . ALA A 1 760 ? -78.264 -25.346 17.862 1.00 72.69 760 ALA A CA 1
ATOM 5983 C C . ALA A 1 760 ? -76.800 -25.818 17.922 1.00 72.69 760 ALA A C 1
ATOM 5985 O O . ALA A 1 760 ? -76.330 -26.212 18.989 1.00 72.69 760 ALA A O 1
ATOM 5986 N N . SER A 1 761 ? -76.058 -25.696 16.814 1.00 77.25 761 SER A N 1
ATOM 5987 C CA . SER A 1 761 ? -74.613 -25.938 16.771 1.00 77.25 761 SER A CA 1
ATOM 5988 C C . SER A 1 761 ? -73.815 -24.957 17.633 1.00 77.25 761 SER A C 1
ATOM 5990 O O . SER A 1 761 ? -72.791 -25.342 18.193 1.00 77.25 761 SER A O 1
ATOM 5992 N N . GLU A 1 762 ? -74.261 -23.709 17.762 1.00 79.94 762 GLU A N 1
ATOM 5993 C CA . GLU A 1 762 ? -73.620 -22.712 18.625 1.00 79.94 762 GLU A CA 1
ATOM 5994 C C . GLU A 1 762 ? -73.820 -23.035 20.116 1.00 79.94 762 GLU A C 1
ATOM 5996 O O . GLU A 1 762 ? -72.866 -22.995 20.892 1.00 79.94 762 GLU A O 1
ATOM 6001 N N . LEU A 1 763 ? -75.020 -23.474 20.514 1.00 78.31 763 LEU A N 1
ATOM 6002 C CA . LEU A 1 763 ? -75.285 -23.914 21.890 1.00 78.31 763 LEU A CA 1
ATOM 6003 C C . LEU A 1 763 ? -74.530 -25.191 22.272 1.00 78.31 763 LEU A C 1
ATOM 6005 O O . LEU A 1 763 ? -74.099 -25.293 23.420 1.00 78.31 763 LEU A O 1
ATOM 6009 N N . VAL A 1 764 ? -74.327 -26.131 21.335 1.00 79.44 764 VAL A N 1
ATOM 6010 C CA . VAL A 1 764 ? -73.433 -27.286 21.556 1.00 79.44 764 VAL A CA 1
ATOM 6011 C C . VAL A 1 764 ? -72.070 -26.788 22.002 1.00 79.44 764 VAL A C 1
ATOM 6013 O O . VAL A 1 764 ? -71.571 -27.244 23.022 1.00 79.44 764 VAL A O 1
ATOM 6016 N N . LYS A 1 765 ? -71.509 -25.799 21.300 1.00 75.00 765 LYS A N 1
ATOM 6017 C CA . LYS A 1 765 ? -70.211 -25.218 21.640 1.00 75.00 765 LYS A CA 1
ATOM 6018 C C . LYS A 1 765 ? -70.217 -24.572 23.029 1.00 75.00 765 LYS A C 1
ATOM 6020 O O . LYS A 1 765 ? -69.314 -24.838 23.808 1.00 75.00 765 LYS A O 1
ATOM 6025 N N . THR A 1 766 ? -71.236 -23.788 23.385 1.00 79.56 766 THR A N 1
ATOM 6026 C CA . THR A 1 766 ? -71.315 -23.135 24.710 1.00 79.56 766 THR A CA 1
ATOM 6027 C C . THR A 1 766 ? -71.481 -24.129 25.868 1.00 79.56 766 THR A C 1
ATOM 6029 O O . THR A 1 766 ? -70.948 -23.920 26.961 1.00 79.56 766 THR A O 1
ATOM 6032 N N . ILE A 1 767 ? -72.236 -25.209 25.658 1.00 79.88 767 ILE A N 1
ATOM 6033 C CA . ILE A 1 767 ? -72.427 -26.286 26.640 1.00 79.88 767 ILE A CA 1
ATOM 6034 C C . ILE A 1 767 ? -71.130 -27.081 26.799 1.00 79.88 767 ILE A C 1
ATOM 6036 O O . ILE A 1 767 ? -70.695 -27.304 27.926 1.00 79.88 767 ILE A O 1
ATOM 6040 N N . ASP A 1 768 ? -70.488 -27.423 25.683 1.00 74.31 768 ASP A N 1
ATOM 6041 C CA . ASP A 1 768 ? -69.194 -28.105 25.633 1.00 74.31 768 ASP A CA 1
ATOM 6042 C C . ASP A 1 768 ? -68.087 -27.254 26.282 1.00 74.31 768 ASP A C 1
ATOM 6044 O O . ASP A 1 768 ? -67.271 -27.769 27.032 1.00 74.31 768 ASP A O 1
ATOM 6048 N N . GLU A 1 769 ? -68.103 -25.928 26.110 1.00 77.50 769 GLU A N 1
ATOM 6049 C CA . GLU A 1 769 ? -67.199 -24.985 26.789 1.00 77.50 769 GLU A CA 1
ATOM 6050 C C . GLU A 1 769 ? -67.418 -24.946 28.307 1.00 77.50 769 GLU A C 1
ATOM 6052 O O . GLU A 1 769 ? -66.454 -24.891 29.069 1.00 77.50 769 GLU A O 1
ATOM 6057 N N . LYS A 1 770 ? -68.668 -24.995 28.782 1.00 74.69 770 LYS A N 1
ATOM 6058 C CA . LYS A 1 770 ? -68.957 -25.029 30.226 1.00 74.69 770 LYS A CA 1
ATOM 6059 C C . LYS A 1 770 ? -68.661 -26.391 30.851 1.00 74.69 770 LYS A C 1
ATOM 6061 O O . LYS A 1 770 ? -68.191 -26.426 31.986 1.00 74.69 770 LYS A O 1
ATOM 6066 N N . LEU A 1 771 ? -68.894 -27.489 30.133 1.00 75.00 771 LEU A N 1
ATOM 6067 C CA . LEU A 1 771 ? -68.463 -28.831 30.536 1.00 75.00 771 LEU A CA 1
ATOM 6068 C C . LEU A 1 771 ? -66.942 -28.931 30.568 1.00 75.00 771 LEU A C 1
ATOM 6070 O O . LEU A 1 771 ? -66.395 -29.383 31.572 1.00 75.00 771 LEU A O 1
ATOM 6074 N N . LYS A 1 772 ? -66.265 -28.386 29.550 1.00 73.94 772 LYS A N 1
ATOM 6075 C CA . LYS A 1 772 ? -64.815 -28.198 29.552 1.00 73.94 772 LYS A CA 1
ATOM 6076 C C . LYS A 1 772 ? -64.361 -27.360 30.723 1.00 73.94 772 LYS A C 1
ATOM 6078 O O . LYS A 1 772 ? -63.414 -27.763 31.357 1.00 73.94 772 LYS A O 1
ATOM 6083 N N . TYR A 1 773 ? -65.031 -26.268 31.080 1.00 70.50 773 TYR A N 1
ATOM 6084 C CA . TYR A 1 773 ? -64.657 -25.466 32.249 1.00 70.50 773 TYR A CA 1
ATOM 6085 C C . TYR A 1 773 ? -64.794 -26.246 33.569 1.00 70.50 773 TYR A C 1
ATOM 6087 O O . TYR A 1 773 ? -63.973 -26.109 34.472 1.00 70.50 773 TYR A O 1
ATOM 6095 N N . ILE A 1 774 ? -65.806 -27.110 33.689 1.00 69.19 774 ILE A N 1
ATOM 6096 C CA . ILE A 1 774 ? -65.963 -28.019 34.835 1.00 69.19 774 ILE A CA 1
ATOM 6097 C C . ILE A 1 774 ? -64.845 -29.082 34.841 1.00 69.19 774 ILE A C 1
ATOM 6099 O O . ILE A 1 774 ? -64.226 -29.308 35.885 1.00 69.19 774 ILE A O 1
ATOM 6103 N N . GLN A 1 775 ? -64.534 -29.669 33.680 1.00 66.44 775 GLN A N 1
ATOM 6104 C CA . GLN A 1 775 ? -63.357 -30.521 33.459 1.00 66.44 775 GLN A CA 1
ATOM 6105 C C . GLN A 1 775 ? -62.045 -29.770 33.692 1.00 66.44 775 GLN A C 1
ATOM 6107 O O . GLN A 1 775 ? -61.078 -30.384 34.107 1.00 66.44 775 GLN A O 1
ATOM 6112 N N . GLU A 1 776 ? -61.996 -28.461 33.470 1.00 65.75 776 GLU A N 1
ATOM 6113 C CA . GLU A 1 776 ? -60.827 -27.600 33.624 1.00 65.75 776 GLU A CA 1
ATOM 6114 C C . GLU A 1 776 ? -60.643 -27.214 35.088 1.00 65.75 776 GLU A C 1
ATOM 6116 O O . GLU A 1 776 ? -59.520 -27.028 35.515 1.00 65.75 776 GLU A O 1
ATOM 6121 N N . ILE A 1 777 ? -61.697 -27.143 35.906 1.00 67.56 777 ILE A N 1
ATOM 6122 C CA . ILE A 1 777 ? -61.565 -26.996 37.364 1.00 67.56 777 ILE A CA 1
ATOM 6123 C C . ILE A 1 777 ? -61.070 -28.304 37.985 1.00 67.56 777 ILE A C 1
ATOM 6125 O O . ILE A 1 777 ? -60.104 -28.288 38.745 1.00 67.56 777 ILE A O 1
ATOM 6129 N N . LEU A 1 778 ? -61.697 -29.435 37.640 1.00 63.84 778 LEU A N 1
ATOM 6130 C CA . LEU A 1 778 ? -61.228 -30.764 38.051 1.00 63.84 778 LEU A CA 1
ATOM 6131 C C . LEU A 1 778 ? -59.796 -31.004 37.537 1.00 63.84 778 LEU A C 1
ATOM 6133 O O . LEU A 1 778 ? -58.920 -31.470 38.263 1.00 63.84 778 LEU A O 1
ATOM 6137 N N . GLY A 1 779 ? -59.564 -30.582 36.297 1.00 61.38 779 GLY A N 1
ATOM 6138 C CA . GLY A 1 779 ? -58.303 -30.580 35.585 1.00 61.38 779 GLY A CA 1
ATOM 6139 C C . GLY A 1 779 ? -57.281 -29.647 36.206 1.00 61.38 779 GLY A C 1
ATOM 6140 O O . GLY A 1 779 ? -56.148 -30.060 36.284 1.00 61.38 779 GLY A O 1
ATOM 6141 N N . ARG A 1 780 ? -57.636 -28.469 36.731 1.00 64.25 780 ARG A N 1
ATOM 6142 C CA . ARG A 1 780 ? -56.727 -27.548 37.440 1.00 64.25 780 ARG A CA 1
ATOM 6143 C C . ARG A 1 780 ? -56.243 -28.144 38.746 1.00 64.25 780 ARG A C 1
ATOM 6145 O O . ARG A 1 780 ? -55.083 -27.978 39.073 1.00 64.25 780 ARG A O 1
ATOM 6152 N N . THR A 1 781 ? -57.085 -28.866 39.478 1.00 61.03 781 THR A N 1
ATOM 6153 C CA . THR A 1 781 ? -56.657 -29.528 40.720 1.00 61.03 781 THR A CA 1
ATOM 6154 C C . THR A 1 781 ? -55.756 -30.735 40.434 1.00 61.03 781 THR A C 1
ATOM 6156 O O . THR A 1 781 ? -54.759 -30.936 41.120 1.00 61.03 781 THR A O 1
ATOM 6159 N N . ILE A 1 782 ? -56.047 -31.500 39.375 1.00 64.81 782 ILE A N 1
ATOM 6160 C CA . ILE A 1 782 ? -55.147 -32.551 38.868 1.00 64.81 782 ILE A CA 1
ATOM 6161 C C . ILE A 1 782 ? -53.874 -31.930 38.254 1.00 64.81 782 ILE A C 1
ATOM 6163 O O . ILE A 1 782 ? -52.784 -32.478 38.407 1.00 64.81 782 ILE A O 1
ATOM 6167 N N . SER A 1 783 ? -54.003 -30.763 37.617 1.00 57.97 783 SER A N 1
ATOM 6168 C CA . SER A 1 783 ? -52.929 -29.977 37.003 1.00 57.97 783 SER A CA 1
ATOM 6169 C C . SER A 1 783 ? -51.992 -29.489 38.077 1.00 57.97 783 SER A C 1
ATOM 6171 O O . SER A 1 783 ? -50.818 -29.741 37.941 1.00 57.97 783 SER A O 1
ATOM 6173 N N . GLN A 1 784 ? -52.480 -28.928 39.183 1.00 66.44 784 GLN A N 1
ATOM 6174 C CA . GLN A 1 784 ? -51.663 -28.477 40.311 1.00 66.44 784 GLN A CA 1
ATOM 6175 C C . GLN A 1 784 ? -50.857 -29.627 40.941 1.00 66.44 784 GLN A C 1
ATOM 6177 O O . GLN A 1 784 ? -49.682 -29.455 41.251 1.00 66.44 784 GLN A O 1
ATOM 6182 N N . GLU A 1 785 ? -51.428 -30.833 41.065 1.00 65.75 785 GLU A N 1
ATOM 6183 C CA . GLU A 1 785 ? -50.664 -32.023 41.487 1.00 65.75 785 GLU A CA 1
ATOM 6184 C C . GLU A 1 785 ? -49.629 -32.465 40.436 1.00 65.75 785 GLU A C 1
ATOM 6186 O O . GLU A 1 785 ? -48.542 -32.934 40.786 1.00 65.75 785 GLU A O 1
ATOM 6191 N N . SER A 1 786 ? -49.950 -32.325 39.147 1.00 66.75 786 SER A N 1
ATOM 6192 C CA . SER A 1 786 ? -49.021 -32.615 38.050 1.00 66.75 786 SER A CA 1
ATOM 6193 C C . SER A 1 786 ? -47.937 -31.542 37.881 1.00 66.75 786 SER A C 1
ATOM 6195 O O . SER A 1 786 ? -46.801 -31.888 37.588 1.00 66.75 786 SER A O 1
ATOM 6197 N N . GLU A 1 787 ? -48.260 -30.274 38.137 1.00 69.81 787 GLU A N 1
ATOM 6198 C CA . GLU A 1 787 ? -47.412 -29.082 38.073 1.00 69.81 787 GLU A CA 1
ATOM 6199 C C . GLU A 1 787 ? -46.402 -29.138 39.201 1.00 69.81 787 GLU A C 1
ATOM 6201 O O . GLU A 1 787 ? -45.218 -28.978 38.949 1.00 69.81 787 GLU A O 1
ATOM 6206 N N . LEU A 1 788 ? -46.826 -29.490 40.419 1.00 75.31 788 LEU A N 1
ATOM 6207 C CA . LEU A 1 788 ? -45.890 -29.729 41.512 1.00 75.31 788 LEU A CA 1
ATOM 6208 C C . LEU A 1 788 ? -44.891 -30.837 41.154 1.00 75.31 788 LEU A C 1
ATOM 6210 O O . LEU A 1 788 ? -43.691 -30.681 41.358 1.00 75.31 788 LEU A O 1
ATOM 6214 N N . LYS A 1 789 ? -45.359 -31.953 40.577 1.00 75.44 789 LYS A N 1
ATOM 6215 C CA . LYS A 1 789 ? -44.466 -33.032 40.120 1.00 75.44 789 LYS A CA 1
ATOM 6216 C C . LYS A 1 789 ? -43.551 -32.593 38.977 1.00 75.44 789 LYS A C 1
ATOM 6218 O O . LYS A 1 789 ? -42.395 -33.005 38.954 1.00 75.44 789 LYS A O 1
ATOM 6223 N N . ALA A 1 790 ? -44.053 -31.784 38.049 1.00 74.50 790 ALA A N 1
ATOM 6224 C CA . ALA A 1 790 ? -43.287 -31.261 36.927 1.00 74.50 790 ALA A CA 1
ATOM 6225 C C . ALA A 1 790 ? -42.210 -30.280 37.403 1.00 74.50 790 ALA A C 1
ATOM 6227 O O . ALA A 1 790 ? -41.050 -30.465 37.056 1.00 74.50 790 ALA A O 1
ATOM 6228 N N . HIS A 1 791 ? -42.556 -29.322 38.267 1.00 80.44 791 HIS A N 1
ATOM 6229 C CA . HIS A 1 791 ? -41.615 -28.368 38.851 1.00 80.44 791 HIS A CA 1
ATOM 6230 C C . HIS A 1 791 ? -40.554 -29.066 39.703 1.00 80.44 791 HIS A C 1
ATOM 6232 O O . HIS A 1 791 ? -39.382 -28.723 39.611 1.00 80.44 791 HIS A O 1
ATOM 6238 N N . LEU A 1 792 ? -40.914 -30.094 40.479 1.00 79.38 792 LEU A N 1
ATOM 6239 C CA . LEU A 1 792 ? -39.929 -30.881 41.229 1.00 79.38 792 LEU A CA 1
ATOM 6240 C C . LEU A 1 792 ? -38.976 -31.659 40.305 1.00 79.38 792 LEU A C 1
ATOM 6242 O O . LEU A 1 792 ? -37.779 -31.701 40.575 1.00 79.38 792 LEU A O 1
ATOM 6246 N N . ALA A 1 793 ? -39.477 -32.236 39.207 1.00 78.69 793 ALA A N 1
ATOM 6247 C CA . ALA A 1 793 ? -38.634 -32.894 38.205 1.00 78.69 793 ALA A CA 1
ATOM 6248 C C . ALA A 1 793 ? -37.746 -31.897 37.433 1.00 78.69 793 ALA A C 1
ATOM 6250 O O . ALA A 1 793 ? -36.621 -32.222 37.060 1.00 78.69 793 ALA A O 1
ATOM 6251 N N . GLU A 1 794 ? -38.239 -30.682 37.203 1.00 80.44 794 GLU A N 1
ATOM 6252 C CA . GLU A 1 794 ? -37.513 -29.590 36.555 1.00 80.44 794 GLU A CA 1
ATOM 6253 C C . GLU A 1 794 ? -36.389 -29.053 37.449 1.00 80.44 794 GLU A C 1
ATOM 6255 O O . GLU A 1 794 ? -35.254 -28.930 36.991 1.00 80.44 794 GLU A O 1
ATOM 6260 N N . ILE A 1 795 ? -36.655 -28.848 38.743 1.00 82.56 795 ILE A N 1
ATOM 6261 C CA . ILE A 1 795 ? -35.627 -28.504 39.735 1.00 82.56 795 ILE A CA 1
ATOM 6262 C C . ILE A 1 795 ? -34.540 -29.585 39.786 1.00 82.56 795 ILE A C 1
ATOM 6264 O O . ILE A 1 795 ? -33.359 -29.250 39.741 1.00 82.56 795 ILE A O 1
ATOM 6268 N N . ASP A 1 796 ? -34.910 -30.869 39.850 1.00 81.19 796 ASP A N 1
ATOM 6269 C CA . ASP A 1 796 ? -33.936 -31.972 39.917 1.00 81.19 796 ASP A CA 1
ATOM 6270 C C . ASP A 1 796 ? -33.048 -32.014 38.659 1.00 81.19 796 ASP A C 1
ATOM 6272 O O . ASP A 1 796 ? -31.826 -32.124 38.749 1.00 81.19 796 ASP A O 1
ATOM 6276 N N . LYS A 1 797 ? -33.640 -31.783 37.480 1.00 82.69 797 LYS A N 1
ATOM 6277 C CA . LYS A 1 797 ? -32.906 -31.652 36.215 1.00 82.69 797 LYS A CA 1
ATOM 6278 C C . LYS A 1 797 ? -31.919 -30.477 36.226 1.00 82.69 797 LYS A C 1
ATOM 6280 O O . LYS A 1 797 ? -30.783 -30.634 35.779 1.00 82.69 797 LYS A O 1
ATOM 6285 N N . HIS A 1 798 ? -32.329 -29.309 36.721 1.00 85.62 798 HIS A N 1
ATOM 6286 C CA . HIS A 1 798 ? -31.446 -28.144 36.826 1.00 85.62 798 HIS A CA 1
ATOM 6287 C C . HIS A 1 798 ? -30.308 -28.376 37.834 1.00 85.62 798 HIS A C 1
ATOM 6289 O O . HIS A 1 798 ? -29.163 -28.007 37.567 1.00 85.62 798 HIS A O 1
ATOM 6295 N N . LEU A 1 799 ? -30.585 -29.046 38.957 1.00 83.06 799 LEU A N 1
ATOM 6296 C CA . LEU A 1 799 ? -29.580 -29.412 39.961 1.00 83.06 799 LEU A CA 1
ATOM 6297 C C . LEU A 1 799 ? -28.528 -30.399 39.428 1.00 83.06 799 LEU A C 1
ATOM 6299 O O . LEU A 1 799 ? -27.398 -30.388 39.914 1.00 83.06 799 LEU A O 1
ATOM 6303 N N . GLU A 1 800 ? -28.860 -31.219 38.427 1.00 82.75 800 GLU A N 1
ATOM 6304 C CA . GLU A 1 800 ? -27.888 -32.061 37.714 1.00 82.75 800 GLU A CA 1
ATOM 6305 C C . GLU A 1 800 ? -27.110 -31.294 36.630 1.00 82.75 800 GLU A C 1
ATOM 6307 O O . GLU A 1 800 ? -25.912 -31.523 36.450 1.00 82.75 800 GLU A O 1
ATOM 6312 N N . ALA A 1 801 ? -27.760 -30.370 35.916 1.00 82.31 801 ALA A N 1
ATOM 6313 C CA . ALA A 1 801 ? -27.164 -29.653 34.786 1.00 82.31 801 ALA A CA 1
ATOM 6314 C C . ALA A 1 801 ? -26.216 -28.513 35.202 1.00 82.31 801 ALA A C 1
ATOM 6316 O O . ALA A 1 801 ? -25.153 -28.340 34.600 1.00 82.31 801 ALA A O 1
ATOM 6317 N N . ILE A 1 802 ? -26.576 -27.737 36.229 1.00 86.56 802 ILE A N 1
ATOM 6318 C CA . ILE A 1 802 ? -25.818 -26.551 36.658 1.00 86.56 802 ILE A CA 1
ATOM 6319 C C . ILE A 1 802 ? -24.367 -26.894 37.059 1.00 86.56 802 ILE A C 1
ATOM 6321 O O . ILE A 1 802 ? -23.462 -26.223 36.562 1.00 86.56 802 ILE A O 1
ATOM 6325 N N . PRO A 1 803 ? -24.079 -27.942 37.860 1.00 85.06 803 PRO A N 1
ATOM 6326 C CA . PRO A 1 803 ? -22.700 -28.309 38.201 1.00 85.06 803 PRO A CA 1
ATOM 6327 C C . PRO A 1 803 ? -21.829 -28.664 36.986 1.00 85.06 803 PRO A C 1
ATOM 6329 O O . PRO A 1 803 ? -20.646 -28.327 36.958 1.00 85.06 803 PRO A O 1
ATOM 6332 N N . ALA A 1 804 ? -22.405 -29.307 35.964 1.00 83.00 804 ALA A N 1
ATOM 6333 C CA . ALA A 1 804 ? -21.690 -29.623 34.729 1.00 83.00 804 ALA A CA 1
ATOM 6334 C C . ALA A 1 804 ? -21.369 -28.358 33.914 1.00 83.00 804 ALA A C 1
ATOM 6336 O O . ALA A 1 804 ? -20.273 -28.232 33.372 1.00 83.00 804 ALA A O 1
ATOM 6337 N N . LEU A 1 805 ? -22.293 -27.393 33.872 1.00 84.62 805 LEU A N 1
ATOM 6338 C CA . LEU A 1 805 ? -22.078 -26.103 33.210 1.00 84.62 805 LEU A CA 1
ATOM 6339 C C . LEU A 1 805 ? -21.042 -25.236 33.942 1.00 84.62 805 LEU A C 1
ATOM 6341 O O . LEU A 1 805 ? -20.246 -24.564 33.291 1.00 84.62 805 LEU A O 1
ATOM 6345 N N . ILE A 1 806 ? -21.008 -25.282 35.278 1.00 83.50 806 ILE A N 1
ATOM 6346 C CA . ILE A 1 806 ? -19.969 -24.630 36.093 1.00 83.50 806 ILE A CA 1
ATOM 6347 C C . ILE A 1 806 ? -18.591 -25.226 35.770 1.00 83.50 806 ILE A C 1
ATOM 6349 O O . ILE A 1 806 ? -17.646 -24.487 35.498 1.00 83.50 806 ILE A O 1
ATOM 6353 N N . ALA A 1 807 ? -18.482 -26.559 35.709 1.00 80.12 807 ALA A N 1
ATOM 6354 C CA . ALA A 1 807 ? -17.241 -27.229 35.322 1.00 80.12 807 ALA A CA 1
ATOM 6355 C C . ALA A 1 807 ? -16.786 -26.834 33.903 1.00 80.12 807 ALA A C 1
ATOM 6357 O O . ALA A 1 807 ? -15.618 -26.508 33.701 1.00 80.12 807 ALA A O 1
ATOM 6358 N N . GLN A 1 808 ? -17.717 -26.775 32.945 1.00 80.06 808 GLN A N 1
ATOM 6359 C CA . GLN A 1 808 ? -17.439 -26.331 31.577 1.00 80.06 808 GLN A CA 1
ATOM 6360 C C . GLN A 1 808 ? -16.961 -24.869 31.516 1.00 80.06 808 GLN A C 1
ATOM 6362 O O . GLN A 1 808 ? -16.067 -24.544 30.735 1.00 80.06 808 GLN A O 1
ATOM 6367 N N . ALA A 1 809 ? -17.534 -23.972 32.321 1.00 79.25 809 ALA A N 1
ATOM 6368 C CA . ALA A 1 809 ? -17.087 -22.582 32.396 1.00 79.25 809 ALA A CA 1
ATOM 6369 C C . ALA A 1 809 ? -15.655 -22.475 32.954 1.00 79.25 809 ALA A C 1
ATOM 6371 O O . ALA A 1 809 ? -14.841 -21.730 32.408 1.00 79.25 809 ALA A O 1
ATOM 6372 N N . HIS A 1 810 ? -15.317 -23.270 33.975 1.00 78.94 810 HIS A N 1
ATOM 6373 C CA . HIS A 1 810 ? -13.969 -23.312 34.554 1.00 78.94 810 HIS A CA 1
ATOM 6374 C C . HIS A 1 810 ? -12.922 -23.892 33.597 1.00 78.94 810 HIS A C 1
ATOM 6376 O O . HIS A 1 810 ? -11.822 -23.349 33.511 1.00 78.94 810 HIS A O 1
ATOM 6382 N N . GLU A 1 811 ? -13.252 -24.942 32.838 1.00 75.44 811 GLU A N 1
ATOM 6383 C CA . GLU A 1 811 ? -12.362 -25.480 31.794 1.00 75.44 811 GLU A CA 1
ATOM 6384 C C . GLU A 1 811 ? -12.004 -24.423 30.739 1.00 75.44 811 GLU A C 1
ATOM 6386 O O . GLU A 1 811 ? -10.876 -24.389 30.253 1.00 75.44 811 GLU A O 1
ATOM 6391 N N . ASN A 1 812 ? -12.937 -23.517 30.436 1.00 70.88 812 ASN A N 1
ATOM 6392 C CA . ASN A 1 812 ? -12.740 -22.413 29.496 1.00 70.88 812 ASN A CA 1
ATOM 6393 C C . ASN A 1 812 ? -12.230 -21.117 30.161 1.00 70.88 812 ASN A C 1
ATOM 6395 O O . ASN A 1 812 ? -12.195 -20.078 29.509 1.00 70.88 812 ASN A O 1
ATOM 6399 N N . SER A 1 813 ? -11.816 -21.161 31.437 1.00 75.12 813 SER A N 1
ATOM 6400 C CA . SER A 1 813 ? -11.314 -20.006 32.208 1.00 75.12 813 SER A CA 1
ATOM 6401 C C . SER A 1 813 ? -12.284 -18.810 32.299 1.00 75.12 813 SER A C 1
ATOM 6403 O O . SER A 1 813 ? -11.852 -17.662 32.384 1.00 75.12 813 SER A O 1
ATOM 6405 N N . ILE A 1 814 ? -13.598 -19.060 32.296 1.00 76.31 814 ILE A N 1
ATOM 6406 C CA . ILE A 1 814 ? -14.640 -18.026 32.405 1.00 76.31 814 ILE A CA 1
ATOM 6407 C C . ILE A 1 814 ? -14.929 -17.747 33.891 1.00 76.31 814 ILE A C 1
ATOM 6409 O O . ILE A 1 814 ? -15.299 -18.663 34.626 1.00 76.31 814 ILE A O 1
ATOM 6413 N N . ASP A 1 815 ? -14.805 -16.491 34.344 1.00 78.69 815 ASP A N 1
ATOM 6414 C CA . ASP A 1 815 ? -15.152 -16.101 35.724 1.00 78.69 815 ASP A CA 1
ATOM 6415 C C . ASP A 1 815 ? -16.675 -16.102 35.933 1.00 78.69 815 ASP A C 1
ATOM 6417 O O . ASP A 1 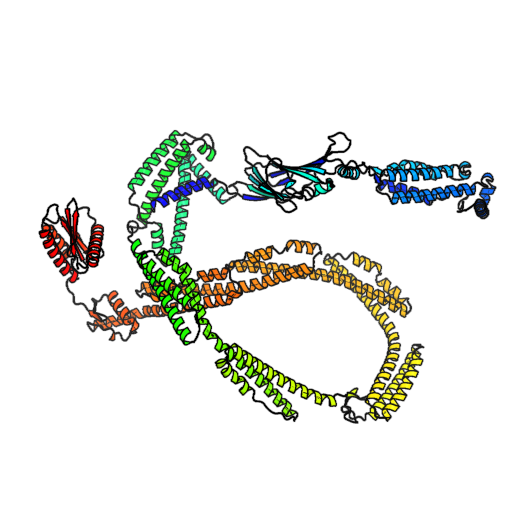815 ? -17.405 -15.251 35.424 1.00 78.69 815 ASP A O 1
ATOM 6421 N N . ILE A 1 816 ? -17.150 -17.071 36.715 1.00 84.19 816 ILE A N 1
ATOM 6422 C CA . ILE A 1 816 ? -18.555 -17.227 37.114 1.00 84.19 816 ILE A CA 1
ATOM 6423 C C . ILE A 1 816 ? -18.744 -17.143 38.636 1.00 84.19 816 ILE A C 1
ATOM 6425 O O . ILE A 1 816 ? -19.796 -17.522 39.158 1.00 84.19 816 ILE A O 1
ATOM 6429 N N . SER A 1 817 ? -17.769 -16.591 39.364 1.00 81.31 817 SER A N 1
ATOM 6430 C CA . SER A 1 817 ? -17.738 -16.558 40.837 1.00 81.31 817 SER A CA 1
ATOM 6431 C C . SER A 1 817 ? -18.976 -15.907 41.479 1.00 81.31 817 SER A C 1
ATOM 6433 O O . SER A 1 817 ? -19.425 -16.300 42.561 1.00 81.31 817 SER A O 1
ATOM 6435 N N . SER A 1 818 ? -19.579 -14.924 40.805 1.00 77.31 818 SER A N 1
ATOM 6436 C CA . SER A 1 818 ? -20.855 -14.304 41.195 1.00 77.31 818 SER A CA 1
ATOM 6437 C C . SER A 1 818 ? -22.035 -15.285 41.129 1.00 77.31 818 SER A C 1
ATOM 6439 O O . SER A 1 818 ? -22.881 -15.311 42.029 1.00 77.31 818 SER A O 1
ATOM 6441 N N . ILE A 1 819 ? -22.088 -16.104 40.077 1.00 83.12 819 ILE A N 1
ATOM 6442 C CA . ILE A 1 819 ? -23.182 -17.042 39.822 1.00 83.12 819 ILE A CA 1
ATOM 6443 C C . ILE A 1 819 ? -23.053 -18.273 40.728 1.00 83.12 819 ILE A C 1
ATOM 6445 O O . ILE A 1 819 ? -24.058 -18.735 41.266 1.00 83.12 819 ILE A O 1
ATOM 6449 N N . GLU A 1 820 ? -21.830 -18.736 41.002 1.00 80.44 820 GLU A N 1
ATOM 6450 C CA . GLU A 1 820 ? -21.576 -19.807 41.977 1.00 80.44 820 GLU A CA 1
ATOM 6451 C C . GLU A 1 820 ? -22.061 -19.435 43.385 1.00 80.44 820 GLU A C 1
ATOM 6453 O O . GLU A 1 820 ? -22.724 -20.232 44.051 1.00 80.44 820 GLU A O 1
ATOM 6458 N N . LYS A 1 821 ? -21.808 -18.192 43.826 1.00 83.44 821 LYS A N 1
ATOM 6459 C CA . LYS A 1 821 ? -22.318 -17.686 45.112 1.00 83.44 821 LYS A CA 1
ATOM 6460 C C . LYS A 1 821 ? -23.845 -17.651 45.155 1.00 83.44 821 LYS A C 1
ATOM 6462 O O . LYS A 1 821 ? -24.423 -17.970 46.192 1.00 83.44 821 LYS A O 1
ATOM 6467 N N . ARG A 1 822 ? -24.500 -17.283 44.046 1.00 82.25 822 ARG A N 1
ATOM 6468 C CA . ARG A 1 822 ? -25.967 -17.324 43.929 1.00 82.25 822 ARG A CA 1
ATOM 6469 C C . ARG A 1 822 ? -26.478 -18.760 44.029 1.00 82.25 822 ARG A C 1
ATOM 6471 O O . ARG A 1 822 ? -27.381 -19.003 44.816 1.00 82.25 822 ARG A O 1
ATOM 6478 N N . PHE A 1 823 ? -25.878 -19.705 43.306 1.00 84.56 823 PHE A N 1
ATOM 6479 C CA . PHE A 1 823 ? -26.269 -21.117 43.352 1.00 84.56 823 PHE A CA 1
ATOM 6480 C C . PHE A 1 823 ? -26.111 -21.722 44.757 1.00 84.56 823 PHE A C 1
ATOM 6482 O O . PHE A 1 823 ? -27.023 -22.388 45.242 1.00 84.56 823 PHE A O 1
ATOM 6489 N N . ALA A 1 824 ? -25.015 -21.411 45.457 1.00 79.50 824 ALA A N 1
ATOM 6490 C CA . ALA A 1 824 ? -24.791 -21.862 46.831 1.00 79.50 824 ALA A CA 1
ATOM 6491 C C . ALA A 1 824 ? -25.836 -21.327 47.832 1.00 79.50 824 ALA A C 1
ATOM 6493 O O . ALA A 1 824 ? -26.147 -22.003 48.811 1.00 79.50 824 ALA A O 1
ATOM 6494 N N . ALA A 1 825 ? -26.400 -20.138 47.591 1.00 77.81 825 ALA A N 1
ATOM 6495 C CA . ALA A 1 825 ? -27.381 -19.513 48.481 1.00 77.81 825 ALA A CA 1
ATOM 6496 C C . ALA A 1 825 ? -28.781 -20.156 48.426 1.00 77.81 825 ALA A C 1
ATOM 6498 O O . ALA A 1 825 ? -29.525 -20.046 49.397 1.00 77.81 825 ALA A O 1
ATOM 6499 N N . PHE A 1 826 ? -29.144 -20.828 47.326 1.00 73.94 826 PHE A N 1
ATOM 6500 C CA . PHE A 1 826 ? -30.461 -21.468 47.167 1.00 73.94 826 PHE A CA 1
ATOM 6501 C C . PHE A 1 826 ? -30.527 -22.906 47.710 1.00 73.94 826 PHE A C 1
ATOM 6503 O O . PHE A 1 826 ? -31.606 -23.492 47.743 1.00 73.94 826 PHE A O 1
ATOM 6510 N N . GLY A 1 827 ? -29.405 -23.459 48.187 1.00 65.44 827 GLY A N 1
ATOM 6511 C CA . GLY A 1 827 ? -29.320 -24.835 48.683 1.00 65.44 827 GLY A CA 1
ATOM 6512 C C . GLY A 1 827 ? -29.284 -25.864 47.549 1.00 65.44 827 GLY A C 1
ATOM 6513 O O . GLY A 1 827 ? -29.708 -25.602 46.431 1.00 65.44 827 GLY A O 1
ATOM 6514 N N . GLY A 1 828 ? -28.707 -27.039 47.799 1.00 69.69 828 GLY A N 1
ATOM 6515 C CA . GLY A 1 828 ? -28.677 -28.135 46.822 1.00 69.69 828 GLY A CA 1
ATOM 6516 C C . GLY A 1 828 ? -29.955 -28.977 46.881 1.00 69.69 828 GLY A C 1
ATOM 6517 O O . GLY A 1 828 ? -31.067 -28.466 46.970 1.00 69.69 828 GLY A O 1
ATOM 6518 N N . LYS A 1 829 ? -29.803 -30.304 46.947 1.00 72.44 829 LYS A N 1
ATOM 6519 C CA . LYS A 1 829 ? -30.932 -31.243 47.125 1.00 72.44 829 LYS A CA 1
ATOM 6520 C C . LYS A 1 829 ? -31.752 -31.020 48.409 1.00 72.44 829 LYS A C 1
ATOM 6522 O O . LYS A 1 829 ? -32.849 -31.553 48.531 1.00 72.44 829 LYS A O 1
ATOM 6527 N N . GLU A 1 830 ? -31.245 -30.228 49.349 1.00 74.00 830 GLU A N 1
ATOM 6528 C CA . GLU A 1 830 ? -31.923 -29.853 50.595 1.00 74.00 830 GLU A CA 1
ATOM 6529 C C . GLU A 1 830 ? -33.172 -28.983 50.348 1.00 74.00 830 GLU A C 1
ATOM 6531 O O . GLU A 1 830 ? -34.160 -29.135 51.065 1.00 74.00 830 GLU A O 1
ATOM 6536 N N . ALA A 1 831 ? -33.196 -28.172 49.280 1.00 72.56 831 ALA A N 1
ATOM 6537 C CA . ALA A 1 831 ? -34.350 -27.340 48.916 1.00 72.56 831 ALA A CA 1
ATOM 6538 C C . ALA A 1 831 ? -35.589 -28.167 48.503 1.00 72.56 831 ALA A C 1
ATOM 6540 O O . ALA A 1 831 ? -36.728 -27.765 48.743 1.00 72.56 831 ALA A O 1
ATOM 6541 N N . LEU A 1 832 ? -35.390 -29.366 47.937 1.00 75.12 832 LEU A N 1
ATOM 6542 C CA . LEU A 1 832 ? -36.481 -30.280 47.562 1.00 75.12 832 LEU A CA 1
ATOM 6543 C C . LEU A 1 832 ? -37.207 -30.853 48.792 1.00 75.12 832 LEU A C 1
ATOM 6545 O O . LEU A 1 832 ? -38.416 -31.091 48.747 1.00 75.12 832 LEU A O 1
ATOM 6549 N N . ALA A 1 833 ? -36.486 -31.051 49.901 1.00 74.94 833 ALA A N 1
ATOM 6550 C CA . ALA A 1 833 ? -37.071 -31.541 51.146 1.00 74.94 833 ALA A CA 1
ATOM 6551 C C . ALA A 1 833 ? -38.002 -30.495 51.783 1.00 74.94 833 ALA A C 1
ATOM 6553 O O . ALA A 1 833 ? -39.056 -30.854 52.308 1.00 74.94 833 ALA A O 1
ATOM 6554 N N . GLU A 1 834 ? -37.664 -29.209 51.670 1.00 76.94 834 GLU A N 1
ATOM 6555 C CA . GLU A 1 834 ? -38.458 -28.092 52.196 1.00 76.94 834 GLU A CA 1
ATOM 6556 C C . GLU A 1 834 ? -39.806 -27.941 51.469 1.00 76.94 834 GLU A C 1
ATOM 6558 O O . GLU A 1 834 ? -40.852 -27.832 52.108 1.00 76.94 834 GLU A O 1
ATOM 6563 N N . VAL A 1 835 ? -39.810 -28.037 50.134 1.00 79.25 835 VAL A N 1
ATOM 6564 C CA . VAL A 1 835 ? -41.037 -27.948 49.319 1.00 79.25 835 VAL A CA 1
ATOM 6565 C C . VAL A 1 835 ? -42.008 -29.093 49.622 1.00 79.25 835 VAL A C 1
ATOM 6567 O O . VAL A 1 835 ? -43.222 -28.892 49.647 1.00 79.25 835 VAL A O 1
ATOM 6570 N N . SER A 1 836 ? -41.490 -30.295 49.893 1.00 66.56 836 SER A N 1
ATOM 6571 C CA . SER A 1 836 ? -42.316 -31.479 50.169 1.00 66.56 836 SER A CA 1
ATOM 6572 C C . SER A 1 836 ? -43.113 -31.408 51.483 1.00 66.56 836 SER A C 1
ATOM 6574 O O . SER A 1 836 ? -44.027 -32.208 51.686 1.00 66.56 836 SER A O 1
ATOM 6576 N N . ALA A 1 837 ? -42.798 -30.447 52.359 1.00 74.44 837 ALA A N 1
ATOM 6577 C CA . ALA A 1 837 ? -43.460 -30.248 53.646 1.00 74.44 837 ALA A CA 1
ATOM 6578 C C . ALA A 1 837 ? -44.618 -29.221 53.613 1.00 74.44 837 ALA A C 1
ATOM 6580 O O . ALA A 1 837 ? -45.289 -29.044 54.632 1.00 74.44 837 ALA A O 1
ATOM 6581 N N . LEU A 1 838 ? -44.868 -28.552 52.477 1.00 78.00 838 LEU A N 1
ATOM 6582 C CA . LEU A 1 838 ? -45.859 -27.473 52.340 1.00 78.00 838 LEU A CA 1
ATOM 6583 C C . LEU A 1 838 ? -47.248 -27.959 51.849 1.00 78.00 838 LEU A C 1
ATOM 6585 O O . LEU A 1 838 ? -47.346 -28.972 51.152 1.00 78.00 838 LEU A O 1
ATOM 6589 N N . PRO A 1 839 ? -48.346 -27.234 52.159 1.00 70.25 839 PRO A N 1
ATOM 6590 C CA . PRO A 1 839 ? -49.672 -27.452 51.559 1.00 70.25 839 PRO A CA 1
ATOM 6591 C C . PRO A 1 839 ? -49.659 -27.291 50.026 1.00 70.25 839 PRO A C 1
ATOM 6593 O O . PRO A 1 839 ? -48.929 -26.451 49.519 1.00 70.25 839 PRO A O 1
ATOM 6596 N N . LEU A 1 840 ? -50.497 -28.031 49.279 1.00 70.19 840 LEU A N 1
ATOM 6597 C CA . LEU A 1 840 ? -50.414 -28.162 47.805 1.00 70.19 840 LEU A CA 1
ATOM 6598 C C . LEU A 1 840 ? -50.307 -26.828 47.038 1.00 70.19 840 LEU A C 1
ATOM 6600 O O . LEU A 1 840 ? -49.497 -26.713 46.126 1.00 70.19 840 LEU A O 1
ATOM 6604 N N . GLU A 1 841 ? -51.092 -25.817 47.407 1.00 68.81 841 GLU A N 1
ATOM 6605 C CA . GLU A 1 841 ? -51.093 -24.511 46.729 1.00 68.81 841 GLU A CA 1
ATOM 6606 C C . GLU A 1 841 ? -49.814 -23.696 47.023 1.00 68.81 841 GLU A C 1
ATOM 6608 O O . GLU A 1 841 ? -49.232 -23.080 46.127 1.00 68.81 841 GLU A O 1
ATOM 6613 N N . GLU A 1 842 ? -49.308 -23.771 48.258 1.00 72.69 842 GLU A N 1
ATOM 6614 C CA . GLU A 1 842 ? -48.043 -23.148 48.674 1.00 72.69 842 GLU A CA 1
ATOM 6615 C C . GLU A 1 842 ? -46.827 -23.911 48.121 1.00 72.69 842 GLU A C 1
ATOM 6617 O O . GLU A 1 842 ? -45.858 -23.296 47.684 1.00 72.69 842 GLU A O 1
ATOM 6622 N N . ALA A 1 843 ? -46.898 -25.243 48.054 1.00 73.69 843 ALA A N 1
ATOM 6623 C CA . ALA A 1 843 ? -45.865 -26.105 47.488 1.00 73.69 843 ALA A CA 1
ATOM 6624 C C . ALA A 1 843 ? -45.697 -25.880 45.976 1.00 73.69 843 ALA A C 1
ATOM 6626 O O . ALA A 1 843 ? -44.569 -25.804 45.488 1.00 73.69 843 ALA A O 1
ATOM 6627 N N . VAL A 1 844 ? -46.797 -25.725 45.226 1.00 77.25 844 VAL A N 1
ATOM 6628 C CA . VAL A 1 844 ? -46.760 -25.378 43.790 1.00 77.25 844 VAL A CA 1
ATOM 6629 C C . VAL A 1 844 ? -46.127 -24.003 43.588 1.00 77.25 844 VAL A C 1
ATOM 6631 O O . VAL A 1 844 ? -45.249 -23.847 42.746 1.00 77.25 844 VAL A O 1
ATOM 6634 N N . THR A 1 845 ? -46.506 -23.016 44.403 1.00 79.00 845 THR A N 1
ATOM 6635 C CA . THR A 1 845 ? -45.951 -21.658 44.299 1.00 79.00 845 THR A CA 1
ATOM 6636 C C . THR A 1 845 ? -44.452 -21.648 44.606 1.00 79.00 845 THR A C 1
ATOM 6638 O O . THR A 1 845 ? -43.660 -21.123 43.826 1.00 79.00 845 THR A O 1
ATOM 6641 N N . ARG A 1 846 ? -44.037 -22.308 45.694 1.00 80.06 846 ARG A N 1
ATOM 6642 C CA . ARG A 1 846 ? -42.633 -22.346 46.115 1.00 80.06 846 ARG A CA 1
ATOM 6643 C C . ARG A 1 846 ? -41.744 -23.164 45.175 1.00 80.06 846 ARG A C 1
ATOM 6645 O O . ARG A 1 846 ? -40.624 -22.749 44.890 1.00 80.06 846 ARG A O 1
ATOM 6652 N N . SER A 1 847 ? -42.229 -24.304 44.673 1.00 80.12 847 SER A N 1
ATOM 6653 C CA . SER A 1 847 ? -41.508 -25.098 43.662 1.00 80.12 847 SER A CA 1
ATOM 6654 C C . SER A 1 847 ? -41.355 -24.345 42.347 1.00 80.12 847 SER A C 1
ATOM 6656 O O . SER A 1 847 ? -40.300 -24.419 41.731 1.00 80.12 847 SER A O 1
ATOM 6658 N N . LYS A 1 848 ? -42.358 -23.566 41.938 1.00 82.88 848 LYS A N 1
ATOM 6659 C CA . LYS A 1 848 ? -42.261 -22.726 40.748 1.00 82.88 848 LYS A CA 1
ATOM 6660 C C . LYS A 1 848 ? -41.206 -21.626 40.898 1.00 82.88 848 LYS A C 1
ATOM 6662 O O . LYS A 1 848 ? -40.366 -21.488 40.019 1.00 82.88 848 LYS A O 1
ATOM 6667 N N . GLU A 1 849 ? -41.189 -20.903 42.020 1.00 83.00 849 GLU A N 1
ATOM 6668 C CA . GLU A 1 849 ? -40.161 -19.882 42.301 1.00 83.00 849 GLU A CA 1
ATOM 6669 C C . GLU A 1 849 ? -38.739 -20.464 42.287 1.00 83.00 849 GLU A C 1
ATOM 6671 O O . GLU A 1 849 ? -37.811 -19.855 41.748 1.00 83.00 849 GLU A O 1
ATOM 6676 N N . LEU A 1 850 ? -38.560 -21.652 42.875 1.00 82.81 850 LEU A N 1
ATOM 6677 C CA . LEU A 1 850 ? -37.282 -22.367 42.874 1.00 82.81 850 LEU A CA 1
ATOM 6678 C C . LEU A 1 850 ? -36.899 -22.830 41.465 1.00 82.81 850 LEU A C 1
ATOM 6680 O O . LEU A 1 850 ? -35.764 -22.605 41.052 1.00 82.81 850 LEU A O 1
ATOM 6684 N N . ALA A 1 851 ? -37.831 -23.420 40.712 1.00 82.88 851 ALA A N 1
ATOM 6685 C CA . ALA A 1 851 ? -37.606 -23.843 39.330 1.00 82.88 851 ALA A CA 1
ATOM 6686 C C . ALA A 1 851 ? -37.203 -22.658 38.440 1.00 82.88 851 ALA A C 1
ATOM 6688 O O . ALA A 1 851 ? -36.202 -22.742 37.737 1.00 82.88 851 ALA A O 1
ATOM 6689 N N . GLU A 1 852 ? -37.907 -21.526 38.535 1.00 84.88 852 GLU A N 1
ATOM 6690 C CA . GLU A 1 852 ? -37.581 -20.291 37.809 1.00 84.88 852 GLU A CA 1
ATOM 6691 C C . GLU A 1 852 ? -36.213 -19.731 38.220 1.00 84.88 852 GLU A C 1
ATOM 6693 O O . GLU A 1 852 ? -35.436 -19.307 37.366 1.00 84.88 852 GLU A O 1
ATOM 6698 N N . SER A 1 853 ? -35.871 -19.782 39.510 1.00 83.50 853 SER A N 1
ATOM 6699 C CA . SER A 1 853 ? -34.573 -19.315 40.007 1.00 83.50 853 SER A CA 1
ATOM 6700 C C . SER A 1 853 ? -33.416 -20.181 39.500 1.00 83.50 853 SER A C 1
ATOM 6702 O O . SER A 1 853 ? -32.411 -19.640 39.032 1.00 83.50 853 SER A O 1
ATOM 6704 N N . TYR A 1 854 ? -33.546 -21.513 39.535 1.00 86.44 854 TYR A N 1
ATOM 6705 C CA . TYR A 1 854 ? -32.535 -22.415 38.973 1.00 86.44 854 TYR A CA 1
ATOM 6706 C C . TYR A 1 854 ? -32.475 -22.337 37.446 1.00 86.44 854 TYR A C 1
ATOM 6708 O O . TYR A 1 854 ? -31.377 -22.332 36.896 1.00 86.44 854 TYR A O 1
ATOM 6716 N N . ALA A 1 855 ? -33.609 -22.197 36.757 1.00 84.31 855 ALA A N 1
ATOM 6717 C CA . ALA A 1 855 ? -33.648 -21.988 35.312 1.00 84.31 855 ALA A CA 1
ATOM 6718 C C . ALA A 1 855 ? -32.970 -20.670 34.911 1.00 84.31 855 ALA A C 1
ATOM 6720 O O . ALA A 1 855 ? -32.225 -20.638 33.932 1.00 84.31 855 ALA A O 1
ATOM 6721 N N . GLN A 1 856 ? -33.161 -19.597 35.688 1.00 84.06 856 GLN A N 1
ATOM 6722 C CA . GLN A 1 856 ? -32.469 -18.328 35.478 1.00 84.06 856 GLN A CA 1
ATOM 6723 C C . GLN A 1 856 ? -30.966 -18.469 35.722 1.00 84.06 856 GLN A C 1
ATOM 6725 O O . GLN A 1 856 ? -30.184 -17.960 34.930 1.00 84.06 856 GLN A O 1
ATOM 6730 N N . ILE A 1 857 ? -30.541 -19.186 36.768 1.00 83.81 857 ILE A N 1
ATOM 6731 C CA . ILE A 1 857 ? -29.118 -19.468 37.018 1.00 83.81 857 ILE A CA 1
ATOM 6732 C C . ILE A 1 857 ? -28.520 -20.288 35.866 1.00 83.81 857 ILE A C 1
ATOM 6734 O O . ILE A 1 857 ? -27.476 -19.917 35.337 1.00 83.81 857 ILE A O 1
ATOM 6738 N N . GLU A 1 858 ? -29.186 -21.357 35.424 1.00 85.31 858 GLU A N 1
ATOM 6739 C CA . GLU A 1 858 ? -28.754 -22.151 34.271 1.00 85.31 858 GLU A CA 1
ATOM 6740 C C . GLU A 1 858 ? -28.684 -21.298 32.996 1.00 85.31 858 GLU A C 1
ATOM 6742 O O . GLU A 1 858 ? -27.711 -21.387 32.247 1.00 85.31 858 GLU A O 1
ATOM 6747 N N . SER A 1 859 ? -29.684 -20.447 32.750 1.00 83.56 859 SER A N 1
ATOM 6748 C CA . SER A 1 859 ? -29.713 -19.535 31.606 1.00 83.56 859 SER A CA 1
ATOM 6749 C C . SER A 1 859 ? -28.621 -18.476 31.688 1.00 83.56 859 SER A C 1
ATOM 6751 O O . SER A 1 859 ? -28.027 -18.163 30.663 1.00 83.56 859 SER A O 1
ATOM 6753 N N . ASP A 1 860 ? -28.342 -17.918 32.864 1.00 81.38 860 ASP A N 1
ATOM 6754 C CA . ASP A 1 860 ? -27.279 -16.935 33.071 1.00 81.38 860 ASP A CA 1
ATOM 6755 C C . ASP A 1 860 ? -25.914 -17.577 32.771 1.00 81.38 860 ASP A C 1
ATOM 6757 O O . ASP A 1 860 ? -25.110 -16.992 32.043 1.00 81.38 860 ASP A O 1
ATOM 6761 N N . ILE A 1 861 ? -25.673 -18.812 33.237 1.00 80.06 861 ILE A N 1
ATOM 6762 C CA . ILE A 1 861 ? -24.443 -19.566 32.935 1.00 80.06 861 ILE A CA 1
ATOM 6763 C C . ILE A 1 861 ? -24.362 -19.876 31.437 1.00 80.06 861 ILE A C 1
ATOM 6765 O O . ILE A 1 861 ? -23.347 -19.583 30.808 1.00 80.06 861 ILE A O 1
ATOM 6769 N N . LYS A 1 862 ? -25.436 -20.395 30.827 1.00 81.50 862 LYS A N 1
ATOM 6770 C CA . LYS A 1 862 ? -25.480 -20.676 29.382 1.00 81.50 862 LYS A CA 1
ATOM 6771 C C . LYS A 1 862 ? -25.284 -19.426 28.538 1.00 81.50 862 LYS A C 1
ATOM 6773 O O . LYS A 1 862 ? -24.560 -19.492 27.557 1.00 81.50 862 LYS A O 1
ATOM 6778 N N . ASN A 1 863 ? -25.886 -18.300 28.908 1.00 76.75 863 ASN A N 1
ATOM 6779 C CA . ASN A 1 863 ? -25.722 -17.032 28.203 1.00 76.75 863 ASN A CA 1
ATOM 6780 C C . ASN A 1 863 ? -24.303 -16.488 28.360 1.00 76.75 863 ASN A C 1
ATOM 6782 O O . ASN A 1 863 ? -23.768 -15.925 27.412 1.00 76.75 863 ASN A O 1
ATOM 6786 N N . THR A 1 864 ? -23.675 -16.677 29.521 1.00 74.69 864 THR A N 1
ATOM 6787 C CA . THR A 1 864 ? -22.279 -16.276 29.749 1.00 74.69 864 THR A CA 1
ATOM 6788 C C . THR A 1 864 ? -21.324 -17.136 28.915 1.00 74.69 864 THR A C 1
ATOM 6790 O O . THR A 1 864 ? -20.475 -16.595 28.209 1.00 74.69 864 THR A O 1
ATOM 6793 N N . ILE A 1 865 ? -21.528 -18.459 28.892 1.00 75.94 865 ILE A N 1
ATOM 6794 C CA . ILE A 1 865 ? -20.786 -19.388 28.024 1.00 75.94 865 ILE A CA 1
ATOM 6795 C C . ILE A 1 865 ? -21.044 -19.080 26.541 1.00 75.94 865 ILE A C 1
ATOM 6797 O O . ILE A 1 865 ? -20.110 -19.063 25.747 1.00 75.94 865 ILE A O 1
ATOM 6801 N N . ALA A 1 866 ? -22.291 -18.806 26.149 1.00 68.69 866 ALA A N 1
ATOM 6802 C CA . ALA A 1 866 ? -22.659 -18.498 24.770 1.00 68.69 866 ALA A CA 1
ATOM 6803 C C . ALA A 1 866 ? -22.070 -17.164 24.302 1.00 68.69 866 ALA A C 1
ATOM 6805 O O . ALA A 1 866 ? -21.552 -17.103 23.195 1.00 68.69 866 ALA A O 1
ATOM 6806 N N . LYS A 1 867 ? -22.085 -16.120 25.139 1.00 66.19 867 LYS A N 1
ATOM 6807 C CA . LYS A 1 867 ? -21.413 -14.849 24.837 1.00 66.19 867 LYS A CA 1
ATOM 6808 C C . LYS A 1 867 ? -19.921 -15.060 24.621 1.00 66.19 867 LYS A C 1
ATOM 6810 O O . LYS A 1 867 ? -19.407 -14.630 23.600 1.00 66.19 867 LYS A O 1
ATOM 6815 N N . PHE A 1 868 ? -19.260 -15.800 25.511 1.00 66.94 868 PHE A N 1
ATOM 6816 C CA . PHE A 1 868 ? -17.845 -16.137 25.358 1.00 66.94 868 PHE A CA 1
ATOM 6817 C C . PHE A 1 868 ? -17.570 -16.934 24.068 1.00 66.94 868 PHE A C 1
ATOM 6819 O O . PHE A 1 868 ? -16.673 -16.591 23.305 1.00 66.94 868 PHE A O 1
ATOM 6826 N N . MET A 1 869 ? -18.392 -17.943 23.760 1.00 63.09 869 MET A N 1
ATOM 6827 C CA . MET A 1 869 ? -18.300 -18.726 22.518 1.00 63.09 869 MET A CA 1
ATOM 6828 C C . MET A 1 869 ? -18.525 -17.874 21.259 1.00 63.09 869 MET A C 1
ATOM 6830 O O . MET A 1 869 ? -17.844 -18.075 20.255 1.00 63.09 869 MET A O 1
ATOM 6834 N N . VAL A 1 870 ? -19.455 -16.914 21.295 1.00 62.75 870 VAL A N 1
ATOM 6835 C CA . VAL A 1 870 ? -19.697 -15.976 20.188 1.00 62.75 870 VAL A CA 1
ATOM 6836 C C . VAL A 1 870 ? -18.475 -15.085 19.981 1.00 62.75 870 VAL A C 1
ATOM 6838 O O . VAL A 1 870 ? -18.012 -14.986 18.846 1.00 62.75 870 VAL A O 1
ATOM 6841 N N . SER A 1 871 ? -17.887 -14.539 21.049 1.00 62.72 871 SER A N 1
ATOM 6842 C CA . SER A 1 871 ? -16.641 -13.762 20.992 1.00 62.72 871 SER A CA 1
ATOM 6843 C C . SER A 1 871 ? -15.486 -14.569 20.391 1.00 62.72 871 SER A C 1
ATOM 6845 O O . SER A 1 871 ? -14.788 -14.074 19.509 1.00 62.72 871 SER A O 1
ATOM 6847 N N . VAL A 1 872 ? -15.327 -15.834 20.799 1.00 63.97 872 VAL A N 1
ATOM 6848 C CA . VAL A 1 872 ? -14.296 -16.744 20.270 1.00 63.97 872 VAL A CA 1
ATOM 6849 C C . VAL A 1 872 ? -14.538 -17.065 18.791 1.00 63.97 872 VAL A C 1
ATOM 6851 O O . VAL A 1 872 ? -13.621 -16.949 17.985 1.00 63.97 872 VAL A O 1
ATOM 6854 N N . SER A 1 873 ? -15.773 -17.389 18.397 1.00 63.31 873 SER A N 1
ATOM 6855 C CA . SER A 1 873 ? -16.105 -17.693 16.995 1.00 63.31 873 SER A CA 1
ATOM 6856 C C . SER A 1 873 ? -15.958 -16.478 16.070 1.00 63.31 873 SER A C 1
ATOM 6858 O O . SER A 1 873 ? -15.505 -16.598 14.931 1.00 63.31 873 SER A O 1
ATOM 6860 N N . ALA A 1 874 ? -16.298 -15.285 16.559 1.00 63.06 874 ALA A N 1
ATOM 6861 C CA . ALA A 1 874 ? -16.116 -14.041 15.832 1.00 63.06 874 ALA A CA 1
ATOM 6862 C C . ALA A 1 874 ? -14.629 -13.678 15.725 1.00 63.06 874 ALA A C 1
ATOM 6864 O O . ALA A 1 874 ? -14.196 -13.221 14.669 1.00 63.06 874 ALA A O 1
ATOM 6865 N N . PHE A 1 875 ? -13.833 -13.955 16.760 1.00 65.81 875 PHE A N 1
ATOM 6866 C CA . PHE A 1 875 ? -12.382 -13.804 16.716 1.00 65.81 875 PHE A CA 1
ATOM 6867 C C . PHE A 1 875 ? -11.725 -14.757 15.711 1.00 65.81 875 PHE A C 1
ATOM 6869 O O . PHE A 1 875 ? -10.937 -14.316 14.872 1.00 65.81 875 PHE A O 1
ATOM 6876 N N . GLU A 1 876 ? -12.099 -16.040 15.723 1.00 71.69 876 GLU A N 1
ATOM 6877 C CA . GLU A 1 876 ? -11.661 -17.012 14.715 1.00 71.69 876 GLU A CA 1
ATOM 6878 C C . GLU A 1 876 ? -12.022 -16.532 13.309 1.00 71.69 876 GLU A C 1
ATOM 6880 O O . GLU A 1 876 ? -11.181 -16.566 12.411 1.00 71.69 876 GLU A O 1
ATOM 6885 N N . ARG A 1 877 ? -13.232 -15.987 13.128 1.00 74.94 877 ARG A N 1
ATOM 6886 C CA . ARG A 1 877 ? -13.684 -15.464 11.837 1.00 74.94 877 ARG A CA 1
ATOM 6887 C C . ARG A 1 877 ? -12.913 -14.224 11.387 1.00 74.94 877 ARG A C 1
ATOM 6889 O O . ARG A 1 877 ? -12.589 -14.116 10.206 1.00 74.94 877 ARG A O 1
ATOM 6896 N N . VAL A 1 878 ? -12.603 -13.301 12.298 1.00 75.81 878 VAL A N 1
ATOM 6897 C CA . VAL A 1 878 ? -11.764 -12.125 12.015 1.00 75.81 878 VAL A CA 1
ATOM 6898 C C . VAL A 1 878 ? -10.355 -12.564 11.623 1.00 75.81 878 VAL A C 1
ATOM 6900 O O . VAL A 1 878 ? -9.831 -12.077 10.624 1.00 75.81 878 VAL A O 1
ATOM 6903 N N . ASN A 1 879 ? -9.760 -13.516 12.345 1.00 74.88 879 ASN A N 1
ATOM 6904 C CA . ASN A 1 879 ? -8.421 -14.024 12.051 1.00 74.88 879 ASN A CA 1
ATOM 6905 C C . ASN A 1 879 ? -8.367 -14.782 10.709 1.00 74.88 879 ASN A C 1
ATOM 6907 O O . ASN A 1 879 ? -7.436 -14.609 9.916 1.00 74.88 879 ASN A O 1
ATOM 6911 N N . GLU A 1 880 ? -9.397 -15.575 10.412 1.00 80.31 880 GLU A N 1
ATOM 6912 C CA . GLU A 1 880 ? -9.556 -16.290 9.144 1.00 80.31 880 GLU A CA 1
ATOM 6913 C C . GLU A 1 880 ? -9.682 -15.307 7.965 1.00 80.31 880 GLU A C 1
ATOM 6915 O O . GLU A 1 880 ? -8.935 -15.413 6.990 1.00 80.31 880 GLU A O 1
ATOM 6920 N N . LEU A 1 881 ? -10.543 -14.288 8.084 1.00 82.12 881 LEU A N 1
ATOM 6921 C CA . LEU A 1 881 ? -10.721 -13.249 7.062 1.00 82.12 881 LEU A CA 1
ATOM 6922 C C . LEU A 1 881 ? -9.479 -12.367 6.900 1.00 82.12 881 LEU A C 1
ATOM 6924 O O . LEU A 1 881 ? -9.109 -12.032 5.777 1.00 82.12 881 LEU A O 1
ATOM 6928 N N . PHE A 1 882 ? -8.799 -12.010 7.989 1.00 80.69 882 PHE A N 1
ATOM 6929 C CA . PHE A 1 882 ? -7.551 -11.248 7.935 1.00 80.69 882 PHE A CA 1
ATOM 6930 C C . PHE A 1 882 ? -6.459 -12.030 7.192 1.00 80.69 882 PHE A C 1
ATOM 6932 O O . PHE A 1 882 ? -5.761 -11.485 6.330 1.00 80.69 882 PHE A O 1
ATOM 6939 N N . THR A 1 883 ? -6.365 -13.334 7.458 1.00 80.25 883 THR A N 1
ATOM 6940 C CA . THR A 1 883 ? -5.460 -14.241 6.745 1.00 80.25 883 THR A CA 1
ATOM 6941 C C . THR A 1 883 ? -5.852 -14.376 5.268 1.00 80.25 883 THR A C 1
ATOM 6943 O O . THR A 1 883 ? -4.984 -14.295 4.392 1.00 80.25 883 THR A O 1
ATOM 6946 N N . GLU A 1 884 ? -7.145 -14.511 4.948 1.00 85.50 884 GLU A N 1
ATOM 6947 C CA . GLU A 1 884 ? -7.638 -14.550 3.561 1.00 85.50 884 GLU A CA 1
ATOM 6948 C C . GLU A 1 884 ? -7.295 -13.250 2.814 1.00 85.50 884 GLU A C 1
ATOM 6950 O O . GLU A 1 884 ? -6.734 -13.291 1.720 1.00 85.50 884 GLU A O 1
ATOM 6955 N N . VAL A 1 885 ? -7.526 -12.083 3.416 1.00 84.31 885 VAL A N 1
ATOM 6956 C CA . VAL A 1 885 ? -7.208 -10.784 2.804 1.00 84.31 885 VAL A CA 1
ATOM 6957 C C . VAL A 1 885 ? -5.699 -10.607 2.603 1.00 84.31 885 VAL A C 1
ATOM 6959 O O . VAL A 1 885 ? -5.267 -10.213 1.519 1.00 84.31 885 VAL A O 1
ATOM 6962 N N . SER A 1 886 ? -4.874 -10.948 3.596 1.00 78.75 886 SER A N 1
ATOM 6963 C CA . SER A 1 886 ? -3.408 -10.854 3.501 1.00 78.75 886 SER A CA 1
ATOM 6964 C C . SER A 1 886 ? -2.828 -11.772 2.412 1.00 78.75 886 SER A C 1
ATOM 6966 O O . SER A 1 886 ? -1.976 -11.371 1.604 1.00 78.75 886 SER A O 1
ATOM 6968 N N . THR A 1 887 ? -3.341 -13.002 2.313 1.00 83.69 887 THR A N 1
ATOM 6969 C CA . THR A 1 887 ? -2.946 -13.938 1.250 1.00 83.69 887 THR A CA 1
ATOM 6970 C C . THR A 1 887 ? -3.409 -13.467 -0.130 1.00 83.69 887 THR A C 1
ATOM 6972 O O . THR A 1 887 ? -2.642 -13.567 -1.093 1.00 83.69 887 THR A O 1
ATOM 6975 N N . LEU A 1 888 ? -4.610 -12.889 -0.244 1.00 84.69 888 LEU A N 1
ATOM 6976 C CA . LEU A 1 888 ? -5.107 -12.290 -1.485 1.00 84.69 888 LEU A CA 1
ATOM 6977 C C . LEU A 1 888 ? -4.279 -11.074 -1.918 1.00 84.69 888 LEU A C 1
ATOM 6979 O O . LEU A 1 888 ? -3.962 -10.974 -3.099 1.00 84.69 888 LEU A O 1
ATOM 6983 N N . ILE A 1 889 ? -3.853 -10.206 -0.995 1.00 81.12 889 ILE A N 1
ATOM 6984 C CA . ILE A 1 889 ? -2.945 -9.081 -1.288 1.00 81.12 889 ILE A CA 1
ATOM 6985 C C . ILE A 1 889 ? -1.600 -9.594 -1.820 1.00 81.12 889 ILE A C 1
ATOM 6987 O O . ILE A 1 889 ? -1.060 -9.064 -2.791 1.00 81.12 889 ILE A O 1
ATOM 6991 N N . THR A 1 890 ? -1.070 -10.663 -1.226 1.00 78.44 890 THR A N 1
ATOM 6992 C CA . THR A 1 890 ? 0.190 -11.274 -1.672 1.00 78.44 890 THR A CA 1
ATOM 6993 C C . THR A 1 890 ? 0.053 -11.876 -3.076 1.00 78.44 890 THR A C 1
ATOM 6995 O O . THR A 1 890 ? 0.925 -11.672 -3.921 1.00 78.44 890 THR A O 1
ATOM 6998 N N . ARG A 1 891 ? -1.064 -12.559 -3.370 1.00 81.25 891 ARG A N 1
ATOM 6999 C CA . ARG A 1 891 ? -1.370 -13.059 -4.724 1.00 81.25 891 ARG A CA 1
ATOM 7000 C C . ARG A 1 891 ? -1.578 -11.927 -5.727 1.00 81.25 891 ARG A C 1
ATOM 7002 O O . ARG A 1 891 ? -1.069 -12.023 -6.835 1.00 81.25 891 ARG A O 1
ATOM 7009 N N . ALA A 1 892 ? -2.261 -10.853 -5.334 1.00 78.69 892 ALA A N 1
ATOM 7010 C CA . ALA A 1 892 ? -2.477 -9.669 -6.163 1.00 78.69 892 ALA A CA 1
ATOM 7011 C C . ALA A 1 892 ? -1.144 -9.043 -6.610 1.00 78.69 892 ALA A C 1
ATOM 7013 O O . ALA A 1 892 ? -0.960 -8.783 -7.798 1.00 78.69 892 ALA A O 1
ATOM 7014 N N . LYS A 1 893 ? -0.169 -8.912 -5.695 1.00 77.56 893 LYS A N 1
ATOM 7015 C CA . LYS A 1 893 ? 1.199 -8.473 -6.032 1.00 77.56 893 LYS A CA 1
ATOM 7016 C C . LYS A 1 893 ? 1.888 -9.394 -7.042 1.00 77.56 893 LYS A C 1
ATOM 7018 O O . LYS A 1 893 ? 2.601 -8.910 -7.914 1.00 77.56 893 LYS A O 1
ATOM 7023 N N . GLY A 1 894 ? 1.663 -10.707 -6.949 1.00 73.44 894 GLY A N 1
ATOM 7024 C CA . GLY A 1 894 ? 2.196 -11.688 -7.902 1.00 73.44 894 GLY A CA 1
ATOM 7025 C C . GLY A 1 894 ? 1.711 -11.487 -9.344 1.00 73.44 894 GLY A C 1
ATOM 7026 O O . GLY A 1 894 ? 2.416 -11.871 -10.273 1.00 73.44 894 GLY A O 1
ATOM 7027 N N . TYR A 1 895 ? 0.558 -10.839 -9.528 1.00 77.56 895 TYR A N 1
ATOM 7028 C CA . TYR A 1 895 ? -0.003 -10.479 -10.835 1.00 77.56 895 TYR A CA 1
ATOM 7029 C C . TYR A 1 895 ? 0.206 -8.996 -11.198 1.00 77.56 895 TYR A C 1
ATOM 7031 O O . TYR A 1 895 ? -0.430 -8.506 -12.125 1.00 77.56 895 TYR A O 1
ATOM 7039 N N . GLY A 1 896 ? 1.079 -8.275 -10.481 1.00 67.56 896 GLY A N 1
ATOM 7040 C CA . GLY A 1 896 ? 1.407 -6.872 -10.768 1.00 67.56 896 GLY A CA 1
ATOM 7041 C C . GLY A 1 896 ? 0.374 -5.848 -10.287 1.00 67.56 896 GLY A C 1
ATOM 7042 O O . GLY A 1 896 ? 0.510 -4.670 -10.586 1.00 67.56 896 GLY A O 1
ATOM 7043 N N . MET A 1 897 ? -0.648 -6.247 -9.524 1.00 79.56 897 MET A N 1
ATOM 7044 C CA . MET A 1 897 ? -1.679 -5.311 -9.063 1.00 79.56 897 MET A CA 1
ATOM 7045 C C . MET A 1 897 ? -1.145 -4.319 -8.016 1.00 79.56 897 MET A C 1
ATOM 7047 O O . MET A 1 897 ? -0.447 -4.704 -7.069 1.00 79.56 897 MET A O 1
ATOM 7051 N N . ALA A 1 898 ? -1.569 -3.058 -8.112 1.00 77.75 898 ALA A N 1
ATOM 7052 C CA . ALA A 1 898 ? -1.369 -2.049 -7.080 1.00 77.75 898 ALA A CA 1
ATOM 7053 C C . ALA A 1 898 ? -2.139 -2.434 -5.804 1.00 77.75 898 ALA A C 1
ATOM 7055 O O . ALA A 1 898 ? -3.358 -2.610 -5.805 1.00 77.75 898 ALA A O 1
ATOM 7056 N N . THR A 1 899 ? -1.421 -2.589 -4.689 1.00 79.38 899 THR A N 1
ATOM 7057 C CA . THR A 1 899 ? -1.985 -3.084 -3.415 1.00 79.38 899 THR A CA 1
ATOM 7058 C C . THR A 1 899 ? -1.848 -2.100 -2.255 1.00 79.38 899 THR A C 1
ATOM 7060 O O . THR A 1 899 ? -2.250 -2.422 -1.134 1.00 79.38 899 THR A O 1
ATOM 7063 N N . GLU A 1 900 ? -1.308 -0.898 -2.490 1.00 78.62 900 GLU A N 1
ATOM 7064 C CA . GLU A 1 900 ? -1.118 0.113 -1.441 1.00 78.62 900 GLU A CA 1
ATOM 7065 C C . GLU A 1 900 ? -2.435 0.566 -0.811 1.00 78.62 900 GLU A C 1
ATOM 7067 O O . GLU A 1 900 ? -2.508 0.695 0.409 1.00 78.62 900 GLU A O 1
ATOM 7072 N N . GLU A 1 901 ? -3.495 0.742 -1.604 1.00 78.50 901 GLU A N 1
ATOM 7073 C CA . GLU A 1 901 ? -4.808 1.139 -1.087 1.00 78.50 901 GLU A CA 1
ATOM 7074 C C . GLU A 1 901 ? -5.402 0.072 -0.154 1.00 78.50 901 GLU A C 1
ATOM 7076 O O . GLU A 1 901 ? -5.819 0.382 0.964 1.00 78.50 901 GLU A O 1
ATOM 7081 N N . TYR A 1 902 ? -5.372 -1.200 -0.566 1.00 79.50 902 TYR A N 1
ATOM 7082 C CA . TYR A 1 902 ? -5.860 -2.318 0.247 1.00 79.50 902 TYR A CA 1
ATOM 7083 C C . TYR A 1 902 ? -5.009 -2.525 1.504 1.00 79.50 902 TYR A C 1
ATOM 7085 O O . TYR A 1 902 ? -5.554 -2.768 2.577 1.00 79.50 902 TYR A O 1
ATOM 7093 N N . SER A 1 903 ? -3.687 -2.346 1.402 1.00 75.44 903 SER A N 1
ATOM 7094 C CA . SER A 1 903 ? -2.772 -2.411 2.551 1.00 75.44 903 SER A CA 1
ATOM 7095 C C . SER A 1 903 ? -3.033 -1.278 3.547 1.00 75.44 903 SER A C 1
ATOM 7097 O O . SER A 1 903 ? -2.987 -1.496 4.754 1.00 75.44 903 SER A O 1
ATOM 7099 N N . LYS A 1 904 ? -3.363 -0.075 3.059 1.00 80.31 904 LYS A N 1
ATOM 7100 C CA . LYS A 1 904 ? -3.721 1.080 3.891 1.00 80.31 904 LYS A CA 1
ATOM 7101 C C . LYS A 1 904 ? -5.078 0.897 4.577 1.00 80.31 904 LYS A C 1
ATOM 7103 O O . LYS A 1 904 ? -5.198 1.221 5.753 1.00 80.31 904 LYS A O 1
ATOM 7108 N N . ARG A 1 905 ? -6.081 0.356 3.873 1.00 78.81 905 ARG A N 1
ATOM 7109 C CA . ARG A 1 905 ? -7.396 0.013 4.451 1.00 78.81 905 ARG A CA 1
ATOM 7110 C C . ARG A 1 905 ? -7.275 -1.096 5.502 1.00 78.81 905 ARG A C 1
ATOM 7112 O O . ARG A 1 905 ? -7.895 -0.982 6.551 1.00 78.81 905 ARG A O 1
ATOM 7119 N N . LEU A 1 906 ? -6.432 -2.105 5.259 1.00 78.69 906 LEU A N 1
ATOM 7120 C CA . LEU A 1 906 ? -6.144 -3.175 6.221 1.00 78.69 906 LEU A CA 1
ATOM 7121 C C . LEU A 1 906 ? -5.382 -2.654 7.450 1.00 78.69 906 LEU A C 1
ATOM 7123 O O . LEU A 1 906 ? -5.735 -2.995 8.570 1.00 78.69 906 LEU A O 1
ATOM 7127 N N . GLY A 1 907 ? -4.379 -1.790 7.257 1.00 72.44 907 GLY A N 1
ATOM 7128 C CA . GLY A 1 907 ? -3.618 -1.173 8.351 1.00 72.44 907 GLY A CA 1
ATOM 7129 C C . GLY A 1 907 ? -4.401 -0.136 9.164 1.00 72.44 907 GLY A C 1
ATOM 7130 O O . GLY A 1 907 ? -3.989 0.208 10.266 1.00 72.44 907 GLY A O 1
ATOM 7131 N N . GLY A 1 908 ? -5.526 0.359 8.637 1.00 76.62 908 GLY A N 1
ATOM 7132 C CA . GLY A 1 908 ? -6.464 1.215 9.365 1.00 76.62 908 GLY A CA 1
ATOM 7133 C C . GLY A 1 908 ? -7.383 0.456 10.327 1.00 76.62 908 GLY A C 1
ATOM 7134 O O . GLY A 1 908 ? -8.034 1.089 11.154 1.00 76.62 908 GLY A O 1
ATOM 7135 N N . LEU A 1 909 ? -7.442 -0.878 10.238 1.00 75.19 909 LEU A N 1
ATOM 7136 C CA . LEU A 1 909 ? -8.162 -1.714 11.195 1.00 75.19 909 LEU A CA 1
ATOM 7137 C C . LEU A 1 909 ? -7.251 -1.959 12.401 1.00 75.19 909 LEU A C 1
ATOM 7139 O O . LEU A 1 909 ? -6.187 -2.565 12.273 1.00 75.19 909 LEU A O 1
ATOM 7143 N N . ASN A 1 910 ? -7.659 -1.487 13.579 1.00 67.69 910 ASN A N 1
ATOM 7144 C CA . ASN A 1 910 ? -6.891 -1.633 14.816 1.00 67.69 910 ASN A CA 1
ATOM 7145 C C . ASN A 1 910 ? -7.070 -3.043 15.409 1.00 67.69 910 ASN A C 1
ATOM 7147 O O . ASN A 1 910 ? -7.575 -3.226 16.510 1.00 67.69 910 ASN A O 1
ATOM 7151 N N . VAL A 1 911 ? -6.694 -4.072 14.644 1.00 66.31 911 VAL A N 1
ATOM 7152 C CA . VAL A 1 911 ? -6.907 -5.485 15.011 1.00 66.31 911 VAL A CA 1
ATOM 7153 C C . VAL A 1 911 ? -6.208 -5.827 16.332 1.00 66.31 911 VAL A C 1
ATOM 7155 O O . VAL A 1 911 ? -6.731 -6.618 17.106 1.00 66.31 911 VAL A O 1
ATOM 7158 N N . ASN A 1 912 ? -5.077 -5.180 16.633 1.00 65.50 912 ASN A N 1
ATOM 7159 C CA . ASN A 1 912 ? -4.351 -5.381 17.888 1.00 65.50 912 ASN A CA 1
ATOM 7160 C C . ASN A 1 912 ? -5.095 -4.820 19.108 1.00 65.50 912 ASN A C 1
ATOM 7162 O O . ASN A 1 912 ? -5.057 -5.454 20.157 1.00 65.50 912 ASN A O 1
ATOM 7166 N N . SER A 1 913 ? -5.782 -3.675 18.988 1.00 65.62 913 SER A N 1
ATOM 7167 C CA . SER A 1 913 ? -6.623 -3.194 20.094 1.00 65.62 913 SER A CA 1
ATOM 7168 C C . SER A 1 913 ? -7.838 -4.093 20.272 1.00 65.62 913 SER A C 1
ATOM 7170 O O . SER A 1 913 ? -8.154 -4.459 21.391 1.00 65.62 913 SER A O 1
ATOM 7172 N N . LEU A 1 914 ? -8.438 -4.550 19.167 1.00 65.75 914 LEU A N 1
ATOM 7173 C CA . LEU A 1 914 ? -9.549 -5.498 19.212 1.00 65.75 914 LEU A CA 1
ATOM 7174 C C . LEU A 1 914 ? -9.147 -6.818 19.897 1.00 65.75 914 LEU A C 1
ATOM 7176 O O . LEU A 1 914 ? -9.938 -7.382 20.640 1.00 65.75 914 LEU A O 1
ATOM 7180 N N . ILE A 1 915 ? -7.916 -7.301 19.669 1.00 63.16 915 ILE A N 1
ATOM 7181 C CA . ILE A 1 915 ? -7.343 -8.466 20.364 1.00 63.16 915 ILE A CA 1
ATOM 7182 C C . ILE A 1 915 ? -7.233 -8.198 21.870 1.00 63.16 915 ILE A C 1
ATOM 7184 O O . ILE A 1 915 ? -7.681 -9.028 22.655 1.00 63.16 915 ILE A O 1
ATOM 7188 N N . GLU A 1 916 ? -6.699 -7.042 22.278 1.00 65.81 916 GLU A N 1
ATOM 7189 C CA . GLU A 1 916 ? -6.627 -6.673 23.699 1.00 65.81 916 GLU A CA 1
ATOM 7190 C C . GLU A 1 916 ? -8.014 -6.551 24.351 1.00 65.81 916 GLU A C 1
ATOM 7192 O O . GLU A 1 916 ? -8.184 -6.947 25.504 1.00 65.81 916 GLU A O 1
ATOM 7197 N N . ASP A 1 917 ? -9.004 -6.019 23.635 1.00 66.19 917 ASP A N 1
ATOM 7198 C CA . ASP A 1 917 ? -10.368 -5.844 24.142 1.00 66.19 917 ASP A CA 1
ATOM 7199 C C . ASP A 1 917 ? -11.097 -7.197 24.260 1.00 66.19 917 ASP A C 1
ATOM 7201 O O . ASP A 1 917 ? -11.871 -7.413 25.197 1.00 66.19 917 ASP A O 1
ATOM 7205 N N . ILE A 1 918 ? -10.801 -8.146 23.358 1.00 60.47 918 ILE A N 1
ATOM 7206 C CA . ILE A 1 918 ? -11.259 -9.545 23.425 1.00 60.47 918 ILE A CA 1
ATOM 7207 C C . ILE A 1 918 ? -10.622 -10.265 24.616 1.00 60.47 918 ILE A C 1
ATOM 7209 O O . ILE A 1 918 ? -11.333 -10.932 25.367 1.00 60.47 918 ILE A O 1
ATOM 7213 N N . GLU A 1 919 ? -9.316 -10.096 24.840 1.00 56.62 919 GLU A N 1
ATOM 7214 C CA . GLU A 1 919 ? -8.616 -10.675 25.996 1.00 56.62 919 GLU A CA 1
ATOM 7215 C C . GLU A 1 919 ? -9.134 -10.123 27.335 1.00 56.62 919 GLU A C 1
ATOM 7217 O O . GLU A 1 919 ? -9.147 -10.841 28.336 1.00 56.62 919 GLU A O 1
ATOM 7222 N N . LYS A 1 920 ? -9.610 -8.871 27.355 1.00 65.44 920 LYS A N 1
ATOM 7223 C CA . LYS A 1 920 ? -10.206 -8.220 28.535 1.00 65.44 920 LYS A CA 1
ATOM 7224 C C . LYS A 1 920 ? -11.715 -8.446 28.676 1.00 65.44 920 LYS A C 1
ATOM 7226 O O . LYS A 1 920 ? -12.280 -8.080 29.703 1.00 65.44 920 LYS A O 1
ATOM 7231 N N . ASN A 1 921 ? -12.357 -9.094 27.700 1.00 57.62 921 ASN A N 1
ATOM 7232 C CA . ASN A 1 921 ? -13.801 -9.349 27.672 1.00 57.62 921 ASN A CA 1
ATOM 7233 C C . ASN A 1 921 ? -14.660 -8.055 27.633 1.00 57.62 921 ASN A C 1
ATOM 7235 O O . ASN A 1 921 ? -15.780 -8.032 28.144 1.00 57.62 921 ASN A O 1
ATOM 7239 N N . GLU A 1 922 ? -14.143 -6.982 27.019 1.00 62.53 922 GLU A N 1
ATOM 7240 C CA . GLU A 1 922 ? -14.757 -5.636 26.948 1.00 62.53 922 GLU A CA 1
ATOM 7241 C C . GLU A 1 922 ? -15.241 -5.254 25.531 1.00 62.53 922 GLU A C 1
ATOM 7243 O O . GLU A 1 922 ? -15.484 -4.088 25.230 1.00 62.53 922 GLU A O 1
ATOM 7248 N N . VAL A 1 923 ? -15.396 -6.232 24.637 1.00 63.12 923 VAL A N 1
ATOM 7249 C CA . VAL A 1 923 ? -15.636 -5.990 23.203 1.00 63.12 923 VAL A CA 1
ATOM 7250 C C . VAL A 1 923 ? -17.031 -5.429 22.927 1.00 63.12 923 VAL A C 1
ATOM 7252 O O . VAL A 1 923 ? -18.041 -6.040 23.285 1.00 63.12 923 VAL A O 1
ATOM 7255 N N . ASP A 1 924 ? -17.098 -4.318 22.188 1.00 67.88 924 ASP A N 1
ATOM 7256 C CA . ASP A 1 924 ? -18.347 -3.822 21.609 1.00 67.88 924 ASP A CA 1
ATOM 7257 C C . ASP A 1 924 ? -18.782 -4.714 20.429 1.00 67.88 924 ASP A C 1
ATOM 7259 O O . ASP A 1 924 ? -18.133 -4.792 19.381 1.00 67.88 924 ASP A O 1
ATOM 7263 N N . GLU A 1 925 ? -19.929 -5.374 20.589 1.00 65.44 925 GLU A N 1
ATOM 7264 C CA . GLU A 1 925 ? -20.547 -6.263 19.600 1.00 65.44 925 GLU A CA 1
ATOM 7265 C C . GLU A 1 925 ? -20.775 -5.563 18.241 1.00 65.44 925 GLU A C 1
ATOM 7267 O O . GLU A 1 925 ? -20.682 -6.193 17.182 1.00 65.44 925 GLU A O 1
ATOM 7272 N N . LYS A 1 926 ? -21.011 -4.240 18.239 1.00 70.69 926 LYS A N 1
ATOM 7273 C CA . LYS A 1 926 ? -21.132 -3.448 17.003 1.00 70.69 926 LYS A CA 1
ATOM 7274 C C . LYS A 1 926 ? -19.794 -3.229 16.313 1.00 70.69 926 LYS A C 1
ATOM 7276 O O . LYS A 1 926 ? -19.748 -3.237 15.081 1.00 70.69 926 LYS A O 1
ATOM 7281 N N . GLU A 1 927 ? -18.726 -3.020 17.072 1.00 70.88 927 GLU A N 1
ATOM 7282 C CA . GLU A 1 927 ? -17.387 -2.786 16.530 1.00 70.88 927 GLU A CA 1
ATOM 7283 C C . GLU A 1 927 ? -16.819 -4.069 15.906 1.00 70.88 927 GLU A C 1
ATOM 7285 O O . GLU A 1 927 ? -16.274 -4.044 14.796 1.00 70.88 927 GLU A O 1
ATOM 7290 N N . LEU A 1 928 ? -17.076 -5.213 16.546 1.00 71.88 928 LEU A N 1
ATOM 7291 C CA . LEU A 1 928 ? -16.741 -6.538 16.028 1.00 71.88 928 LEU A CA 1
ATOM 7292 C C . LEU A 1 928 ? -17.512 -6.859 14.736 1.00 71.88 928 LEU A C 1
ATOM 7294 O O . LEU A 1 928 ? -16.908 -7.245 13.733 1.00 71.88 928 LEU A O 1
ATOM 7298 N N . ALA A 1 929 ? -18.830 -6.626 14.711 1.00 73.31 929 ALA A N 1
ATOM 7299 C CA . ALA A 1 929 ? -19.653 -6.835 13.517 1.00 73.31 929 ALA A CA 1
ATOM 7300 C C . ALA A 1 929 ? -19.240 -5.920 12.350 1.00 73.31 929 ALA A C 1
ATOM 7302 O O . ALA A 1 929 ? -19.185 -6.358 11.198 1.00 73.31 929 ALA A O 1
ATOM 7303 N N . ASN A 1 930 ? -18.904 -4.659 12.635 1.00 78.75 930 ASN A N 1
ATOM 7304 C CA . ASN A 1 930 ? -18.414 -3.723 11.627 1.00 78.75 930 ASN A CA 1
ATOM 7305 C C . ASN A 1 930 ? -17.061 -4.172 11.049 1.00 78.75 930 ASN A C 1
ATOM 7307 O O . ASN A 1 930 ? -16.874 -4.162 9.834 1.00 78.75 930 ASN A O 1
ATOM 7311 N N . THR A 1 931 ? -16.148 -4.646 11.900 1.00 78.88 931 THR A N 1
ATOM 7312 C CA . THR A 1 931 ? -14.834 -5.161 11.481 1.00 78.88 931 THR A CA 1
ATOM 7313 C C . THR A 1 931 ? -14.966 -6.402 10.594 1.00 78.88 931 THR A C 1
ATOM 7315 O O . THR A 1 931 ? -14.320 -6.481 9.548 1.00 78.88 931 THR A O 1
ATOM 7318 N N . VAL A 1 932 ? -15.853 -7.338 10.952 1.00 81.50 932 VAL A N 1
ATOM 7319 C CA . VAL A 1 932 ? -16.156 -8.525 10.132 1.00 81.50 932 VAL A CA 1
ATOM 7320 C C . VAL A 1 932 ? -16.741 -8.131 8.774 1.00 81.50 932 VAL A C 1
ATOM 7322 O O . VAL A 1 932 ? -16.302 -8.663 7.756 1.00 81.50 932 VAL A O 1
ATOM 7325 N N . ASN A 1 933 ? -17.677 -7.177 8.731 1.00 82.56 933 ASN A N 1
ATOM 7326 C CA . ASN A 1 933 ? -18.263 -6.704 7.473 1.00 82.56 933 ASN A CA 1
ATOM 7327 C C . ASN A 1 933 ? -17.213 -6.045 6.569 1.00 82.56 933 ASN A C 1
ATOM 7329 O O . ASN A 1 933 ? -17.113 -6.400 5.397 1.00 82.56 933 ASN A O 1
ATOM 7333 N N . ILE A 1 934 ? -16.370 -5.162 7.119 1.00 82.25 934 ILE A N 1
ATOM 7334 C CA . ILE A 1 934 ? -15.298 -4.501 6.360 1.00 82.25 934 ILE A CA 1
ATOM 7335 C C . ILE A 1 934 ? -14.315 -5.532 5.792 1.00 82.25 934 ILE A C 1
ATOM 7337 O O . ILE A 1 934 ? -13.970 -5.456 4.613 1.00 82.25 934 ILE A O 1
ATOM 7341 N N . LEU A 1 935 ? -13.870 -6.502 6.601 1.00 82.69 935 LEU A N 1
ATOM 7342 C CA . LEU A 1 935 ? -12.943 -7.548 6.157 1.00 82.69 935 LEU A CA 1
ATOM 7343 C C . LEU A 1 935 ? -13.577 -8.482 5.118 1.00 82.69 935 LEU A C 1
ATOM 7345 O O . LEU A 1 935 ? -12.920 -8.834 4.139 1.00 82.69 935 LEU A O 1
ATOM 7349 N N . SER A 1 936 ? -14.847 -8.849 5.296 1.00 83.81 936 SER A N 1
ATOM 7350 C CA . SER A 1 936 ? -15.600 -9.680 4.351 1.00 83.81 936 SER A CA 1
ATOM 7351 C C . SER A 1 936 ? -15.778 -8.982 2.998 1.00 83.81 936 SER A C 1
ATOM 7353 O O . SER A 1 936 ? -15.550 -9.593 1.951 1.00 83.81 936 SER A O 1
ATOM 7355 N N . ASP A 1 937 ? -16.119 -7.693 3.002 1.00 84.62 937 ASP A N 1
ATOM 7356 C CA . ASP A 1 937 ? -16.253 -6.896 1.781 1.00 84.62 937 ASP A CA 1
ATOM 7357 C C . ASP A 1 937 ? -14.907 -6.747 1.064 1.00 84.62 937 ASP A C 1
ATOM 7359 O O . ASP A 1 937 ? -14.826 -6.950 -0.153 1.00 84.62 937 ASP A O 1
ATOM 7363 N N . LEU A 1 938 ? -13.829 -6.481 1.816 1.00 84.38 938 LEU A N 1
ATOM 7364 C CA . LEU A 1 938 ? -12.476 -6.401 1.263 1.00 84.38 938 LEU A CA 1
ATOM 7365 C C . LEU A 1 938 ? -12.057 -7.733 0.628 1.00 84.38 938 LEU A C 1
ATOM 7367 O O . LEU A 1 938 ? -11.536 -7.744 -0.488 1.00 84.38 938 LEU A O 1
ATOM 7371 N N . ALA A 1 939 ? -12.312 -8.854 1.313 1.00 86.12 939 ALA A N 1
ATOM 7372 C CA . ALA A 1 939 ? -12.013 -10.193 0.818 1.00 86.12 939 ALA A CA 1
ATOM 7373 C C . ALA A 1 939 ? -12.783 -10.494 -0.476 1.00 86.12 939 ALA A C 1
ATOM 7375 O O . ALA A 1 939 ? -12.192 -10.948 -1.456 1.00 86.12 939 ALA A O 1
ATOM 7376 N N . ALA A 1 940 ? -14.084 -10.191 -0.525 1.00 84.56 940 ALA A N 1
ATOM 7377 C CA . ALA A 1 940 ? -14.920 -10.421 -1.702 1.00 84.56 940 ALA A CA 1
ATOM 7378 C C . ALA A 1 940 ? -14.508 -9.559 -2.910 1.00 84.56 940 ALA A C 1
ATOM 7380 O O . ALA A 1 940 ? -14.564 -10.015 -4.059 1.00 84.56 940 ALA A O 1
ATOM 7381 N N . GLU A 1 941 ? -14.103 -8.310 -2.682 1.00 83.94 941 GLU A N 1
ATOM 7382 C CA . GLU A 1 941 ? -13.581 -7.422 -3.723 1.00 83.94 941 GLU A CA 1
ATOM 7383 C C . GLU A 1 941 ? -12.232 -7.927 -4.270 1.00 83.94 941 GLU A C 1
ATOM 7385 O O . GLU A 1 941 ? -12.108 -8.173 -5.475 1.00 83.94 941 GLU A O 1
ATOM 7390 N N . LEU A 1 942 ? -11.251 -8.166 -3.389 1.00 83.81 942 LEU A N 1
ATOM 7391 C CA . LEU A 1 942 ? -9.911 -8.646 -3.752 1.00 83.81 942 LEU A CA 1
ATOM 7392 C C . LEU A 1 942 ? -9.957 -9.996 -4.463 1.00 83.81 942 LEU A C 1
ATOM 7394 O O . LEU A 1 942 ? -9.284 -10.182 -5.472 1.00 83.81 942 LEU A O 1
ATOM 7398 N N . LYS A 1 943 ? -10.780 -10.933 -3.988 1.00 88.25 943 LYS A N 1
ATOM 7399 C CA . LYS A 1 943 ? -10.919 -12.267 -4.588 1.00 88.25 943 LYS A CA 1
ATOM 7400 C C . LYS A 1 943 ? -11.378 -12.197 -6.041 1.00 88.25 943 LYS A C 1
ATOM 7402 O O . LYS A 1 943 ? -10.836 -12.905 -6.889 1.00 88.25 943 LYS A O 1
ATOM 7407 N N . ARG A 1 944 ? -12.329 -11.308 -6.348 1.00 85.31 944 ARG A N 1
ATOM 7408 C CA . ARG A 1 944 ? -12.794 -11.071 -7.723 1.00 85.31 944 ARG A CA 1
ATOM 7409 C C . ARG A 1 944 ? -11.704 -10.436 -8.579 1.00 85.31 944 ARG A C 1
ATOM 7411 O O . ARG A 1 944 ? -11.418 -10.956 -9.655 1.00 85.31 944 ARG A O 1
ATOM 7418 N N . LYS A 1 945 ? -11.053 -9.373 -8.098 1.00 84.75 945 LYS A N 1
ATOM 7419 C CA . LYS A 1 945 ? -9.984 -8.712 -8.863 1.00 84.75 945 LYS A CA 1
ATOM 7420 C C . LYS A 1 945 ? -8.791 -9.636 -9.127 1.00 84.75 945 LYS A C 1
ATOM 7422 O O . LYS A 1 945 ? -8.343 -9.715 -10.264 1.00 84.75 945 LYS A O 1
ATOM 7427 N N . VAL A 1 946 ? -8.334 -10.394 -8.127 1.00 86.88 946 VAL A N 1
ATOM 7428 C CA . VAL A 1 946 ? -7.239 -11.372 -8.274 1.00 86.88 946 VAL A CA 1
ATOM 7429 C C . VAL A 1 946 ? -7.603 -12.462 -9.282 1.00 86.88 946 VAL A C 1
ATOM 7431 O O . VAL A 1 946 ? -6.775 -12.814 -10.117 1.00 86.88 946 VAL A O 1
ATOM 7434 N N . SER A 1 947 ? -8.843 -12.963 -9.258 1.00 87.25 947 SER A N 1
ATOM 7435 C CA . SER A 1 947 ? -9.319 -13.938 -10.247 1.00 87.25 947 SER A CA 1
ATOM 7436 C C . SER A 1 947 ? -9.248 -13.393 -11.676 1.00 87.25 947 SER A C 1
ATOM 7438 O O . SER A 1 947 ? -8.808 -14.104 -12.578 1.00 87.25 947 SER A O 1
ATOM 7440 N N . PHE A 1 948 ? -9.675 -12.147 -11.903 1.00 85.81 948 PHE A N 1
ATOM 7441 C CA . PHE A 1 948 ? -9.616 -11.536 -13.232 1.00 85.81 948 PHE A CA 1
ATOM 7442 C C . PHE A 1 948 ? -8.182 -11.224 -13.661 1.00 85.81 948 PHE A C 1
ATOM 7444 O O . PHE A 1 948 ? -7.804 -11.562 -14.778 1.00 85.81 948 PHE A O 1
ATOM 7451 N N . ALA A 1 949 ? -7.357 -10.674 -12.767 1.00 83.38 949 ALA A N 1
ATOM 7452 C CA . ALA A 1 949 ? -5.946 -10.410 -13.039 1.00 83.38 949 ALA A CA 1
ATOM 7453 C C . ALA A 1 949 ? -5.189 -11.693 -13.408 1.00 83.38 949 ALA A C 1
ATOM 7455 O O . ALA A 1 949 ? -4.399 -11.688 -14.351 1.00 83.38 949 ALA A O 1
ATOM 7456 N N . GLN A 1 950 ? -5.480 -12.813 -12.737 1.00 87.44 950 GLN A N 1
ATOM 7457 C CA . GLN A 1 950 ? -4.920 -14.111 -13.098 1.00 87.44 950 GLN A CA 1
ATOM 7458 C C . GLN A 1 950 ? -5.338 -14.529 -14.516 1.00 87.44 950 GLN A C 1
ATOM 7460 O O . GLN A 1 950 ? -4.476 -14.838 -15.336 1.00 87.44 950 GLN A O 1
ATOM 7465 N N . GLN A 1 951 ? -6.640 -14.495 -14.821 1.00 87.56 951 GLN A N 1
ATOM 7466 C CA . GLN A 1 951 ? -7.163 -14.869 -16.142 1.00 87.56 951 GLN A CA 1
ATOM 7467 C C . GLN A 1 951 ? -6.566 -14.012 -17.267 1.00 87.56 951 GLN A C 1
ATOM 7469 O O . GLN A 1 951 ? -6.136 -14.545 -18.289 1.00 87.56 951 GLN A O 1
ATOM 7474 N N . PHE A 1 952 ? -6.503 -12.694 -17.075 1.00 88.44 952 PHE A N 1
ATOM 7475 C CA . PHE A 1 952 ? -5.952 -11.767 -18.063 1.00 88.44 952 PHE A CA 1
ATOM 7476 C C . PHE A 1 952 ? -4.452 -11.961 -18.268 1.00 88.44 952 PHE A C 1
ATOM 7478 O O . PHE A 1 952 ? -3.983 -11.979 -19.405 1.00 88.44 952 PHE A O 1
ATOM 7485 N N . THR A 1 953 ? -3.705 -12.162 -17.181 1.00 84.31 953 THR A N 1
ATOM 7486 C CA . THR A 1 953 ? -2.262 -12.427 -17.242 1.00 84.31 953 THR A CA 1
ATOM 7487 C C . THR A 1 953 ? -1.970 -13.726 -17.993 1.00 84.31 953 THR A C 1
ATOM 7489 O O . THR A 1 953 ? -1.058 -13.780 -18.815 1.00 84.31 953 THR A O 1
ATOM 7492 N N . GLU A 1 954 ? -2.757 -14.774 -17.749 1.00 87.44 954 GLU A N 1
ATOM 7493 C CA . GLU A 1 954 ? -2.604 -16.065 -18.421 1.00 87.44 954 GLU A CA 1
ATOM 7494 C C . GLU A 1 954 ? -2.914 -15.968 -19.922 1.00 87.44 954 GLU A C 1
ATOM 7496 O O . GLU A 1 954 ? -2.124 -16.442 -20.740 1.00 87.44 954 GLU A O 1
ATOM 7501 N N . GLN A 1 955 ? -3.982 -15.261 -20.305 1.00 88.06 955 GLN A N 1
ATOM 7502 C CA . GLN A 1 955 ? -4.281 -14.998 -21.717 1.00 88.06 955 GLN A CA 1
ATOM 7503 C C . GLN A 1 955 ? -3.202 -14.150 -22.403 1.00 88.06 955 GLN A C 1
ATOM 7505 O O . GLN A 1 955 ? -2.784 -14.473 -23.515 1.00 88.06 955 GLN A O 1
ATOM 7510 N N . LEU A 1 956 ? -2.683 -13.110 -21.744 1.00 87.62 956 LEU A N 1
ATOM 7511 C CA . LEU A 1 956 ? -1.581 -12.314 -22.293 1.00 87.62 956 LEU A CA 1
ATOM 7512 C C . LEU A 1 956 ? -0.309 -13.142 -22.486 1.00 87.62 956 LEU A C 1
ATOM 7514 O O . LEU A 1 956 ? 0.345 -12.998 -23.514 1.00 87.62 956 LEU A O 1
ATOM 7518 N N . ASN A 1 957 ? 0.017 -14.047 -21.560 1.00 86.19 957 ASN A N 1
ATOM 7519 C CA . ASN A 1 957 ? 1.164 -14.943 -21.715 1.00 86.19 957 ASN A CA 1
ATOM 7520 C C . ASN A 1 957 ? 1.002 -15.882 -22.926 1.00 86.19 957 ASN A C 1
ATOM 7522 O O . ASN A 1 957 ? 1.976 -16.145 -23.635 1.00 86.19 957 ASN A O 1
ATOM 7526 N N . ILE A 1 958 ? -0.219 -16.358 -23.204 1.00 89.25 958 ILE A N 1
ATOM 7527 C CA . ILE A 1 958 ? -0.520 -17.138 -24.416 1.00 89.25 958 ILE A CA 1
ATOM 7528 C C . ILE A 1 958 ? -0.282 -16.286 -25.671 1.00 89.25 958 ILE A C 1
ATOM 7530 O O . ILE A 1 958 ? 0.387 -16.738 -26.603 1.00 89.25 958 ILE A O 1
ATOM 7534 N N . ILE A 1 959 ? -0.767 -15.041 -25.687 1.00 88.94 959 ILE A N 1
ATOM 7535 C CA . ILE A 1 959 ? -0.579 -14.108 -26.810 1.00 88.94 959 ILE A CA 1
ATOM 7536 C C . ILE A 1 959 ? 0.907 -13.773 -27.012 1.00 88.94 959 ILE A C 1
ATOM 7538 O O . ILE A 1 959 ? 1.381 -13.752 -28.145 1.00 88.94 959 ILE A O 1
ATOM 7542 N N . GLU A 1 960 ? 1.674 -13.564 -25.942 1.00 87.06 960 GLU A N 1
ATOM 7543 C CA . GLU A 1 960 ? 3.126 -13.351 -26.009 1.00 87.06 960 GLU A CA 1
ATOM 7544 C C . GLU A 1 960 ? 3.855 -14.578 -26.579 1.00 87.06 960 GLU A C 1
ATOM 7546 O O . GLU A 1 960 ? 4.778 -14.436 -27.386 1.00 87.06 960 GLU A O 1
ATOM 7551 N N . GLY A 1 961 ? 3.402 -15.786 -26.228 1.00 88.94 961 GLY A N 1
ATOM 7552 C CA . GLY A 1 961 ? 3.859 -17.031 -26.845 1.00 88.94 961 GLY A CA 1
ATOM 7553 C C . GLY A 1 961 ? 3.604 -17.064 -28.355 1.00 88.94 961 GLY A C 1
ATOM 7554 O O . GLY A 1 961 ? 4.528 -17.323 -29.129 1.00 88.94 961 GLY A O 1
ATOM 7555 N N . LYS A 1 962 ? 2.383 -16.717 -28.780 1.00 91.06 962 LYS A N 1
ATOM 7556 C CA . LYS A 1 962 ? 1.986 -16.617 -30.196 1.00 91.06 962 LYS A CA 1
ATOM 7557 C C . LYS A 1 962 ? 2.782 -15.546 -30.957 1.00 91.06 962 LYS A C 1
ATOM 7559 O O . LYS A 1 962 ? 3.227 -15.777 -32.079 1.00 91.06 962 LYS A O 1
ATOM 7564 N N . LEU A 1 963 ? 3.036 -14.388 -30.346 1.00 88.50 963 LEU A N 1
ATOM 7565 C CA . LEU A 1 963 ? 3.876 -13.329 -30.920 1.00 88.50 963 LEU A CA 1
ATOM 7566 C C . LEU A 1 963 ? 5.324 -13.790 -31.114 1.00 88.50 963 LEU A C 1
ATOM 7568 O O . LEU A 1 963 ? 5.939 -13.497 -32.141 1.00 88.50 963 LEU A O 1
ATOM 7572 N N . LYS A 1 964 ? 5.863 -14.549 -30.154 1.00 87.62 964 LYS A N 1
ATOM 7573 C CA . LYS A 1 964 ? 7.196 -15.146 -30.268 1.00 87.62 964 LYS A CA 1
ATOM 7574 C C . LYS A 1 964 ? 7.257 -16.159 -31.411 1.00 87.62 964 LYS A C 1
ATOM 7576 O O . LYS A 1 964 ? 8.212 -16.133 -32.184 1.00 87.62 964 LYS A O 1
ATOM 7581 N N . GLU A 1 965 ? 6.242 -17.010 -31.549 1.00 89.31 965 GLU A N 1
ATOM 7582 C CA . GLU A 1 965 ? 6.110 -17.931 -32.685 1.00 89.31 965 GLU A CA 1
ATOM 7583 C C . GLU A 1 965 ? 6.081 -17.167 -34.019 1.00 89.31 965 GLU A C 1
ATOM 7585 O O . GLU A 1 965 ? 6.870 -17.462 -34.920 1.00 89.31 965 GLU A O 1
ATOM 7590 N N . ALA A 1 966 ? 5.268 -16.114 -34.120 1.00 86.50 966 ALA A N 1
ATOM 7591 C CA . ALA A 1 966 ? 5.180 -15.280 -35.315 1.00 86.50 966 ALA A CA 1
ATOM 7592 C C . ALA A 1 966 ? 6.536 -14.645 -35.674 1.00 86.50 966 ALA A C 1
ATOM 7594 O O . ALA A 1 966 ? 6.958 -14.695 -36.830 1.00 86.50 966 ALA A O 1
ATOM 7595 N N . GLY A 1 967 ? 7.271 -14.137 -34.678 1.00 85.25 967 GLY A N 1
ATOM 7596 C CA . GLY A 1 967 ? 8.634 -13.630 -34.859 1.00 85.25 967 GLY A CA 1
ATOM 7597 C C . GLY A 1 967 ? 9.600 -14.690 -35.403 1.00 85.25 967 GLY A C 1
ATOM 7598 O O . GLY A 1 967 ? 10.375 -14.409 -36.317 1.00 85.25 967 GLY A O 1
ATOM 7599 N N . THR A 1 968 ? 9.521 -15.935 -34.919 1.00 87.00 968 THR A N 1
ATOM 7600 C CA . THR A 1 968 ? 10.358 -17.025 -35.455 1.00 87.00 968 THR A CA 1
ATOM 7601 C C . THR A 1 968 ? 10.022 -17.372 -36.906 1.00 87.00 968 THR A C 1
ATOM 7603 O O . THR A 1 968 ? 10.936 -17.575 -37.706 1.00 87.00 968 THR A O 1
ATOM 7606 N N . LEU A 1 969 ? 8.740 -17.381 -37.282 1.00 84.75 969 LEU A N 1
ATOM 7607 C CA . LEU A 1 969 ? 8.313 -17.640 -38.661 1.00 84.75 969 LEU A CA 1
ATOM 7608 C C . LEU A 1 969 ? 8.753 -16.527 -39.618 1.00 84.75 969 LEU A C 1
ATOM 7610 O O . LEU A 1 969 ? 9.154 -16.815 -40.747 1.00 84.75 969 LEU A O 1
ATOM 7614 N N . VAL A 1 970 ? 8.741 -15.269 -39.167 1.00 84.12 970 VAL A N 1
ATOM 7615 C CA . VAL A 1 970 ? 9.279 -14.133 -39.931 1.00 84.12 970 VAL A CA 1
ATOM 7616 C C . VAL A 1 970 ? 10.763 -14.331 -40.236 1.00 84.12 970 VAL A C 1
ATOM 7618 O O . VAL A 1 970 ? 11.170 -14.170 -41.387 1.00 84.12 970 VAL A O 1
ATOM 7621 N N . GLU A 1 971 ? 11.565 -14.726 -39.245 1.00 81.81 971 GLU A N 1
ATOM 7622 C CA . GLU A 1 971 ? 12.997 -14.992 -39.439 1.00 81.81 971 GLU A CA 1
ATOM 7623 C C . GLU A 1 971 ? 13.243 -16.177 -40.384 1.00 81.81 971 GLU A C 1
ATOM 7625 O O . GLU A 1 971 ? 14.119 -16.115 -41.252 1.00 81.81 971 GLU A O 1
ATOM 7630 N N . VAL A 1 972 ? 12.425 -17.233 -40.293 1.00 82.69 972 VAL A N 1
ATOM 7631 C CA . VAL A 1 972 ? 12.457 -18.358 -41.242 1.00 82.69 972 VAL A CA 1
ATOM 7632 C C . VAL A 1 972 ? 12.150 -17.888 -42.667 1.00 82.69 972 VAL A C 1
ATOM 7634 O O . VAL A 1 972 ? 12.857 -18.282 -43.598 1.00 82.69 972 VAL A O 1
ATOM 7637 N N . CYS A 1 973 ? 11.156 -17.017 -42.856 1.00 80.19 973 CYS A N 1
ATOM 7638 C CA . CYS A 1 973 ? 10.826 -16.453 -44.166 1.00 80.19 973 CYS A CA 1
ATOM 7639 C C . CYS A 1 973 ? 11.968 -15.579 -44.711 1.00 80.19 973 CYS A C 1
ATOM 7641 O O . CYS A 1 973 ? 12.427 -15.799 -45.836 1.00 80.19 973 CYS A O 1
ATOM 7643 N N . LYS A 1 974 ? 12.503 -14.665 -43.887 1.00 79.38 974 LYS A N 1
ATOM 7644 C CA . LYS A 1 974 ? 13.631 -13.781 -44.229 1.00 79.38 974 LYS A CA 1
ATOM 7645 C C . LYS A 1 974 ? 14.866 -14.557 -44.670 1.00 79.38 974 LYS A C 1
ATOM 7647 O O . LYS A 1 974 ? 15.442 -14.244 -45.708 1.00 79.38 974 LYS A O 1
ATOM 7652 N N . LYS A 1 975 ? 15.251 -15.592 -43.915 1.00 79.88 975 LYS A N 1
ATOM 7653 C CA . LYS A 1 975 ? 16.411 -16.441 -44.235 1.00 79.88 975 LYS A CA 1
ATOM 7654 C C . LYS A 1 975 ? 16.281 -17.122 -45.602 1.00 79.88 975 LYS A C 1
ATOM 7656 O O . LYS A 1 975 ? 17.287 -17.471 -46.209 1.00 79.88 975 LYS A O 1
ATOM 7661 N N . ASN A 1 976 ? 15.054 -17.306 -46.078 1.00 74.25 976 ASN A N 1
ATOM 7662 C CA . ASN A 1 976 ? 14.745 -17.954 -47.344 1.00 74.25 976 ASN A CA 1
ATOM 7663 C C . ASN A 1 976 ? 14.315 -16.966 -48.447 1.00 74.25 976 ASN A C 1
ATOM 7665 O O . ASN A 1 976 ? 13.651 -17.385 -49.393 1.00 74.25 976 ASN A O 1
ATOM 7669 N N . ASN A 1 977 ? 14.663 -15.676 -48.339 1.00 70.69 977 ASN A N 1
ATOM 7670 C CA . ASN A 1 977 ? 14.325 -14.630 -49.320 1.00 70.69 977 ASN A CA 1
ATOM 7671 C C . ASN A 1 977 ? 12.816 -14.518 -49.634 1.00 70.69 977 ASN A C 1
ATOM 7673 O O . ASN A 1 977 ? 12.413 -14.097 -50.718 1.00 70.69 977 ASN A O 1
ATOM 7677 N N . LEU A 1 978 ? 11.959 -14.893 -48.683 1.00 77.94 978 LEU A N 1
ATOM 7678 C CA . LEU A 1 978 ? 10.524 -14.638 -48.723 1.00 77.94 978 LEU A CA 1
ATOM 7679 C C . LEU A 1 978 ? 10.274 -13.475 -47.763 1.00 77.94 978 LEU A C 1
ATOM 7681 O O . LEU A 1 978 ? 10.491 -13.630 -46.567 1.00 77.94 978 LEU A O 1
ATOM 7685 N N . VAL A 1 979 ? 9.896 -12.294 -48.257 1.00 73.31 979 VAL A N 1
ATOM 7686 C CA . VAL A 1 979 ? 9.799 -11.085 -47.416 1.00 73.31 979 VAL A CA 1
ATOM 7687 C C . VAL A 1 979 ? 8.355 -10.897 -46.919 1.00 73.31 979 VAL A C 1
ATOM 7689 O O . VAL A 1 979 ? 7.503 -10.463 -47.696 1.00 73.31 979 VAL A O 1
ATOM 7692 N N . PRO A 1 980 ? 8.033 -11.191 -45.642 1.00 76.31 980 PRO A N 1
ATOM 7693 C CA . PRO A 1 980 ? 6.694 -10.987 -45.090 1.00 76.31 980 PRO A CA 1
ATOM 7694 C C . PRO A 1 980 ? 6.515 -9.536 -44.610 1.00 76.31 980 PRO A C 1
ATOM 7696 O O . PRO A 1 980 ? 6.424 -9.272 -43.413 1.00 76.31 980 PRO A O 1
ATOM 7699 N N . PHE A 1 981 ? 6.570 -8.568 -45.534 1.00 74.50 981 PHE A N 1
ATOM 7700 C CA . PHE A 1 981 ? 6.567 -7.139 -45.184 1.00 74.50 981 PHE A CA 1
ATOM 7701 C C . PHE A 1 981 ? 5.286 -6.716 -44.446 1.00 74.50 981 PHE A C 1
ATOM 7703 O O . PHE A 1 981 ? 5.375 -6.107 -43.383 1.00 74.50 981 PHE A O 1
ATOM 7710 N N . GLU A 1 982 ? 4.113 -7.105 -44.956 1.00 76.31 982 GLU A N 1
ATOM 7711 C CA . GLU A 1 982 ? 2.823 -6.773 -44.334 1.00 76.31 982 GLU A CA 1
ATOM 7712 C C . GLU A 1 982 ? 2.668 -7.391 -42.937 1.00 76.31 982 GLU A C 1
ATOM 7714 O O . GLU A 1 982 ? 2.146 -6.753 -42.025 1.00 76.31 982 GLU A O 1
ATOM 7719 N N . GLU A 1 983 ? 3.132 -8.626 -42.732 1.00 83.44 983 GLU A N 1
ATOM 7720 C CA . GLU A 1 983 ? 3.054 -9.290 -41.429 1.00 83.44 983 GLU A CA 1
ATOM 7721 C C . GLU A 1 983 ? 4.045 -8.695 -40.426 1.00 83.44 983 GLU A C 1
ATOM 7723 O O . GLU A 1 983 ? 3.702 -8.562 -39.254 1.00 83.44 983 GLU A O 1
ATOM 7728 N N . MET A 1 984 ? 5.238 -8.287 -40.877 1.00 77.88 984 MET A N 1
ATOM 7729 C CA . MET A 1 984 ? 6.212 -7.574 -40.043 1.00 77.88 984 MET A CA 1
ATOM 7730 C C . MET A 1 984 ? 5.682 -6.216 -39.582 1.00 77.88 984 MET A C 1
ATOM 7732 O O . MET A 1 984 ? 5.813 -5.885 -38.406 1.00 77.88 984 MET A O 1
ATOM 7736 N N . GLU A 1 985 ? 5.057 -5.449 -40.476 1.00 79.44 985 GLU A N 1
ATOM 7737 C CA . GLU A 1 985 ? 4.446 -4.160 -40.137 1.00 79.44 985 GLU A CA 1
ATOM 7738 C C . GLU A 1 985 ? 3.300 -4.336 -39.129 1.00 79.44 985 GLU A C 1
ATOM 7740 O O . GLU A 1 985 ? 3.227 -3.628 -38.123 1.00 79.44 985 GLU A O 1
ATOM 7745 N N . ARG A 1 986 ? 2.438 -5.341 -39.339 1.00 82.12 986 ARG A N 1
ATOM 7746 C CA . ARG A 1 986 ? 1.347 -5.657 -38.406 1.00 82.12 986 ARG A CA 1
ATOM 7747 C C . ARG A 1 986 ? 1.856 -6.154 -37.050 1.00 82.12 986 ARG A C 1
ATOM 7749 O O . ARG A 1 986 ? 1.288 -5.759 -36.038 1.00 82.12 986 ARG A O 1
ATOM 7756 N N . LEU A 1 987 ? 2.917 -6.967 -37.011 1.00 81.62 987 LEU A N 1
ATOM 7757 C CA . LEU A 1 987 ? 3.549 -7.436 -35.767 1.00 81.62 987 LEU A CA 1
ATOM 7758 C C . LEU A 1 987 ? 4.186 -6.296 -34.977 1.00 81.62 987 LEU A C 1
ATOM 7760 O O . LEU A 1 987 ? 4.041 -6.247 -33.760 1.00 81.62 987 LEU A O 1
ATOM 7764 N N . TYR A 1 988 ? 4.867 -5.370 -35.656 1.00 78.25 988 TYR A N 1
ATOM 7765 C CA . TYR A 1 988 ? 5.545 -4.249 -35.003 1.00 78.25 988 TYR A CA 1
ATOM 7766 C C . TYR A 1 988 ? 4.563 -3.284 -34.320 1.00 78.25 988 TYR A C 1
ATOM 7768 O O . TYR A 1 988 ? 4.888 -2.674 -33.304 1.00 78.25 988 TYR A O 1
ATOM 7776 N N . ASN A 1 989 ? 3.337 -3.197 -34.843 1.00 78.38 989 ASN A N 1
ATOM 7777 C CA . ASN A 1 989 ? 2.262 -2.374 -34.290 1.00 78.38 989 ASN A CA 1
ATOM 7778 C C . ASN A 1 989 ? 1.497 -3.041 -33.131 1.00 78.38 989 ASN A C 1
ATOM 7780 O O . ASN A 1 989 ? 0.576 -2.438 -32.578 1.00 78.38 989 ASN A O 1
ATOM 7784 N N . ILE A 1 990 ? 1.847 -4.275 -32.753 1.00 83.50 990 ILE A N 1
ATOM 7785 C CA . ILE A 1 990 ? 1.231 -4.989 -31.632 1.00 83.50 990 ILE A CA 1
ATOM 7786 C C . ILE A 1 990 ? 2.100 -4.824 -30.380 1.00 83.50 990 ILE A C 1
ATOM 7788 O O . ILE A 1 990 ? 3.265 -5.210 -30.357 1.00 83.50 990 ILE A O 1
ATOM 7792 N N . SER A 1 991 ? 1.515 -4.277 -29.312 1.00 80.75 991 SER A N 1
ATOM 7793 C CA . SER A 1 991 ? 2.162 -4.140 -28.003 1.00 80.75 991 SER A CA 1
ATOM 7794 C C . SER A 1 991 ? 1.238 -4.633 -26.894 1.00 80.75 991 SER A C 1
ATOM 7796 O O . SER A 1 991 ? 0.082 -4.219 -26.819 1.00 80.75 991 SER A O 1
ATOM 7798 N N . THR A 1 992 ? 1.756 -5.497 -26.017 1.00 82.00 992 THR A N 1
ATOM 7799 C CA . THR A 1 992 ? 1.053 -5.979 -24.814 1.00 82.00 992 THR A CA 1
ATOM 7800 C C . THR A 1 992 ? 1.251 -5.058 -23.605 1.00 82.00 992 THR A C 1
ATOM 7802 O O . THR A 1 992 ? 0.512 -5.174 -22.631 1.00 82.00 992 THR A O 1
ATOM 7805 N N . ILE A 1 993 ? 2.202 -4.114 -23.667 1.00 76.81 993 ILE A N 1
ATOM 7806 C CA . ILE A 1 993 ? 2.586 -3.239 -22.542 1.00 76.81 993 ILE A CA 1
ATOM 7807 C C . ILE A 1 993 ? 1.398 -2.414 -22.014 1.00 76.81 993 ILE A C 1
ATOM 7809 O O . ILE A 1 993 ? 1.128 -2.504 -20.820 1.00 76.81 993 ILE A O 1
ATOM 7813 N N . PRO A 1 994 ? 0.612 -1.705 -22.854 1.00 80.62 994 PRO A N 1
ATOM 7814 C CA . PRO A 1 994 ? -0.499 -0.890 -22.354 1.00 80.62 994 PRO A CA 1
ATOM 7815 C C . PRO A 1 994 ? -1.587 -1.711 -21.652 1.00 80.62 994 PRO A C 1
ATOM 7817 O O . PRO A 1 994 ? -2.267 -1.215 -20.760 1.00 80.62 994 PRO A O 1
ATOM 7820 N N . LEU A 1 995 ? -1.768 -2.971 -22.062 1.00 82.50 995 LEU A N 1
ATOM 7821 C CA . LEU A 1 995 ? -2.720 -3.885 -21.432 1.00 82.50 995 LEU A CA 1
ATOM 7822 C C . LEU A 1 995 ? -2.198 -4.409 -20.098 1.00 82.50 995 LEU A C 1
ATOM 7824 O O . LEU A 1 995 ? -2.978 -4.538 -19.159 1.00 82.50 995 LEU A O 1
ATOM 7828 N N . ARG A 1 996 ? -0.889 -4.663 -19.997 1.00 80.31 996 ARG A N 1
ATOM 7829 C CA . ARG A 1 996 ? -0.259 -5.065 -18.740 1.00 80.31 996 ARG A CA 1
ATOM 7830 C C . ARG A 1 996 ? -0.361 -3.944 -17.704 1.00 80.31 996 ARG A C 1
ATOM 7832 O O . ARG A 1 996 ? -0.885 -4.205 -16.632 1.00 80.31 996 ARG A O 1
ATOM 7839 N N . ASP A 1 997 ? -0.030 -2.707 -18.072 1.00 79.00 997 ASP A N 1
ATOM 7840 C CA . ASP A 1 997 ? -0.131 -1.535 -17.185 1.00 79.00 997 ASP A CA 1
ATOM 7841 C C . ASP A 1 997 ? -1.580 -1.284 -16.705 1.00 79.00 997 ASP A C 1
ATOM 7843 O O . ASP A 1 997 ? -1.822 -0.905 -15.557 1.00 79.00 997 ASP A O 1
ATOM 7847 N N . ARG A 1 998 ? -2.583 -1.547 -17.559 1.00 81.00 998 ARG A N 1
ATOM 7848 C CA . ARG A 1 998 ? -4.003 -1.469 -17.166 1.00 81.00 998 ARG A CA 1
ATOM 7849 C C . ARG A 1 998 ? -4.401 -2.571 -16.181 1.00 81.00 998 ARG A C 1
ATOM 7851 O O . ARG A 1 998 ? -5.145 -2.293 -15.246 1.00 81.00 998 ARG A O 1
ATOM 7858 N N . ILE A 1 999 ? -3.879 -3.792 -16.322 1.00 81.31 999 ILE A N 1
ATOM 7859 C CA . ILE A 1 999 ? -4.110 -4.886 -15.355 1.00 81.31 999 ILE A CA 1
ATOM 7860 C C . ILE A 1 999 ? -3.503 -4.562 -13.977 1.00 81.31 999 ILE A C 1
ATOM 7862 O O . ILE A 1 999 ? -4.000 -5.047 -12.961 1.00 81.31 999 ILE A O 1
ATOM 7866 N N . GLU A 1 1000 ? -2.489 -3.697 -13.905 1.00 77.25 1000 GLU A N 1
ATOM 7867 C CA . GLU A 1 1000 ? -1.906 -3.278 -12.623 1.00 77.25 1000 GLU A CA 1
ATOM 7868 C C . GLU A 1 1000 ? -2.847 -2.373 -11.805 1.00 77.25 1000 GLU A C 1
ATOM 7870 O O . GLU A 1 1000 ? -2.763 -2.355 -10.577 1.00 77.25 1000 GLU A O 1
ATOM 7875 N N . SER A 1 1001 ? -3.772 -1.648 -12.449 1.00 77.62 1001 SER A N 1
ATOM 7876 C CA . SER A 1 1001 ? -4.558 -0.581 -11.800 1.00 77.62 1001 SER A CA 1
ATOM 7877 C C . SER A 1 1001 ? -6.074 -0.609 -12.054 1.00 77.62 1001 SER A C 1
ATOM 7879 O O . SER A 1 1001 ? -6.774 0.307 -11.624 1.00 77.62 1001 SER A O 1
ATOM 7881 N N . PHE A 1 1002 ? -6.612 -1.655 -12.691 1.00 78.88 1002 PHE A N 1
ATOM 7882 C CA . PHE A 1 1002 ? -8.018 -1.681 -13.120 1.00 78.88 1002 PHE A CA 1
ATOM 7883 C C . PHE A 1 1002 ? -9.064 -1.686 -11.984 1.00 78.88 1002 PHE A C 1
ATOM 7885 O O . PHE A 1 1002 ? -8.938 -2.338 -10.931 1.00 78.88 1002 PHE A O 1
ATOM 7892 N N . GLY A 1 1003 ? -10.166 -0.983 -12.252 1.00 76.56 1003 GLY A N 1
ATOM 7893 C CA . GLY A 1 1003 ? -11.434 -1.091 -11.530 1.00 76.56 1003 GLY A CA 1
ATOM 7894 C C . GLY A 1 1003 ? -12.260 -2.304 -11.980 1.00 76.56 1003 GLY A C 1
ATOM 7895 O O . GLY A 1 1003 ? -12.073 -2.829 -13.075 1.00 76.56 1003 GLY A O 1
ATOM 7896 N N . LEU A 1 1004 ? -13.184 -2.789 -11.137 1.00 72.44 1004 LEU A N 1
ATOM 7897 C CA . LEU A 1 1004 ? -14.050 -3.935 -11.489 1.00 72.44 1004 LEU A CA 1
ATOM 7898 C C . LEU A 1 1004 ? -14.998 -3.636 -12.667 1.00 72.44 1004 LEU A C 1
ATOM 7900 O O . LEU A 1 1004 ? -15.457 -4.557 -13.335 1.00 72.44 1004 LEU A O 1
ATOM 7904 N N . ASP A 1 1005 ? -15.270 -2.364 -12.922 1.00 74.75 1005 ASP A N 1
ATOM 7905 C CA . ASP A 1 1005 ? -16.025 -1.820 -14.049 1.00 74.75 1005 ASP A CA 1
ATOM 7906 C C . ASP A 1 1005 ? -15.270 -1.893 -15.388 1.00 74.75 1005 ASP A C 1
ATOM 7908 O O . ASP A 1 1005 ? -15.893 -1.968 -16.445 1.00 74.75 1005 ASP A O 1
ATOM 7912 N N . GLU A 1 1006 ? -13.937 -1.963 -15.366 1.00 79.25 1006 GLU A N 1
ATOM 7913 C CA . GLU A 1 1006 ? -13.107 -2.042 -16.577 1.00 79.25 1006 GLU A CA 1
ATOM 7914 C C . GLU A 1 1006 ? -12.869 -3.481 -17.074 1.00 79.25 1006 GLU A C 1
ATOM 7916 O O . GLU A 1 1006 ? -12.284 -3.684 -18.141 1.00 79.25 1006 GLU A O 1
ATOM 7921 N N . VAL A 1 1007 ? -13.335 -4.494 -16.333 1.00 83.12 1007 VAL A N 1
ATOM 7922 C CA . VAL A 1 1007 ? -13.090 -5.926 -16.605 1.00 83.12 1007 VAL A CA 1
ATOM 7923 C C . VAL A 1 1007 ? -13.515 -6.328 -18.018 1.00 83.12 1007 VAL A C 1
ATOM 7925 O O . VAL A 1 1007 ? -12.763 -7.008 -18.718 1.00 83.12 1007 VAL A O 1
ATOM 7928 N N . ASP A 1 1008 ? -14.698 -5.907 -18.464 1.00 79.69 1008 ASP A N 1
ATOM 7929 C CA . ASP A 1 1008 ? -15.197 -6.281 -19.790 1.00 79.69 1008 ASP A CA 1
ATOM 7930 C C . ASP A 1 1008 ? -14.463 -5.534 -20.912 1.00 79.69 1008 ASP A C 1
ATOM 7932 O O . ASP A 1 1008 ? -14.217 -6.111 -21.971 1.00 79.69 1008 ASP A O 1
ATOM 7936 N N . SER A 1 1009 ? -14.023 -4.293 -20.667 1.00 85.94 1009 SER A N 1
ATOM 7937 C CA . SER A 1 1009 ? -13.166 -3.557 -21.606 1.00 85.94 1009 SER A CA 1
ATOM 7938 C C . SER A 1 1009 ? -11.825 -4.265 -21.791 1.00 85.94 1009 SER A C 1
ATOM 7940 O O . SER A 1 1009 ? -11.438 -4.535 -22.926 1.00 85.94 1009 SER A O 1
ATOM 7942 N N . ILE A 1 1010 ? -11.151 -4.633 -20.697 1.00 84.38 1010 ILE A N 1
ATOM 7943 C CA . ILE A 1 1010 ? -9.855 -5.324 -20.751 1.00 84.38 1010 ILE A CA 1
ATOM 7944 C C . ILE A 1 1010 ? -9.999 -6.688 -21.432 1.00 84.38 1010 ILE A C 1
ATOM 7946 O O . ILE A 1 1010 ? -9.178 -7.044 -22.278 1.00 84.38 1010 ILE A O 1
ATOM 7950 N N . ARG A 1 1011 ? -11.071 -7.435 -21.132 1.00 88.19 1011 ARG A N 1
ATOM 7951 C CA . ARG A 1 1011 ? -11.360 -8.710 -21.802 1.00 88.19 1011 ARG A CA 1
ATOM 7952 C C . ARG A 1 1011 ? -11.512 -8.529 -23.313 1.00 88.19 1011 ARG A C 1
ATOM 7954 O O . ARG A 1 1011 ? -10.922 -9.292 -24.074 1.00 88.19 1011 ARG A O 1
ATOM 7961 N N . ASN A 1 1012 ? -12.274 -7.527 -23.747 1.00 86.75 1012 ASN A N 1
ATOM 7962 C CA . ASN A 1 1012 ? -12.487 -7.257 -25.168 1.00 86.75 1012 ASN A CA 1
ATOM 7963 C C . ASN A 1 1012 ? -11.187 -6.857 -25.874 1.00 86.75 1012 ASN A C 1
ATOM 7965 O O . ASN A 1 1012 ? -10.929 -7.320 -26.985 1.00 86.75 1012 ASN A O 1
ATOM 7969 N N . ASP A 1 1013 ? -10.342 -6.063 -25.218 1.00 86.62 1013 ASP A N 1
ATOM 7970 C CA . ASP A 1 1013 ? -9.053 -5.649 -25.769 1.00 86.62 1013 ASP A CA 1
ATOM 7971 C C . ASP A 1 1013 ? -8.080 -6.832 -25.912 1.00 86.62 1013 ASP A C 1
ATOM 7973 O O . ASP A 1 1013 ? -7.404 -6.946 -26.936 1.00 86.62 1013 ASP A O 1
ATOM 7977 N N . ILE A 1 1014 ? -8.047 -7.752 -24.938 1.00 88.19 1014 ILE A N 1
ATOM 7978 C CA . ILE A 1 1014 ? -7.253 -8.991 -25.015 1.00 88.19 1014 ILE A CA 1
ATOM 7979 C C . ILE A 1 1014 ? -7.744 -9.877 -26.166 1.00 88.19 1014 ILE A C 1
ATOM 7981 O O . ILE A 1 1014 ? -6.932 -10.332 -26.970 1.00 88.19 1014 ILE A O 1
ATOM 7985 N N . VAL A 1 1015 ? -9.059 -10.071 -26.304 1.00 89.38 1015 VAL A N 1
ATOM 7986 C CA . VAL A 1 1015 ? -9.644 -10.865 -27.402 1.00 89.38 1015 VAL A CA 1
ATOM 7987 C C . VAL A 1 1015 ? -9.357 -10.228 -28.766 1.00 89.38 1015 VAL A C 1
ATOM 7989 O O . VAL A 1 1015 ? -9.011 -10.922 -29.728 1.00 89.38 1015 VAL A O 1
ATOM 7992 N N . ALA A 1 1016 ? -9.450 -8.901 -28.870 1.00 86.69 1016 ALA A N 1
ATOM 7993 C CA . ALA A 1 1016 ? -9.118 -8.176 -30.093 1.00 86.69 1016 ALA A CA 1
ATOM 7994 C C . ALA A 1 1016 ? -7.627 -8.306 -30.444 1.00 86.69 1016 ALA A C 1
ATOM 7996 O O . ALA A 1 1016 ? -7.275 -8.442 -31.620 1.00 86.69 1016 ALA A O 1
ATOM 7997 N N . LEU A 1 1017 ? -6.750 -8.285 -29.437 1.00 89.62 1017 LEU A N 1
ATOM 7998 C CA . LEU A 1 1017 ? -5.317 -8.493 -29.608 1.00 89.62 1017 LEU A CA 1
ATOM 7999 C C . LEU A 1 1017 ? -5.011 -9.916 -30.081 1.00 89.62 1017 LEU A C 1
ATOM 8001 O O . LEU A 1 1017 ? -4.281 -10.088 -31.055 1.00 89.62 1017 LEU A O 1
ATOM 8005 N N . GLU A 1 1018 ? -5.606 -10.920 -29.439 1.00 90.31 1018 GLU A N 1
ATOM 8006 C CA . GLU A 1 1018 ? -5.452 -12.325 -29.814 1.00 90.31 1018 GLU A CA 1
ATOM 8007 C C . GLU A 1 1018 ? -5.885 -12.562 -31.263 1.00 90.31 1018 GLU A C 1
ATOM 8009 O O . GLU A 1 1018 ? -5.123 -13.115 -32.054 1.00 90.31 1018 GLU A O 1
ATOM 8014 N N . THR A 1 1019 ? -7.050 -12.036 -31.650 1.00 90.00 1019 THR A N 1
ATOM 8015 C CA . THR A 1 1019 ? -7.577 -12.156 -33.019 1.00 90.00 1019 THR A CA 1
ATOM 8016 C C . THR A 1 1019 ? -6.614 -11.561 -34.053 1.00 90.00 1019 THR A C 1
ATOM 8018 O O . THR A 1 1019 ? -6.396 -12.137 -35.124 1.00 90.00 1019 THR A O 1
ATOM 8021 N N . LYS A 1 1020 ? -5.992 -10.413 -33.741 1.00 89.69 1020 LYS A N 1
ATOM 8022 C CA . LYS A 1 1020 ? -4.979 -9.798 -34.612 1.00 89.69 1020 LYS A CA 1
ATOM 8023 C C . LYS A 1 1020 ? -3.753 -10.696 -34.752 1.00 89.69 1020 LYS A C 1
ATOM 8025 O O . LYS A 1 1020 ? -3.316 -10.928 -35.880 1.00 89.69 1020 LYS A O 1
ATOM 8030 N N . VAL A 1 1021 ? -3.227 -11.219 -33.645 1.00 91.38 1021 VAL A N 1
ATOM 8031 C CA . VAL A 1 1021 ? -2.043 -12.094 -33.648 1.00 91.38 1021 VAL A CA 1
ATOM 8032 C C . VAL A 1 1021 ? -2.312 -13.391 -34.413 1.00 91.38 1021 VAL A C 1
ATOM 8034 O O . VAL A 1 1021 ? -1.506 -13.769 -35.263 1.00 91.38 1021 VAL A O 1
ATOM 8037 N N . ASP A 1 1022 ? -3.469 -14.017 -34.202 1.00 90.25 1022 ASP A N 1
ATOM 8038 C CA . ASP A 1 1022 ? -3.852 -15.256 -34.886 1.00 90.25 1022 ASP A CA 1
ATOM 8039 C C . ASP A 1 1022 ? -3.963 -15.068 -36.404 1.00 90.25 1022 ASP A C 1
ATOM 8041 O O . ASP A 1 1022 ? -3.489 -15.905 -37.176 1.00 90.25 1022 ASP A O 1
ATOM 8045 N N . SER A 1 1023 ? -4.504 -13.933 -36.861 1.00 88.56 1023 SER A N 1
ATOM 8046 C CA . SER A 1 1023 ? -4.576 -13.624 -38.297 1.00 88.56 1023 SER A CA 1
ATOM 8047 C C . SER A 1 1023 ? -3.192 -13.495 -38.955 1.00 88.56 1023 SER A C 1
ATOM 8049 O O . SER A 1 1023 ? -2.998 -13.897 -40.109 1.00 88.56 1023 SER A O 1
ATOM 8051 N N . ILE A 1 1024 ? -2.206 -12.971 -38.217 1.00 88.25 1024 ILE A N 1
ATOM 8052 C CA . ILE A 1 1024 ? -0.831 -12.822 -38.700 1.00 88.25 1024 ILE A CA 1
ATOM 8053 C C . ILE A 1 1024 ? -0.139 -14.183 -38.740 1.00 88.25 1024 ILE A C 1
ATOM 8055 O O . ILE A 1 1024 ? 0.458 -14.532 -39.760 1.00 88.25 1024 ILE A O 1
ATOM 8059 N N . LEU A 1 1025 ? -0.266 -14.971 -37.669 1.00 88.12 1025 LEU A N 1
ATOM 8060 C CA . LEU A 1 1025 ? 0.271 -16.329 -37.602 1.00 88.12 1025 LEU A CA 1
ATOM 8061 C C . LEU A 1 1025 ? -0.246 -17.198 -38.745 1.00 88.12 1025 LEU A C 1
ATOM 8063 O O . LEU A 1 1025 ? 0.544 -17.864 -39.408 1.00 88.12 1025 LEU A O 1
ATOM 8067 N N . LEU A 1 1026 ? -1.546 -17.145 -39.035 1.00 88.44 1026 LEU A N 1
ATOM 8068 C CA . LEU A 1 1026 ? -2.144 -17.916 -40.123 1.00 88.44 1026 LEU A CA 1
ATOM 8069 C C . LEU A 1 1026 ? -1.536 -17.557 -41.490 1.00 88.44 1026 LEU A C 1
ATOM 8071 O O . LEU A 1 1026 ? -1.271 -18.435 -42.313 1.00 88.44 1026 LEU A O 1
ATOM 8075 N N . THR A 1 1027 ? -1.255 -16.273 -41.719 1.00 85.06 1027 THR A N 1
ATOM 8076 C CA . THR A 1 1027 ? -0.640 -15.813 -42.972 1.00 85.06 1027 THR A CA 1
ATOM 8077 C C . THR A 1 1027 ? 0.837 -16.220 -43.063 1.00 85.06 1027 THR A C 1
ATOM 8079 O O . THR A 1 1027 ? 1.293 -16.669 -44.117 1.00 85.06 1027 THR A O 1
ATOM 8082 N N . LEU A 1 1028 ? 1.577 -16.143 -41.952 1.00 85.19 1028 LEU A N 1
ATOM 8083 C CA . LEU A 1 1028 ? 2.975 -16.581 -41.867 1.00 85.19 1028 LEU A CA 1
ATOM 8084 C C . LEU A 1 1028 ? 3.129 -18.096 -42.031 1.00 85.19 1028 LEU A C 1
ATOM 8086 O O . LEU A 1 1028 ? 4.031 -18.539 -42.740 1.00 85.19 1028 LEU A O 1
ATOM 8090 N N . HIS A 1 1029 ? 2.233 -18.890 -41.444 1.00 85.69 1029 HIS A N 1
ATOM 8091 C CA . HIS A 1 1029 ? 2.208 -20.343 -41.621 1.00 85.69 1029 HIS A CA 1
ATOM 8092 C C . HIS A 1 1029 ? 1.984 -20.720 -43.087 1.00 85.69 1029 HIS A C 1
ATOM 8094 O O . HIS A 1 1029 ? 2.767 -21.488 -43.642 1.00 85.69 1029 HIS A O 1
ATOM 8100 N N . ARG A 1 1030 ? 1.026 -20.079 -43.770 1.00 82.62 1030 ARG A N 1
ATOM 8101 C CA . ARG A 1 1030 ? 0.800 -20.282 -45.214 1.00 82.62 1030 ARG A CA 1
ATOM 8102 C C . ARG A 1 1030 ? 2.034 -19.936 -46.059 1.00 82.62 1030 ARG A C 1
ATOM 8104 O O . ARG A 1 1030 ? 2.321 -20.609 -47.045 1.00 82.62 1030 ARG A O 1
ATOM 8111 N N . LYS A 1 1031 ? 2.784 -18.896 -45.681 1.00 81.94 1031 LYS A N 1
ATOM 8112 C CA . LYS A 1 1031 ? 4.054 -18.510 -46.325 1.00 81.94 1031 LYS A CA 1
ATOM 8113 C C . LYS A 1 1031 ? 5.190 -19.497 -46.023 1.00 81.94 1031 LYS A C 1
ATOM 8115 O O . LYS A 1 1031 ? 6.005 -19.780 -46.897 1.00 81.94 1031 LYS A O 1
ATOM 8120 N N . SER A 1 1032 ? 5.220 -20.065 -44.823 1.00 79.88 1032 SER A N 1
ATOM 8121 C CA . SER A 1 1032 ? 6.167 -21.112 -44.430 1.00 79.88 1032 SER A CA 1
ATOM 8122 C C . SER A 1 1032 ? 5.938 -22.417 -45.206 1.00 79.88 1032 SER A C 1
ATOM 8124 O O . SER A 1 1032 ? 6.890 -23.034 -45.683 1.00 79.88 1032 SER A O 1
ATOM 8126 N N . GLU A 1 1033 ? 4.681 -22.805 -45.443 1.00 81.38 1033 GLU A N 1
ATOM 8127 C CA . GLU A 1 1033 ? 4.339 -23.984 -46.253 1.00 81.38 1033 GLU A CA 1
ATOM 8128 C C . GLU A 1 1033 ? 4.899 -23.895 -47.683 1.00 81.38 1033 GLU A C 1
ATOM 8130 O O . GLU A 1 1033 ? 5.418 -24.879 -48.214 1.00 81.38 1033 GLU A O 1
ATOM 8135 N N . VAL A 1 1034 ? 4.899 -22.701 -48.283 1.00 81.25 1034 VAL A N 1
ATOM 8136 C CA . VAL A 1 1034 ? 5.480 -22.441 -49.615 1.00 81.25 1034 VAL A CA 1
ATOM 8137 C C . VAL A 1 1034 ? 6.979 -22.761 -49.658 1.00 81.25 1034 VAL A C 1
ATOM 8139 O O . VAL A 1 1034 ? 7.471 -23.289 -50.656 1.00 81.25 1034 VAL A O 1
ATOM 8142 N N . LEU A 1 1035 ? 7.709 -22.519 -48.564 1.00 77.38 1035 LEU A N 1
ATOM 8143 C CA . LEU A 1 1035 ? 9.135 -22.850 -48.468 1.00 77.38 1035 LEU A CA 1
ATOM 8144 C C . LEU A 1 1035 ? 9.378 -24.361 -48.524 1.00 77.38 1035 LEU A C 1
ATOM 8146 O O . LEU A 1 1035 ? 10.356 -24.801 -49.127 1.00 77.38 1035 LEU A O 1
ATOM 8150 N N . SER A 1 1036 ? 8.478 -25.160 -47.948 1.00 77.81 1036 SER A N 1
ATOM 8151 C CA . SER A 1 1036 ? 8.573 -26.623 -48.006 1.00 77.81 1036 SER A CA 1
ATOM 8152 C C . SER A 1 1036 ? 8.324 -27.177 -49.419 1.00 77.81 1036 SER A C 1
ATOM 8154 O O . SER A 1 1036 ? 8.924 -28.180 -49.805 1.00 77.81 1036 SER A O 1
ATOM 8156 N N . ALA A 1 1037 ? 7.517 -26.481 -50.230 1.00 83.19 1037 ALA A N 1
ATOM 8157 C CA . ALA A 1 1037 ? 7.219 -26.851 -51.616 1.00 83.19 1037 ALA A CA 1
ATOM 8158 C C . ALA A 1 1037 ? 8.331 -26.466 -52.620 1.00 83.19 1037 ALA A C 1
ATOM 8160 O O . ALA A 1 1037 ? 8.377 -27.012 -53.728 1.00 83.19 1037 ALA A O 1
ATOM 8161 N N . TRP A 1 1038 ? 9.254 -25.570 -52.239 1.00 86.81 1038 TRP A N 1
ATOM 8162 C CA . TRP A 1 1038 ? 10.279 -24.993 -53.122 1.00 86.81 1038 TRP A CA 1
ATOM 8163 C C . TRP A 1 1038 ? 11.139 -26.032 -53.853 1.00 86.81 1038 TRP A C 1
ATOM 8165 O O . TRP A 1 1038 ? 11.333 -25.930 -55.063 1.00 86.81 1038 TRP A O 1
ATOM 8175 N N . LEU A 1 1039 ? 11.621 -27.067 -53.157 1.00 83.38 1039 LEU A N 1
ATOM 8176 C CA . LEU A 1 1039 ? 12.474 -28.111 -53.749 1.00 83.38 1039 LEU A CA 1
ATOM 8177 C C . LEU A 1 1039 ? 11.779 -28.850 -54.910 1.00 83.38 1039 LEU A C 1
ATOM 8179 O O . LEU A 1 1039 ? 12.402 -29.156 -55.934 1.00 83.38 1039 LEU A O 1
ATOM 8183 N N . GLY A 1 1040 ? 10.473 -29.096 -54.780 1.00 85.12 1040 GLY A N 1
ATOM 8184 C CA . GLY A 1 1040 ? 9.662 -29.698 -55.839 1.00 85.12 1040 GLY A CA 1
ATOM 8185 C C . GLY A 1 1040 ? 9.484 -28.763 -57.036 1.00 85.12 1040 GLY A C 1
ATOM 8186 O O . GLY A 1 1040 ? 9.560 -29.193 -58.185 1.00 85.12 1040 GLY A O 1
ATOM 8187 N N . TRP A 1 1041 ? 9.312 -27.466 -56.787 1.00 91.38 1041 TRP A N 1
ATOM 8188 C CA . TRP A 1 1041 ? 9.169 -26.468 -57.846 1.00 91.38 1041 TRP A CA 1
ATOM 8189 C C . TRP A 1 1041 ? 10.479 -26.188 -58.587 1.00 91.38 1041 TRP A C 1
ATOM 8191 O O . TRP A 1 1041 ? 10.474 -26.120 -59.815 1.00 91.38 1041 TRP A O 1
ATOM 8201 N N . LYS A 1 1042 ? 11.610 -26.108 -57.879 1.00 88.44 1042 LYS A N 1
ATOM 8202 C CA . LYS A 1 1042 ? 12.940 -25.930 -58.479 1.00 88.44 1042 LYS A CA 1
ATOM 8203 C C . LYS A 1 1042 ? 13.273 -27.068 -59.446 1.00 88.44 1042 LYS A C 1
ATOM 8205 O O . LYS A 1 1042 ? 13.605 -26.821 -60.603 1.00 88.44 1042 LYS A O 1
ATOM 8210 N N . SER A 1 1043 ? 13.101 -28.315 -59.001 1.00 85.12 1043 SER A N 1
ATOM 8211 C CA . SER A 1 1043 ? 13.345 -29.497 -59.843 1.00 85.12 1043 SER A CA 1
ATOM 8212 C C . SER A 1 1043 ? 12.409 -29.566 -61.058 1.00 85.12 1043 SER A C 1
ATOM 8214 O O . SER A 1 1043 ? 12.827 -29.968 -62.146 1.00 85.12 1043 SER A O 1
ATOM 8216 N N . PHE A 1 1044 ? 11.159 -29.117 -60.911 1.00 88.69 1044 PHE A N 1
ATOM 8217 C CA . PHE A 1 1044 ? 10.214 -29.000 -62.021 1.00 88.69 1044 PHE A CA 1
ATOM 8218 C C . PHE A 1 1044 ? 10.678 -27.981 -63.079 1.00 88.69 1044 PHE A C 1
ATOM 8220 O O . PHE A 1 1044 ? 10.663 -28.297 -64.270 1.00 88.69 1044 PHE A O 1
ATOM 8227 N N . ILE A 1 1045 ? 11.151 -26.800 -62.663 1.00 87.94 1045 ILE A N 1
ATOM 8228 C CA . ILE A 1 1045 ? 11.646 -25.751 -63.574 1.00 87.94 1045 ILE A CA 1
ATOM 8229 C C . ILE A 1 1045 ? 12.933 -26.190 -64.285 1.00 87.94 1045 ILE A C 1
ATOM 8231 O O . ILE A 1 1045 ? 13.038 -26.031 -65.501 1.00 87.94 1045 ILE A O 1
ATOM 8235 N N . GLU A 1 1046 ? 13.876 -26.823 -63.579 1.00 86.56 1046 GLU A N 1
ATOM 8236 C CA . GLU A 1 1046 ? 15.081 -27.411 -64.193 1.00 86.56 1046 GLU A CA 1
ATOM 8237 C C . GLU A 1 1046 ? 14.724 -28.459 -65.253 1.00 86.56 1046 GLU A C 1
ATOM 8239 O O . GLU A 1 1046 ? 15.328 -28.509 -66.327 1.00 86.56 1046 GLU A O 1
ATOM 8244 N N . GLY A 1 1047 ? 13.716 -29.289 -64.973 1.00 86.00 1047 GLY A N 1
ATOM 8245 C CA . GLY A 1 1047 ? 13.208 -30.281 -65.916 1.00 86.00 1047 GLY A CA 1
ATOM 8246 C C . GLY A 1 1047 ? 12.623 -29.667 -67.191 1.00 86.00 1047 GLY A C 1
ATOM 8247 O O . GLY A 1 1047 ? 12.756 -30.269 -68.260 1.00 86.00 1047 GLY A O 1
ATOM 8248 N N . LEU A 1 1048 ? 12.010 -28.482 -67.092 1.00 87.00 1048 LEU A N 1
ATOM 8249 C CA . LEU A 1 1048 ? 11.509 -27.718 -68.237 1.00 87.00 1048 LEU A CA 1
ATOM 8250 C C . LEU A 1 1048 ? 12.659 -27.078 -69.029 1.00 87.00 1048 LEU A C 1
ATOM 8252 O O . LEU A 1 1048 ? 12.725 -27.270 -70.239 1.00 87.00 1048 LEU A O 1
ATOM 8256 N N . LEU A 1 1049 ? 13.607 -26.409 -68.366 1.00 83.12 1049 LEU A N 1
ATOM 8257 C CA . LEU A 1 1049 ? 14.745 -25.740 -69.022 1.00 83.12 1049 LEU A CA 1
ATOM 8258 C C . LEU A 1 1049 ? 15.700 -26.705 -69.736 1.00 83.12 1049 LEU A C 1
ATOM 8260 O O . LEU A 1 1049 ? 16.340 -26.343 -70.716 1.00 83.12 1049 LEU A O 1
ATOM 8264 N N . ARG A 1 1050 ? 15.769 -27.970 -69.304 1.00 82.00 1050 ARG A N 1
ATOM 8265 C CA . ARG A 1 1050 ? 16.515 -29.011 -70.035 1.00 82.00 1050 ARG A CA 1
ATOM 8266 C C . ARG A 1 1050 ? 15.896 -29.379 -71.385 1.00 82.00 1050 ARG A C 1
ATOM 8268 O O . ARG A 1 1050 ? 16.569 -30.003 -72.200 1.00 82.00 1050 ARG A O 1
ATOM 8275 N N . ARG A 1 1051 ? 14.614 -29.074 -71.604 1.00 81.88 1051 ARG A N 1
ATOM 8276 C CA . ARG A 1 1051 ? 13.873 -29.439 -72.825 1.00 81.88 1051 ARG A CA 1
ATOM 8277 C C . ARG A 1 1051 ? 13.667 -28.257 -73.766 1.00 81.88 1051 ARG A C 1
ATOM 8279 O O . ARG A 1 1051 ? 13.408 -28.479 -74.944 1.00 81.88 1051 ARG A O 1
ATOM 8286 N N . GLN A 1 1052 ? 13.746 -27.034 -73.252 1.00 82.25 1052 GLN A N 1
ATOM 8287 C CA . GLN A 1 1052 ? 13.464 -25.808 -73.991 1.00 82.25 1052 GLN A CA 1
ATOM 8288 C C . GLN A 1 1052 ? 14.250 -24.633 -73.404 1.00 82.25 1052 GLN A C 1
ATOM 8290 O O . GLN A 1 1052 ? 14.350 -24.488 -72.190 1.00 82.25 1052 GLN A O 1
ATOM 8295 N N . ASP A 1 1053 ? 14.746 -23.758 -74.278 1.00 79.38 1053 ASP A N 1
ATOM 8296 C CA . ASP A 1 1053 ? 15.601 -22.620 -73.906 1.00 79.38 1053 ASP A CA 1
ATOM 8297 C C . ASP A 1 1053 ? 14.834 -21.471 -73.221 1.00 79.38 1053 ASP A C 1
ATOM 8299 O O . ASP A 1 1053 ? 15.437 -20.478 -72.811 1.00 79.38 1053 ASP A O 1
ATOM 8303 N N . ARG A 1 1054 ? 13.501 -21.583 -73.129 1.00 85.00 1054 ARG A N 1
ATOM 8304 C CA . ARG A 1 1054 ? 12.594 -20.594 -72.538 1.00 85.00 1054 ARG A CA 1
ATOM 8305 C C . ARG A 1 1054 ? 11.509 -21.261 -71.697 1.00 85.00 1054 ARG A C 1
ATOM 8307 O O . ARG A 1 1054 ? 10.923 -22.255 -72.125 1.00 85.00 1054 ARG A O 1
ATOM 8314 N N . VAL A 1 1055 ? 11.212 -20.689 -70.530 1.00 88.38 1055 VAL A N 1
ATOM 8315 C CA . VAL A 1 1055 ? 10.108 -21.105 -69.650 1.00 88.38 1055 VAL A CA 1
ATOM 8316 C C . VAL A 1 1055 ? 9.259 -19.894 -69.282 1.00 88.38 1055 VAL A C 1
ATOM 8318 O O . VAL A 1 1055 ? 9.675 -19.049 -68.489 1.00 88.38 1055 VAL A O 1
ATOM 8321 N N . ASP A 1 1056 ? 8.059 -19.824 -69.861 1.00 85.81 1056 ASP A N 1
ATOM 8322 C CA . ASP A 1 1056 ? 7.077 -18.781 -69.561 1.00 85.81 1056 ASP A CA 1
ATOM 8323 C C . ASP A 1 1056 ? 6.287 -19.092 -68.275 1.00 85.81 1056 ASP A C 1
ATOM 8325 O O . ASP A 1 1056 ? 6.018 -20.263 -67.980 1.00 85.81 1056 ASP A O 1
ATOM 8329 N N . PRO A 1 1057 ? 5.804 -18.071 -67.538 1.00 80.56 1057 PRO A N 1
ATOM 8330 C CA . PRO A 1 1057 ? 5.004 -18.261 -66.323 1.00 80.56 1057 PRO A CA 1
ATOM 8331 C C . PRO A 1 1057 ? 3.758 -19.137 -66.501 1.00 80.56 1057 PRO A C 1
ATOM 8333 O O . PRO A 1 1057 ? 3.314 -19.786 -65.557 1.00 80.56 1057 PRO A O 1
ATOM 8336 N N . SER A 1 1058 ? 3.169 -19.173 -67.699 1.00 83.12 1058 SER A N 1
ATOM 8337 C CA . SER A 1 1058 ? 2.006 -20.017 -68.009 1.00 83.12 1058 SER A CA 1
ATOM 8338 C C . SER A 1 1058 ? 2.333 -21.515 -68.012 1.00 83.12 1058 SER A C 1
ATOM 8340 O O . SER A 1 1058 ? 1.441 -22.332 -67.788 1.00 83.12 1058 SER A O 1
ATOM 8342 N N . MET A 1 1059 ? 3.604 -21.882 -68.209 1.00 84.81 1059 MET A N 1
ATOM 8343 C CA . MET A 1 1059 ? 4.085 -23.268 -68.203 1.00 84.81 1059 MET A CA 1
ATOM 8344 C C . MET A 1 1059 ? 4.296 -23.809 -66.779 1.00 84.81 1059 MET A C 1
ATOM 8346 O O . MET A 1 1059 ? 4.400 -25.021 -66.584 1.00 84.81 1059 MET A O 1
ATOM 8350 N N . LEU A 1 1060 ? 4.296 -22.931 -65.769 1.00 87.38 1060 LEU A N 1
ATOM 8351 C CA . LEU A 1 1060 ? 4.436 -23.264 -64.349 1.00 87.38 1060 LEU A CA 1
ATOM 8352 C C . LEU A 1 1060 ? 3.099 -23.697 -63.723 1.00 87.38 1060 LEU A C 1
ATOM 8354 O O . LEU A 1 1060 ? 2.664 -23.168 -62.702 1.00 87.38 1060 LEU A O 1
ATOM 8358 N N . SER A 1 1061 ? 2.420 -24.658 -64.351 1.00 82.38 1061 SER A N 1
ATOM 8359 C CA . SER A 1 1061 ? 1.071 -25.107 -63.966 1.00 82.38 1061 SER A CA 1
ATOM 8360 C C . SER A 1 1061 ? 0.996 -25.730 -62.567 1.00 82.38 1061 SER A C 1
ATOM 8362 O O . SER A 1 1061 ? -0.016 -25.569 -61.891 1.00 82.38 1061 SER A O 1
ATOM 8364 N N . ASN A 1 1062 ? 2.082 -26.354 -62.099 1.00 82.38 1062 ASN A N 1
ATOM 8365 C CA . ASN A 1 1062 ? 2.193 -26.947 -60.758 1.00 82.38 1062 ASN A CA 1
ATOM 8366 C C . ASN A 1 1062 ? 2.465 -25.923 -59.641 1.00 82.38 1062 ASN A C 1
ATOM 8368 O O . ASN A 1 1062 ? 2.627 -26.300 -58.481 1.00 82.38 1062 ASN A O 1
ATOM 8372 N N . ILE A 1 1063 ? 2.549 -24.639 -59.992 1.00 86.81 1063 ILE A N 1
ATOM 8373 C CA . ILE A 1 1063 ? 2.830 -23.544 -59.068 1.00 86.81 1063 ILE A CA 1
ATOM 8374 C C . ILE A 1 1063 ? 1.610 -22.616 -59.066 1.00 86.81 1063 ILE A C 1
ATOM 8376 O O . ILE A 1 1063 ? 1.183 -22.181 -60.148 1.00 86.81 1063 ILE A O 1
ATOM 8380 N N . PRO A 1 1064 ? 1.026 -22.306 -57.892 1.00 85.38 1064 PRO A N 1
ATOM 8381 C CA . PRO A 1 1064 ? -0.097 -21.380 -57.799 1.00 85.38 1064 PRO A CA 1
ATOM 8382 C C . PRO A 1 1064 ? 0.241 -20.022 -58.439 1.00 85.38 1064 PRO A C 1
ATOM 8384 O O . PRO A 1 1064 ? 1.365 -19.543 -58.249 1.00 85.38 1064 PRO A O 1
ATOM 8387 N N . PRO A 1 1065 ? -0.677 -19.405 -59.211 1.00 79.62 1065 PRO A N 1
ATOM 8388 C CA . PRO A 1 1065 ? -0.416 -18.175 -59.964 1.00 79.62 1065 PRO A CA 1
ATOM 8389 C C . PRO A 1 1065 ? 0.228 -17.052 -59.147 1.00 79.62 1065 PRO A C 1
ATOM 8391 O O . PRO A 1 1065 ? 1.130 -16.382 -59.644 1.00 79.62 1065 PRO A O 1
ATOM 8394 N N . GLU A 1 1066 ? -0.195 -16.893 -57.895 1.00 77.62 1066 GLU A N 1
ATOM 8395 C CA . GLU A 1 1066 ? 0.283 -15.878 -56.958 1.00 77.62 1066 GLU A CA 1
ATOM 8396 C C . GLU A 1 1066 ? 1.765 -16.032 -56.574 1.00 77.62 1066 GLU A C 1
ATOM 8398 O O . GLU A 1 1066 ? 2.422 -15.039 -56.274 1.00 77.62 1066 GLU A O 1
ATOM 8403 N N . TRP A 1 1067 ? 2.319 -17.248 -56.637 1.00 85.19 1067 TRP A N 1
ATOM 8404 C CA . TRP A 1 1067 ? 3.707 -17.531 -56.252 1.00 85.19 1067 TRP A CA 1
ATOM 8405 C C . TRP A 1 1067 ? 4.669 -17.608 -57.438 1.00 85.19 1067 TRP A C 1
ATOM 8407 O O . TRP A 1 1067 ? 5.882 -17.563 -57.243 1.00 85.19 1067 TRP A O 1
ATOM 8417 N N . ARG A 1 1068 ? 4.162 -17.685 -58.675 1.00 86.56 1068 ARG A N 1
ATOM 8418 C CA . ARG A 1 1068 ? 4.996 -17.821 -59.883 1.00 86.56 1068 ARG A CA 1
ATOM 8419 C C . ARG A 1 1068 ? 6.053 -16.721 -60.038 1.00 86.56 1068 ARG A C 1
ATOM 8421 O O . ARG A 1 1068 ? 7.178 -17.093 -60.356 1.00 86.56 1068 ARG A O 1
ATOM 8428 N N . PRO A 1 1069 ? 5.766 -15.424 -59.800 1.00 81.50 1069 PRO A N 1
ATOM 8429 C CA . PRO A 1 1069 ? 6.781 -14.375 -59.932 1.00 81.50 1069 PRO A CA 1
ATOM 8430 C C . PRO A 1 1069 ? 7.954 -14.580 -58.968 1.00 81.50 1069 PRO A C 1
ATOM 8432 O O . PRO A 1 1069 ? 9.106 -14.590 -59.391 1.00 81.50 1069 PRO A O 1
ATOM 8435 N N . TRP A 1 1070 ? 7.651 -14.854 -57.694 1.00 84.06 1070 TRP A N 1
ATOM 8436 C CA . TRP A 1 1070 ? 8.667 -15.109 -56.674 1.00 84.06 1070 TRP A CA 1
ATOM 8437 C C . TRP A 1 1070 ? 9.468 -16.383 -56.962 1.00 84.06 1070 TRP A C 1
ATOM 8439 O O . TRP A 1 1070 ? 10.688 -16.385 -56.838 1.00 84.06 1070 TRP A O 1
ATOM 8449 N N . VAL A 1 1071 ? 8.806 -17.464 -57.390 1.00 86.06 1071 VAL A N 1
ATOM 8450 C CA . VAL A 1 1071 ? 9.477 -18.723 -57.758 1.00 86.06 1071 VAL A CA 1
ATOM 8451 C C . VAL A 1 1071 ? 10.441 -18.504 -58.920 1.00 86.06 1071 VAL A C 1
ATOM 8453 O O . VAL A 1 1071 ? 11.557 -19.012 -58.881 1.00 86.06 1071 VAL A O 1
ATOM 8456 N N . VAL A 1 1072 ? 10.024 -17.764 -59.946 1.00 85.19 1072 VAL A N 1
ATOM 8457 C CA . VAL A 1 1072 ? 10.849 -17.464 -61.119 1.00 85.19 1072 VAL A CA 1
ATOM 8458 C C . VAL A 1 1072 ? 12.092 -16.668 -60.721 1.00 85.19 1072 VAL A C 1
ATOM 8460 O O . VAL A 1 1072 ? 13.206 -17.059 -61.065 1.00 85.19 1072 VAL A O 1
ATOM 8463 N N . GLU A 1 1073 ? 11.915 -15.602 -59.946 1.00 80.00 1073 GLU A N 1
ATOM 8464 C CA . GLU A 1 1073 ? 13.008 -14.753 -59.469 1.00 80.00 1073 GLU A CA 1
ATOM 8465 C C . GLU A 1 1073 ? 13.980 -15.527 -58.566 1.00 80.00 1073 GLU A C 1
ATOM 8467 O O . GLU A 1 1073 ? 15.194 -15.527 -58.790 1.00 80.00 1073 GLU A O 1
ATOM 8472 N N . ARG A 1 1074 ? 13.442 -16.291 -57.607 1.00 85.06 1074 ARG A N 1
ATOM 8473 C CA . ARG A 1 1074 ? 14.238 -17.143 -56.721 1.00 85.06 1074 ARG A CA 1
ATOM 8474 C C . ARG A 1 1074 ? 14.990 -18.221 -57.497 1.00 85.06 1074 ARG A C 1
ATOM 8476 O O . ARG A 1 1074 ? 16.153 -18.478 -57.197 1.00 85.06 1074 ARG A O 1
ATOM 8483 N N . PHE A 1 1075 ? 14.363 -18.820 -58.509 1.00 86.69 1075 PHE A N 1
ATOM 8484 C CA . PHE A 1 1075 ? 14.987 -19.847 -59.338 1.00 86.69 1075 PHE A CA 1
ATOM 8485 C C . PHE A 1 1075 ? 16.218 -19.301 -60.051 1.00 86.69 1075 PHE A C 1
ATOM 8487 O O . PHE A 1 1075 ? 17.278 -19.910 -59.956 1.00 86.69 1075 PHE A O 1
ATOM 8494 N N . VAL A 1 1076 ? 16.093 -18.141 -60.705 1.00 82.56 1076 VAL A N 1
ATOM 8495 C CA . VAL A 1 1076 ? 17.213 -17.484 -61.397 1.00 82.56 1076 VAL A CA 1
ATOM 8496 C C . VAL A 1 1076 ? 18.333 -17.111 -60.426 1.00 82.56 1076 VAL A C 1
ATOM 8498 O O . VAL A 1 1076 ? 19.499 -17.242 -60.775 1.00 82.56 1076 VAL A O 1
ATOM 8501 N N . SER A 1 1077 ? 18.002 -16.723 -59.190 1.00 77.38 1077 SER A N 1
ATOM 8502 C CA . SER A 1 1077 ? 19.013 -16.403 -58.173 1.00 77.38 1077 SER A CA 1
ATOM 8503 C C . SER A 1 1077 ? 19.744 -17.620 -57.581 1.00 77.38 1077 SER A C 1
ATOM 8505 O O . SER A 1 1077 ? 20.863 -17.476 -57.095 1.00 77.38 1077 SER A O 1
ATOM 8507 N N . GLU A 1 1078 ? 19.129 -18.811 -57.590 1.00 80.44 1078 GLU A N 1
ATOM 8508 C CA . GLU A 1 1078 ? 19.646 -20.019 -56.918 1.00 80.44 1078 GLU A CA 1
ATOM 8509 C C . GLU A 1 1078 ? 20.075 -21.144 -57.881 1.00 80.44 1078 GLU A C 1
ATOM 8511 O O . GLU A 1 1078 ? 20.456 -22.231 -57.429 1.00 80.44 1078 GLU A O 1
ATOM 8516 N N . THR A 1 1079 ? 19.919 -20.966 -59.192 1.00 79.44 1079 THR A N 1
ATOM 8517 C CA . THR A 1 1079 ? 20.258 -21.987 -60.191 1.00 79.44 1079 THR A CA 1
ATOM 8518 C C . THR A 1 1079 ? 21.683 -21.803 -60.705 1.00 79.44 1079 THR A C 1
ATOM 8520 O O . THR A 1 1079 ? 22.111 -20.690 -60.987 1.00 79.44 1079 THR A O 1
ATOM 8523 N N . ASP A 1 1080 ? 22.409 -22.910 -60.876 1.00 76.81 1080 ASP A N 1
ATOM 8524 C CA . ASP A 1 1080 ? 23.738 -22.914 -61.509 1.00 76.81 1080 ASP A CA 1
ATOM 8525 C C . ASP A 1 1080 ? 23.651 -22.899 -63.049 1.00 76.81 1080 ASP A C 1
ATOM 8527 O O . ASP A 1 1080 ? 24.665 -22.926 -63.750 1.00 76.81 1080 ASP A O 1
ATOM 8531 N N . LEU A 1 1081 ? 22.433 -22.914 -63.603 1.00 75.19 1081 LEU A N 1
ATOM 8532 C CA . LEU A 1 1081 ? 22.208 -22.827 -65.041 1.00 75.19 1081 LEU A CA 1
ATOM 8533 C C . LEU A 1 1081 ? 22.423 -21.379 -65.517 1.00 75.19 1081 LEU A C 1
ATOM 8535 O O . LEU A 1 1081 ? 21.984 -20.450 -64.843 1.00 75.19 1081 LEU A O 1
ATOM 8539 N N . PRO A 1 1082 ? 23.045 -21.155 -66.690 1.00 73.62 1082 PRO A N 1
ATOM 8540 C CA . PRO A 1 1082 ? 23.262 -19.817 -67.233 1.00 73.62 1082 PRO A CA 1
ATOM 8541 C C . PRO A 1 1082 ? 21.947 -19.258 -67.788 1.00 73.62 1082 PRO A C 1
ATOM 8543 O O . PRO A 1 1082 ? 21.712 -19.277 -68.995 1.00 73.62 1082 PRO A O 1
ATOM 8546 N N . VAL A 1 1083 ? 21.063 -18.799 -66.907 1.00 81.12 1083 VAL A N 1
ATOM 8547 C CA . VAL A 1 1083 ? 19.747 -18.249 -67.250 1.00 81.12 1083 VAL A CA 1
ATOM 8548 C C . VAL A 1 1083 ? 19.640 -16.775 -66.875 1.00 81.12 1083 VAL A C 1
ATOM 8550 O O . VAL A 1 1083 ? 20.292 -16.309 -65.946 1.00 81.12 1083 VAL A O 1
ATOM 8553 N N . ALA A 1 1084 ? 18.789 -16.044 -67.585 1.00 77.69 1084 ALA A N 1
ATOM 8554 C CA . ALA A 1 1084 ? 18.404 -14.675 -67.271 1.00 77.69 1084 ALA A CA 1
ATOM 8555 C C . ALA A 1 1084 ? 16.888 -14.497 -67.355 1.00 77.69 1084 ALA A C 1
ATOM 8557 O O . ALA A 1 1084 ? 16.171 -15.318 -67.934 1.00 77.69 1084 ALA A O 1
ATOM 8558 N N . LEU A 1 1085 ? 16.415 -13.400 -66.770 1.00 80.25 1085 LEU A N 1
ATOM 8559 C CA . LEU A 1 1085 ? 15.023 -12.980 -66.817 1.00 80.25 1085 LEU A CA 1
ATOM 8560 C C . LEU A 1 1085 ? 14.799 -11.995 -67.961 1.00 80.25 1085 LEU A C 1
ATOM 8562 O O . LEU A 1 1085 ? 15.328 -10.887 -67.948 1.00 80.25 1085 LEU A O 1
ATOM 8566 N N . GLU A 1 1086 ? 13.971 -12.387 -68.926 1.00 78.56 1086 GLU A N 1
ATOM 8567 C CA . GLU A 1 1086 ? 13.378 -11.461 -69.891 1.00 78.56 1086 GLU A CA 1
ATOM 8568 C C . GLU A 1 1086 ? 11.913 -11.230 -69.501 1.00 78.56 1086 GLU A C 1
ATOM 8570 O O . GLU A 1 1086 ? 11.026 -12.032 -69.807 1.00 78.56 1086 GLU A O 1
ATOM 8575 N N . GLY A 1 1087 ? 11.649 -10.149 -68.764 1.00 78.56 1087 GLY A N 1
ATOM 8576 C CA . GLY A 1 1087 ? 10.349 -9.951 -68.118 1.00 78.56 1087 GLY A CA 1
ATOM 8577 C C . GLY A 1 1087 ? 10.113 -11.009 -67.034 1.00 78.56 1087 GLY A C 1
ATOM 8578 O O . GLY A 1 1087 ? 10.942 -11.157 -66.143 1.00 78.56 1087 GLY A O 1
ATOM 8579 N N . ASN A 1 1088 ? 9.010 -11.764 -67.123 1.00 73.50 1088 ASN A N 1
ATOM 8580 C CA . ASN A 1 1088 ? 8.712 -12.881 -66.208 1.00 73.50 1088 ASN A CA 1
ATOM 8581 C C . ASN A 1 1088 ? 9.110 -14.259 -66.776 1.00 73.50 1088 ASN A C 1
ATOM 8583 O O . ASN A 1 1088 ? 8.756 -15.285 -66.198 1.00 73.50 1088 ASN A O 1
ATOM 8587 N N . THR A 1 1089 ? 9.803 -14.305 -67.912 1.00 81.44 1089 THR A N 1
ATOM 8588 C CA . THR A 1 1089 ? 10.168 -15.552 -68.597 1.00 81.44 1089 THR A CA 1
ATOM 8589 C C . THR A 1 1089 ? 11.637 -15.876 -68.344 1.00 81.44 1089 THR A C 1
ATOM 8591 O O . THR A 1 1089 ? 12.504 -15.012 -68.482 1.00 81.44 1089 THR A O 1
ATOM 8594 N N . ILE A 1 1090 ? 11.927 -17.131 -67.991 1.00 87.94 1090 ILE A N 1
ATOM 8595 C CA . ILE A 1 1090 ? 13.299 -17.610 -67.772 1.00 87.94 1090 ILE A CA 1
ATOM 8596 C C . ILE A 1 1090 ? 13.887 -18.026 -69.121 1.00 87.94 1090 ILE A C 1
ATOM 8598 O O . ILE A 1 1090 ? 13.289 -18.852 -69.813 1.00 87.94 1090 ILE A O 1
ATOM 8602 N N . VAL A 1 1091 ? 15.046 -17.477 -69.491 1.00 84.00 1091 VAL A N 1
ATOM 8603 C CA . VAL A 1 1091 ? 15.715 -17.717 -70.782 1.00 84.00 1091 VAL A CA 1
ATOM 8604 C C . VAL A 1 1091 ? 17.155 -18.182 -70.561 1.00 84.00 1091 VAL A C 1
ATOM 8606 O O . VAL A 1 1091 ? 17.869 -17.598 -69.753 1.00 84.00 1091 VAL A O 1
ATOM 8609 N N . MET A 1 1092 ? 17.615 -19.200 -71.292 1.00 76.81 1092 MET A N 1
ATOM 8610 C CA . MET A 1 1092 ? 19.022 -19.637 -71.282 1.00 76.81 1092 MET A CA 1
ATOM 8611 C C . MET A 1 1092 ? 19.920 -18.660 -72.064 1.00 76.81 1092 MET A C 1
ATOM 8613 O O . MET A 1 1092 ? 19.694 -18.398 -73.248 1.00 76.81 1092 MET A O 1
ATOM 8617 N N . LEU A 1 1093 ? 20.972 -18.146 -71.423 1.00 61.53 1093 LEU A N 1
ATOM 8618 C CA . LEU A 1 1093 ? 21.949 -17.233 -72.015 1.00 61.53 1093 LEU A CA 1
ATOM 8619 C C . LEU A 1 1093 ? 22.989 -17.987 -72.860 1.00 61.53 1093 LEU A C 1
ATOM 8621 O O . LEU A 1 1093 ? 23.625 -18.939 -72.406 1.00 61.53 1093 LEU A O 1
ATOM 8625 N N . LYS A 1 1094 ? 23.226 -17.514 -74.091 1.00 52.03 1094 LYS A N 1
ATOM 8626 C CA . LYS A 1 1094 ? 24.367 -17.937 -74.925 1.00 52.03 1094 LYS A CA 1
ATOM 8627 C C . LYS A 1 1094 ? 25.572 -17.042 -74.614 1.00 52.03 1094 LYS A C 1
ATOM 8629 O O . LYS A 1 1094 ? 25.460 -15.824 -74.683 1.00 52.03 1094 LYS A O 1
ATOM 8634 N N . SER A 1 1095 ? 26.711 -17.647 -74.268 1.00 40.28 1095 SER A N 1
ATOM 8635 C CA . SER A 1 1095 ? 27.906 -16.963 -73.744 1.00 40.28 1095 SER A CA 1
ATOM 8636 C C . SER A 1 1095 ? 28.426 -15.824 -74.639 1.00 40.28 1095 SER A C 1
ATOM 8638 O O . SER A 1 1095 ? 28.768 -16.064 -75.801 1.00 40.28 1095 SER A O 1
ATOM 8640 N N . ILE A 1 1096 ? 28.592 -14.625 -74.071 1.00 37.81 1096 ILE A N 1
ATOM 8641 C CA . ILE A 1 1096 ? 29.304 -13.477 -74.660 1.00 37.81 1096 ILE A CA 1
ATOM 8642 C C . ILE A 1 1096 ? 30.444 -13.085 -73.699 1.00 37.81 1096 ILE A C 1
ATOM 8644 O O . ILE A 1 1096 ? 30.263 -13.107 -72.487 1.00 37.81 1096 ILE A O 1
ATOM 8648 N N . LYS A 1 1097 ? 31.635 -12.799 -74.247 1.00 38.44 1097 LYS A N 1
ATOM 8649 C CA . LYS A 1 1097 ? 32.878 -12.464 -73.519 1.00 38.44 1097 LYS A CA 1
ATOM 8650 C C . LYS A 1 1097 ? 32.719 -11.235 -72.606 1.00 38.44 1097 LYS A C 1
ATOM 8652 O O . LYS A 1 1097 ? 32.234 -10.205 -73.060 1.00 38.44 1097 LYS A O 1
ATOM 8657 N N . GLU A 1 1098 ? 33.212 -11.355 -71.374 1.00 37.69 1098 GLU A N 1
ATOM 8658 C CA . GLU A 1 1098 ? 33.195 -10.345 -70.305 1.00 37.69 1098 GLU A CA 1
ATOM 8659 C C . GLU A 1 1098 ? 34.034 -9.088 -70.631 1.00 37.69 1098 GLU A C 1
ATOM 8661 O O . GLU A 1 1098 ? 35.182 -9.192 -71.068 1.00 37.69 1098 GLU A O 1
ATOM 8666 N N . VAL A 1 1099 ? 33.464 -7.904 -70.379 1.00 51.69 1099 VAL A N 1
ATOM 8667 C CA . VAL A 1 1099 ? 34.148 -6.594 -70.315 1.00 51.69 1099 VAL A CA 1
ATOM 8668 C C . VAL A 1 1099 ? 34.684 -6.408 -68.891 1.00 51.69 1099 VAL A C 1
ATOM 8670 O O . VAL A 1 1099 ? 33.974 -6.702 -67.931 1.00 51.69 1099 VAL A O 1
ATOM 8673 N N . SER A 1 1100 ? 35.928 -5.945 -68.726 1.00 60.44 1100 SER A N 1
ATOM 8674 C CA . SER A 1 1100 ? 36.613 -5.926 -67.421 1.00 60.44 1100 SER A CA 1
ATOM 8675 C C . SER A 1 1100 ? 36.912 -4.505 -66.927 1.00 60.44 1100 SER A C 1
ATOM 8677 O O . SER A 1 1100 ? 37.037 -3.564 -67.706 1.00 60.44 1100 SER A O 1
ATOM 8679 N N . LYS A 1 1101 ? 37.124 -4.344 -65.613 1.00 67.19 1101 LYS A N 1
ATOM 8680 C CA . LYS A 1 1101 ? 37.564 -3.085 -64.971 1.00 67.19 1101 LYS A CA 1
ATOM 8681 C C . LYS A 1 1101 ? 38.795 -2.442 -65.643 1.00 67.19 1101 LYS A C 1
ATOM 8683 O O . LYS A 1 1101 ? 38.936 -1.218 -65.609 1.00 67.19 1101 LYS A O 1
ATOM 8688 N N . ALA A 1 1102 ? 39.647 -3.245 -66.287 1.00 73.94 1102 ALA A N 1
ATOM 8689 C CA . ALA A 1 1102 ? 40.823 -2.774 -67.015 1.00 73.94 1102 ALA A CA 1
ATOM 8690 C C . ALA A 1 1102 ? 40.469 -1.856 -68.203 1.00 73.94 1102 ALA A C 1
ATOM 8692 O O . ALA A 1 1102 ? 41.233 -0.945 -68.519 1.00 73.94 1102 ALA A O 1
ATOM 8693 N N . ASP A 1 1103 ? 39.294 -2.030 -68.814 1.00 81.12 1103 ASP A N 1
ATOM 8694 C CA . ASP A 1 1103 ? 38.853 -1.221 -69.956 1.00 81.12 1103 ASP A CA 1
ATOM 8695 C C . ASP A 1 1103 ? 38.553 0.230 -69.534 1.00 81.12 1103 ASP A C 1
ATOM 8697 O O . ASP A 1 1103 ? 38.906 1.185 -70.229 1.00 81.12 1103 ASP A O 1
ATOM 8701 N N . LEU A 1 1104 ? 37.984 0.419 -68.338 1.00 87.25 1104 LEU A N 1
ATOM 8702 C CA . LEU A 1 1104 ? 37.727 1.744 -67.761 1.00 87.25 1104 LEU A CA 1
ATOM 8703 C C . LEU A 1 1104 ? 39.010 2.416 -67.249 1.00 87.25 1104 LEU A C 1
ATOM 8705 O O . LEU A 1 1104 ? 39.157 3.635 -67.355 1.00 87.25 1104 LEU A O 1
ATOM 8709 N N . GLU A 1 1105 ? 39.960 1.635 -66.725 1.00 87.38 1105 GLU A N 1
ATOM 8710 C CA . GLU A 1 1105 ? 41.290 2.135 -66.352 1.00 87.38 1105 GLU A CA 1
ATOM 8711 C C . GLU A 1 1105 ? 42.083 2.618 -67.575 1.00 87.38 1105 GLU A C 1
ATOM 8713 O O . GLU A 1 1105 ? 42.726 3.666 -67.501 1.00 87.38 1105 GLU A O 1
ATOM 8718 N N . HIS A 1 1106 ? 41.968 1.928 -68.716 1.00 89.00 1106 HIS A N 1
ATOM 8719 C CA . HIS A 1 1106 ? 42.587 2.348 -69.974 1.00 89.00 1106 HIS A CA 1
ATOM 8720 C C . HIS A 1 1106 ? 42.049 3.704 -70.464 1.00 89.00 1106 HIS A C 1
ATOM 8722 O O . HIS A 1 1106 ? 42.810 4.534 -70.962 1.00 89.00 1106 HIS A O 1
ATOM 8728 N N . ILE A 1 1107 ? 40.749 3.977 -70.299 1.00 91.38 1107 ILE A N 1
ATOM 8729 C CA . ILE A 1 1107 ? 40.166 5.282 -70.662 1.00 91.38 1107 ILE A CA 1
ATOM 8730 C C . ILE A 1 1107 ? 40.747 6.408 -69.790 1.00 91.38 1107 ILE A C 1
ATOM 8732 O O . ILE A 1 1107 ? 41.047 7.493 -70.296 1.00 91.38 1107 ILE A O 1
ATOM 8736 N N . LEU A 1 1108 ? 40.948 6.154 -68.491 1.00 91.25 1108 LEU A N 1
ATOM 8737 C CA . LEU A 1 1108 ? 41.604 7.108 -67.591 1.00 91.25 1108 LEU A CA 1
ATOM 8738 C C . LEU A 1 1108 ? 43.075 7.332 -67.967 1.00 91.25 1108 LEU A C 1
ATOM 8740 O O . LEU A 1 1108 ? 43.533 8.474 -67.950 1.00 91.25 1108 LEU A O 1
ATOM 8744 N N . ASP A 1 1109 ? 43.797 6.278 -68.350 1.00 90.00 1109 ASP A N 1
ATOM 8745 C CA . ASP A 1 1109 ? 45.178 6.387 -68.831 1.00 90.00 1109 ASP A CA 1
ATOM 8746 C C . ASP A 1 1109 ? 45.292 7.221 -70.101 1.00 90.00 1109 ASP A C 1
ATOM 8748 O O . ASP A 1 1109 ? 46.143 8.106 -70.185 1.00 90.00 1109 ASP A O 1
ATOM 8752 N N . GLU A 1 1110 ? 44.410 6.994 -71.073 1.00 89.50 1110 GLU A N 1
ATOM 8753 C CA . GLU A 1 1110 ? 44.375 7.767 -72.313 1.00 89.50 1110 GLU A CA 1
ATOM 8754 C C . GLU A 1 1110 ? 44.133 9.255 -72.020 1.00 89.50 1110 GLU A C 1
ATOM 8756 O O . GLU A 1 1110 ? 44.819 10.122 -72.565 1.00 89.50 1110 GLU A O 1
ATOM 8761 N N . MET A 1 1111 ? 43.227 9.562 -71.088 1.00 90.06 1111 MET A N 1
ATOM 8762 C CA . MET A 1 1111 ? 42.951 10.929 -70.650 1.00 90.06 1111 MET A CA 1
ATOM 8763 C C . MET A 1 1111 ? 44.169 11.588 -69.971 1.00 90.06 1111 MET A C 1
ATOM 8765 O O . MET A 1 1111 ? 44.505 12.736 -70.281 1.00 90.06 1111 MET A O 1
ATOM 8769 N N . ILE A 1 1112 ? 44.864 10.869 -69.084 1.00 89.62 1112 ILE A N 1
ATOM 8770 C CA . ILE A 1 1112 ? 46.052 11.355 -68.354 1.00 89.62 1112 ILE A CA 1
ATOM 8771 C C . ILE A 1 1112 ? 47.275 11.483 -69.282 1.00 89.62 1112 ILE A C 1
ATOM 8773 O O . ILE A 1 1112 ? 48.093 12.393 -69.119 1.00 89.62 1112 ILE A O 1
ATOM 8777 N N . SER A 1 1113 ? 47.376 10.641 -70.316 1.00 85.56 1113 SER A N 1
ATOM 8778 C CA . SER A 1 1113 ? 48.489 10.635 -71.280 1.00 85.56 1113 SER A CA 1
ATOM 8779 C C . SER A 1 1113 ? 48.653 11.950 -72.054 1.00 85.56 1113 SER A C 1
ATOM 8781 O O . SER A 1 1113 ? 49.729 12.235 -72.577 1.00 85.56 1113 SER A O 1
ATOM 8783 N N . THR A 1 1114 ? 47.623 12.804 -72.057 1.00 80.38 1114 THR A N 1
ATOM 8784 C CA . THR A 1 1114 ? 47.657 14.151 -72.648 1.00 80.38 1114 THR A CA 1
ATOM 8785 C C . THR A 1 1114 ? 48.653 15.104 -71.975 1.00 80.38 1114 THR A C 1
ATOM 8787 O O . THR A 1 1114 ? 48.871 16.202 -72.481 1.00 80.38 1114 THR A O 1
ATOM 8790 N N . GLN A 1 1115 ? 49.241 14.718 -70.834 1.00 76.00 1115 GLN A N 1
ATOM 8791 C CA . GLN A 1 1115 ? 50.175 15.499 -70.007 1.00 76.00 1115 GLN A CA 1
ATOM 8792 C C . GLN A 1 1115 ? 49.615 16.819 -69.446 1.00 76.00 1115 GLN A C 1
ATOM 8794 O O . GLN A 1 1115 ? 50.336 17.519 -68.734 1.00 76.00 1115 GLN A O 1
ATOM 8799 N N . ARG A 1 1116 ? 48.343 17.142 -69.700 1.00 82.38 1116 ARG A N 1
ATOM 8800 C CA . ARG A 1 1116 ? 47.632 18.327 -69.178 1.00 82.38 1116 ARG A CA 1
ATOM 8801 C C . ARG A 1 1116 ? 46.708 17.982 -68.004 1.00 82.38 1116 ARG A C 1
ATOM 8803 O O . ARG A 1 1116 ? 46.431 18.822 -67.149 1.00 82.38 1116 ARG A O 1
ATOM 8810 N N . ILE A 1 1117 ? 46.269 16.725 -67.944 1.00 89.00 1117 ILE A N 1
ATOM 8811 C CA . ILE A 1 1117 ? 45.465 16.138 -66.868 1.00 89.00 1117 ILE A CA 1
ATOM 8812 C C . ILE A 1 1117 ? 46.400 15.307 -65.981 1.00 89.00 1117 ILE A C 1
ATOM 8814 O O . ILE A 1 1117 ? 47.147 14.473 -66.482 1.00 89.00 1117 ILE A O 1
ATOM 8818 N N . ILE A 1 1118 ? 46.387 15.553 -64.670 1.00 87.81 1118 ILE A N 1
ATOM 8819 C CA . ILE A 1 1118 ? 47.267 14.887 -63.686 1.00 87.81 1118 ILE A CA 1
ATOM 8820 C C . ILE A 1 1118 ? 46.584 13.753 -62.926 1.00 87.81 1118 ILE A C 1
ATOM 8822 O O . ILE A 1 1118 ? 47.247 12.992 -62.228 1.00 87.81 1118 ILE A O 1
ATOM 8826 N N . GLY A 1 1119 ? 45.268 13.633 -63.059 1.00 89.88 1119 GLY A N 1
ATOM 8827 C CA . GLY A 1 1119 ? 44.516 12.518 -62.514 1.00 89.88 1119 GLY A CA 1
ATOM 8828 C C . GLY A 1 1119 ? 43.054 12.573 -62.914 1.00 89.88 1119 GLY A C 1
ATOM 8829 O O . GLY A 1 1119 ? 42.555 13.610 -63.357 1.00 89.88 1119 GLY A O 1
ATOM 8830 N N . GLY A 1 1120 ? 42.362 11.456 -62.744 1.00 92.12 1120 GLY A N 1
ATOM 8831 C CA . GLY A 1 1120 ? 40.945 11.359 -63.044 1.00 92.12 1120 GLY A CA 1
ATOM 8832 C C . GLY A 1 1120 ? 40.252 10.236 -62.298 1.00 92.12 1120 GLY A C 1
ATOM 8833 O O . GLY A 1 1120 ? 40.888 9.307 -61.799 1.00 92.12 1120 GLY A O 1
ATOM 8834 N N . ILE A 1 1121 ? 38.934 10.340 -62.208 1.00 94.31 1121 ILE A N 1
ATOM 8835 C CA . ILE A 1 1121 ? 38.085 9.366 -61.529 1.00 94.31 1121 ILE A CA 1
ATOM 8836 C C . ILE A 1 1121 ? 36.755 9.232 -62.264 1.00 94.31 1121 ILE A C 1
ATOM 8838 O O . ILE A 1 1121 ? 36.156 10.225 -62.672 1.00 94.31 1121 ILE A O 1
ATOM 8842 N N . ILE A 1 1122 ? 36.318 7.989 -62.433 1.00 94.00 1122 ILE A N 1
ATOM 8843 C CA . ILE A 1 1122 ? 34.997 7.604 -62.917 1.00 94.00 1122 ILE A CA 1
ATOM 8844 C C . ILE A 1 1122 ? 34.213 7.121 -61.701 1.00 94.00 1122 ILE A C 1
ATOM 8846 O O . ILE A 1 1122 ? 34.674 6.255 -60.955 1.00 94.00 1122 ILE A O 1
ATOM 8850 N N . LEU A 1 1123 ? 33.031 7.684 -61.501 1.00 93.94 1123 LEU A N 1
ATOM 8851 C CA . LEU A 1 1123 ? 32.180 7.424 -60.347 1.00 93.94 1123 LEU A CA 1
ATOM 8852 C C . LEU A 1 1123 ? 30.719 7.288 -60.772 1.00 93.94 1123 LEU A C 1
ATOM 8854 O O . LEU A 1 1123 ? 30.334 7.717 -61.858 1.00 93.94 1123 LEU A O 1
ATOM 8858 N N . ARG A 1 1124 ? 29.890 6.724 -59.902 1.00 92.19 1124 ARG A N 1
ATOM 8859 C CA . ARG A 1 1124 ? 28.435 6.713 -60.047 1.00 92.19 1124 ARG A CA 1
ATOM 8860 C C . ARG A 1 1124 ? 27.823 8.009 -59.516 1.00 92.19 1124 ARG A C 1
ATOM 8862 O O . ARG A 1 1124 ? 28.413 8.698 -58.684 1.00 92.19 1124 ARG A O 1
ATOM 8869 N N . LYS A 1 1125 ? 26.606 8.333 -59.958 1.00 86.06 1125 LYS A N 1
ATOM 8870 C CA . LYS A 1 1125 ? 25.839 9.497 -59.466 1.00 86.06 1125 LYS A CA 1
ATOM 8871 C C . LYS A 1 1125 ? 25.532 9.461 -57.961 1.00 86.06 1125 LYS A C 1
ATOM 8873 O O . LYS A 1 1125 ? 25.221 10.507 -57.393 1.00 86.06 1125 LYS A O 1
ATOM 8878 N N . ASP A 1 1126 ? 25.616 8.291 -57.329 1.00 87.62 1126 ASP A N 1
ATOM 8879 C CA . ASP A 1 1126 ? 25.467 8.099 -55.880 1.00 87.62 1126 ASP A CA 1
ATOM 8880 C C . ASP A 1 1126 ? 26.782 8.275 -55.095 1.00 87.62 1126 ASP A C 1
ATOM 8882 O O . ASP A 1 1126 ? 26.771 8.224 -53.868 1.00 87.62 1126 ASP A O 1
ATOM 8886 N N . GLY A 1 1127 ? 27.903 8.538 -55.777 1.00 83.62 1127 GLY A N 1
ATOM 8887 C CA . GLY A 1 1127 ? 29.199 8.810 -55.151 1.00 83.62 1127 GLY A CA 1
ATOM 8888 C C . GLY A 1 1127 ? 30.113 7.597 -54.994 1.00 83.62 1127 GLY A C 1
ATOM 8889 O O . GLY A 1 1127 ? 31.181 7.740 -54.404 1.00 83.62 1127 GLY A O 1
ATOM 8890 N N . LEU A 1 1128 ? 29.751 6.426 -55.534 1.00 87.06 1128 LEU A N 1
ATOM 8891 C CA . LEU A 1 1128 ? 30.620 5.244 -55.527 1.00 87.06 1128 LEU A CA 1
ATOM 8892 C C . LEU A 1 1128 ? 31.672 5.292 -56.645 1.00 87.06 1128 LEU A C 1
ATOM 8894 O O . LEU A 1 1128 ? 31.367 5.625 -57.790 1.00 87.06 1128 LEU A O 1
ATOM 8898 N N . VAL A 1 1129 ? 32.913 4.919 -56.327 1.00 88.44 1129 VAL A N 1
ATOM 8899 C CA . VAL A 1 1129 ? 34.026 4.870 -57.289 1.00 88.44 1129 VAL A CA 1
ATOM 8900 C C . VAL A 1 1129 ? 33.868 3.671 -58.225 1.00 88.44 1129 VAL A C 1
ATOM 8902 O O . VAL A 1 1129 ? 33.720 2.543 -57.764 1.00 88.44 1129 VAL A O 1
ATOM 8905 N N . ILE A 1 1130 ? 33.960 3.900 -59.537 1.00 89.19 1130 ILE A N 1
ATOM 8906 C CA . ILE A 1 1130 ? 34.028 2.831 -60.547 1.00 89.19 1130 ILE A CA 1
ATOM 8907 C C . ILE A 1 1130 ? 35.495 2.540 -60.897 1.00 89.19 1130 ILE A C 1
ATOM 8909 O O . ILE A 1 1130 ? 35.939 1.393 -60.878 1.00 89.19 1130 ILE A O 1
ATOM 8913 N N . SER A 1 1131 ? 36.269 3.588 -61.188 1.00 90.69 1131 SER A N 1
ATOM 8914 C CA . SER A 1 1131 ? 37.704 3.501 -61.481 1.00 90.69 1131 SER A CA 1
ATOM 8915 C C . SER A 1 1131 ? 38.393 4.832 -61.177 1.00 90.69 1131 SER A C 1
ATOM 8917 O O . SER A 1 1131 ? 37.781 5.888 -61.324 1.00 90.69 1131 SER A O 1
ATOM 8919 N N . SER A 1 1132 ? 39.654 4.819 -60.743 1.00 91.56 1132 SER A N 1
ATOM 8920 C CA . SER A 1 1132 ? 40.366 6.041 -60.350 1.00 91.56 1132 SER A CA 1
ATOM 8921 C C . SER A 1 1132 ? 41.866 5.965 -60.608 1.00 91.56 1132 SER A C 1
ATOM 8923 O O . SER A 1 1132 ? 42.504 4.972 -60.265 1.00 91.56 1132 SER A O 1
ATOM 8925 N N . LYS A 1 1133 ? 42.441 7.064 -61.098 1.00 90.06 1133 LYS A N 1
ATOM 8926 C CA . LYS A 1 1133 ? 43.884 7.321 -61.165 1.00 90.06 1133 LYS A CA 1
ATOM 8927 C C . LYS A 1 1133 ? 44.156 8.736 -60.670 1.00 90.06 1133 LYS A C 1
ATOM 8929 O O . LYS A 1 1133 ? 44.254 9.679 -61.451 1.00 90.06 1133 LYS A O 1
ATOM 8934 N N . LEU A 1 1134 ? 44.196 8.887 -59.351 1.00 88.69 1134 LEU A N 1
ATOM 8935 C CA . LEU A 1 1134 ? 44.467 10.158 -58.682 1.00 88.69 1134 LEU A CA 1
ATOM 8936 C C . LEU A 1 1134 ? 45.967 10.279 -58.341 1.00 88.69 1134 LEU A C 1
ATOM 8938 O O . LEU A 1 1134 ? 46.620 9.256 -58.123 1.00 88.69 1134 LEU A O 1
ATOM 8942 N N . PRO A 1 1135 ? 46.532 11.499 -58.278 1.00 80.25 1135 PRO A N 1
ATOM 8943 C CA . PRO A 1 1135 ? 47.897 11.708 -57.791 1.00 80.25 1135 PRO A CA 1
ATOM 8944 C C . PRO A 1 1135 ? 48.049 11.241 -56.327 1.00 80.25 1135 PRO A C 1
ATOM 8946 O O . PRO A 1 1135 ? 47.077 11.232 -55.568 1.00 80.25 1135 PRO A O 1
ATOM 8949 N N . MET A 1 1136 ? 49.265 10.835 -55.931 1.00 58.47 1136 MET A N 1
ATOM 8950 C CA . MET A 1 1136 ? 49.540 10.221 -54.619 1.00 58.47 1136 MET A CA 1
ATOM 8951 C C . MET A 1 1136 ? 48.961 11.037 -53.450 1.00 58.47 1136 MET A C 1
ATOM 8953 O O . MET A 1 1136 ? 49.273 12.216 -53.299 1.00 58.47 1136 MET A O 1
ATOM 8957 N N . GLY A 1 1137 ? 48.154 10.381 -52.608 1.00 59.00 1137 GLY A N 1
ATOM 8958 C CA . GLY A 1 1137 ? 47.555 10.960 -51.397 1.00 59.00 1137 GLY A CA 1
ATOM 8959 C C . GLY A 1 1137 ? 46.073 11.348 -51.502 1.00 59.00 1137 GLY A C 1
ATOM 8960 O O . GLY A 1 1137 ? 45.493 11.734 -50.491 1.00 59.00 1137 GLY A O 1
ATOM 8961 N N . GLY A 1 1138 ? 45.444 11.239 -52.679 1.00 67.62 1138 GLY A N 1
ATOM 8962 C CA . GLY A 1 1138 ? 44.003 11.473 -52.844 1.00 67.62 1138 GLY A CA 1
ATOM 8963 C C . GLY A 1 1138 ? 43.147 10.250 -52.495 1.00 67.62 1138 GLY A C 1
ATOM 8964 O O . GLY A 1 1138 ? 43.322 9.189 -53.090 1.00 67.62 1138 GLY A O 1
ATOM 8965 N N . ASP A 1 1139 ? 42.195 10.406 -51.573 1.00 84.31 1139 ASP A N 1
ATOM 8966 C CA . ASP A 1 1139 ? 41.177 9.391 -51.275 1.00 84.31 1139 ASP A CA 1
ATOM 8967 C C . ASP A 1 1139 ? 40.075 9.402 -52.349 1.00 84.31 1139 ASP A C 1
ATOM 8969 O O . ASP A 1 1139 ? 39.284 10.345 -52.443 1.00 84.31 1139 ASP A O 1
ATOM 8973 N N . ALA A 1 1140 ? 40.037 8.349 -53.169 1.00 85.62 1140 ALA A N 1
ATOM 8974 C CA . ALA A 1 1140 ? 39.099 8.220 -54.278 1.00 85.62 1140 ALA A CA 1
ATOM 8975 C C . ALA A 1 1140 ? 37.632 8.225 -53.822 1.00 85.62 1140 ALA A C 1
ATOM 8977 O O . ALA A 1 1140 ? 36.796 8.806 -54.515 1.00 85.62 1140 ALA A O 1
ATOM 8978 N N . GLU A 1 1141 ? 37.317 7.646 -52.659 1.00 88.00 1141 GLU A N 1
ATOM 8979 C CA . GLU A 1 1141 ? 35.944 7.600 -52.140 1.00 88.00 1141 GLU A CA 1
ATOM 8980 C C . GLU A 1 1141 ? 35.472 8.995 -51.717 1.00 88.00 1141 GLU A C 1
ATOM 8982 O O . GLU A 1 1141 ? 34.398 9.443 -52.122 1.00 88.00 1141 GLU A O 1
ATOM 8987 N N . SER A 1 1142 ? 36.313 9.734 -50.986 1.00 85.00 1142 SER A N 1
ATOM 8988 C CA . SER A 1 1142 ? 36.022 11.120 -50.597 1.00 85.00 1142 SER A CA 1
ATOM 8989 C C . SER A 1 1142 ? 35.851 12.044 -51.808 1.00 85.00 1142 SER A C 1
ATOM 8991 O O . SER A 1 1142 ? 34.936 12.872 -51.840 1.00 85.00 1142 SER A O 1
ATOM 8993 N N . VAL A 1 1143 ? 36.708 11.900 -52.827 1.00 86.50 1143 VAL A N 1
ATOM 8994 C CA . VAL A 1 1143 ? 36.622 12.693 -54.064 1.00 86.50 1143 VAL A CA 1
ATOM 8995 C C . VAL A 1 1143 ? 35.358 12.345 -54.854 1.00 86.50 1143 VAL A C 1
ATOM 8997 O O . VAL A 1 1143 ? 34.693 13.253 -55.355 1.00 86.50 1143 VAL A O 1
ATOM 9000 N N . ALA A 1 1144 ? 34.986 11.065 -54.938 1.00 89.38 1144 ALA A N 1
ATOM 9001 C CA . ALA A 1 1144 ? 33.774 10.644 -55.632 1.00 89.38 1144 ALA A CA 1
ATOM 9002 C C . ALA A 1 1144 ? 32.498 11.137 -54.932 1.00 89.38 1144 ALA A C 1
ATOM 9004 O O . ALA A 1 1144 ? 31.617 11.695 -55.589 1.00 89.38 1144 ALA A O 1
ATOM 9005 N N . ALA A 1 1145 ? 32.422 11.041 -53.603 1.00 88.31 1145 ALA A N 1
ATOM 9006 C CA . ALA A 1 1145 ? 31.295 11.575 -52.842 1.00 88.31 1145 ALA A CA 1
ATOM 9007 C C . ALA A 1 1145 ? 31.134 13.094 -53.047 1.00 88.31 1145 ALA A C 1
ATOM 9009 O O . ALA A 1 1145 ? 30.031 13.582 -53.313 1.00 88.31 1145 ALA A O 1
ATOM 9010 N N . ALA A 1 1146 ? 32.237 13.851 -52.985 1.00 88.50 1146 ALA A N 1
ATOM 9011 C CA . ALA A 1 1146 ? 32.225 15.296 -53.210 1.00 88.50 1146 ALA A CA 1
ATOM 9012 C C . ALA A 1 1146 ? 31.809 15.667 -54.644 1.00 88.50 1146 ALA A C 1
ATOM 9014 O O . ALA A 1 1146 ? 31.002 16.580 -54.839 1.00 88.50 1146 ALA A O 1
ATOM 9015 N N . ALA A 1 1147 ? 32.313 14.939 -55.644 1.00 90.94 1147 ALA A N 1
ATOM 9016 C CA . ALA A 1 1147 ? 31.962 15.143 -57.045 1.00 90.94 1147 ALA A CA 1
ATOM 9017 C C . ALA A 1 1147 ? 30.475 14.851 -57.315 1.00 90.94 1147 ALA A C 1
ATOM 9019 O O . ALA A 1 1147 ? 29.795 15.673 -57.931 1.00 90.94 1147 ALA A O 1
ATOM 9020 N N . ALA A 1 1148 ? 29.941 13.737 -56.806 1.00 92.75 1148 ALA A N 1
ATOM 9021 C CA . ALA A 1 1148 ? 28.527 13.390 -56.950 1.00 92.75 1148 ALA A CA 1
ATOM 9022 C C . ALA A 1 1148 ? 27.609 14.455 -56.331 1.00 92.75 1148 ALA A C 1
ATOM 9024 O O . ALA A 1 1148 ? 26.687 14.937 -56.992 1.00 92.75 1148 ALA A O 1
ATOM 9025 N N . MET A 1 1149 ? 27.910 14.900 -55.105 1.00 93.31 1149 MET A N 1
ATOM 9026 C CA . MET A 1 1149 ? 27.156 15.975 -54.452 1.00 93.31 1149 MET A CA 1
ATOM 9027 C C . MET A 1 1149 ? 27.198 17.280 -55.251 1.00 93.31 1149 MET A C 1
ATOM 9029 O O . MET A 1 1149 ? 26.174 17.948 -55.398 1.00 93.31 1149 MET A O 1
ATOM 9033 N N . ALA A 1 1150 ? 28.360 17.653 -55.787 1.00 92.94 1150 ALA A N 1
ATOM 9034 C CA . ALA A 1 1150 ? 28.487 18.882 -56.555 1.00 92.94 1150 ALA A CA 1
ATOM 9035 C C . ALA A 1 1150 ? 27.701 18.842 -57.875 1.00 92.94 1150 ALA A C 1
ATOM 9037 O O . ALA A 1 1150 ? 27.067 19.840 -58.222 1.00 92.94 1150 ALA A O 1
ATOM 9038 N N . MET A 1 1151 ? 27.674 17.699 -58.573 1.00 94.62 1151 MET A N 1
ATOM 903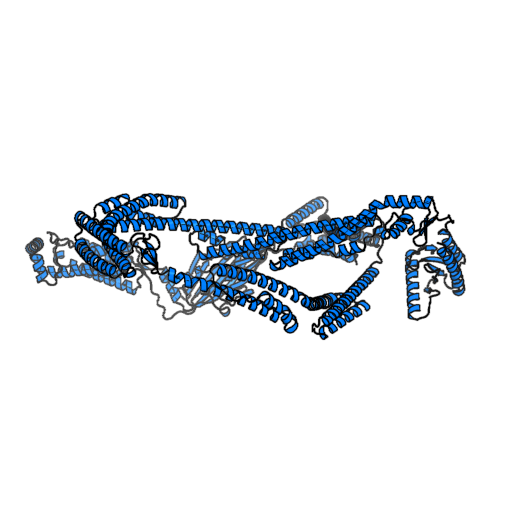9 C CA . MET A 1 1151 ? 26.824 17.530 -59.756 1.00 94.62 1151 MET A CA 1
ATOM 9040 C C . MET A 1 1151 ? 25.339 17.633 -59.394 1.00 94.62 1151 MET A C 1
ATOM 9042 O O . MET A 1 1151 ? 24.622 18.407 -60.020 1.00 94.62 1151 MET A O 1
ATOM 9046 N N . GLN A 1 1152 ? 24.887 16.945 -58.339 1.00 91.75 1152 GLN A N 1
ATOM 9047 C CA . GLN A 1 1152 ? 23.487 17.003 -57.892 1.00 91.75 1152 GLN A CA 1
ATOM 9048 C C . GLN A 1 1152 ? 23.053 18.431 -57.529 1.00 91.75 1152 GLN A C 1
ATOM 9050 O O . GLN A 1 1152 ? 21.954 18.866 -57.872 1.00 91.75 1152 GLN A O 1
ATOM 9055 N N . LYS A 1 1153 ? 23.919 19.199 -56.852 1.00 93.38 1153 LYS A N 1
ATOM 9056 C CA . LYS A 1 1153 ? 23.644 20.608 -56.527 1.00 93.38 1153 LYS A CA 1
ATOM 9057 C C . LYS A 1 1153 ? 23.607 21.489 -57.773 1.00 93.38 1153 LYS A C 1
ATOM 9059 O O . LYS A 1 1153 ? 22.728 22.344 -57.861 1.00 93.38 1153 LYS A O 1
ATOM 9064 N N . ALA A 1 1154 ? 24.514 21.281 -58.727 1.00 93.06 1154 ALA A N 1
ATOM 9065 C CA . ALA A 1 1154 ? 24.504 22.004 -59.994 1.00 93.06 1154 ALA A CA 1
ATOM 9066 C C . ALA A 1 1154 ? 23.230 21.703 -60.803 1.00 93.06 1154 ALA A C 1
ATOM 9068 O O . ALA A 1 1154 ? 22.609 22.626 -61.327 1.00 93.06 1154 ALA A O 1
ATOM 9069 N N . GLU A 1 1155 ? 22.801 20.439 -60.859 1.00 91.56 1155 GLU A N 1
ATOM 9070 C CA . GLU A 1 1155 ? 21.568 20.010 -61.532 1.00 91.56 1155 GLU A CA 1
ATOM 9071 C C . GLU A 1 1155 ? 20.324 20.590 -60.858 1.00 91.56 1155 GLU A C 1
ATOM 9073 O O . GLU A 1 1155 ? 19.452 21.133 -61.538 1.00 91.56 1155 GLU A O 1
ATOM 9078 N N . GLY A 1 1156 ? 20.271 20.566 -59.524 1.00 91.12 1156 GLY A N 1
ATOM 9079 C CA . GLY A 1 1156 ? 19.201 21.199 -58.757 1.00 91.12 1156 GLY A CA 1
ATOM 9080 C C . GLY A 1 1156 ? 19.125 22.710 -58.995 1.00 91.12 1156 GLY A C 1
ATOM 9081 O O . GLY A 1 1156 ? 18.040 23.240 -59.226 1.00 91.12 1156 GLY A O 1
ATOM 9082 N N . ALA A 1 1157 ? 20.269 23.403 -59.015 1.00 89.50 1157 ALA A N 1
ATOM 9083 C CA . ALA A 1 1157 ? 20.330 24.834 -59.311 1.00 89.50 1157 ALA A CA 1
ATOM 9084 C C . ALA A 1 1157 ? 19.905 25.149 -60.757 1.00 89.50 1157 ALA A C 1
ATOM 9086 O O . ALA A 1 1157 ? 19.134 26.079 -60.981 1.00 89.50 1157 ALA A O 1
ATOM 9087 N N . SER A 1 1158 ? 20.357 24.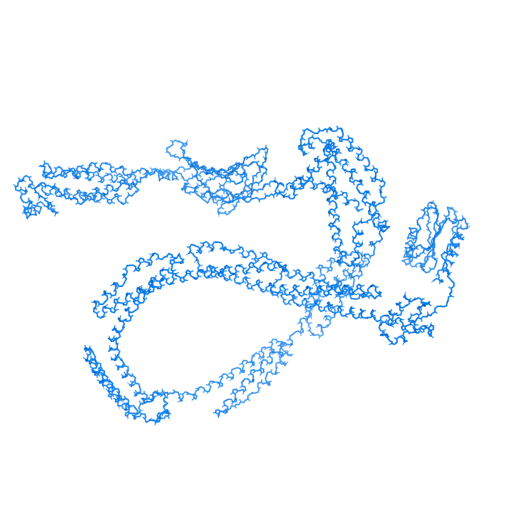360 -61.737 1.00 92.00 1158 SER A N 1
ATOM 9088 C CA . SER A 1 1158 ? 19.966 24.519 -63.143 1.00 92.00 1158 SER A CA 1
ATOM 9089 C C . SER A 1 1158 ? 18.468 24.276 -63.352 1.00 92.00 1158 SER A C 1
ATOM 9091 O O . SER A 1 1158 ? 17.809 25.038 -64.061 1.00 92.00 1158 SER A O 1
ATOM 9093 N N . THR A 1 1159 ? 17.910 23.269 -62.673 1.00 91.62 1159 THR A N 1
ATOM 9094 C CA . THR A 1 1159 ? 16.474 22.953 -62.690 1.00 91.62 1159 THR A CA 1
ATOM 9095 C C . THR A 1 1159 ? 15.657 24.080 -62.065 1.00 91.62 1159 THR A C 1
ATOM 9097 O O . THR A 1 1159 ? 14.715 24.562 -62.685 1.00 91.62 1159 THR A O 1
ATOM 9100 N N . ALA A 1 1160 ? 16.056 24.580 -60.890 1.00 86.38 1160 ALA A N 1
ATOM 9101 C CA . ALA A 1 1160 ? 15.386 25.705 -60.231 1.00 86.38 1160 ALA A CA 1
ATOM 9102 C C . ALA A 1 1160 ? 15.397 26.992 -61.079 1.00 86.38 1160 ALA A C 1
ATOM 9104 O O . ALA A 1 1160 ? 14.484 27.810 -60.988 1.00 86.38 1160 ALA A O 1
ATOM 9105 N N . LEU A 1 1161 ? 16.417 27.166 -61.925 1.00 88.50 1161 LEU A N 1
ATOM 9106 C CA . LEU A 1 1161 ? 16.551 28.295 -62.848 1.00 88.50 1161 LEU A CA 1
ATOM 9107 C C . LEU A 1 1161 ? 15.986 28.016 -64.255 1.00 88.50 1161 LEU A C 1
ATOM 9109 O O . LEU A 1 1161 ? 16.104 28.878 -65.131 1.00 88.50 1161 LEU A O 1
ATOM 9113 N N . ASN A 1 1162 ? 15.389 26.839 -64.489 1.00 89.81 1162 ASN A N 1
ATOM 9114 C CA . ASN A 1 1162 ? 14.896 26.377 -65.792 1.00 89.81 1162 ASN A CA 1
ATOM 9115 C C . ASN A 1 1162 ? 15.946 26.490 -66.920 1.00 89.81 1162 ASN A C 1
ATOM 9117 O O . ASN A 1 1162 ? 15.647 26.948 -68.025 1.00 89.81 1162 ASN A O 1
ATOM 9121 N N . LYS A 1 1163 ? 17.202 26.113 -66.643 1.00 89.62 1163 LYS A N 1
ATOM 9122 C CA . LYS A 1 1163 ? 18.327 26.172 -67.599 1.00 89.62 1163 LYS A CA 1
ATOM 9123 C C . LYS A 1 1163 ? 18.724 24.824 -68.208 1.00 89.62 1163 LYS A C 1
ATOM 9125 O O . LYS A 1 1163 ? 19.663 24.784 -68.997 1.00 89.62 1163 LYS A O 1
ATOM 9130 N N . GLY A 1 1164 ? 17.965 23.762 -67.934 1.00 87.88 1164 GLY A N 1
ATOM 9131 C CA . GLY A 1 1164 ? 18.167 22.436 -68.527 1.00 87.88 1164 GLY A CA 1
ATOM 9132 C C . GLY A 1 1164 ? 19.317 21.653 -67.889 1.00 87.88 1164 GLY A C 1
ATOM 9133 O O . GLY A 1 1164 ? 19.706 21.920 -66.752 1.00 87.88 1164 GLY A O 1
ATOM 9134 N N . ASP A 1 1165 ? 19.842 20.662 -68.607 1.00 86.38 1165 ASP A N 1
ATOM 9135 C CA . ASP A 1 1165 ? 20.883 19.765 -68.101 1.00 86.38 1165 ASP A CA 1
ATOM 9136 C C . ASP A 1 1165 ? 22.244 20.446 -67.912 1.00 86.38 1165 ASP A C 1
ATOM 9138 O O . ASP A 1 1165 ? 22.679 21.285 -68.704 1.00 86.38 1165 ASP A O 1
ATOM 9142 N N . VAL A 1 1166 ? 22.959 20.032 -66.865 1.00 91.12 1166 VAL A N 1
ATOM 9143 C CA . VAL A 1 1166 ? 24.316 20.510 -66.592 1.00 91.12 1166 VAL A CA 1
ATOM 9144 C C . VAL A 1 1166 ? 25.307 19.776 -67.489 1.00 91.12 1166 VAL A C 1
ATOM 9146 O O . VAL A 1 1166 ? 25.512 18.572 -67.353 1.00 91.12 1166 VAL A O 1
ATOM 9149 N N . ASN A 1 1167 ? 25.965 20.518 -68.382 1.00 89.31 1167 ASN A N 1
ATOM 9150 C CA . ASN A 1 1167 ? 26.977 19.959 -69.283 1.00 89.31 1167 ASN A CA 1
ATOM 9151 C C . ASN A 1 1167 ? 28.277 19.586 -68.546 1.00 89.31 1167 ASN A C 1
ATOM 9153 O O . ASN A 1 1167 ? 28.838 18.511 -68.754 1.00 89.31 1167 ASN A O 1
ATOM 9157 N N . TYR A 1 1168 ? 28.784 20.480 -67.695 1.00 92.62 1168 TYR A N 1
ATOM 9158 C CA . TYR A 1 1168 ? 29.964 20.245 -66.866 1.00 92.62 1168 TYR A CA 1
ATOM 9159 C C . TYR A 1 1168 ? 30.011 21.234 -65.695 1.00 92.62 1168 TYR A C 1
ATOM 9161 O O . TYR A 1 1168 ? 29.427 22.316 -65.755 1.00 92.62 1168 TYR A O 1
ATOM 9169 N N . VAL A 1 1169 ? 30.746 20.874 -64.645 1.00 94.00 1169 VAL A N 1
ATOM 9170 C CA . VAL A 1 1169 ? 31.057 21.730 -63.493 1.00 94.00 1169 VAL A CA 1
ATOM 9171 C C . VAL A 1 1169 ? 32.562 21.977 -63.466 1.00 94.00 1169 VAL A C 1
ATOM 9173 O O . VAL A 1 1169 ? 33.344 21.039 -63.622 1.00 94.00 1169 VAL A O 1
ATOM 9176 N N . VAL A 1 1170 ? 32.973 23.235 -63.280 1.00 92.50 1170 VAL A N 1
ATOM 9177 C CA . VAL A 1 1170 ? 34.386 23.624 -63.168 1.00 92.50 1170 VAL A CA 1
ATOM 9178 C C . VAL A 1 1170 ? 34.665 24.116 -61.759 1.00 92.50 1170 VAL A C 1
ATOM 9180 O O . VAL A 1 1170 ? 34.061 25.085 -61.303 1.00 92.50 1170 VAL A O 1
ATOM 9183 N N . PHE A 1 1171 ? 35.629 23.490 -61.099 1.00 89.69 1171 PHE A N 1
ATOM 9184 C CA . PHE A 1 1171 ? 36.178 23.963 -59.836 1.00 89.69 1171 PHE A CA 1
ATOM 9185 C C . PHE A 1 1171 ? 37.478 24.701 -60.127 1.00 89.69 1171 PHE A C 1
ATOM 9187 O O . PHE A 1 1171 ? 38.425 24.117 -60.654 1.00 89.69 1171 PHE A O 1
ATOM 9194 N N . ASN A 1 1172 ? 37.521 25.995 -59.816 1.00 86.50 1172 ASN A N 1
ATOM 9195 C CA . ASN A 1 1172 ? 38.713 26.817 -59.993 1.00 86.50 1172 ASN A CA 1
ATOM 9196 C C . ASN A 1 1172 ? 39.360 27.055 -58.625 1.00 86.50 1172 ASN A C 1
ATOM 9198 O O . ASN A 1 1172 ? 38.878 27.882 -57.852 1.00 86.50 1172 ASN A O 1
ATOM 9202 N N . ALA A 1 1173 ? 40.415 26.302 -58.315 1.00 83.56 1173 ALA A N 1
ATOM 9203 C CA . ALA A 1 1173 ? 41.135 26.386 -57.050 1.00 83.56 1173 ALA A CA 1
ATOM 9204 C C . ALA A 1 1173 ? 42.526 27.010 -57.247 1.00 83.56 1173 ALA A C 1
ATOM 9206 O O . ALA A 1 1173 ? 43.072 27.024 -58.349 1.00 83.56 1173 ALA A O 1
ATOM 9207 N N . GLN A 1 1174 ? 43.129 27.506 -56.160 1.00 78.31 1174 GLN A N 1
ATOM 9208 C CA . GLN A 1 1174 ? 44.450 28.155 -56.205 1.00 78.31 1174 GLN A CA 1
ATOM 9209 C C . GLN A 1 1174 ? 45.562 27.243 -56.749 1.00 78.31 1174 GLN A C 1
ATOM 9211 O O . GLN A 1 1174 ? 46.529 27.736 -57.316 1.00 78.31 1174 GLN A O 1
ATOM 9216 N N . GLN A 1 1175 ? 45.431 25.923 -56.586 1.00 77.44 1175 GLN A N 1
ATOM 9217 C CA . GLN A 1 1175 ? 46.443 24.934 -56.978 1.00 77.44 1175 GLN A CA 1
ATOM 9218 C C . GLN A 1 1175 ? 46.039 24.095 -58.202 1.00 77.44 1175 GLN A C 1
ATOM 9220 O O . GLN A 1 1175 ? 46.581 23.015 -58.420 1.00 77.44 1175 GLN A O 1
ATOM 9225 N N . GLY A 1 1176 ? 45.090 24.575 -59.009 1.00 79.62 1176 GLY A N 1
ATOM 9226 C CA . GLY A 1 1176 ? 44.668 23.909 -60.240 1.00 79.62 1176 GLY A CA 1
ATOM 9227 C C . GLY A 1 1176 ? 43.158 23.930 -60.440 1.00 79.62 1176 GLY A C 1
ATOM 9228 O O . GLY A 1 1176 ? 42.391 24.410 -59.603 1.00 79.62 1176 GLY A O 1
ATOM 9229 N N . ARG A 1 1177 ? 42.722 23.392 -61.578 1.00 88.50 1177 ARG A N 1
ATOM 9230 C CA . ARG A 1 1177 ? 41.301 23.297 -61.932 1.00 88.50 1177 ARG A CA 1
ATOM 9231 C C . ARG A 1 1177 ? 40.844 21.850 -61.916 1.00 88.50 1177 ARG A C 1
ATOM 9233 O O . ARG A 1 1177 ? 41.624 20.951 -62.218 1.00 88.50 1177 ARG A O 1
ATOM 9240 N N . GLN A 1 1178 ? 39.574 21.625 -61.606 1.00 91.88 1178 GLN A N 1
ATOM 9241 C CA . GLN A 1 1178 ? 38.933 20.331 -61.820 1.00 91.88 1178 GLN A CA 1
ATOM 9242 C C . GLN A 1 1178 ? 37.709 20.499 -62.711 1.00 91.88 1178 GLN A C 1
ATOM 9244 O O . GLN A 1 1178 ? 37.013 21.513 -62.637 1.00 91.88 1178 GLN A O 1
ATOM 9249 N N . VAL A 1 1179 ? 37.444 19.502 -63.548 1.00 93.50 1179 VAL A N 1
ATOM 9250 C CA . VAL A 1 1179 ? 36.270 19.469 -64.424 1.00 93.50 1179 VAL A CA 1
ATOM 9251 C C . VAL A 1 1179 ? 35.523 18.174 -64.186 1.00 93.50 1179 VAL A C 1
ATOM 9253 O O . VAL A 1 1179 ? 36.117 17.105 -64.266 1.00 93.50 1179 VAL A O 1
ATOM 9256 N N . LEU A 1 1180 ? 34.227 18.284 -63.916 1.00 95.75 1180 LEU A N 1
ATOM 9257 C CA . LEU A 1 1180 ? 33.304 17.173 -63.712 1.00 95.75 1180 LEU A CA 1
ATOM 9258 C C . LEU A 1 1180 ? 32.248 17.181 -64.817 1.00 95.75 1180 LEU A C 1
ATOM 9260 O O . LEU A 1 1180 ? 31.642 18.220 -65.072 1.00 95.75 1180 LEU A O 1
ATOM 9264 N N . THR A 1 1181 ? 31.985 16.041 -65.449 1.00 94.69 1181 THR A N 1
ATOM 9265 C CA . THR A 1 1181 ? 30.931 15.905 -66.468 1.00 94.69 1181 THR A CA 1
ATOM 9266 C C . THR A 1 1181 ? 30.216 14.559 -66.354 1.00 94.69 1181 THR A C 1
ATOM 9268 O O . THR A 1 1181 ? 30.701 13.641 -65.686 1.00 94.69 1181 THR A O 1
ATOM 9271 N N . ARG A 1 1182 ? 29.041 14.446 -66.981 1.00 91.94 1182 ARG A N 1
ATOM 9272 C CA . ARG A 1 1182 ? 28.299 13.183 -67.072 1.00 91.94 1182 ARG A CA 1
ATOM 9273 C C . ARG A 1 1182 ? 28.978 12.249 -68.067 1.00 91.94 1182 ARG A C 1
ATOM 9275 O O . ARG A 1 1182 ? 29.433 12.690 -69.115 1.00 91.94 1182 ARG A O 1
ATOM 9282 N N . ALA A 1 1183 ? 28.986 10.963 -67.748 1.00 90.81 1183 ALA A N 1
ATOM 9283 C CA . ALA A 1 1183 ? 29.565 9.899 -68.558 1.00 90.81 1183 ALA A CA 1
ATOM 9284 C C . ALA A 1 1183 ? 28.575 8.733 -68.706 1.00 90.81 1183 ALA A C 1
ATOM 9286 O O . ALA A 1 1183 ? 28.920 7.596 -68.406 1.00 90.81 1183 ALA A O 1
ATOM 9287 N N . GLY A 1 1184 ? 27.331 9.036 -69.094 1.00 86.00 1184 GLY A N 1
ATOM 9288 C CA . GLY A 1 1184 ? 26.192 8.106 -69.121 1.00 86.00 1184 GLY A CA 1
ATOM 9289 C C . GLY A 1 1184 ? 25.064 8.533 -68.175 1.00 86.00 1184 GLY A C 1
ATOM 9290 O O . GLY A 1 1184 ? 25.129 9.604 -67.562 1.00 86.00 1184 GLY A O 1
ATOM 9291 N N . GLU A 1 1185 ? 24.015 7.714 -68.052 1.00 82.44 1185 GLU A N 1
ATOM 9292 C CA . GLU A 1 1185 ? 22.880 8.034 -67.172 1.00 82.44 1185 GLU A CA 1
ATOM 9293 C C . GLU A 1 1185 ? 23.233 7.937 -65.687 1.00 82.44 1185 GLU A C 1
ATOM 9295 O O . GLU A 1 1185 ? 22.751 8.747 -64.892 1.00 82.44 1185 GLU A O 1
ATOM 9300 N N . GLN A 1 1186 ? 24.082 6.975 -65.316 1.00 84.81 1186 GLN A N 1
ATOM 9301 C CA . GLN A 1 1186 ? 24.377 6.629 -63.920 1.00 84.81 1186 GLN A CA 1
ATOM 9302 C C . GLN A 1 1186 ? 25.814 6.952 -63.492 1.00 84.81 1186 GLN A C 1
ATOM 9304 O O . GLN A 1 1186 ? 26.169 6.731 -62.333 1.00 84.81 1186 GLN A O 1
ATOM 9309 N N . SER A 1 1187 ? 26.626 7.511 -64.389 1.00 90.62 1187 SER A N 1
ATOM 9310 C CA . SER A 1 1187 ? 28.069 7.706 -64.209 1.00 90.62 1187 SER A CA 1
ATOM 9311 C C . SER A 1 1187 ? 28.519 9.137 -64.494 1.00 90.62 1187 SER A C 1
ATOM 9313 O O . SER A 1 1187 ? 27.969 9.847 -65.336 1.00 90.62 1187 SER A O 1
ATOM 9315 N N . LEU A 1 1188 ? 29.559 9.558 -63.780 1.00 94.38 1188 LEU A N 1
ATOM 9316 C CA . LEU A 1 1188 ? 30.242 10.838 -63.910 1.00 94.38 1188 LEU A CA 1
ATOM 9317 C C . LEU A 1 1188 ? 31.746 10.587 -64.069 1.00 94.38 1188 LEU A C 1
ATOM 9319 O O . LEU A 1 1188 ? 32.278 9.590 -63.579 1.00 94.38 1188 LEU A O 1
ATOM 9323 N N . ILE A 1 1189 ? 32.438 11.521 -64.714 1.00 95.06 1189 ILE A N 1
ATOM 9324 C CA . ILE A 1 1189 ? 33.898 11.530 -64.808 1.00 95.06 1189 ILE A CA 1
ATOM 9325 C C . ILE A 1 1189 ? 34.437 12.893 -64.376 1.00 95.06 1189 ILE A C 1
ATOM 9327 O O . ILE A 1 1189 ? 33.934 13.940 -64.793 1.00 95.06 1189 ILE A O 1
ATOM 9331 N N . LEU A 1 1190 ? 35.460 12.875 -63.524 1.00 95.19 1190 LEU A N 1
ATOM 9332 C CA . LEU A 1 1190 ? 36.170 14.049 -63.023 1.00 95.19 1190 LEU A CA 1
ATOM 9333 C C . LEU A 1 1190 ? 37.629 13.993 -63.484 1.00 95.19 1190 LEU A C 1
ATOM 9335 O O . LEU A 1 1190 ? 38.278 12.959 -63.334 1.00 95.19 1190 LEU A O 1
ATOM 9339 N N . ALA A 1 1191 ? 38.161 15.113 -63.968 1.00 93.19 1191 ALA A N 1
ATOM 9340 C CA . ALA A 1 1191 ? 39.585 15.293 -64.239 1.00 93.19 1191 ALA A CA 1
ATOM 9341 C C . ALA A 1 1191 ? 40.186 16.405 -63.383 1.00 93.19 1191 ALA A C 1
ATOM 9343 O O . ALA A 1 1191 ? 39.569 17.452 -63.170 1.00 93.19 1191 ALA A O 1
ATOM 9344 N N . ILE A 1 1192 ? 41.425 16.183 -62.949 1.00 91.12 1192 ILE A N 1
ATOM 9345 C CA . ILE A 1 1192 ? 42.271 17.153 -62.257 1.00 91.12 1192 ILE A CA 1
ATOM 9346 C C . ILE A 1 1192 ? 43.282 17.701 -63.263 1.00 91.12 1192 ILE A C 1
ATOM 9348 O O . ILE A 1 1192 ? 44.030 16.948 -63.889 1.00 91.12 1192 ILE A O 1
ATOM 9352 N N . ILE A 1 1193 ? 43.304 19.018 -63.413 1.00 90.19 1193 ILE A N 1
ATOM 9353 C CA . ILE A 1 1193 ? 44.035 19.736 -64.455 1.00 90.19 1193 ILE A CA 1
ATOM 9354 C C . ILE A 1 1193 ? 45.233 20.447 -63.830 1.00 90.19 1193 ILE A C 1
ATOM 9356 O O . ILE A 1 1193 ? 45.128 20.992 -62.726 1.00 90.19 1193 ILE A O 1
ATOM 9360 N N . LYS A 1 1194 ? 46.361 20.479 -64.548 1.00 82.50 1194 LYS A N 1
ATOM 9361 C CA . LYS A 1 1194 ? 47.509 21.309 -64.163 1.00 82.50 1194 LYS A CA 1
ATOM 9362 C C . LYS A 1 1194 ? 47.130 22.802 -64.098 1.00 82.50 1194 LYS A C 1
ATOM 9364 O O . LYS A 1 1194 ? 46.207 23.233 -64.796 1.00 82.50 1194 LYS A O 1
ATOM 9369 N N . PRO A 1 1195 ? 47.824 23.603 -63.271 1.00 78.69 1195 PRO A N 1
ATOM 9370 C CA . PRO A 1 1195 ? 47.685 25.057 -63.295 1.00 78.69 1195 PRO A CA 1
ATOM 9371 C C . PRO A 1 1195 ? 47.924 25.628 -64.706 1.00 78.69 1195 PRO A C 1
ATOM 9373 O O . PRO A 1 1195 ? 48.751 25.105 -65.445 1.00 78.69 1195 PRO A O 1
ATOM 9376 N N . ASP A 1 1196 ? 47.194 26.688 -65.062 1.00 77.75 1196 ASP A N 1
ATOM 9377 C CA . ASP A 1 1196 ? 47.352 27.478 -66.300 1.00 77.75 1196 ASP A CA 1
ATOM 9378 C C . ASP A 1 1196 ? 47.094 26.769 -67.651 1.00 77.75 1196 ASP A C 1
ATOM 9380 O O . ASP A 1 1196 ? 47.404 27.312 -68.710 1.00 77.75 1196 ASP A O 1
ATOM 9384 N N . GLU A 1 1197 ? 46.449 25.598 -67.650 1.00 83.38 1197 GLU A N 1
ATOM 9385 C CA . GLU A 1 1197 ? 46.062 24.882 -68.878 1.00 83.38 1197 GLU A CA 1
ATOM 9386 C C . GLU A 1 1197 ? 44.797 25.440 -69.566 1.00 83.38 1197 GLU A C 1
ATOM 9388 O O . GLU A 1 1197 ? 43.868 25.954 -68.925 1.00 83.38 1197 GLU A O 1
ATOM 9393 N N . ASP A 1 1198 ? 44.726 25.262 -70.893 1.00 81.69 1198 ASP A N 1
ATOM 9394 C CA . ASP A 1 1198 ? 43.560 25.630 -71.706 1.00 81.69 1198 ASP A CA 1
ATOM 9395 C C . ASP A 1 1198 ? 42.360 24.708 -71.419 1.00 81.69 1198 ASP A C 1
ATOM 9397 O O . ASP A 1 1198 ? 42.318 23.532 -71.804 1.00 81.69 1198 ASP A O 1
ATOM 9401 N N . LEU A 1 1199 ? 41.344 25.280 -70.768 1.00 83.56 1199 LEU A N 1
ATOM 9402 C CA . LEU A 1 1199 ? 40.107 24.600 -70.394 1.00 83.56 1199 LEU A CA 1
ATOM 9403 C C . LEU A 1 1199 ? 39.334 24.067 -71.612 1.00 83.56 1199 LEU A C 1
ATOM 9405 O O . LEU A 1 1199 ? 38.694 23.022 -71.507 1.00 83.56 1199 LEU A O 1
ATOM 9409 N N . GLY A 1 1200 ? 39.405 24.739 -72.767 1.00 84.06 1200 GLY A N 1
ATOM 9410 C CA . GLY A 1 1200 ? 38.704 24.314 -73.981 1.00 84.06 1200 GLY A CA 1
ATOM 9411 C C . GLY A 1 1200 ? 39.200 22.959 -74.485 1.00 84.06 1200 GLY A C 1
ATOM 9412 O O . GLY A 1 1200 ? 38.403 22.070 -74.800 1.00 84.06 1200 GLY A O 1
ATOM 9413 N N . PHE A 1 1201 ? 40.519 22.758 -74.476 1.00 83.69 1201 PHE A N 1
ATOM 9414 C CA . PHE A 1 1201 ? 41.132 21.478 -74.828 1.00 83.69 1201 PHE A CA 1
ATOM 9415 C C . PHE A 1 1201 ? 40.772 20.367 -73.831 1.00 83.69 1201 PHE A C 1
ATOM 9417 O O . PHE A 1 1201 ? 40.482 19.231 -74.226 1.00 83.69 1201 PHE A O 1
ATOM 9424 N N . VAL A 1 1202 ? 40.760 20.686 -72.533 1.00 88.44 1202 VAL A N 1
ATOM 9425 C CA . VAL A 1 1202 ? 40.415 19.711 -71.491 1.00 88.44 1202 VAL A CA 1
ATOM 9426 C C . VAL A 1 1202 ? 38.957 19.273 -71.604 1.00 88.44 1202 VAL A C 1
ATOM 9428 O O . VAL A 1 1202 ? 38.685 18.078 -71.538 1.00 88.44 1202 VAL A O 1
ATOM 9431 N N . LEU A 1 1203 ? 38.026 20.197 -71.848 1.00 89.06 1203 LEU A N 1
ATOM 9432 C CA . LEU A 1 1203 ? 36.609 19.872 -72.033 1.00 89.06 1203 LEU A CA 1
ATOM 9433 C C . LEU A 1 1203 ? 36.377 18.944 -73.234 1.00 89.06 1203 LEU A C 1
ATOM 9435 O O . LEU A 1 1203 ? 35.586 18.007 -73.139 1.00 89.06 1203 LEU A O 1
ATOM 9439 N N . LEU A 1 1204 ? 37.100 19.145 -74.342 1.00 87.81 1204 LEU A N 1
ATOM 9440 C CA . LEU A 1 1204 ? 37.029 18.251 -75.503 1.00 87.81 1204 LEU A CA 1
ATOM 9441 C C . LEU A 1 1204 ? 37.542 16.840 -75.175 1.00 87.81 1204 LEU A C 1
ATOM 9443 O O . LEU A 1 1204 ? 36.937 15.848 -75.585 1.00 87.81 1204 LEU A O 1
ATOM 9447 N N . THR A 1 1205 ? 38.649 16.752 -74.436 1.00 89.50 1205 THR A N 1
ATOM 9448 C CA . THR A 1 1205 ? 39.245 15.477 -74.003 1.00 89.50 1205 THR A CA 1
ATOM 9449 C C . THR A 1 1205 ? 38.309 14.738 -73.046 1.00 89.50 1205 THR A C 1
ATOM 9451 O O . THR A 1 1205 ? 38.033 13.555 -73.237 1.00 89.50 1205 THR A O 1
ATOM 9454 N N . MET A 1 1206 ? 37.745 15.462 -72.079 1.00 92.56 1206 MET A N 1
ATOM 9455 C CA . MET A 1 1206 ? 36.764 14.956 -71.120 1.00 92.56 1206 MET A CA 1
ATOM 9456 C C . MET A 1 1206 ? 35.498 14.450 -71.797 1.00 92.56 1206 MET A C 1
ATOM 9458 O O . MET A 1 1206 ? 35.010 13.388 -71.435 1.00 92.56 1206 MET A O 1
ATOM 9462 N N . LYS A 1 1207 ? 34.993 15.156 -72.815 1.00 91.19 1207 LYS A N 1
ATOM 9463 C CA . LYS A 1 1207 ? 33.824 14.710 -73.580 1.00 91.19 1207 LYS A CA 1
ATOM 9464 C C . LYS A 1 1207 ? 34.076 13.369 -74.275 1.00 91.19 1207 LYS A C 1
ATOM 9466 O O . LYS A 1 1207 ? 33.260 12.465 -74.163 1.00 91.19 1207 LYS A O 1
ATOM 9471 N N . LYS A 1 1208 ? 35.233 13.208 -74.931 1.00 90.94 1208 LYS A N 1
ATOM 9472 C CA . LYS A 1 1208 ? 35.612 11.934 -75.570 1.00 90.94 1208 LYS A CA 1
ATOM 9473 C C . LYS A 1 1208 ? 35.750 10.797 -74.557 1.00 90.94 1208 LYS A C 1
ATOM 9475 O O . LYS A 1 1208 ? 35.315 9.684 -74.835 1.00 90.94 1208 LYS A O 1
ATOM 9480 N N . ALA A 1 1209 ? 36.358 11.071 -73.403 1.00 91.75 1209 ALA A N 1
ATOM 9481 C CA . ALA A 1 1209 ? 36.484 10.089 -72.332 1.00 91.75 1209 ALA A CA 1
ATOM 9482 C C . ALA A 1 1209 ? 35.106 9.706 -71.767 1.00 91.75 1209 ALA A C 1
ATOM 9484 O O . ALA A 1 1209 ? 34.819 8.526 -71.619 1.00 91.75 1209 ALA A O 1
ATOM 9485 N N . ALA A 1 1210 ? 34.229 10.684 -71.535 1.00 92.44 1210 ALA A N 1
ATOM 9486 C CA . ALA A 1 1210 ? 32.867 10.472 -71.059 1.00 92.44 1210 ALA A CA 1
ATOM 9487 C C . ALA A 1 1210 ? 32.015 9.634 -72.026 1.00 92.44 1210 ALA A C 1
ATOM 9489 O O . ALA A 1 1210 ? 31.311 8.734 -71.576 1.00 92.44 1210 ALA A O 1
ATOM 9490 N N . ASP A 1 1211 ? 32.112 9.884 -73.337 1.00 91.19 1211 ASP A N 1
ATOM 9491 C CA . ASP A 1 1211 ? 31.427 9.082 -74.358 1.00 91.19 1211 ASP A CA 1
ATOM 9492 C C . ASP A 1 1211 ? 31.944 7.631 -74.368 1.00 91.19 1211 ASP A C 1
ATOM 9494 O O . ASP A 1 1211 ? 31.147 6.699 -74.369 1.00 91.19 1211 ASP A O 1
ATOM 9498 N N . LYS A 1 1212 ? 33.267 7.419 -74.281 1.00 90.62 1212 LYS A N 1
ATOM 9499 C CA . LYS A 1 1212 ? 33.853 6.068 -74.175 1.00 90.62 1212 LYS A CA 1
ATOM 9500 C C . LYS A 1 1212 ? 33.413 5.340 -72.905 1.00 90.62 1212 LYS A C 1
ATOM 9502 O O . LYS A 1 1212 ? 33.147 4.142 -72.951 1.00 90.62 1212 LYS A O 1
ATOM 9507 N N . VAL A 1 1213 ? 33.347 6.050 -71.778 1.00 90.25 1213 VAL A N 1
ATOM 9508 C CA . VAL A 1 1213 ? 32.872 5.498 -70.503 1.00 90.25 1213 VAL A CA 1
ATOM 9509 C C . VAL A 1 1213 ? 31.403 5.109 -70.610 1.00 90.25 1213 VAL A C 1
ATOM 9511 O O . VAL A 1 1213 ? 31.079 3.980 -70.258 1.00 90.25 1213 VAL A O 1
ATOM 9514 N N . ARG A 1 1214 ? 30.543 5.979 -71.159 1.00 89.94 1214 ARG A N 1
ATOM 9515 C CA . ARG A 1 1214 ? 29.134 5.660 -71.428 1.00 89.94 1214 ARG A CA 1
ATOM 9516 C C . ARG A 1 1214 ? 29.021 4.392 -72.272 1.00 89.94 1214 ARG A C 1
ATOM 9518 O O . ARG A 1 1214 ? 28.398 3.436 -71.844 1.00 89.94 1214 ARG A O 1
ATOM 9525 N N . ASP A 1 1215 ? 29.694 4.344 -73.418 1.00 86.12 1215 ASP A N 1
ATOM 9526 C CA . ASP A 1 1215 ? 29.597 3.214 -74.348 1.00 86.12 1215 ASP A CA 1
ATOM 9527 C C . ASP A 1 1215 ? 30.172 1.899 -73.775 1.00 86.12 1215 ASP A C 1
ATOM 9529 O O . ASP A 1 1215 ? 29.905 0.822 -74.313 1.00 86.12 1215 ASP A O 1
ATOM 9533 N N . THR A 1 1216 ? 31.007 1.976 -72.732 1.00 83.50 1216 THR A N 1
ATOM 9534 C CA . THR A 1 1216 ? 31.562 0.811 -72.021 1.00 83.50 1216 THR A CA 1
ATOM 9535 C C . THR A 1 1216 ? 30.643 0.365 -70.886 1.00 83.50 1216 THR A C 1
ATOM 9537 O O . THR A 1 1216 ? 30.451 -0.832 -70.707 1.00 83.50 1216 THR A O 1
ATOM 9540 N N . ILE A 1 1217 ? 30.062 1.314 -70.144 1.00 79.56 1217 ILE A N 1
ATOM 9541 C CA . ILE A 1 1217 ? 29.145 1.049 -69.029 1.00 79.56 1217 ILE A CA 1
ATOM 9542 C C . ILE A 1 1217 ? 27.770 0.607 -69.534 1.00 79.56 1217 ILE A C 1
ATOM 9544 O O . ILE A 1 1217 ? 27.229 -0.331 -68.980 1.00 79.56 1217 ILE A O 1
ATOM 9548 N N . ASP A 1 1218 ? 27.240 1.190 -70.610 1.00 70.62 1218 ASP A N 1
ATOM 9549 C CA . ASP A 1 1218 ? 25.928 0.821 -71.171 1.00 70.62 1218 ASP A CA 1
ATOM 9550 C C . ASP A 1 1218 ? 25.921 -0.587 -71.816 1.00 70.62 1218 ASP A C 1
ATOM 9552 O O . ASP A 1 1218 ? 24.876 -1.084 -72.231 1.00 70.62 1218 ASP A O 1
ATOM 9556 N N . LYS A 1 1219 ? 27.095 -1.223 -71.950 1.00 61.59 1219 LYS A N 1
ATOM 9557 C CA . LYS A 1 1219 ? 27.248 -2.619 -72.400 1.00 61.59 1219 LYS A CA 1
ATOM 9558 C C . LYS A 1 1219 ? 27.308 -3.628 -71.247 1.00 61.59 1219 LYS A C 1
ATOM 9560 O O . LYS A 1 1219 ? 27.276 -4.826 -71.531 1.00 61.59 1219 LYS A O 1
ATOM 9565 N N . LEU A 1 1220 ? 27.464 -3.154 -70.008 1.00 55.59 1220 LEU A N 1
ATOM 9566 C CA . LEU A 1 1220 ? 27.352 -3.929 -68.767 1.00 55.59 1220 LEU A CA 1
ATOM 9567 C C . LEU A 1 1220 ? 25.893 -3.922 -68.307 1.00 55.59 1220 LEU A C 1
ATOM 9569 O O . LEU A 1 1220 ? 25.469 -4.966 -67.767 1.00 55.59 1220 LEU A O 1
#

Radius of gyration: 60.23 Å; Cα contacts (8 Å, |Δi|>4): 1361; chains: 1; bounding box: 146×78×180 Å

Secondary structure (DSSP, 8-state):
-HHHHHHHHHHHHHHHHHHHTS-PEEEEEE---BPPEEEEEEE-SSSSSS--EEEEEEPPEEETTEEEEEEEEEEEEEE-TT----PBEEE-HHHHHHHHHHHHHHHH----BTTT-TT-----SSHHHHHHHHHHSHHHHHHHHH-GGGTTTHHHHHHHHHHHHHHHHHHHHHHHH-SS-BHHHHHHHHHHHHHHHHHHHHHHTSHHHHTT-B--HHHHHHHHHHGGGGGGEEE-HHHHHHHHTTSEEEEEEEEEEEEEESS-EEEEEEEEPPTTT-SSGGGEEESSSPPSEE-SSSSPEEEEEEEEBTTTBSEEEEEEEEEEE---HHHHHTT-BPPEEEEEEE-STT-HHHHHHHHHHHHHHHHHHTTS-HHHHHHHHHHHHHHHHHHHHHHHHHHHHHHHHHHTT--HHHHHHHHH----S-HHHHHHHHHHHHHHHHHHHHHH---S-SSHHHHHHH-HHHHHHHHHHHHHHHHHHHHHHHHHHHHHH-GGGGPPP-THHHHHHHHHHHHHHHHHHHHHHHHHHHHHHHHTT----HHHHHHHHHHHHHHHHHHHTT-HHHHHHHIIIIIHHHHHHHHHHHHGGGSSHHHHHHHHHHHHHHHHHHHHHHHHHHHTT---PPP-HHHHHTTHHHHHHHH-HHHHHHHHHHHHHHHHHHHHHHHHHHHHHHHTTT-EEE-TTT--EEETT-SB-TTT--BHHHHHHHHHHHHHHHHHHHHHHHHHTT-TTTHHHHHHHHHHHHHHHHHHHTT-HHHHHHHHHHHHHHHHHHHHHHHHHHHHHHHHHHHHHHHHHHHHHHHHHHHHHHHTT---HHHHHHHHHT-STHHHHHHTTS-HHHHHHHHHHHHHHHHHHHHHHHHHHHHHHHHHHHHHHHHHHHHHHHHHHHHHHHTT---HHHHHHHHTS-HHHHHHHHHTT---HHHHHHHHHHHHHHHHHHHHHHHHHHHHHHHHHHHHHHHHHHHHHHHHHHHTT---HHHHHHHHT--SHHHHHHHHH--GGGHHHHHHHHHHHHHHHHHHHHHHHHHHHHHHHHHHHHHHHHHHHTT-SEE-GGG-TTS-TTTHHHHHHHHHHH--S-EEEETTEEEEPPP-PPP-HHHHHHHHHHHHTTSSEEEEEEEETTS-EEEEEPPTT--HHHHHHHHHHHHHHHHHHHHHTT-----EEEEEETTEEEEEEE-SSSEEEEEEE-TT--HHHHHHHHHHHHHHHHHHHTT-

pLDDT: mean 79.01, std 10.78, range [35.25, 95.75]

Nearest PDB structures (foldseek):
  9jue-assembly1_E  TM=9.607E-01  e=8.470E-10  Promethearchaeum syntrophicum
  3t1q-assembly1_B  TM=8.640E-01  e=9.216E-08  Thermus thermophilus HB8
  6hjm-assembly9_P  TM=8.876E-01  e=1.645E-07  Myxococcus xanthus
  1j3w-assembly1_B  TM=8.192E-01  e=2.787E-07  Thermus thermophilus HB8
  7yh1-assembly2_C  TM=9.275E-01  e=1.354E-06  Promethearchaeum syntrophicum

Sequence (1220 aa):
MVMNYRIAFLSFFLLLFIFSMGCLETSTPLAQKKAILQKQVSSDTDGDGLPDVWKYTFSQQSEGNLYISKEIVVKGMEKDPAFVLQSKYKRDESYASTYYDLLTNLATITLNCNYALGDVIPVCSNEEECLALCTANVRCNNGLNKYPQLNGTLYPTAVEFNLVKKKAADLRTTIASTSKPTQAELDAILLQRDDLNNAISKLMSSKAFDLGICSQNEFMVAAGQLKHLSEIYLMDDEATTESYFEAYKTYEITSKTSYTYDENAIVTVDEIIPESFATRKSSLSFLTVSPIYVSDSTPLTVRYKLNFKKLSDTKADFGYKVTAPAANWNTEMQKVTYPAGTISILSLENISAYVQLRDTFTLIFALFHAYMGFGFAFALTLFLFLILIYLIYTLVRLIHSVIVSARRHEPLTEAVYRIAGYGGRGKMEYIAAAIITLALGSYLIITAGEPVSADLIQALSANTTLLIGSLIFLLGLILLSFIVEDEIKSRVLGERYLRAPVEQGIRKVLVEKEMRAEIQKMRTDIMSLKESASVAGIIFDSARLDRFFADLSAAETKISRGELEDAELMLEKTLRKEYAALHELLAVGMDQEKILEKMRDEVSDEIDQLESLYRKLANYGVKFEKKDWRVEANRYSIIYSGQGFAAAKKYLDSIMESIRSERSSIQNKMADMEHLMLTKFPCPVCGRMTSLASDRCESCGVSLEEGFTNKRNELKQELDSLGVELKAKKITRGDRLVASVDTLLAHMAENISAKQYDKASELVKTIDEKLKYIQEILGRTISQESELKAHLAEIDKHLEAIPALIAQAHENSIDISSIEKRFAAFGGKEALAEVSALPLEEAVTRSKELAESYAQIESDIKNTIAKFMVSVSAFERVNELFTEVSTLITRAKGYGMATEEYSKRLGGLNVNSLIEDIEKNEVDEKELANTVNILSDLAAELKRKVSFAQQFTEQLNIIEGKLKEAGTLVEVCKKNNLVPFEEMERLYNISTIPLRDRIESFGLDEVDSIRNDIVALETKVDSILLTLHRKSEVLSAWLGWKSFIEGLLRRQDRVDPSMLSNIPPEWRPWVVERFVSETDLPVALEGNTIVMLKSIKEVSKADLEHILDEMISTQRIIGGIILRKDGLVISSKLPMGGDAESVAAAAAMAMQKAEGASTALNKGDVNYVVFNAQQGRQVLTRAGEQSLILAIIKPDEDLGFVLLTMKKAADKVRDTIDKL

Solvent-accessible surface area (backbone atoms only — not comparable to full-atom values): 66974 Å² total; per-residue (Å²): 118,74,70,61,52,58,55,50,48,54,52,48,49,51,48,45,55,65,47,65,76,50,75,51,78,48,73,45,81,41,73,70,42,79,42,48,84,67,46,78,47,74,39,54,84,84,73,80,85,54,61,39,34,39,40,40,35,36,57,71,46,74,61,87,73,36,38,41,39,44,38,37,37,40,29,59,70,42,72,39,89,84,57,70,93,66,61,34,27,33,53,39,67,81,56,43,54,60,51,48,51,51,27,49,46,52,40,66,60,73,75,58,31,71,70,55,33,70,88,60,67,64,98,51,94,44,58,67,55,32,50,51,57,32,57,70,34,69,46,38,32,53,43,40,72,75,39,60,85,45,69,89,46,54,39,63,45,34,54,33,48,52,49,30,20,49,38,25,47,52,47,44,51,53,54,70,75,49,55,62,35,44,62,70,53,45,52,52,51,52,48,47,50,50,53,31,45,50,34,47,52,53,40,55,68,27,71,56,34,71,71,66,39,32,67,56,63,70,59,53,53,48,50,58,56,56,72,54,57,68,71,32,48,40,78,30,66,65,63,36,53,57,52,50,41,60,38,21,55,29,28,41,39,38,41,41,40,40,41,35,38,84,49,49,31,41,38,37,33,42,34,74,42,55,59,76,50,38,77,52,70,88,51,59,42,66,73,71,49,76,59,82,43,69,45,91,54,73,60,28,38,38,29,38,73,47,78,30,41,75,86,82,37,49,63,50,62,34,37,38,37,29,67,22,62,57,54,66,57,77,65,55,55,66,72,38,56,48,56,20,37,37,39,30,38,63,56,66,76,81,40,66,70,52,45,52,51,51,53,50,48,53,50,52,25,51,61,37,39,77,78,38,60,66,34,59,13,48,22,52,41,53,46,53,51,54,49,52,51,51,51,52,52,52,48,54,52,45,51,51,32,42,52,51,22,58,74,66,73,45,62,69,66,56,27,50,48,70,68,72,47,65,67,74,92,58,64,68,62,43,54,54,50,18,53,53,28,34,53,53,8,51,52,36,29,67,74,49,60,84,66,94,51,90,49,69,67,61,27,42,71,74,33,58,54,28,40,52,10,17,52,36,27,31,51,12,53,54,43,47,48,54,55,52,49,54,50,52,47,49,70,74,60,40,77,69,34,68,61,86,87,84,62,79,62,60,59,56,58,54,56,56,56,53,57,56,52,54,54,53,49,58,56,50,56,54,50,54,47,52,54,53,34,56,72,72,70,57,88,76,72,63,72,63,55,54,50,54,57,51,53,53,53,52,37,55,52,33,46,75,70,70,41,52,70,63,27,50,50,48,40,66,75,46,49,57,57,54,50,52,58,58,54,54,70,65,58,66,82,74,67,69,67,68,59,58,60,56,57,52,53,58,48,53,56,56,53,57,55,47,58,54,53,57,59,57,44,49,76,74,73,54,88,84,87,86,79,72,63,74,68,62,64,64,50,39,64,61,38,33,77,74,62,34,69,72,51,21,53,54,51,55,55,55,52,49,53,53,58,55,52,57,51,51,58,62,58,55,67,63,53,62,72,48,50,74,71,54,54,54,44,56,34,69,73,77,60,50,69,20,38,81,86,49,84,33,33,81,84,77,63,48,47,50,64,60,29,48,54,53,43,54,54,51,54,52,54,51,53,57,52,52,59,51,55,39,60,75,72,68,49,82,76,53,66,63,55,56,59,55,49,56,56,50,56,54,54,38,56,54,33,48,77,68,69,41,60,66,61,29,46,48,44,51,50,56,48,50,50,52,50,45,48,54,51,45,52,59,42,45,58,53,39,48,59,48,46,36,53,48,28,51,53,48,35,54,51,41,68,62,47,43,63,56,54,52,52,54,33,54,76,70,72,50,91,50,70,72,57,52,55,53,53,64,72,64,50,66,81,64,47,60,58,60,42,72,73,47,60,72,73,58,22,34,54,52,32,44,55,50,28,53,50,46,50,48,50,44,46,52,53,50,50,53,53,47,51,51,50,49,54,50,55,50,48,52,50,44,53,51,40,51,50,51,37,54,53,46,53,54,53,26,48,75,59,56,30,74,50,66,69,61,52,51,59,56,68,67,51,62,61,69,58,53,49,53,30,53,76,67,72,67,63,55,70,66,58,54,53,50,51,46,50,55,42,51,52,50,34,58,52,47,54,52,53,41,53,49,39,49,55,53,52,53,52,49,52,52,45,53,50,52,51,52,51,41,53,52,49,51,52,56,32,51,78,66,79,40,79,62,60,70,52,51,56,56,54,71,72,58,76,66,62,71,58,52,60,44,55,23,70,64,56,87,84,44,51,65,58,55,51,50,51,52,52,53,48,44,54,53,51,51,56,44,39,56,54,45,51,58,55,52,53,53,62,72,49,40,68,63,52,51,54,52,51,53,60,48,54,75,76,34,65,60,48,51,66,83,74,45,73,95,44,61,79,90,49,42,65,59,51,51,55,50,44,61,75,73,47,93,64,64,53,46,75,62,82,79,26,44,31,60,62,78,91,74,87,85,88,56,74,65,61,59,48,48,48,49,48,60,56,33,69,70,76,51,32,66,21,32,37,34,20,31,63,87,14,49,66,74,42,76,50,62,53,94,90,62,58,61,56,64,52,23,39,52,50,23,52,51,50,54,51,49,40,52,52,26,51,78,66,72,66,54,82,69,73,64,49,76,48,83,51,99,89,22,35,34,44,38,32,63,16,52,97,58,27,31,37,38,38,34,34,48,69,93,61,67,61,71,62,50,52,56,52,48,50,55,45,20,52,53,44,21,67,55,54,78,73,109

Mean predicted aligned error: 24.6 Å